Protein 7R1Y (pdb70)

Nearest PDB structures (foldseek):
  7r1y-assembly1_A  TM=1.001E+00  e=0.000E+00  Homo sapiens
  7r5j-assembly1_D0  TM=9.579E-01  e=2.736E-84  Homo sapiens
  7wkk-assembly1_m  TM=9.283E-01  e=9.582E-81  Xenopus laevis
  7woo-assembly1_C  TM=8.010E-01  e=3.618E-30  Saccharomyces cerevisiae
  8tj5-assembly1_0  TM=7.348E-01  e=4.623E-29  Saccharomyces cerevisiae

Foldseek 3Di:
DLVLLVVVLVVLVVLQLVLLDFDFPCLQAVFDFLVQFAEAQAPCQQAPFDQWDAWDFAFADVVVVVLVVVPWAWEADLVVQWTWTADFQQIWTARQVHNHDTDTDRPDGGAWAEWDKWQAAPPDDDPVFGIWIWIHHQFWIDIDTVDDTGGDPRFRWHYWDYAPNGWIWIWFCVPWIWICPVDDIDTLDNWGWHDWEAARQQLKIWIATPQGKIWIFWCAPVRNDTHTQEIGGLVNQLVQVCVNVVPDDSVQSDDWQDKYFDYLLRAQFWGIWTAGFLGKTWTWGQATHPDNRGIGHYTGTRYIHHDNCNYPPGPDHTAGQWRDWYADNQWIWIWGDPDPWKIKIKIKGQLLPRRDSHNGIHIDIDIGTFDWNYKFWSAQDAPLCPVSHRPRHGGCLLQVLPDDFTKIWTAGNGGIIIITGQGLLNSQLVVQVVDPAQDDDVLLVSCVSHPLQSSLLSLLSQLLPVVPRSNRSSLCSNVPNVSNVSNLSSNLSSLCRPQQSHQQWHVPVIDGRDDLVSLVVSLSSLVSSLVSVVVHVVSSSVSVSVLSLLLSLVSVLSNVCNVPPVVQLLVPADPVLSVVSSNDGSSCVSSVDLVNLLSSVVSVLVVVCVVVDDSVVVLVVSCVRRVPSHPVLNVLVSQLVSLLVVLLDPPDDVVNPVSNVVSLVSLLVNCQPDDVVNVLVSCVVSVNLVSNLVSLVSNLCPNVCPPVVSVVSVVSNVVSVVD

Sequence (723 aa):
LQEALENAGRLIDRQLQEDRMYPDLSELLMVSAPNNPTVSGMSDMDYPLPEISSIRRVPLPPELVEQFGHNCMMGVFPPISRAWLTIDSDIFMWNYEDGGDLAYFDGLSETILAVGLVKPKAGIFQPHVRHLLVLATPVDIVILGLLYSLPTDNTYLLTITSTDNGRIFLAGKDGCLYEVAYCRKINHSDDPILQIAIDNSRNILYTRSEKGVIQVYDLGQDGQGMSRVASVSQNAIVSAAGNIARTIDRSVFKPIVQIAVIENSESLDCQLLAVTHAGVRLYFSTCPFRQPLARPNTLTLVHVRLPPGFSASSTVEKPSKVHRALYSKGILLMAASENEDNDILWCVNHDTFPFQKPMMETQMTAGVDGHSWALSAIKIITPLNKDHIPITDSPVVVQQHMLPPKKFVLLSAQGSLMFHKLRPVDQLRHLLVSNVGGDGEEIERFFKLHQEDQACATCLILACSTDREVSAWATRAFFRYSGKHNGICIYFSRIMGNIWDASLVVERAIESSVPCQLLESVLQELKGLQEFLDRNEKISLQAIQQLVRKSYQALALWKLLCEHQFTIIVAELQKELQEQLKITTFKDLVIRDKELTGALIASLINCYIRDNAAVDGISLHLQDICPLLYSTDDAICSKANELLQRSRQVQNKTEKERMLRESLKEYQKISNQVDLSNVCAQYRQVRFYEGVVELSLTAAEKKDPAFQERLNSYKCITDTLQE

InterPro domains:
  IPR004870 Nucleoporin, Nup155-like [PTHR10350] (23-1390)
  IPR007187 Nucleoporin, Nup133/Nup155-like, C-terminal [PF03177] (660-1365)
  IPR014908 Nucleoporin, Nup133/Nup155-like, N-terminal [PF08801] (79-508)
  IPR042533 Nucleoporin, Nup155-like, C-terminal, subdomain 1 [G3DSA:1.25.40.450] (873-1046)
  IPR042537 Nucleoporin, Nup155-like, C-terminal, subdomain 2 [G3DSA:1.25.40.440] (1048-1130)
  IPR042538 Nucleoporin, Nup155-like, C-terminal, subdomain 3 [G3DSA:1.20.120.1880] (1141-1357)

Radius of gyration: 33.29 Å; Cα contacts (8 Å, |Δi|>4): 1405; chains: 1; bounding box: 54×59×107 Å

Secondary structure (DSSP, 8-state):
-HHHHHHHHHHHHHHHHHTT----HHHHTT--STTS-EEES-SSSS----S----EEEEPPHHHHHHHH----EE--TTTT-EEE-STT--EEEETTTTEEEE----S-S---EEEEEPPPSSSS-TT---EEEEE-SSEEEEEE---EEE-SS--EEEEEE-TTS-EEEEETTS-EEEEE--EEEE-----EEEEEEETTTTEEEEEESS--EEEEE-TTTS---EEEEEE-HHHHHHHHHHHHSSS-GGGG-SEEEEEE--TTT-SS--EEEEETTTEEEEEE-S-TT-TTPPP---EEEEEE--GGGSSS--SPPP-SEEEEEEETTEEEEEE-SSSSEEEEEEEE-TTSSS-SS---EEEEEEEES--SEEEE-----TTTTTTS-SS---TTTSTTT-PPPEEEEE-SSEEEEEEPPPHHHHHHHHHHHSSSS-SSHHHHHHHHS-HHHHHHHHHHHHT---HHHHHHHHHHHHH--HHHHHHHHHHHHHHGGGTTSBS-EE--EE-SS-HHHHHHHHHHHHHHHHHHHH--HHHHHHHHHHHHHHHHHHHHHHHHHHS-HHHHHHSS-HHHHHHHHT-BHHIIIII-SSHHHHHHHHHHHHHHHTT--THHHHHHHHHH-TTTS-HHHHHHHHHHHHHHHT---S-HHHHHHHHHHHHHHHHTTTTTS-HHHHHHHHHHTT-HHHHHHHHHHHHHHH---HHHHHHHHHHHHHHHH-

Structure (mmCIF, N/CA/C/O backbone):
data_7R1Y
#
_entry.id   7R1Y
#
_cell.length_a   1.00
_cell.length_b   1.00
_cell.length_c   1.00
_cell.angle_alpha   90.00
_cell.angle_beta   90.00
_cell.angle_gamma   90.00
#
_symmetry.space_group_name_H-M   'P 1'
#
loop_
_atom_site.group_PDB
_atom_site.id
_atom_site.type_symbol
_atom_site.label_atom_id
_atom_site.label_alt_id
_atom_site.label_comp_id
_atom_site.label_asym_id
_atom_site.label_entity_id
_atom_site.label_seq_id
_atom_site.pdbx_PDB_ins_code
_atom_site.Cartn_x
_atom_site.Cartn_y
_atom_site.Cartn_z
_atom_site.occupancy
_atom_site.B_iso_or_equiv
_atom_site.auth_seq_id
_atom_site.auth_comp_id
_atom_site.auth_asym_id
_atom_site.auth_atom_id
_atom_site.pdbx_PDB_model_num
ATOM 1 N N . LEU A 1 20 ? 98.53360 112.47400 102.85260 1.000 59.42978 19 LEU A N 1
ATOM 2 C CA . LEU A 1 20 ? 98.79260 112.52300 101.41860 1.000 59.42978 19 LEU A CA 1
ATOM 3 C C . LEU A 1 20 ? 97.83960 111.61300 100.65560 1.000 59.42978 19 LEU A C 1
ATOM 4 O O . LEU A 1 20 ? 98.00660 111.39600 99.45660 1.000 59.42978 19 LEU A O 1
ATOM 9 N N . GLN A 1 21 ? 96.84060 111.07700 101.35860 1.000 57.82523 20 GLN A N 1
ATOM 10 C CA . GLN A 1 21 ? 95.84560 110.23700 100.70060 1.000 57.82523 20 GLN A CA 1
ATOM 11 C C . GLN A 1 21 ? 94.98560 111.05300 99.74260 1.000 57.82523 20 GLN A C 1
ATOM 12 O O . GLN A 1 21 ? 94.46560 110.52200 98.75460 1.000 57.82523 20 GLN A O 1
ATOM 18 N N . GLU A 1 22 ? 94.82060 112.34800 100.02260 1.000 58.38018 21 GLU A N 1
ATOM 19 C CA . GLU A 1 22 ? 94.08960 113.21700 99.10560 1.000 58.38018 21 GLU A CA 1
ATOM 20 C C . GLU A 1 22 ? 94.82460 113.36700 97.77960 1.000 58.38018 21 GLU A C 1
ATOM 21 O O . GLU A 1 22 ? 94.19860 113.36600 96.71360 1.000 58.38018 21 GLU A O 1
ATOM 27 N N . ALA A 1 23 ? 96.15260 113.50200 97.82660 1.000 56.35582 22 ALA A N 1
ATOM 28 C CA . ALA A 1 23 ? 96.93460 113.58200 96.59660 1.000 56.35582 22 ALA A CA 1
ATOM 29 C C . ALA A 1 23 ? 96.83760 112.28800 95.79860 1.000 56.35582 22 ALA A C 1
ATOM 30 O O . ALA A 1 23 ? 96.75660 112.31400 94.56560 1.000 56.35582 22 ALA A O 1
ATOM 32 N N . LEU A 1 24 ? 96.85660 111.14400 96.48660 1.000 53.48841 23 LEU A N 1
ATOM 33 C CA . LEU A 1 24 ? 96.62160 109.87100 95.81460 1.000 53.48841 23 LEU A CA 1
ATOM 34 C C . LEU A 1 24 ? 95.20160 109.79300 95.26960 1.000 53.48841 23 LEU A C 1
ATOM 35 O O . LEU A 1 24 ? 94.97860 109.28000 94.16760 1.000 53.48841 23 LEU A O 1
ATOM 40 N N . GLU A 1 25 ? 94.22760 110.28800 96.03660 1.000 55.21011 24 GLU A N 1
ATOM 41 C CA . GLU A 1 25 ? 92.83960 110.27000 95.58360 1.000 55.21011 24 GLU A CA 1
ATOM 42 C C . GLU A 1 25 ? 92.63160 111.21300 94.40560 1.000 55.21011 24 GLU A C 1
ATOM 43 O O . GLU A 1 25 ? 91.85760 110.91200 93.48960 1.000 55.21011 24 GLU A O 1
ATOM 49 N N . ASN A 1 26 ? 93.30860 112.36500 94.41860 1.000 53.26659 25 ASN A N 1
ATOM 50 C CA . ASN A 1 26 ? 93.13160 113.35200 93.35660 1.000 53.26659 25 ASN A CA 1
ATOM 51 C C . ASN A 1 26 ? 93.61460 112.82100 92.01360 1.000 53.26659 25 ASN A C 1
ATOM 52 O O . ASN A 1 26 ? 92.97560 113.05600 90.98160 1.000 53.26659 25 ASN A O 1
ATOM 57 N N . ALA A 1 27 ? 94.74360 112.11000 92.00660 1.000 50.01913 26 ALA A N 1
ATOM 58 C CA . ALA A 1 27 ? 95.26760 111.56400 90.75960 1.000 50.01913 26 ALA A CA 1
ATOM 59 C C . ALA A 1 27 ? 94.36360 110.46700 90.21260 1.000 50.01913 26 ALA A C 1
ATOM 60 O O . ALA A 1 27 ? 94.41860 110.14700 89.02060 1.000 50.01913 26 ALA A O 1
ATOM 62 N N . GLY A 1 28 ? 93.52560 109.87800 91.06860 1.000 48.36849 27 GLY A N 1
ATOM 63 C CA . GLY A 1 28 ? 92.57560 108.88400 90.59760 1.000 48.36849 27 GLY A CA 1
ATOM 64 C C . GLY A 1 28 ? 91.53560 109.45100 89.65160 1.000 48.36849 27 GLY A C 1
ATOM 65 O O . GLY A 1 28 ? 91.12460 108.78000 88.70260 1.000 48.36849 27 GLY A O 1
ATOM 66 N N . ARG A 1 29 ? 91.08860 110.68400 89.89860 1.000 50.22690 28 ARG A N 1
ATOM 67 C CA . ARG A 1 29 ? 90.18460 111.34000 88.95860 1.000 50.22690 28 ARG A CA 1
ATOM 68 C C . ARG A 1 29 ? 90.92660 111.76600 87.69860 1.000 50.22690 28 ARG A C 1
ATOM 69 O O . ARG A 1 29 ? 90.34160 111.82400 86.61160 1.000 50.22690 28 ARG A O 1
ATOM 77 N N . LEU A 1 30 ? 92.21560 112.08700 87.83060 1.000 45.14751 29 LEU A N 1
ATOM 78 C CA . LEU A 1 30 ? 93.02160 112.40500 86.65760 1.000 45.14751 29 LEU A CA 1
ATOM 79 C C . LEU A 1 30 ? 93.16760 111.19500 85.74560 1.000 45.14751 29 LEU A C 1
ATOM 80 O O . LEU A 1 30 ? 93.10960 111.32300 84.51760 1.000 45.14751 29 LEU A O 1
ATOM 85 N N . ILE A 1 31 ? 93.35860 110.00900 86.32660 1.000 43.62225 30 ILE A N 1
ATOM 86 C CA . ILE A 1 31 ? 93.43560 108.79400 85.52160 1.000 43.62225 30 ILE A CA 1
ATOM 87 C C . ILE A 1 31 ? 92.07160 108.45700 84.93660 1.000 43.62225 30 ILE A C 1
ATOM 88 O O . ILE A 1 31 ? 91.96260 108.04800 83.77460 1.000 43.62225 30 ILE A O 1
ATOM 93 N N . ASP A 1 32 ? 91.00860 108.63300 85.72560 1.000 45.61900 31 ASP A N 1
ATOM 94 C CA . ASP A 1 32 ? 89.66460 108.35000 85.22860 1.000 45.61900 31 ASP A CA 1
ATOM 95 C C . ASP A 1 32 ? 89.25560 109.33500 84.14260 1.000 45.61900 31 ASP A C 1
ATOM 96 O O . ASP A 1 32 ? 88.45460 109.00200 83.26260 1.000 45.61900 31 ASP A O 1
ATOM 101 N N . ARG A 1 33 ? 89.78660 110.55800 84.19560 1.000 45.01427 32 ARG A N 1
ATOM 102 C CA . ARG A 1 33 ? 89.49760 111.53900 83.15460 1.000 45.01427 32 ARG A CA 1
ATOM 103 C C . ARG A 1 33 ? 90.07660 111.10300 81.81460 1.000 45.01427 32 ARG A C 1
ATOM 104 O O . ARG A 1 33 ? 89.37660 111.08800 80.79660 1.000 45.01427 32 ARG A O 1
ATOM 112 N N . GLN A 1 34 ? 91.36060 110.73600 81.79760 1.000 41.72608 33 GLN A N 1
ATOM 113 C CA . GLN A 1 34 ? 91.99360 110.30400 80.55860 1.000 41.72608 33 GLN A CA 1
ATOM 114 C C . GLN A 1 34 ? 91.52560 108.92300 80.12460 1.000 41.72608 33 GLN A C 1
ATOM 115 O O . GLN A 1 34 ? 91.58360 108.61100 78.93060 1.000 41.72608 33 GLN A O 1
ATOM 121 N N . LEU A 1 35 ? 91.07060 108.09000 81.06160 1.000 42.18127 34 LEU A N 1
ATOM 122 C CA . LEU A 1 35 ? 90.49960 106.80000 80.69060 1.000 42.18127 34 LEU A CA 1
ATOM 123 C C . LEU A 1 35 ? 89.12460 106.96500 80.05860 1.000 42.18127 34 LEU A C 1
ATOM 124 O O . LEU A 1 35 ? 88.79560 106.26900 79.09160 1.000 42.18127 34 LEU A O 1
ATOM 129 N N . GLN A 1 36 ? 88.30860 107.87900 80.58760 1.000 43.46194 35 GLN A N 1
ATOM 130 C CA . GLN A 1 36 ? 87.01160 108.14300 79.97560 1.000 43.46194 35 GLN A CA 1
ATOM 131 C C . GLN A 1 36 ? 87.15960 108.94500 78.68960 1.000 43.46194 35 GLN A C 1
ATOM 132 O O . GLN A 1 36 ? 86.32360 108.82400 77.78760 1.000 43.46194 35 GLN A O 1
ATOM 138 N N . GLU A 1 37 ? 88.20960 109.76400 78.58960 1.000 45.89297 36 GLU A N 1
ATOM 139 C CA . GLU A 1 37 ? 88.45660 110.50200 77.35560 1.000 45.89297 36 GLU A CA 1
ATOM 140 C C . GLU A 1 37 ? 88.72860 109.55300 76.19460 1.000 45.89297 36 GLU A C 1
ATOM 141 O O . GLU A 1 37 ? 88.21960 109.75400 75.08560 1.000 45.89297 36 GLU A O 1
ATOM 147 N N . ASP A 1 38 ? 89.51860 108.50600 76.43360 1.000 41.51308 37 ASP A N 1
ATOM 148 C CA . ASP A 1 38 ? 89.74860 107.45700 75.45160 1.000 41.51308 37 ASP A CA 1
ATOM 149 C C . ASP A 1 38 ? 88.72260 106.33600 75.54760 1.000 41.51308 37 ASP A C 1
ATOM 150 O O . ASP A 1 38 ? 88.96160 105.24000 75.02960 1.000 41.51308 37 ASP A O 1
ATOM 155 N N . ARG A 1 39 ? 87.59360 106.58400 76.20660 1.000 45.42323 38 ARG A N 1
ATOM 156 C CA . ARG A 1 39 ? 86.49260 105.63400 76.25460 1.000 45.42323 38 ARG A CA 1
ATOM 157 C C . ARG A 1 39 ? 85.35360 105.99300 75.31860 1.000 45.42323 38 ARG A C 1
ATOM 158 O O . ARG A 1 39 ? 84.65860 105.09600 74.83860 1.000 45.42323 38 ARG A O 1
ATOM 166 N N . MET A 1 40 ? 85.15060 107.27800 75.04760 1.000 46.04032 39 MET A N 1
ATOM 167 C CA . MET A 1 40 ? 84.11160 107.75200 74.14260 1.000 46.04032 39 MET A CA 1
ATOM 168 C C . MET A 1 40 ? 84.78560 108.36400 72.91960 1.000 46.04032 39 MET A C 1
ATOM 169 O O . MET A 1 40 ? 85.37460 109.44700 73.00060 1.000 46.04032 39 MET A O 1
ATOM 174 N N . TYR A 1 41 ? 84.70660 107.66500 71.79360 1.000 43.77466 40 TYR A N 1
ATOM 175 C CA . TYR A 1 41 ? 85.24460 108.12900 70.52760 1.000 43.77466 40 TYR A CA 1
ATOM 176 C C . TYR A 1 41 ? 84.16360 108.04300 69.46260 1.000 43.77466 40 TYR A C 1
ATOM 177 O O . TYR A 1 41 ? 83.27960 107.18400 69.54160 1.000 43.77466 40 TYR A O 1
ATOM 186 N N . PRO A 1 42 ? 84.19460 108.93300 68.46960 1.000 41.91798 41 PRO A N 1
ATOM 187 C CA . PRO A 1 42 ? 83.13760 108.93500 67.45260 1.000 41.91798 41 PRO A CA 1
ATOM 188 C C . PRO A 1 42 ? 83.10860 107.64300 66.65060 1.000 41.91798 41 PRO A C 1
ATOM 189 O O . PRO A 1 42 ? 84.14760 107.07400 66.31160 1.000 41.91798 41 PRO A O 1
ATOM 193 N N . ASP A 1 43 ? 81.89660 107.18500 66.35360 1.000 41.86852 42 ASP A N 1
ATOM 194 C CA . ASP A 1 43 ? 81.69960 106.04800 65.47360 1.000 41.86852 42 ASP A CA 1
ATOM 195 C C . ASP A 1 43 ? 81.88460 106.48300 64.02360 1.000 41.86852 42 ASP A C 1
ATOM 196 O O . ASP A 1 43 ? 81.97760 107.67300 63.71360 1.000 41.86852 42 ASP A O 1
ATOM 201 N N . LEU A 1 44 ? 81.94160 105.49700 63.12360 1.000 37.05537 43 LEU A N 1
ATOM 202 C CA . LEU A 1 44 ? 82.13160 105.80200 61.70860 1.000 37.05537 43 LEU A CA 1
ATOM 203 C C . LEU A 1 44 ? 80.99360 106.66300 61.17760 1.000 37.05537 43 LEU A C 1
ATOM 204 O O . LEU A 1 44 ? 81.22660 107.62800 60.44060 1.000 37.05537 43 LEU A O 1
ATOM 209 N N . SER A 1 45 ? 79.75460 106.33900 61.55560 1.000 39.61708 44 SER A N 1
ATOM 210 C CA . SER A 1 45 ? 78.62460 107.18600 61.19360 1.000 39.61708 44 SER A CA 1
ATOM 211 C C . SER A 1 45 ? 78.76560 108.57700 61.79960 1.000 39.61708 44 SER A C 1
ATOM 212 O O . SER A 1 45 ? 78.47660 109.58200 61.13960 1.000 39.61708 44 SER A O 1
ATOM 215 N N . GLU A 1 46 ? 79.20860 108.65400 63.05560 1.000 41.58422 45 GLU A N 1
ATOM 216 C CA . GLU A 1 46 ? 79.46860 109.95200 63.66960 1.000 41.58422 45 GLU A CA 1
ATOM 217 C C . GLU A 1 46 ? 80.62660 110.66600 62.98360 1.000 41.58422 45 GLU A C 1
ATOM 218 O O . GLU A 1 46 ? 80.59360 111.89000 62.81260 1.000 41.58422 45 GLU A O 1
ATOM 224 N N . LEU A 1 47 ? 81.66160 109.91600 62.58760 1.000 36.92286 46 LEU A N 1
ATOM 225 C CA . LEU A 1 47 ? 82.78760 110.50800 61.87060 1.000 36.92286 46 LEU A CA 1
ATOM 226 C C . LEU A 1 47 ? 82.35460 111.09700 60.53560 1.000 36.92286 46 LEU A C 1
ATOM 227 O O . LEU A 1 47 ? 82.91660 112.10400 60.08860 1.000 36.92286 46 LEU A O 1
ATOM 232 N N . LEU A 1 48 ? 81.36460 110.48700 59.88860 1.000 34.47343 47 LEU A N 1
ATOM 233 C CA . LEU A 1 48 ? 80.85860 110.97400 58.61260 1.000 34.47343 47 LEU A CA 1
ATOM 234 C C . LEU A 1 48 ? 79.81160 112.06700 58.76760 1.000 34.47343 47 LEU A C 1
ATOM 235 O O . LEU A 1 48 ? 79.30160 112.55600 57.75260 1.000 34.47343 47 LEU A O 1
ATOM 240 N N . MET A 1 49 ? 79.48660 112.45200 60.00460 1.000 36.00969 48 MET A N 1
ATOM 241 C CA . MET A 1 49 ? 78.49360 113.48900 60.29460 1.000 36.00969 48 MET A CA 1
ATOM 242 C C . MET A 1 49 ? 77.12760 113.14400 59.70560 1.000 36.00969 48 MET A C 1
ATOM 243 O O . MET A 1 49 ? 76.43460 114.00100 59.15360 1.000 36.00969 48 MET A O 1
ATOM 248 N N . VAL A 1 50 ? 76.73960 111.87900 59.81460 1.000 37.92603 49 VAL A N 1
ATOM 249 C CA . VAL A 1 50 ? 75.37760 111.46100 59.50960 1.000 37.92603 49 VAL A CA 1
ATOM 250 C C . VAL A 1 50 ? 74.65460 111.23000 60.82760 1.000 37.92603 49 VAL A C 1
ATOM 251 O O . VAL A 1 50 ? 75.25560 110.83600 61.83560 1.000 37.92603 49 VAL A O 1
ATOM 255 N N . SER A 1 51 ? 73.35360 111.51000 60.83460 1.000 42.71966 50 SER A N 1
ATOM 256 C CA . SER A 1 51 ? 72.54360 111.37500 62.03660 1.000 42.71966 50 SER A CA 1
ATOM 257 C C . SER A 1 51 ? 71.49860 110.27800 61.94560 1.000 42.71966 50 SER A C 1
ATOM 258 O O . SER A 1 51 ? 71.16560 109.67400 62.96760 1.000 42.71966 50 SER A O 1
ATOM 261 N N . ALA A 1 52 ? 70.97960 110.00600 60.75360 1.000 41.49510 51 ALA A N 1
ATOM 262 C CA . ALA A 1 52 ? 69.95460 108.99300 60.55760 1.000 41.49510 51 ALA A CA 1
ATOM 263 C C . ALA A 1 52 ? 69.97360 108.57800 59.09360 1.000 41.49510 51 ALA A C 1
ATOM 264 O O . ALA A 1 52 ? 70.46960 109.32500 58.24160 1.000 41.49510 51 ALA A O 1
ATOM 266 N N . PRO A 1 53 ? 69.44060 107.39400 58.76560 1.000 41.29805 52 PRO A N 1
ATOM 267 C CA . PRO A 1 53 ? 69.42060 106.96500 57.35860 1.000 41.29805 52 PRO A CA 1
ATOM 268 C C . PRO A 1 53 ? 68.41460 107.71300 56.49360 1.000 41.29805 52 PRO A C 1
ATOM 269 O O . PRO A 1 53 ? 68.18260 107.32000 55.34660 1.000 41.29805 52 PRO A O 1
ATOM 273 N N . ASN A 1 54 ? 67.80560 108.77900 57.01660 1.000 41.96643 53 ASN A N 1
ATOM 274 C CA . ASN A 1 54 ? 66.85660 109.56400 56.23860 1.000 41.96643 53 ASN A CA 1
ATOM 275 C C . ASN A 1 54 ? 67.44860 110.85100 55.67860 1.000 41.96643 53 ASN A C 1
ATOM 276 O O . ASN A 1 54 ? 66.84960 111.44200 54.77360 1.000 41.96643 53 ASN A O 1
ATOM 281 N N . ASN A 1 55 ? 68.59660 111.30100 56.18760 1.000 41.22215 54 ASN A N 1
ATOM 282 C CA . ASN A 1 55 ? 69.28260 112.48800 55.67260 1.000 41.22215 54 ASN A CA 1
ATOM 283 C C . ASN A 1 55 ? 70.74060 112.13800 55.39660 1.000 41.22215 54 ASN A C 1
ATOM 284 O O . ASN A 1 55 ? 71.63160 112.42900 56.20660 1.000 41.22215 54 ASN A O 1
ATOM 289 N N . PRO A 1 56 ? 71.01860 111.50600 54.25760 1.000 36.16924 55 PRO A N 1
ATOM 290 C CA . PRO A 1 56 ? 72.40260 111.14600 53.92960 1.000 36.16924 55 PRO A CA 1
ATOM 291 C C . PRO A 1 56 ? 73.26660 112.37300 53.68560 1.000 36.16924 55 PRO A C 1
ATOM 292 O O . PRO A 1 56 ? 72.78660 113.42600 53.25960 1.000 36.16924 55 PRO A O 1
ATOM 296 N N . THR A 1 57 ? 74.56160 112.22100 53.95460 1.000 33.37351 56 THR A N 1
ATOM 297 C CA . THR A 1 57 ? 75.50460 113.32800 53.90360 1.000 33.37351 56 THR A CA 1
ATOM 298 C C . THR A 1 57 ? 76.61160 113.03300 52.89560 1.000 33.37351 56 THR A C 1
ATOM 299 O O . THR A 1 57 ? 76.91060 111.87700 52.58760 1.000 33.37351 56 THR A O 1
ATOM 303 N N . VAL A 1 58 ? 77.21660 114.10000 52.37760 1.000 31.83590 57 VAL A N 1
ATOM 304 C CA . VAL A 1 58 ? 78.28460 114.00900 51.39060 1.000 31.83590 57 VAL A CA 1
ATOM 305 C C . VAL A 1 58 ? 79.49460 114.77400 51.91060 1.000 31.83590 57 VAL A C 1
ATOM 306 O O . VAL A 1 58 ? 79.37560 115.93400 52.31960 1.000 31.83590 57 VAL A O 1
ATOM 310 N N . SER A 1 59 ? 80.65460 114.11900 51.90160 1.000 31.10866 58 SER A N 1
ATOM 311 C CA . SER A 1 59 ? 81.89960 114.74600 52.32560 1.000 31.10866 58 SER A CA 1
ATOM 312 C C . SER A 1 59 ? 82.96960 114.59200 51.25460 1.000 31.10866 58 SER A C 1
ATOM 313 O O . SER A 1 59 ? 82.67460 114.17800 50.12960 1.000 31.10866 58 SER A O 1
ATOM 316 N N . GLY A 1 60 ? 84.21060 114.92500 51.59260 1.000 31.85484 59 GLY A N 1
ATOM 317 C CA . GLY A 1 60 ? 85.31160 114.79900 50.66460 1.000 31.85484 59 GLY A CA 1
ATOM 318 C C . GLY A 1 60 ? 85.52960 115.98100 49.75160 1.000 31.85484 59 GLY A C 1
ATOM 319 O O . GLY A 1 60 ? 86.34860 115.88500 48.82960 1.000 31.85484 59 GLY A O 1
ATOM 320 N N . MET A 1 61 ? 84.82660 117.09500 49.97160 1.000 38.96182 60 MET A N 1
ATOM 321 C CA . MET A 1 61 ? 84.97060 118.25700 49.10360 1.000 38.96182 60 MET A CA 1
ATOM 322 C C . MET A 1 61 ? 84.97060 119.58000 49.86160 1.000 38.96182 60 MET A C 1
ATOM 323 O O . MET A 1 61 ? 84.79660 120.63200 49.23360 1.000 38.96182 60 MET A O 1
ATOM 328 N N . SER A 1 62 ? 85.16660 119.57200 51.18060 1.000 37.07021 61 SER A N 1
ATOM 329 C CA . SER A 1 62 ? 85.07860 120.78100 51.98960 1.000 37.07021 61 SER A CA 1
ATOM 330 C C . SER A 1 62 ? 86.44560 121.34100 52.36860 1.000 37.07021 61 SER A C 1
ATOM 331 O O . SER A 1 62 ? 86.53160 122.17700 53.27560 1.000 37.07021 61 SER A O 1
ATOM 334 N N . ASP A 1 63 ? 87.51360 120.87500 51.71960 1.000 39.38899 62 ASP A N 1
ATOM 335 C CA . ASP A 1 63 ? 88.89460 121.33700 51.86060 1.000 39.38899 62 ASP A CA 1
ATOM 336 C C . ASP A 1 63 ? 89.50560 121.01200 53.21960 1.000 39.38899 62 ASP A C 1
ATOM 337 O O . ASP A 1 63 ? 90.69060 121.29800 53.43060 1.000 39.38899 62 ASP A O 1
ATOM 342 N N . MET A 1 64 ? 88.74660 120.43000 54.14560 1.000 38.54683 63 MET A N 1
ATOM 343 C CA . MET A 1 64 ? 89.27960 119.95400 55.41260 1.000 38.54683 63 MET A CA 1
ATOM 344 C C . MET A 1 64 ? 89.07860 118.45900 55.59660 1.000 38.54683 63 MET A C 1
ATOM 345 O O . MET A 1 64 ? 89.47360 117.91500 56.63460 1.000 38.54683 63 MET A O 1
ATOM 350 N N . ASP A 1 65 ? 88.46360 117.78500 54.62460 1.000 34.15076 64 ASP A N 1
ATOM 351 C CA . ASP A 1 65 ? 88.31960 116.33700 54.69360 1.000 34.15076 64 ASP A CA 1
ATOM 352 C C . ASP A 1 65 ? 89.66160 115.64300 54.50760 1.000 34.15076 64 ASP A C 1
ATOM 353 O O . ASP A 1 65 ? 89.92260 114.60700 55.12960 1.000 34.15076 64 ASP A O 1
ATOM 358 N N . TYR A 1 66 ? 90.52060 116.19400 53.64860 1.000 31.10903 65 TYR A N 1
ATOM 359 C CA . TYR A 1 66 ? 91.86160 115.66300 53.39660 1.000 31.10903 65 TYR A CA 1
ATOM 360 C C . TYR A 1 66 ? 92.87360 116.79600 53.50260 1.000 31.10903 65 TYR A C 1
ATOM 361 O O . TYR A 1 66 ? 93.28060 117.37500 52.48660 1.000 31.10903 65 TYR A O 1
ATOM 370 N N . PRO A 1 67 ? 93.30460 117.14300 54.72360 1.000 30.46760 66 PRO A N 1
ATOM 371 C CA . PRO A 1 67 ? 94.32360 118.18200 54.91060 1.000 30.46760 66 PRO A CA 1
ATOM 372 C C . PRO A 1 67 ? 95.67060 117.79800 54.30160 1.000 30.46760 66 PRO A C 1
ATOM 373 O O . PRO A 1 67 ? 96.55460 118.64900 54.21160 1.000 30.46760 66 PRO A O 1
ATOM 377 N N . LEU A 1 79 ? 104.77160 112.72300 56.45660 1.000 32.17109 78 LEU A N 1
ATOM 378 C CA . LEU A 1 79 ? 104.99860 111.55600 57.29960 1.000 32.17109 78 LEU A CA 1
ATOM 379 C C . LEU A 1 79 ? 104.65160 110.27200 56.55860 1.000 32.17109 78 LEU A C 1
ATOM 380 O O . LEU A 1 79 ? 103.65160 110.21700 55.84460 1.000 32.17109 78 LEU A O 1
ATOM 385 N N . PRO A 1 80 ? 105.47960 109.23800 56.72560 1.000 31.60712 79 PRO A N 1
ATOM 386 C CA . PRO A 1 80 ? 105.23460 107.96200 56.03460 1.000 31.60712 79 PRO A CA 1
ATOM 387 C C . PRO A 1 80 ? 104.04460 107.23500 56.64460 1.000 31.60712 79 PRO A C 1
ATOM 388 O O . PRO A 1 80 ? 104.11060 106.75200 57.77660 1.000 31.60712 79 PRO A O 1
ATOM 392 N N . GLU A 1 81 ? 102.94460 107.17200 55.89160 1.000 33.46191 80 GLU A N 1
ATOM 393 C CA . GLU A 1 81 ? 101.79160 106.40100 56.34160 1.000 33.46191 80 GLU A CA 1
ATOM 394 C C . GLU A 1 81 ? 102.13660 104.92200 56.43760 1.000 33.46191 80 GLU A C 1
ATOM 395 O O . GLU A 1 81 ? 101.74560 104.24300 57.39360 1.000 33.46191 80 GLU A O 1
ATOM 401 N N . ILE A 1 82 ? 102.86360 104.40400 55.45160 1.000 34.34589 81 ILE A N 1
ATOM 402 C CA . ILE A 1 82 ? 103.49960 103.09700 55.53560 1.000 34.34589 81 ILE A CA 1
ATOM 403 C C . ILE A 1 82 ? 104.96160 103.27100 55.14660 1.000 34.34589 81 ILE A C 1
ATOM 404 O O . ILE A 1 82 ? 105.27360 103.98400 54.18660 1.000 34.34589 81 ILE A O 1
ATOM 409 N N . SER A 1 83 ? 105.86060 102.67200 55.92460 1.000 37.06152 82 SER A N 1
ATOM 410 C CA . SER A 1 83 ? 107.26460 102.55000 55.53360 1.000 37.06152 82 SER A CA 1
ATOM 411 C C . SER A 1 83 ? 107.64460 101.08700 55.72560 1.000 37.06152 82 SER A C 1
ATOM 412 O O . SER A 1 83 ? 108.25760 100.71000 56.72660 1.000 37.06152 82 SER A O 1
ATOM 415 N N . SER A 1 84 ? 107.26860 100.26500 54.74960 1.000 38.74174 83 SER A N 1
ATOM 416 C CA . SER A 1 84 ? 107.69360 98.87500 54.67660 1.000 38.74174 83 SER A CA 1
ATOM 417 C C . SER A 1 84 ? 107.51760 98.37900 53.25060 1.000 38.74174 83 SER A C 1
ATOM 418 O O . SER A 1 84 ? 106.39760 98.07500 52.84260 1.000 38.74174 83 SER A O 1
ATOM 421 N N . ILE A 1 85 ? 108.58860 98.29800 52.47160 1.000 39.04029 84 ILE A N 1
ATOM 422 C CA . ILE A 1 85 ? 108.43460 97.81600 51.10460 1.000 39.04029 84 ILE A CA 1
ATOM 423 C C . ILE A 1 85 ? 109.30760 96.58600 50.91460 1.000 39.04029 84 ILE A C 1
ATOM 424 O O . ILE A 1 85 ? 110.49160 96.70100 50.58060 1.000 39.04029 84 ILE A O 1
ATOM 429 N N . ARG A 1 86 ? 108.74060 95.40100 51.12460 1.000 42.49189 85 ARG A N 1
ATOM 430 C CA . ARG A 1 86 ? 109.50360 94.16800 50.98360 1.000 42.49189 85 ARG A CA 1
ATOM 431 C C . ARG A 1 86 ? 108.99460 93.39900 49.77160 1.000 42.49189 85 ARG A C 1
ATOM 432 O O . ARG A 1 86 ? 107.91260 92.80800 49.81860 1.000 42.49189 85 ARG A O 1
ATOM 440 N N . ARG A 1 87 ? 109.77160 93.40700 48.69360 1.000 43.32140 86 ARG A N 1
ATOM 441 C CA . ARG A 1 87 ? 109.38660 92.76000 47.44760 1.000 43.32140 86 ARG A CA 1
ATOM 442 C C . ARG A 1 87 ? 110.06860 91.40200 47.35560 1.000 43.32140 86 ARG A C 1
ATOM 443 O O . ARG A 1 87 ? 111.29660 91.32600 47.23760 1.000 43.32140 86 ARG A O 1
ATOM 451 N N . VAL A 1 88 ? 109.27560 90.33800 47.40960 1.000 46.13628 87 VAL A N 1
ATOM 452 C CA . VAL A 1 88 ? 109.75760 88.97700 47.21760 1.000 46.13628 87 VAL A CA 1
ATOM 453 C C . VAL A 1 88 ? 109.34660 88.54200 45.81160 1.000 46.13628 87 VAL A C 1
ATOM 454 O O . VAL A 1 88 ? 108.14960 88.35300 45.54860 1.000 46.13628 87 VAL A O 1
ATOM 458 N N . PRO A 1 89 ? 110.28660 88.39600 44.88160 1.000 49.87812 88 PRO A N 1
ATOM 459 C CA . PRO A 1 89 ? 109.91860 88.05500 43.50360 1.000 49.87812 88 PRO A CA 1
ATOM 460 C C . PRO A 1 89 ? 109.31460 86.66500 43.39760 1.000 49.87812 88 PRO A C 1
ATOM 461 O O . PRO A 1 89 ? 109.58160 85.77800 44.21060 1.000 49.87812 88 PRO A O 1
ATOM 465 N N . LEU A 1 90 ? 108.47260 86.49900 42.38460 1.000 53.05672 89 LEU A N 1
ATOM 466 C CA . LEU A 1 90 ? 107.92760 85.18800 42.07460 1.000 53.05672 89 LEU A CA 1
ATOM 467 C C . LEU A 1 90 ? 109.06660 84.23900 41.70960 1.000 53.05672 89 LEU A C 1
ATOM 468 O O . LEU A 1 90 ? 109.97660 84.62500 40.96460 1.000 53.05672 89 LEU A O 1
ATOM 473 N N . PRO A 1 91 ? 109.07060 83.01700 42.23560 1.000 57.81580 90 PRO A N 1
ATOM 474 C CA . PRO A 1 91 ? 110.15560 82.07200 41.93060 1.000 57.81580 90 PRO A CA 1
ATOM 475 C C . PRO A 1 91 ? 110.22760 81.78100 40.44260 1.000 57.81580 90 PRO A C 1
ATOM 476 O O . PRO A 1 91 ? 109.18860 81.67500 39.77360 1.000 57.81580 90 PRO A O 1
ATOM 480 N N . PRO A 1 92 ? 111.43760 81.65200 39.89160 1.000 62.63795 91 PRO A N 1
ATOM 481 C CA . PRO A 1 92 ? 111.57260 81.51000 38.43060 1.000 62.63795 91 PRO A CA 1
ATOM 482 C C . PRO A 1 92 ? 110.92260 80.26000 37.86860 1.000 62.63795 91 PRO A C 1
ATOM 483 O O . PRO A 1 92 ? 110.54860 80.25000 36.68860 1.000 62.63795 91 PRO A O 1
ATOM 487 N N . GLU A 1 93 ? 110.77460 79.20600 38.67760 1.000 62.75027 92 GLU A N 1
ATOM 488 C CA . GLU A 1 93 ? 110.08260 78.00700 38.21660 1.000 62.75027 92 GLU A CA 1
ATOM 489 C C . GLU A 1 93 ? 108.64960 78.32800 37.81660 1.000 62.75027 92 GLU A C 1
ATOM 490 O O . GLU A 1 93 ? 108.13360 77.79300 36.82860 1.000 62.75027 92 GLU A O 1
ATOM 496 N N . LEU A 1 94 ? 107.99460 79.20500 38.57560 1.000 60.99074 93 LEU A N 1
ATOM 497 C CA . LEU A 1 94 ? 106.63860 79.62900 38.25160 1.000 60.99074 93 LEU A CA 1
ATOM 498 C C . LEU A 1 94 ? 106.61260 80.63100 37.10560 1.000 60.99074 93 LEU A C 1
ATOM 499 O O . LEU A 1 94 ? 105.67960 80.61200 36.29460 1.000 60.99074 93 LEU A O 1
ATOM 504 N N . VAL A 1 95 ? 107.61860 81.50600 37.02260 1.000 64.47537 94 VAL A N 1
ATOM 505 C CA . VAL A 1 95 ? 107.66260 82.50300 35.95660 1.000 64.47537 94 VAL A CA 1
ATOM 506 C C . VAL A 1 95 ? 107.84160 81.83200 34.60060 1.000 64.47537 94 VAL A C 1
ATOM 507 O O . VAL A 1 95 ? 107.28860 82.28700 33.59060 1.000 64.47537 94 VAL A O 1
ATOM 511 N N . GLU A 1 96 ? 108.62060 80.74700 34.55060 1.000 67.91030 95 GLU A N 1
ATOM 512 C CA . GLU A 1 96 ? 108.80660 80.03300 33.29060 1.000 67.91030 95 GLU A CA 1
ATOM 513 C C . GLU A 1 96 ? 107.49160 79.45500 32.77960 1.000 67.91030 95 GLU A C 1
ATOM 514 O O . GLU A 1 96 ? 107.19160 79.54300 31.58360 1.000 67.91030 95 GLU A O 1
ATOM 520 N N . GLN A 1 97 ? 106.69060 78.86600 33.67160 1.000 66.41345 96 GLN A N 1
ATOM 521 C CA . GLN A 1 97 ? 105.38360 78.36500 33.26260 1.000 66.41345 96 GLN A CA 1
ATOM 522 C C . GLN A 1 97 ? 104.42660 79.50300 32.93260 1.000 66.41345 96 GLN A C 1
ATOM 523 O O . GLN A 1 97 ? 103.57060 79.35600 32.05260 1.000 66.41345 96 GLN A O 1
ATOM 529 N N . PHE A 1 98 ? 104.55260 80.63700 33.62760 1.000 67.47602 97 PHE A N 1
ATOM 530 C CA . PHE A 1 98 ? 103.72360 81.79900 33.32360 1.000 67.47602 97 PHE A CA 1
ATOM 531 C C . PHE A 1 98 ? 104.01560 82.35000 31.93460 1.000 67.47602 97 PHE A C 1
ATOM 532 O O . PHE A 1 98 ? 103.10160 82.83800 31.25860 1.000 67.47602 97 PHE A O 1
ATOM 540 N N . GLY A 1 99 ? 105.27460 82.28800 31.49760 1.000 68.89706 98 GLY A N 1
ATOM 541 C CA . GLY A 1 99 ? 105.60860 82.73200 30.15560 1.000 68.89706 98 GLY A CA 1
ATOM 542 C C . GLY A 1 99 ? 104.93760 81.91200 29.07060 1.000 68.89706 98 GLY A C 1
ATOM 543 O O . GLY A 1 99 ? 104.57760 82.44600 28.01860 1.000 68.89706 98 GLY A O 1
ATOM 544 N N . HIS A 1 100 ? 104.76460 80.61500 29.30660 1.000 71.10235 99 HIS A N 1
ATOM 545 C CA . HIS A 1 100 ? 104.09460 79.73900 28.35060 1.000 71.10235 99 HIS A CA 1
ATOM 546 C C . HIS A 1 100 ? 102.62260 80.10700 28.20460 1.000 71.10235 99 HIS A C 1
ATOM 547 O O . HIS A 1 100 ? 101.84260 79.97000 29.14660 1.000 71.10235 99 HIS A O 1
ATOM 554 N N . ASN A 1 104 ? 95.22460 79.59400 31.73860 1.000 58.86962 103 ASN A N 1
ATOM 555 C CA . ASN A 1 104 ? 94.61660 80.56600 32.63860 1.000 58.86962 103 ASN A CA 1
ATOM 556 C C . ASN A 1 104 ? 95.69560 81.27200 33.45060 1.000 58.86962 103 ASN A C 1
ATOM 557 O O . ASN A 1 104 ? 96.81760 80.78100 33.56060 1.000 58.86962 103 ASN A O 1
ATOM 562 N N . CYS A 1 105 ? 95.35560 82.42800 34.01660 1.000 58.34194 104 CYS A N 1
ATOM 563 C CA . CYS A 1 105 ? 96.29860 83.20800 34.81160 1.000 58.34194 104 CYS A CA 1
ATOM 564 C C . CYS A 1 105 ? 95.62960 83.71300 36.08160 1.000 58.34194 104 CYS A C 1
ATOM 565 O O . CYS A 1 105 ? 95.77460 84.87900 36.46260 1.000 58.34194 104 CYS A O 1
ATOM 568 N N . MET A 1 106 ? 94.87560 82.84400 36.74960 1.000 49.28655 105 MET A N 1
ATOM 569 C CA . MET A 1 106 ? 94.25160 83.22100 38.00860 1.000 49.28655 105 MET A CA 1
ATOM 570 C C . MET A 1 106 ? 95.29260 83.30600 39.11760 1.000 49.28655 105 MET A C 1
ATOM 571 O O . MET A 1 106 ? 96.25760 82.53900 39.15960 1.000 49.28655 105 MET A O 1
ATOM 576 N N . MET A 1 107 ? 95.08560 84.25800 40.02260 1.000 44.32669 106 MET A N 1
ATOM 577 C CA . MET A 1 107 ? 96.01760 84.52200 41.10460 1.000 44.32669 106 MET A CA 1
ATOM 578 C C . MET A 1 107 ? 95.22560 84.79900 42.37460 1.000 44.32669 106 MET A C 1
ATOM 579 O O . MET A 1 107 ? 94.00760 84.99600 42.34160 1.000 44.32669 106 MET A O 1
ATOM 584 N N . GLY A 1 108 ? 95.92360 84.80300 43.50160 1.000 42.69179 107 GLY A N 1
ATOM 585 C CA . GLY A 1 108 ? 95.27860 85.05300 44.77560 1.000 42.69179 107 GLY A CA 1
ATOM 586 C C . GLY A 1 108 ? 96.23760 84.81000 45.91660 1.000 42.69179 107 GLY A C 1
ATOM 587 O O . GLY A 1 108 ? 97.33260 84.27100 45.74260 1.000 42.69179 107 GLY A O 1
ATOM 588 N N . VAL A 1 109 ? 95.80060 85.22300 47.10560 1.000 41.14016 108 VAL A N 1
ATOM 589 C CA . VAL A 1 109 ? 96.57660 85.05200 48.32660 1.000 41.14016 108 VAL A CA 1
ATOM 590 C C . VAL A 1 109 ? 95.70660 84.38600 49.37960 1.000 41.14016 108 VAL A C 1
ATOM 591 O O . VAL A 1 109 ? 94.47860 84.52100 49.37860 1.000 41.14016 108 VAL A O 1
ATOM 595 N N . PHE A 1 110 ? 96.36060 83.67400 50.29660 1.000 45.16316 109 PHE A N 1
ATOM 596 C CA . PHE A 1 110 ? 95.70060 82.96900 51.39660 1.000 45.16316 109 PHE A CA 1
ATOM 597 C C . PHE A 1 110 ? 96.32960 83.43800 52.70260 1.000 45.16316 109 PHE A C 1
ATOM 598 O O . PHE A 1 110 ? 97.20560 82.76200 53.25860 1.000 45.16316 109 PHE A O 1
ATOM 606 N N . PRO A 1 111 ? 95.91960 84.59900 53.20960 1.000 45.14980 110 PRO A N 1
ATOM 607 C CA . PRO A 1 111 ? 96.52460 85.14900 54.43960 1.000 45.14980 110 PRO A CA 1
ATOM 608 C C . PRO A 1 111 ? 96.39360 84.23900 55.65560 1.000 45.14980 110 PRO A C 1
ATOM 609 O O . PRO A 1 111 ? 97.30660 84.23500 56.49460 1.000 45.14980 110 PRO A O 1
ATOM 613 N N . PRO A 1 112 ? 95.28860 83.48400 55.83660 1.000 49.33272 111 PRO A N 1
ATOM 614 C CA . PRO A 1 112 ? 95.27160 82.54800 56.97960 1.000 49.33272 111 PRO A CA 1
ATOM 615 C C . PRO A 1 112 ? 96.38360 81.51200 56.95460 1.000 49.33272 111 PRO A C 1
ATOM 616 O O . PRO A 1 112 ? 96.91060 81.15500 58.01560 1.000 49.33272 111 PRO A O 1
ATOM 620 N N . ILE A 1 113 ? 96.76060 81.01500 55.77360 1.000 49.75725 112 ILE A N 1
ATOM 621 C CA . ILE A 1 113 ? 97.81260 80.00600 55.68460 1.000 49.75725 112 ILE A CA 1
ATOM 622 C C . ILE A 1 113 ? 99.14760 80.59900 55.25860 1.000 49.75725 112 ILE A C 1
ATOM 623 O O . ILE A 1 113 ? 100.16960 79.89700 55.31160 1.000 49.75725 112 ILE A O 1
ATOM 628 N N . SER A 1 114 ? 99.17160 81.87200 54.85760 1.000 49.09719 113 SER A N 1
ATOM 629 C CA . SER A 1 114 ? 100.39360 82.57700 54.46260 1.000 49.09719 113 SER A CA 1
ATOM 630 C C . SER A 1 114 ? 101.09660 81.88800 53.29360 1.000 49.09719 113 SER A C 1
ATOM 631 O O . SER A 1 114 ? 102.32360 81.79900 53.24960 1.000 49.09719 113 SER A O 1
ATOM 634 N N . ARG A 1 115 ? 100.30960 81.40000 52.33360 1.000 48.91068 114 ARG A N 1
ATOM 635 C CA . ARG A 1 115 ? 100.84260 80.78600 51.11560 1.000 48.91068 114 ARG A CA 1
ATOM 636 C C . ARG A 1 115 ? 100.06760 81.35300 49.93060 1.000 48.91068 114 ARG A C 1
ATOM 637 O O . ARG A 1 115 ? 98.94960 80.91300 49.64760 1.000 48.91068 114 ARG A O 1
ATOM 645 N N . ALA A 1 116 ? 100.65960 82.32700 49.24360 1.000 45.82959 115 ALA A N 1
ATOM 646 C CA . ALA A 1 116 ? 100.06260 82.84700 48.02260 1.000 45.82959 115 ALA A CA 1
ATOM 647 C C . ALA A 1 116 ? 100.12960 81.80300 46.91560 1.000 45.82959 115 ALA A C 1
ATOM 648 O O . ALA A 1 116 ? 101.11860 81.08200 46.76760 1.000 45.82959 115 ALA A O 1
ATOM 650 N N . TRP A 1 117 ? 99.06260 81.72600 46.13160 1.000 46.29467 116 TRP A N 1
ATOM 651 C CA . TRP A 1 117 ? 98.95660 80.74200 45.06760 1.000 46.29467 116 TRP A CA 1
ATOM 652 C C . TRP A 1 117 ? 98.91860 81.43800 43.71260 1.000 46.29467 116 TRP A C 1
ATOM 653 O O . TRP A 1 117 ? 98.79460 82.66100 43.61160 1.000 46.29467 116 TRP A O 1
ATOM 664 N N . LEU A 1 118 ? 99.03860 80.62800 42.66460 1.000 51.25609 117 LEU A N 1
ATOM 665 C CA . LEU A 1 118 ? 98.93360 81.09900 41.29360 1.000 51.25609 117 LEU A CA 1
ATOM 666 C C . LEU A 1 118 ? 98.46860 79.92900 40.43960 1.000 51.25609 117 LEU A C 1
ATOM 667 O O . LEU A 1 118 ? 98.70660 78.76500 40.77160 1.000 51.25609 117 LEU A O 1
ATOM 672 N N . THR A 1 119 ? 97.79260 80.24200 39.33860 1.000 53.15450 118 THR A N 1
ATOM 673 C CA . THR A 1 119 ? 97.18360 79.22000 38.49960 1.000 53.15450 118 THR A CA 1
ATOM 674 C C . THR A 1 119 ? 97.58960 79.41900 37.04860 1.000 53.15450 118 THR A C 1
ATOM 675 O O . THR A 1 119 ? 97.40660 80.50600 36.49160 1.000 53.15450 118 THR A O 1
ATOM 679 N N . ILE A 1 120 ? 98.14260 78.37100 36.44760 1.000 60.66736 119 ILE A N 1
ATOM 680 C CA . ILE A 1 120 ? 98.35160 78.29800 35.00360 1.000 60.66736 119 ILE A CA 1
ATOM 681 C C . ILE A 1 120 ? 97.68760 77.00300 34.54660 1.000 60.66736 119 ILE A C 1
ATOM 682 O O . ILE A 1 120 ? 98.31860 75.94100 34.52060 1.000 60.66736 119 ILE A O 1
ATOM 687 N N . ASP A 1 121 ? 96.40960 77.09200 34.17760 1.000 58.91046 120 ASP A N 1
ATOM 688 C CA . ASP A 1 121 ? 95.60560 75.95600 33.72260 1.000 58.91046 120 ASP A CA 1
ATOM 689 C C . ASP A 1 121 ? 95.65060 74.80000 34.72560 1.000 58.91046 120 ASP A C 1
ATOM 690 O O . ASP A 1 121 ? 96.15960 73.71300 34.44460 1.000 58.91046 120 ASP A O 1
ATOM 695 N N . SER A 1 122 ? 95.13560 75.08100 35.92560 1.000 59.06473 121 SER A N 1
ATOM 696 C CA . SER A 1 122 ? 94.96560 74.11800 37.01560 1.000 59.06473 121 SER A CA 1
ATOM 697 C C . SER A 1 122 ? 96.28260 73.61700 37.59460 1.000 59.06473 121 SER A C 1
ATOM 698 O O . SER A 1 122 ? 96.27960 72.77200 38.49560 1.000 59.06473 121 SER A O 1
ATOM 701 N N . ASP A 1 123 ? 97.41260 74.12300 37.10160 1.000 60.00323 122 ASP A N 1
ATOM 702 C CA . ASP A 1 123 ? 98.71160 73.79100 37.68260 1.000 60.00323 122 ASP A CA 1
ATOM 703 C C . ASP A 1 123 ? 98.93860 74.74200 38.85360 1.000 60.00323 122 ASP A C 1
ATOM 704 O O . ASP A 1 123 ? 99.81460 75.61000 38.84060 1.000 60.00323 122 ASP A O 1
ATOM 709 N N . ILE A 1 124 ? 98.12160 74.56700 39.88660 1.000 54.01622 123 ILE A N 1
ATOM 710 C CA . ILE A 1 124 ? 98.08160 75.50400 41.00260 1.000 54.01622 123 ILE A CA 1
ATOM 711 C C . ILE A 1 124 ? 99.27360 75.24700 41.91460 1.000 54.01622 123 ILE A C 1
ATOM 712 O O . ILE A 1 124 ? 99.43660 74.14800 42.45360 1.000 54.01622 123 ILE A O 1
ATOM 717 N N . PHE A 1 125 ? 100.11760 76.26200 42.07760 1.000 53.24969 124 PHE A N 1
ATOM 718 C CA . PHE A 1 125 ? 101.27360 76.19800 42.95960 1.000 53.24969 124 PHE A CA 1
ATOM 719 C C . PHE A 1 125 ? 101.14860 77.27900 44.02160 1.000 53.24969 124 PHE A C 1
ATOM 720 O O . PHE A 1 125 ? 100.96760 78.45600 43.69660 1.000 53.24969 124 PHE A O 1
ATOM 728 N N . MET A 1 126 ? 101.25260 76.87500 45.28460 1.000 48.54030 125 MET A N 1
ATOM 729 C CA . MET A 1 126 ? 101.16660 77.78800 46.41660 1.000 48.54030 125 MET A CA 1
ATOM 730 C C . MET A 1 126 ? 102.57560 78.03900 46.93560 1.000 48.54030 125 MET A C 1
ATOM 731 O O . MET A 1 126 ? 103.22560 77.12500 47.45160 1.000 48.54030 125 MET A O 1
ATOM 736 N N . TRP A 1 127 ? 103.04660 79.27100 46.79960 1.000 47.38799 126 TRP A N 1
ATOM 737 C CA . TRP A 1 127 ? 104.35160 79.65300 47.31060 1.000 47.38799 126 TRP A CA 1
ATOM 738 C C . TRP A 1 127 ? 104.19860 80.60100 48.49460 1.000 47.38799 126 TRP A C 1
ATOM 739 O O . TRP A 1 127 ? 103.25360 81.38800 48.58060 1.000 47.38799 126 TRP A O 1
ATOM 750 N N . ASN A 1 128 ? 105.15060 80.51700 49.41660 1.000 48.55452 127 ASN A N 1
ATOM 751 C CA . ASN A 1 128 ? 105.14660 81.32800 50.62760 1.000 48.55452 127 ASN A CA 1
ATOM 752 C C . ASN A 1 128 ? 105.56560 82.74100 50.24760 1.000 48.55452 127 ASN A C 1
ATOM 753 O O . ASN A 1 128 ? 106.74760 82.99700 50.00360 1.000 48.55452 127 ASN A O 1
ATOM 758 N N . TYR A 1 129 ? 104.59660 83.65800 50.20160 1.000 44.21791 128 TYR A N 1
ATOM 759 C CA . TYR A 1 129 ? 104.88060 85.01400 49.75060 1.000 44.21791 128 TYR A CA 1
ATOM 760 C C . TYR A 1 129 ? 105.79460 85.76900 50.70360 1.000 44.21791 128 TYR A C 1
ATOM 761 O O . TYR A 1 129 ? 106.34260 86.80600 50.31960 1.000 44.21791 128 TYR A O 1
ATOM 770 N N . GLU A 1 130 ? 105.97760 85.27400 51.92960 1.000 44.59044 129 GLU A N 1
ATOM 771 C CA . GLU A 1 130 ? 106.83460 85.97200 52.88160 1.000 44.59044 129 GLU A CA 1
ATOM 772 C C . GLU A 1 130 ? 108.30660 85.85300 52.49760 1.000 44.59044 129 GLU A C 1
ATOM 773 O O . GLU A 1 130 ? 109.06960 86.81400 52.64660 1.000 44.59044 129 GLU A O 1
ATOM 779 N N . ASP A 1 131 ? 108.72860 84.68700 51.99760 1.000 47.49641 130 ASP A N 1
ATOM 780 C CA . ASP A 1 131 ? 110.12560 84.47500 51.63760 1.000 47.49641 130 ASP A CA 1
ATOM 781 C C . ASP A 1 131 ? 110.30660 83.73900 50.31360 1.000 47.49641 130 ASP A C 1
ATOM 782 O O . ASP A 1 131 ? 111.43060 83.33200 49.99760 1.000 47.49641 130 ASP A O 1
ATOM 787 N N . GLY A 1 132 ? 109.24460 83.55200 49.53460 1.000 49.08569 131 GLY A N 1
ATOM 788 C CA . GLY A 1 132 ? 109.38560 82.93600 48.22960 1.000 49.08569 131 GLY A CA 1
ATOM 789 C C . GLY A 1 132 ? 109.67960 81.45500 48.24160 1.000 49.08569 131 GLY A C 1
ATOM 790 O O . GLY A 1 132 ? 110.22460 80.93700 47.26360 1.000 49.08569 131 GLY A O 1
ATOM 791 N N . GLY A 1 133 ? 109.33160 80.75100 49.31860 1.000 48.71598 132 GLY A N 1
ATOM 792 C CA . GLY A 1 133 ? 109.62660 79.34600 49.45560 1.000 48.71598 132 GLY A CA 1
ATOM 793 C C . GLY A 1 133 ? 108.38560 78.47900 49.55960 1.000 48.71598 132 GLY A C 1
ATOM 794 O O . GLY A 1 133 ? 107.25960 78.91700 49.31860 1.000 48.71598 132 GLY A O 1
ATOM 795 N N . ASP A 1 134 ? 108.62360 77.21500 49.91760 1.000 52.25645 133 ASP A N 1
ATOM 796 C CA . ASP A 1 134 ? 107.57060 76.22200 50.14660 1.000 52.25645 133 ASP A CA 1
ATOM 797 C C . ASP A 1 134 ? 106.65760 76.07400 48.93060 1.000 52.25645 133 ASP A C 1
ATOM 798 O O . ASP A 1 134 ? 105.44060 76.24600 49.01360 1.000 52.25645 133 ASP A O 1
ATOM 803 N N . LEU A 1 135 ? 107.25660 75.75800 47.78560 1.000 51.79366 134 LEU A N 1
ATOM 804 C CA . LEU A 1 135 ? 106.48260 75.52900 46.57260 1.000 51.79366 134 LEU A CA 1
ATOM 805 C C . LEU A 1 135 ? 105.61860 74.28300 46.72660 1.000 51.79366 134 LEU A C 1
ATOM 806 O O . LEU A 1 135 ? 106.08560 73.24400 47.20260 1.000 51.79366 134 LEU A O 1
ATOM 811 N N . ALA A 1 136 ? 104.35260 74.38600 46.32260 1.000 53.30658 135 ALA A N 1
ATOM 812 C CA . ALA A 1 136 ? 103.40260 73.28400 46.46260 1.000 53.30658 135 ALA A CA 1
ATOM 813 C C . ALA A 1 136 ? 102.70260 73.06700 45.12860 1.000 53.30658 135 ALA A C 1
ATOM 814 O O . ALA A 1 136 ? 101.64760 73.65500 44.87560 1.000 53.30658 135 ALA A O 1
ATOM 816 N N . TYR A 1 137 ? 103.28060 72.21100 44.29260 1.000 59.28052 136 TYR A N 1
ATOM 817 C CA . TYR A 1 137 ? 102.70560 71.90600 42.98960 1.000 59.28052 136 TYR A CA 1
ATOM 818 C C . TYR A 1 137 ? 101.44360 71.06100 43.13160 1.000 59.28052 136 TYR A C 1
ATOM 819 O O . TYR A 1 137 ? 101.32960 70.23500 44.04060 1.000 59.28052 136 TYR A O 1
ATOM 828 N N . PHE A 1 138 ? 100.49160 71.27300 42.22160 1.000 58.23745 137 PHE A N 1
ATOM 829 C CA . PHE A 1 138 ? 99.28960 70.44200 42.16660 1.000 58.23745 137 PHE A CA 1
ATOM 830 C C . PHE A 1 138 ? 98.68860 70.55200 40.77160 1.000 58.23745 137 PHE A C 1
ATOM 831 O O . PHE A 1 138 ? 98.20960 71.62400 40.38760 1.000 58.23745 137 PHE A O 1
ATOM 839 N N . ASP A 1 139 ? 98.71860 69.44900 40.01760 1.000 61.94311 138 ASP A N 1
ATOM 840 C CA . ASP A 1 139 ? 98.03260 69.36100 38.73260 1.000 61.94311 138 ASP A CA 1
ATOM 841 C C . ASP A 1 139 ? 97.36960 67.99700 38.56260 1.000 61.94311 138 ASP A C 1
ATOM 842 O O . ASP A 1 139 ? 97.49560 67.36900 37.50560 1.000 61.94311 138 ASP A O 1
ATOM 847 N N . GLY A 1 140 ? 96.67960 67.51600 39.59760 1.000 63.23561 139 GLY A N 1
ATOM 848 C CA . GLY A 1 140 ? 96.15760 66.15900 39.55960 1.000 63.23561 139 GLY A CA 1
ATOM 849 C C . GLY A 1 140 ? 95.05860 65.97100 38.53060 1.000 63.23561 139 GLY A C 1
ATOM 850 O O . GLY A 1 140 ? 95.13060 65.07700 37.68360 1.000 63.23561 139 GLY A O 1
ATOM 851 N N . LEU A 1 141 ? 94.03360 66.81000 38.58560 1.000 60.32468 140 LEU A N 1
ATOM 852 C CA . LEU A 1 141 ? 92.86360 66.66700 37.73560 1.000 60.32468 140 LEU A CA 1
ATOM 853 C C . LEU A 1 141 ? 93.04760 67.48100 36.45160 1.000 60.32468 140 LEU A C 1
ATOM 854 O O . LEU A 1 141 ? 94.14860 67.96000 36.15560 1.000 60.32468 140 LEU A O 1
ATOM 859 N N . SER A 1 142 ? 91.97260 67.63500 35.68060 1.000 59.69148 141 SER A N 1
ATOM 860 C CA . SER A 1 142 ? 92.03560 68.30100 34.38860 1.000 59.69148 141 SER A CA 1
ATOM 861 C C . SER A 1 142 ? 92.32260 69.79400 34.55760 1.000 59.69148 141 SER A C 1
ATOM 862 O O . SER A 1 142 ? 92.34360 70.33700 35.66660 1.000 59.69148 141 SER A O 1
ATOM 865 N N . GLU A 1 143 ? 92.54060 70.46100 33.42860 1.000 59.61678 142 GLU A N 1
ATOM 866 C CA . GLU A 1 143 ? 92.92960 71.86400 33.42660 1.000 59.61678 142 GLU A CA 1
ATOM 867 C C . GLU A 1 143 ? 91.69060 72.75500 33.51560 1.000 59.61678 142 GLU A C 1
ATOM 868 O O . GLU A 1 143 ? 90.56660 72.28500 33.71360 1.000 59.61678 142 GLU A O 1
ATOM 874 N N . THR A 1 144 ? 91.90560 74.06400 33.37760 1.000 53.62522 143 THR A N 1
ATOM 875 C CA . THR A 1 144 ? 90.85260 75.07800 33.29560 1.000 53.62522 143 THR A CA 1
ATOM 876 C C . THR A 1 144 ? 89.96860 75.07900 34.54660 1.000 53.62522 143 THR A C 1
ATOM 877 O O . THR A 1 144 ? 88.78560 74.74300 34.51360 1.000 53.62522 143 THR A O 1
ATOM 881 N N . ILE A 1 145 ? 90.58560 75.45200 35.66660 1.000 51.38838 144 ILE A N 1
ATOM 882 C CA . ILE A 1 145 ? 89.82260 75.70100 36.88460 1.000 51.38838 144 ILE A CA 1
ATOM 883 C C . ILE A 1 145 ? 89.17760 77.07800 36.79660 1.000 51.38838 144 ILE A C 1
ATOM 884 O O . ILE A 1 145 ? 89.73960 78.02000 36.22660 1.000 51.38838 144 ILE A O 1
ATOM 889 N N . LEU A 1 146 ? 87.97460 77.19600 37.35960 1.000 47.23955 145 LEU A N 1
ATOM 890 C CA . LEU A 1 146 ? 87.19560 78.42500 37.28260 1.000 47.23955 145 LEU A CA 1
ATOM 891 C C . LEU A 1 146 ? 87.19760 79.24700 38.56160 1.000 47.23955 145 LEU A C 1
ATOM 892 O O . LEU A 1 146 ? 86.95760 80.45400 38.49460 1.000 47.23955 145 LEU A O 1
ATOM 897 N N . ALA A 1 147 ? 87.44360 78.64200 39.72160 1.000 43.26091 146 ALA A N 1
ATOM 898 C CA . ALA A 1 147 ? 87.47660 79.42300 40.95160 1.000 43.26091 146 ALA A CA 1
ATOM 899 C C . ALA A 1 147 ? 88.35760 78.74100 41.98760 1.000 43.26091 146 ALA A C 1
ATOM 900 O O . ALA A 1 147 ? 88.45360 77.51400 42.01660 1.000 43.26091 146 ALA A O 1
ATOM 902 N N . VAL A 1 148 ? 88.99160 79.54600 42.83760 1.000 39.40913 147 VAL A N 1
ATOM 903 C CA . VAL A 1 148 ? 89.85660 79.05600 43.90460 1.000 39.40913 147 VAL A CA 1
ATOM 904 C C . VAL A 1 148 ? 89.42460 79.71200 45.20860 1.000 39.40913 147 VAL A C 1
ATOM 905 O O . VAL A 1 148 ? 89.26360 80.93600 45.26660 1.000 39.40913 147 VAL A O 1
ATOM 909 N N . GLY A 1 149 ? 89.23960 78.90700 46.24560 1.000 40.81861 148 GLY A N 1
ATOM 910 C CA . GLY A 1 149 ? 88.86060 79.43200 47.54360 1.000 40.81861 148 GLY A CA 1
ATOM 911 C C . GLY A 1 149 ? 89.54860 78.69300 48.67060 1.000 40.81861 148 GLY A C 1
ATOM 912 O O . GLY A 1 149 ? 89.82860 77.49600 48.57960 1.000 40.81861 148 GLY A O 1
ATOM 913 N N . LEU A 1 150 ? 89.81760 79.42900 49.74560 1.000 44.48739 149 LEU A N 1
ATOM 914 C CA . LEU A 1 150 ? 90.33960 78.87200 50.98560 1.000 44.48739 149 LEU A CA 1
ATOM 915 C C . LEU A 1 150 ? 89.27560 78.99600 52.06460 1.000 44.48739 149 LEU A C 1
ATOM 916 O O . LEU A 1 150 ? 88.77860 80.09600 52.32760 1.000 44.48739 149 LEU A O 1
ATOM 921 N N . VAL A 1 151 ? 88.93360 77.87600 52.69260 1.000 44.23812 150 VAL A N 1
ATOM 922 C CA . VAL A 1 151 ? 87.83460 77.81800 53.64760 1.000 44.23812 150 VAL A CA 1
ATOM 923 C C . VAL A 1 151 ? 88.35960 77.29900 54.97760 1.000 44.23812 150 VAL A C 1
ATOM 924 O O . VAL A 1 151 ? 89.12060 76.32800 55.01560 1.000 44.23812 150 VAL A O 1
ATOM 928 N N . LYS A 1 152 ? 87.95860 77.94800 56.06960 1.000 47.72005 151 LYS A N 1
ATOM 929 C CA . LYS A 1 152 ? 88.21960 77.41500 57.39860 1.000 47.72005 151 LYS A CA 1
ATOM 930 C C . LYS A 1 152 ? 87.12260 76.40700 57.71260 1.000 47.72005 151 LYS A C 1
ATOM 931 O O . LYS A 1 152 ? 85.94760 76.79500 57.79260 1.000 47.72005 151 LYS A O 1
ATOM 937 N N . PRO A 1 153 ? 87.44060 75.13100 57.89760 1.000 49.07193 152 PRO A N 1
ATOM 938 C CA . PRO A 1 153 ? 86.39560 74.10900 57.97160 1.000 49.07193 152 PRO A CA 1
ATOM 939 C C . PRO A 1 153 ? 85.65760 74.13800 59.30060 1.000 49.07193 152 PRO A C 1
ATOM 940 O O . PRO A 1 153 ? 86.11160 74.71800 60.28960 1.000 49.07193 152 PRO A O 1
ATOM 944 N N . LYS A 1 154 ? 84.48760 73.50500 59.29760 1.000 50.00582 153 LYS A N 1
ATOM 945 C CA . LYS A 1 154 ? 83.73960 73.30300 60.52960 1.000 50.00582 153 LYS A CA 1
ATOM 946 C C . LYS A 1 154 ? 84.55060 72.43400 61.47960 1.000 50.00582 153 LYS A C 1
ATOM 947 O O . LYS A 1 154 ? 85.04160 71.36900 61.09460 1.000 50.00582 153 LYS A O 1
ATOM 953 N N . ALA A 1 155 ? 84.69160 72.89000 62.72460 1.000 54.67757 154 ALA A N 1
ATOM 954 C CA . ALA A 1 155 ? 85.52960 72.19200 63.68960 1.000 54.67757 154 ALA A CA 1
ATOM 955 C C . ALA A 1 155 ? 84.92960 70.87500 64.16160 1.000 54.67757 154 ALA A C 1
ATOM 956 O O . ALA A 1 155 ? 85.62860 70.10100 64.82360 1.000 54.67757 154 ALA A O 1
ATOM 958 N N . GLY A 1 156 ? 83.66760 70.60100 63.84260 1.000 61.29485 155 GLY A N 1
ATOM 959 C CA . GLY A 1 156 ? 83.00960 69.40500 64.32660 1.000 61.29485 155 GLY A CA 1
ATOM 960 C C . GLY A 1 156 ? 83.44260 68.12000 63.65160 1.000 61.29485 155 GLY A C 1
ATOM 961 O O . GLY A 1 156 ? 84.06260 67.26100 64.28560 1.000 61.29485 155 GLY A O 1
ATOM 962 N N . ILE A 1 157 ? 83.13060 67.97400 62.36460 1.000 60.24165 156 ILE A N 1
ATOM 963 C CA . ILE A 1 157 ? 83.35960 66.71200 61.66860 1.000 60.24165 156 ILE A CA 1
ATOM 964 C C . ILE A 1 157 ? 84.47060 66.86700 60.63960 1.000 60.24165 156 ILE A C 1
ATOM 965 O O . ILE A 1 157 ? 84.21760 67.23500 59.48660 1.000 60.24165 156 ILE A O 1
ATOM 970 N N . PHE A 1 158 ? 85.70260 66.57700 61.05460 1.000 58.32559 157 PHE A N 1
ATOM 971 C CA . PHE A 1 158 ? 86.86960 66.51100 60.18260 1.000 58.32559 157 PHE A CA 1
ATOM 972 C C . PHE A 1 158 ? 88.03360 65.95900 60.99160 1.000 58.32559 157 PHE A C 1
ATOM 973 O O . PHE A 1 158 ? 88.01660 65.97700 62.22560 1.000 58.32559 157 PHE A O 1
ATOM 981 N N . GLN A 1 159 ? 89.03860 65.46300 60.27960 1.000 58.74399 158 GLN A N 1
ATOM 982 C CA . GLN A 1 159 ? 90.24860 65.00000 60.93660 1.000 58.74399 158 GLN A CA 1
ATOM 983 C C . GLN A 1 159 ? 91.00160 66.19100 61.52760 1.000 58.74399 158 GLN A C 1
ATOM 984 O O . GLN A 1 159 ? 91.04660 67.26100 60.91560 1.000 58.74399 158 GLN A O 1
ATOM 990 N N . PRO A 1 160 ? 91.58460 66.04500 62.72060 1.000 58.33288 159 PRO A N 1
ATOM 991 C CA . PRO A 1 160 ? 92.25660 67.19300 63.35060 1.000 58.33288 159 PRO A CA 1
ATOM 992 C C . PRO A 1 160 ? 93.48460 67.68300 62.60160 1.000 58.33288 159 PRO A C 1
ATOM 993 O O . PRO A 1 160 ? 93.89160 68.83200 62.81060 1.000 58.33288 159 PRO A O 1
ATOM 997 N N . HIS A 1 161 ? 94.08660 66.86100 61.73760 1.000 57.18442 160 HIS A N 1
ATOM 998 C CA . HIS A 1 161 ? 95.33160 67.26100 61.09060 1.000 57.18442 160 HIS A CA 1
ATOM 999 C C . HIS A 1 161 ? 95.11760 68.30300 59.99860 1.000 57.18442 160 HIS A C 1
ATOM 1000 O O . HIS A 1 161 ? 96.05860 69.03600 59.67360 1.000 57.18442 160 HIS A O 1
ATOM 1007 N N . VAL A 1 162 ? 93.91860 68.39500 59.42960 1.000 54.92936 161 VAL A N 1
ATOM 1008 C CA . VAL A 1 162 ? 93.63960 69.42800 58.43860 1.000 54.92936 161 VAL A CA 1
ATOM 1009 C C . VAL A 1 162 ? 93.25660 70.71700 59.15360 1.000 54.92936 161 VAL A C 1
ATOM 1010 O O . VAL A 1 162 ? 92.56660 70.70400 60.18060 1.000 54.92936 161 VAL A O 1
ATOM 1014 N N . ARG A 1 163 ? 93.74160 71.83900 58.63160 1.000 53.39857 162 ARG A N 1
ATOM 1015 C CA . ARG A 1 163 ? 93.46360 73.15400 59.19260 1.000 53.39857 162 ARG A CA 1
ATOM 1016 C C . ARG A 1 163 ? 92.68160 74.04900 58.24960 1.000 53.39857 162 ARG A C 1
ATOM 1017 O O . ARG A 1 163 ? 91.99460 74.96600 58.70460 1.000 53.39857 162 ARG A O 1
ATOM 1025 N N . HIS A 1 164 ? 92.77860 73.81200 56.94460 1.000 51.16380 163 HIS A N 1
ATOM 1026 C CA . HIS A 1 164 ? 92.05860 74.58000 55.94260 1.000 51.16380 163 HIS A CA 1
ATOM 1027 C C . HIS A 1 164 ? 91.57960 73.64700 54.83860 1.000 51.16380 163 HIS A C 1
ATOM 1028 O O . HIS A 1 164 ? 91.97760 72.48300 54.75560 1.000 51.16380 163 HIS A O 1
ATOM 1035 N N . LEU A 1 165 ? 90.70960 74.18000 53.98760 1.000 46.55482 164 LEU A N 1
ATOM 1036 C CA . LEU A 1 165 ? 90.18760 73.47600 52.82860 1.000 46.55482 164 LEU A CA 1
ATOM 1037 C C . LEU A 1 165 ? 90.45160 74.30300 51.58160 1.000 46.55482 164 LEU A C 1
ATOM 1038 O O . LEU A 1 165 ? 90.30760 75.53100 51.59860 1.000 46.55482 164 LEU A O 1
ATOM 1043 N N . LEU A 1 166 ? 90.83260 73.62600 50.50360 1.000 44.17095 165 LEU A N 1
ATOM 1044 C CA . LEU A 1 166 ? 90.98060 74.24200 49.19460 1.000 44.17095 165 LEU A CA 1
ATOM 1045 C C . LEU A 1 166 ? 89.79360 73.82500 48.34060 1.000 44.17095 165 LEU A C 1
ATOM 1046 O O . LEU A 1 166 ? 89.54560 72.62700 48.15760 1.000 44.17095 165 LEU A O 1
ATOM 1051 N N . VAL A 1 167 ? 89.05960 74.80500 47.82860 1.000 42.66371 166 VAL A N 1
ATOM 1052 C CA . VAL A 1 167 ? 87.89560 74.56100 46.98960 1.000 42.66371 166 VAL A CA 1
ATOM 1053 C C . VAL A 1 167 ? 88.24460 75.03500 45.58760 1.000 42.66371 166 VAL A C 1
ATOM 1054 O O . VAL A 1 167 ? 88.44660 76.23500 45.35860 1.000 42.66371 166 VAL A O 1
ATOM 1058 N N . LEU A 1 168 ? 88.33160 74.09300 44.65360 1.000 45.60587 167 LEU A N 1
ATOM 1059 C CA . LEU A 1 168 ? 88.63160 74.37800 43.26060 1.000 45.60587 167 LEU A CA 1
ATOM 1060 C C . LEU A 1 168 ? 87.39960 74.10300 42.41160 1.000 45.60587 167 LEU A C 1
ATOM 1061 O O . LEU A 1 168 ? 86.81160 73.02000 42.48460 1.000 45.60587 167 LEU A O 1
ATOM 1066 N N . ALA A 1 169 ? 87.02060 75.08500 41.60060 1.000 48.25585 168 ALA A N 1
ATOM 1067 C CA . ALA A 1 169 ? 85.81660 75.02600 40.78760 1.000 48.25585 168 ALA A CA 1
ATOM 1068 C C . ALA A 1 169 ? 86.20160 74.98000 39.31960 1.000 48.25585 168 ALA A C 1
ATOM 1069 O O . ALA A 1 169 ? 86.92660 75.85700 38.83560 1.000 48.25585 168 ALA A O 1
ATOM 1071 N N . THR A 1 170 ? 85.70360 73.96400 38.62560 1.000 51.72854 169 THR A N 1
ATOM 1072 C CA . THR A 1 170 ? 85.90860 73.69500 37.21360 1.000 51.72854 169 THR A CA 1
ATOM 1073 C C . THR A 1 170 ? 84.55360 73.66300 36.51560 1.000 51.72854 169 THR A C 1
ATOM 1074 O O . THR A 1 170 ? 83.51760 73.51600 37.17660 1.000 51.72854 169 THR A O 1
ATOM 1078 N N . PRO A 1 171 ? 84.51360 73.82100 35.18560 1.000 50.41805 170 PRO A N 1
ATOM 1079 C CA . PRO A 1 171 ? 83.21360 73.78800 34.49260 1.000 50.41805 170 PRO A CA 1
ATOM 1080 C C . PRO A 1 171 ? 82.45160 72.48900 34.67760 1.000 50.41805 170 PRO A C 1
ATOM 1081 O O . PRO A 1 171 ? 81.21660 72.49300 34.60760 1.000 50.41805 170 PRO A O 1
ATOM 1085 N N . VAL A 1 172 ? 83.14560 71.37600 34.91160 1.000 52.63979 171 VAL A N 1
ATOM 1086 C CA . VAL A 1 172 ? 82.45860 70.09800 35.05860 1.000 52.63979 171 VAL A CA 1
ATOM 1087 C C . VAL A 1 172 ? 82.04360 69.85900 36.50660 1.000 52.63979 171 VAL A C 1
ATOM 1088 O O . VAL A 1 172 ? 80.93660 69.37600 36.77060 1.000 52.63979 171 VAL A O 1
ATOM 1092 N N . ASP A 1 173 ? 82.90760 70.19100 37.46460 1.000 53.67614 172 ASP A N 1
ATOM 1093 C CA . ASP A 1 173 ? 82.62160 69.90000 38.86360 1.000 53.67614 172 ASP A CA 1
ATOM 1094 C C . ASP A 1 173 ? 83.48860 70.77200 39.75960 1.000 53.67614 172 ASP A C 1
ATOM 1095 O O . ASP A 1 173 ? 84.33860 71.53200 39.28960 1.000 53.67614 172 ASP A O 1
ATOM 1100 N N . ILE A 1 174 ? 83.24560 70.65500 41.06360 1.000 51.63817 173 ILE A N 1
ATOM 1101 C CA . ILE A 1 174 ? 84.01360 71.34300 42.09560 1.000 51.63817 173 ILE A CA 1
ATOM 1102 C C . ILE A 1 174 ? 84.58760 70.29400 43.03660 1.000 51.63817 173 ILE A C 1
ATOM 1103 O O . ILE A 1 174 ? 83.86660 69.39700 43.49060 1.000 51.63817 173 ILE A O 1
ATOM 1108 N N . VAL A 1 175 ? 85.88160 70.40300 43.32560 1.000 52.07726 174 VAL A N 1
ATOM 1109 C CA . VAL A 1 175 ? 86.58160 69.45500 44.18460 1.000 52.07726 174 VAL A CA 1
ATOM 1110 C C . VAL A 1 175 ? 86.99760 70.17700 45.46060 1.000 52.07726 174 VAL A C 1
ATOM 1111 O O . VAL A 1 175 ? 87.55460 71.28000 45.40160 1.000 52.07726 174 VAL A O 1
ATOM 1115 N N . ILE A 1 176 ? 86.70860 69.57000 46.60760 1.000 49.96866 175 ILE A N 1
ATOM 1116 C CA . ILE A 1 176 ? 87.11760 70.11200 47.89860 1.000 49.96866 175 ILE A CA 1
ATOM 1117 C C . ILE A 1 176 ? 88.20060 69.20900 48.47560 1.000 49.96866 175 ILE A C 1
ATOM 1118 O O . ILE A 1 176 ? 87.99760 68.00100 48.63260 1.000 49.96866 175 ILE A O 1
ATOM 1123 N N . LEU A 1 177 ? 89.35660 69.79100 48.78260 1.000 48.76220 176 LEU A N 1
ATOM 1124 C CA . LEU A 1 177 ? 90.51760 69.04400 49.24660 1.000 48.76220 176 LEU A CA 1
ATOM 1125 C C . LEU A 1 177 ? 90.92060 69.54500 50.62660 1.000 48.76220 176 LEU A C 1
ATOM 1126 O O . LEU A 1 177 ? 91.14460 70.74700 50.81360 1.000 48.76220 176 LEU A O 1
ATOM 1131 N N . GLY A 1 178 ? 91.01060 68.62800 51.58660 1.000 48.59973 177 GLY A N 1
ATOM 1132 C CA . GLY A 1 178 ? 91.48160 68.99400 52.90760 1.000 48.59973 177 GLY A CA 1
ATOM 1133 C C . GLY A 1 178 ? 92.97960 69.23200 52.93160 1.000 48.59973 177 GLY A C 1
ATOM 1134 O O . GLY A 1 178 ? 93.73960 68.67000 52.14360 1.000 48.59973 177 GLY A O 1
ATOM 1135 N N . LEU A 1 179 ? 93.40760 70.08400 53.85760 1.000 49.95135 178 LEU A N 1
ATOM 1136 C CA . LEU A 1 179 ? 94.82460 70.40800 54.00060 1.000 49.95135 178 LEU A CA 1
ATOM 1137 C C . LEU A 1 179 ? 95.34660 70.01300 55.37860 1.000 49.95135 178 LEU A C 1
ATOM 1138 O O . LEU A 1 179 ? 96.54060 70.13000 55.65960 1.000 49.95135 178 LEU A O 1
ATOM 1143 N N . LEU A 1 206 ? 89.51260 65.13900 49.32660 1.000 48.19741 205 LEU A N 1
ATOM 1144 C CA . LEU A 1 206 ? 88.33760 64.39700 49.76560 1.000 48.19741 205 LEU A CA 1
ATOM 1145 C C . LEU A 1 206 ? 87.51260 63.95300 48.55960 1.000 48.19741 205 LEU A C 1
ATOM 1146 O O . LEU A 1 206 ? 88.04260 63.34600 47.62960 1.000 48.19741 205 LEU A O 1
ATOM 1151 N N . TYR A 1 207 ? 86.21860 64.25700 48.57460 1.000 50.10670 206 TYR A N 1
ATOM 1152 C CA . TYR A 1 207 ? 85.31960 63.91400 47.48260 1.000 50.10670 206 TYR A CA 1
ATOM 1153 C C . TYR A 1 207 ? 84.95760 65.16500 46.69060 1.000 50.10670 206 TYR A C 1
ATOM 1154 O O . TYR A 1 207 ? 85.31060 66.28800 47.05760 1.000 50.10670 206 TYR A O 1
ATOM 1163 N N . SER A 1 208 ? 84.24660 64.95600 45.58660 1.000 51.11955 207 SER A N 1
ATOM 1164 C CA . SER A 1 208 ? 83.92160 66.01100 44.63960 1.000 51.11955 207 SER A CA 1
ATOM 1165 C C . SER A 1 208 ? 82.41360 66.19800 44.54760 1.000 51.11955 207 SER A C 1
ATOM 1166 O O . SER A 1 208 ? 81.62560 65.34000 44.95360 1.000 51.11955 207 SER A O 1
ATOM 1169 N N . LEU A 1 209 ? 82.01760 67.34800 44.00060 1.000 51.38142 208 LEU A N 1
ATOM 1170 C CA . LEU A 1 209 ? 80.62060 67.66300 43.75760 1.000 51.38142 208 LEU A CA 1
ATOM 1171 C C . LEU A 1 209 ? 80.45960 68.24400 42.35960 1.000 51.38142 208 LEU A C 1
ATOM 1172 O O . LEU A 1 209 ? 81.24560 69.10500 41.94560 1.000 51.38142 208 LEU A O 1
ATOM 1177 N N . PRO A 1 210 ? 79.46160 67.78500 41.60260 1.000 52.29885 209 PRO A N 1
ATOM 1178 C CA . PRO A 1 210 ? 79.29760 68.27000 40.22760 1.000 52.29885 209 PRO A CA 1
ATOM 1179 C C . PRO A 1 210 ? 78.47560 69.54500 40.13960 1.000 52.29885 209 PRO A C 1
ATOM 1180 O O . PRO A 1 210 ? 77.50060 69.71900 40.87660 1.000 52.29885 209 PRO A O 1
ATOM 1184 N N . THR A 1 211 ? 78.86360 70.44600 39.24260 1.000 52.46922 210 THR A N 1
ATOM 1185 C CA . THR A 1 211 ? 78.07360 71.62600 38.92060 1.000 52.46922 210 THR A CA 1
ATOM 1186 C C . THR A 1 211 ? 77.49360 71.46400 37.52360 1.000 52.46922 210 THR A C 1
ATOM 1187 O O . THR A 1 211 ? 78.22260 71.14700 36.57760 1.000 52.46922 210 THR A O 1
ATOM 1191 N N . ASP A 1 212 ? 76.18660 71.69200 37.39360 1.000 55.51442 211 ASP A N 1
ATOM 1192 C CA . ASP A 1 212 ? 75.47960 71.45300 36.13560 1.000 55.51442 211 ASP A CA 1
ATOM 1193 C C . ASP A 1 212 ? 75.80760 72.57900 35.15560 1.000 55.51442 211 ASP A C 1
ATOM 1194 O O . ASP A 1 212 ? 74.96960 73.41800 34.81260 1.000 55.51442 211 ASP A O 1
ATOM 1199 N N . ASN A 1 213 ? 77.06460 72.57900 34.69860 1.000 53.06881 212 ASN A N 1
ATOM 1200 C CA . ASN A 1 213 ? 77.55660 73.49800 33.66860 1.000 53.06881 212 ASN A CA 1
ATOM 1201 C C . ASN A 1 213 ? 77.34860 74.96100 34.05860 1.000 53.06881 212 ASN A C 1
ATOM 1202 O O . ASN A 1 213 ? 76.97060 75.79600 33.23460 1.000 53.06881 212 ASN A O 1
ATOM 1207 N N . THR A 1 214 ? 77.60060 75.27400 35.32560 1.000 47.94301 213 THR A N 1
ATOM 1208 C CA . THR A 1 214 ? 77.52660 76.63700 35.83160 1.000 47.94301 213 THR A CA 1
ATOM 1209 C C . THR A 1 214 ? 78.93460 77.20200 35.94060 1.000 47.94301 213 THR A C 1
ATOM 1210 O O . THR A 1 214 ? 79.80460 76.59400 36.57260 1.000 47.94301 213 THR A O 1
ATOM 1214 N N . TYR A 1 215 ? 79.15760 78.36000 35.31860 1.000 43.28491 214 TYR A N 1
ATOM 1215 C CA . TYR A 1 215 ? 80.48060 78.98400 35.28360 1.000 43.28491 214 TYR A CA 1
ATOM 1216 C C . TYR A 1 215 ? 80.67360 79.82700 36.53960 1.000 43.28491 214 TYR A C 1
ATOM 1217 O O . TYR A 1 215 ? 80.47460 81.04200 36.54760 1.000 43.28491 214 TYR A O 1
ATOM 1226 N N . LEU A 1 216 ? 81.07660 79.16000 37.62160 1.000 39.51709 215 LEU A N 1
ATOM 1227 C CA . LEU A 1 216 ? 81.37660 79.86500 38.86060 1.000 39.51709 215 LEU A CA 1
ATOM 1228 C C . LEU A 1 216 ? 82.59260 80.76500 38.67960 1.000 39.51709 215 LEU A C 1
ATOM 1229 O O . LEU A 1 216 ? 83.54560 80.41600 37.97760 1.000 39.51709 215 LEU A O 1
ATOM 1234 N N . LEU A 1 217 ? 82.55960 81.93100 39.31960 1.000 34.36312 216 LEU A N 1
ATOM 1235 C CA . LEU A 1 217 ? 83.64560 82.89800 39.22960 1.000 34.36312 216 LEU A CA 1
ATOM 1236 C C . LEU A 1 217 ? 84.31460 83.19200 40.56160 1.000 34.36312 216 LEU A C 1
ATOM 1237 O O . LEU A 1 217 ? 85.52860 83.40100 40.59960 1.000 34.36312 216 LEU A O 1
ATOM 1242 N N . THR A 1 218 ? 83.56260 83.21600 41.65860 1.000 30.96138 217 THR A N 1
ATOM 1243 C CA . THR A 1 218 ? 84.10360 83.58200 42.95760 1.000 30.96138 217 THR A CA 1
ATOM 1244 C C . THR A 1 218 ? 83.65960 82.59100 44.02260 1.000 30.96138 217 THR A C 1
ATOM 1245 O O . THR A 1 218 ? 82.56260 82.02800 43.95460 1.000 30.96138 217 THR A O 1
ATOM 1249 N N . ILE A 1 219 ? 84.53760 82.38300 45.00460 1.000 32.67475 218 ILE A N 1
ATOM 1250 C CA . ILE A 1 219 ? 84.28260 81.52900 46.15860 1.000 32.67475 218 ILE A CA 1
ATOM 1251 C C . ILE A 1 219 ? 84.67060 82.30200 47.41260 1.000 32.67475 218 ILE A C 1
ATOM 1252 O O . ILE A 1 219 ? 85.76860 82.86500 47.48060 1.000 32.67475 218 ILE A O 1
ATOM 1257 N N . THR A 1 220 ? 83.77560 82.33200 48.40060 1.000 33.26164 219 THR A N 1
ATOM 1258 C CA . THR A 1 220 ? 84.03060 83.04500 49.64560 1.000 33.26164 219 THR A CA 1
ATOM 1259 C C . THR A 1 220 ? 83.51660 82.22300 50.81860 1.000 33.26164 219 THR A C 1
ATOM 1260 O O . THR A 1 220 ? 82.45060 81.60800 50.73760 1.000 33.26164 219 THR A O 1
ATOM 1264 N N . SER A 1 221 ? 84.27160 82.22400 51.91260 1.000 37.16371 220 SER A N 1
ATOM 1265 C CA . SER A 1 221 ? 83.96460 81.40900 53.07760 1.000 37.16371 220 SER A CA 1
ATOM 1266 C C . SER A 1 221 ? 83.58860 82.28200 54.26560 1.000 37.16371 220 SER A C 1
ATOM 1267 O O . SER A 1 221 ? 84.16960 83.35200 54.47360 1.000 37.16371 220 SER A O 1
ATOM 1270 N N . THR A 1 222 ? 82.61460 81.81600 55.04160 1.000 38.99500 221 THR A N 1
ATOM 1271 C CA . THR A 1 222 ? 82.27260 82.44000 56.30760 1.000 38.99500 221 THR A CA 1
ATOM 1272 C C . THR A 1 222 ? 83.18960 81.92100 57.41360 1.000 38.99500 221 THR A C 1
ATOM 1273 O O . THR A 1 222 ? 83.93560 80.95400 57.23860 1.000 38.99500 221 THR A O 1
ATOM 1277 N N . ASP A 1 223 ? 83.12960 82.58100 58.57160 1.000 40.20739 222 ASP A N 1
ATOM 1278 C CA . ASP A 1 223 ? 83.96160 82.16400 59.69660 1.000 40.20739 222 ASP A CA 1
ATOM 1279 C C . ASP A 1 223 ? 83.54560 80.80400 60.24160 1.000 40.20739 222 ASP A C 1
ATOM 1280 O O . ASP A 1 223 ? 84.38460 80.07600 60.78260 1.000 40.20739 222 ASP A O 1
ATOM 1285 N N . ASN A 1 224 ? 82.26860 80.44200 60.11460 1.000 41.28774 223 ASN A N 1
ATOM 1286 C CA . ASN A 1 224 ? 81.77160 79.17200 60.62560 1.000 41.28774 223 ASN A CA 1
ATOM 1287 C C . ASN A 1 224 ? 81.73960 78.08300 59.55660 1.000 41.28774 223 ASN A C 1
ATOM 1288 O O . ASN A 1 224 ? 81.05660 77.06900 59.73460 1.000 41.28774 223 ASN A O 1
ATOM 1293 N N . GLY A 1 225 ? 82.45260 78.27700 58.44960 1.000 41.43085 224 GLY A N 1
ATOM 1294 C CA . GLY A 1 225 ? 82.70360 77.20900 57.50260 1.000 41.43085 224 GLY A CA 1
ATOM 1295 C C . GLY A 1 225 ? 81.75460 77.09900 56.33060 1.000 41.43085 224 GLY A C 1
ATOM 1296 O O . GLY A 1 225 ? 81.80760 76.09300 55.61360 1.000 41.43085 224 GLY A O 1
ATOM 1297 N N . ARG A 1 226 ? 80.89560 78.08800 56.10360 1.000 39.65555 225 ARG A N 1
ATOM 1298 C CA . ARG A 1 226 ? 79.94760 78.03800 54.99760 1.000 39.65555 225 ARG A CA 1
ATOM 1299 C C . ARG A 1 226 ? 80.59060 78.61100 53.74160 1.000 39.65555 225 ARG A C 1
ATOM 1300 O O . ARG A 1 226 ? 81.12360 79.72500 53.76060 1.000 39.65555 225 ARG A O 1
ATOM 1308 N N . ILE A 1 227 ? 80.54060 77.84400 52.65660 1.000 38.89359 226 ILE A N 1
ATOM 1309 C CA . ILE A 1 227 ? 81.20660 78.18800 51.40460 1.000 38.89359 226 ILE A CA 1
ATOM 1310 C C . ILE A 1 227 ? 80.15160 78.65000 50.41260 1.000 38.89359 226 ILE A C 1
ATOM 1311 O O . ILE A 1 227 ? 79.20060 77.91400 50.11960 1.000 38.89359 226 ILE A O 1
ATOM 1316 N N . PHE A 1 228 ? 80.31960 79.85900 49.88160 1.000 33.92661 227 PHE A N 1
ATOM 1317 C CA . PHE A 1 228 ? 79.39960 80.42900 48.90960 1.000 33.92661 227 PHE A CA 1
ATOM 1318 C C . PHE A 1 228 ? 80.13060 80.66200 47.59760 1.000 33.92661 227 PHE A C 1
ATOM 1319 O O . PHE A 1 228 ? 81.19260 81.29200 47.57360 1.000 33.92661 227 PHE A O 1
ATOM 1327 N N . LEU A 1 229 ? 79.55260 80.16000 46.51260 1.000 32.52771 228 LEU A N 1
ATOM 1328 C CA . LEU A 1 229 ? 80.09360 80.32800 45.17560 1.000 32.52771 228 LEU A CA 1
ATOM 1329 C C . LEU A 1 229 ? 79.14460 81.18900 44.35560 1.000 32.52771 228 LEU A C 1
ATOM 1330 O O . LEU A 1 229 ? 77.93960 81.24500 44.61860 1.000 32.52771 228 LEU A O 1
ATOM 1335 N N . ALA A 1 230 ? 79.70360 81.86700 43.36160 1.000 30.22773 229 ALA A N 1
ATOM 1336 C CA . ALA A 1 230 ? 78.90060 82.64900 42.43660 1.000 30.22773 229 ALA A CA 1
ATOM 1337 C C . ALA A 1 230 ? 79.61360 82.69700 41.09660 1.000 30.22773 229 ALA A C 1
ATOM 1338 O O . ALA A 1 230 ? 80.82860 82.49700 41.02060 1.000 30.22773 229 ALA A O 1
ATOM 1340 N N . GLY A 1 231 ? 78.85760 82.96700 40.05060 1.000 33.27276 230 GLY A N 1
ATOM 1341 C CA . GLY A 1 231 ? 79.41860 83.03600 38.71660 1.000 33.27276 230 GLY A CA 1
ATOM 1342 C C . GLY A 1 231 ? 78.47660 83.61900 37.69260 1.000 33.27276 230 GLY A C 1
ATOM 1343 O O . GLY A 1 231 ? 77.60860 84.43400 38.01360 1.000 33.27276 230 GLY A O 1
ATOM 1344 N N . LYS A 1 232 ? 78.65260 83.19000 36.44260 1.000 37.38770 231 LYS A N 1
ATOM 1345 C CA . LYS A 1 232 ? 77.91060 83.73900 35.31560 1.000 37.38770 231 LYS A CA 1
ATOM 1346 C C . LYS A 1 232 ? 76.48060 83.22500 35.22560 1.000 37.38770 231 LYS A C 1
ATOM 1347 O O . LYS A 1 232 ? 75.70760 83.74400 34.41260 1.000 37.38770 231 LYS A O 1
ATOM 1353 N N . ASP A 1 233 ? 76.11160 82.22300 36.02360 1.000 39.21256 232 ASP A N 1
ATOM 1354 C CA . ASP A 1 233 ? 74.74660 81.71100 35.98760 1.000 39.21256 232 ASP A CA 1
ATOM 1355 C C . ASP A 1 233 ? 73.73760 82.72500 36.50760 1.000 39.21256 232 ASP A C 1
ATOM 1356 O O . ASP A 1 233 ? 72.55360 82.63700 36.16560 1.000 39.21256 232 ASP A O 1
ATOM 1361 N N . GLY A 1 234 ? 74.17860 83.68900 37.31560 1.000 36.50037 233 GLY A N 1
ATOM 1362 C CA . GLY A 1 234 ? 73.29860 84.67600 37.89360 1.000 36.50037 233 GLY A CA 1
ATOM 1363 C C . GLY A 1 234 ? 72.76860 84.32700 39.26560 1.000 36.50037 233 GLY A C 1
ATOM 1364 O O . GLY A 1 234 ? 72.23660 85.21000 39.94960 1.000 36.50037 233 GLY A O 1
ATOM 1365 N N . CYS A 1 235 ? 72.89760 83.07600 39.69060 1.000 34.84349 234 CYS A N 1
ATOM 1366 C CA . CYS A 1 235 ? 72.45860 82.64400 41.00560 1.000 34.84349 234 CYS A CA 1
ATOM 1367 C C . CYS A 1 235 ? 73.66060 82.46000 41.92260 1.000 34.84349 234 CYS A C 1
ATOM 1368 O O . CYS A 1 235 ? 74.77660 82.18900 41.47160 1.000 34.84349 234 CYS A O 1
ATOM 1371 N N . LEU A 1 236 ? 73.41960 82.62000 43.21860 1.000 32.23797 235 LEU A N 1
ATOM 1372 C CA . LEU A 1 236 ? 74.43760 82.42900 44.24060 1.000 32.23797 235 LEU A CA 1
ATOM 1373 C C . LEU A 1 236 ? 74.20260 81.09600 44.93760 1.000 32.23797 235 LEU A C 1
ATOM 1374 O O . LEU A 1 236 ? 73.10560 80.84400 45.44660 1.000 32.23797 235 LEU A O 1
ATOM 1379 N N . TYR A 1 237 ? 75.22660 80.24900 44.96060 1.000 34.95598 236 TYR A N 1
ATOM 1380 C CA . TYR A 1 237 ? 75.11060 78.90000 45.48760 1.000 34.95598 236 TYR A CA 1
ATOM 1381 C C . TYR A 1 237 ? 75.90160 78.76000 46.78060 1.000 34.95598 236 TYR A C 1
ATOM 1382 O O . TYR A 1 237 ? 76.80560 79.54400 47.07360 1.000 34.95598 236 TYR A O 1
ATOM 1391 N N . GLU A 1 238 ? 75.54760 77.73800 47.55160 1.000 39.55184 237 GLU A N 1
ATOM 1392 C CA . GLU A 1 238 ? 76.26660 77.37500 48.76160 1.000 39.55184 237 GLU A CA 1
ATOM 1393 C C . GLU A 1 238 ? 76.58060 75.88800 48.73060 1.000 39.55184 237 GLU A C 1
ATOM 1394 O O . GLU A 1 238 ? 75.78060 75.07800 48.25360 1.000 39.55184 237 GLU A O 1
ATOM 1400 N N . VAL A 1 239 ? 77.75360 75.53700 49.24860 1.000 42.82237 238 VAL A N 1
ATOM 1401 C CA . VAL A 1 239 ? 78.16760 74.14700 49.39760 1.000 42.82237 238 VAL A CA 1
ATOM 1402 C C . VAL A 1 239 ? 77.89560 73.72500 50.83460 1.000 42.82237 238 VAL A C 1
ATOM 1403 O O . VAL A 1 239 ? 78.43860 74.31100 51.77860 1.000 42.82237 238 VAL A O 1
ATOM 1407 N N . ALA A 1 240 ? 77.04660 72.71500 51.00160 1.000 46.57030 239 ALA A N 1
ATOM 1408 C CA . ALA A 1 240 ? 76.73460 72.15000 52.30560 1.000 46.57030 239 ALA A CA 1
ATOM 1409 C C . ALA A 1 240 ? 77.44760 70.81100 52.43860 1.000 46.57030 239 ALA A C 1
ATOM 1410 O O . ALA A 1 240 ? 77.23360 69.90300 51.62560 1.000 46.57030 239 ALA A O 1
ATOM 1412 N N . TYR A 1 241 ? 78.28960 70.69300 53.45960 1.000 47.25174 240 TYR A N 1
ATOM 1413 C CA . TYR A 1 241 ? 79.07060 69.48600 53.68660 1.000 47.25174 240 TYR A CA 1
ATOM 1414 C C . TYR A 1 241 ? 79.02260 69.08200 55.15560 1.000 47.25174 240 TYR A C 1
ATOM 1415 O O . TYR A 1 241 ? 79.05360 69.93400 56.04460 1.000 47.25174 240 TYR A O 1
ATOM 1424 N N . CYS A 1 252 ? 77.67060 65.55800 50.46660 1.000 48.61708 251 CYS A N 1
ATOM 1425 C CA . CYS A 1 252 ? 77.78060 66.98100 50.16660 1.000 48.61708 251 CYS A CA 1
ATOM 1426 C C . CYS A 1 252 ? 76.75560 67.38800 49.11360 1.000 48.61708 251 CYS A C 1
ATOM 1427 O O . CYS A 1 252 ? 76.30860 66.55800 48.32260 1.000 48.61708 251 CYS A O 1
ATOM 1430 N N . ARG A 1 253 ? 76.38560 68.66800 49.10260 1.000 47.77268 252 ARG A N 1
ATOM 1431 C CA . ARG A 1 253 ? 75.36660 69.14900 48.18060 1.000 47.77268 252 ARG A CA 1
ATOM 1432 C C . ARG A 1 253 ? 75.62160 70.61900 47.87860 1.000 47.77268 252 ARG A C 1
ATOM 1433 O O . ARG A 1 253 ? 76.34960 71.30200 48.60060 1.000 47.77268 252 ARG A O 1
ATOM 1441 N N . LYS A 1 254 ? 75.03360 71.09500 46.78360 1.000 43.07390 253 LYS A N 1
ATOM 1442 C CA . LYS A 1 254 ? 75.00160 72.51400 46.46360 1.000 43.07390 253 LYS A CA 1
ATOM 1443 C C . LYS A 1 254 ? 73.55460 72.98800 46.44360 1.000 43.07390 253 LYS A C 1
ATOM 1444 O O . LYS A 1 254 ? 72.65560 72.25900 46.01260 1.000 43.07390 253 LYS A O 1
ATOM 1450 N N . ILE A 1 255 ? 73.33360 74.20500 46.93360 1.000 39.69917 254 ILE A N 1
ATOM 1451 C CA . ILE A 1 255 ? 71.99760 74.77700 47.04960 1.000 39.69917 254 ILE A CA 1
ATOM 1452 C C . ILE A 1 255 ? 72.00160 76.17300 46.44360 1.000 39.69917 254 ILE A C 1
ATOM 1453 O O . ILE A 1 255 ? 72.90760 76.97000 46.70460 1.000 39.69917 254 ILE A O 1
ATOM 1458 N N . ASN A 1 256 ? 70.98660 76.46900 45.63460 1.000 39.48780 255 ASN A N 1
ATOM 1459 C CA . ASN A 1 256 ? 70.87260 77.76500 44.97760 1.000 39.48780 255 ASN A CA 1
ATOM 1460 C C . ASN A 1 256 ? 70.01860 78.69600 45.83160 1.000 39.48780 255 ASN A C 1
ATOM 1461 O O . ASN A 1 256 ? 68.86060 78.38600 46.13260 1.000 39.48780 255 ASN A O 1
ATOM 1466 N N . HIS A 1 257 ? 70.59360 79.82400 46.23060 1.000 37.85952 256 HIS A N 1
ATOM 1467 C CA . HIS A 1 257 ? 69.87060 80.83300 47.00460 1.000 37.85952 256 HIS A CA 1
ATOM 1468 C C . HIS A 1 257 ? 69.37660 81.95300 46.09060 1.000 37.85952 256 HIS A C 1
ATOM 1469 O O . HIS A 1 257 ? 69.76360 83.11600 46.21060 1.000 37.85952 256 HIS A O 1
ATOM 1476 N N . SER A 1 258 ? 68.50060 81.58200 45.16360 1.000 35.57145 257 SER A N 1
ATOM 1477 C CA . SER A 1 258 ? 67.94160 82.53500 44.21160 1.000 35.57145 257 SER A CA 1
ATOM 1478 C C . SER A 1 258 ? 66.57460 82.08000 43.71760 1.000 35.57145 257 SER A C 1
ATOM 1479 O O . SER A 1 258 ? 66.25560 82.21600 42.53660 1.000 35.57145 257 SER A O 1
ATOM 1482 N N . ASP A 1 263 ? 71.45160 86.14800 34.01860 1.000 45.05539 262 ASP A N 1
ATOM 1483 C CA . ASP A 1 263 ? 71.91060 87.09700 33.01160 1.000 45.05539 262 ASP A CA 1
ATOM 1484 C C . ASP A 1 263 ? 73.01460 87.99000 33.56860 1.000 45.05539 262 ASP A C 1
ATOM 1485 O O . ASP A 1 263 ? 73.82960 88.52900 32.82060 1.000 45.05539 262 ASP A O 1
ATOM 1490 N N . ASP A 1 264 ? 73.03960 88.14000 34.88960 1.000 38.97701 263 ASP A N 1
ATOM 1491 C CA . ASP A 1 264 ? 73.99060 89.03200 35.53860 1.000 38.97701 263 ASP A CA 1
ATOM 1492 C C . ASP A 1 264 ? 75.00560 88.22300 36.33460 1.000 38.97701 263 ASP A C 1
ATOM 1493 O O . ASP A 1 264 ? 74.65860 87.67900 37.39460 1.000 38.97701 263 ASP A O 1
ATOM 1498 N N . PRO A 1 265 ? 76.24660 88.09600 35.86360 1.000 34.16366 264 PRO A N 1
ATOM 1499 C CA . PRO A 1 265 ? 77.27160 87.39300 36.64960 1.000 34.16366 264 PRO A CA 1
ATOM 1500 C C . PRO A 1 265 ? 77.59260 88.13600 37.93860 1.000 34.16366 264 PRO A C 1
ATOM 1501 O O . PRO A 1 265 ? 77.71160 89.36200 37.95160 1.000 34.16366 264 PRO A O 1
ATOM 1505 N N . ILE A 1 266 ? 77.74460 87.38100 39.02260 1.000 28.55566 265 ILE A N 1
ATOM 1506 C CA . ILE A 1 266 ? 78.16960 87.93700 40.30260 1.000 28.55566 265 ILE A CA 1
ATOM 1507 C C . ILE A 1 266 ? 79.67760 87.77600 40.41960 1.000 28.55566 265 ILE A C 1
ATOM 1508 O O . ILE A 1 266 ? 80.20560 86.66600 40.28460 1.000 28.55566 265 ILE A O 1
ATOM 1513 N N . LEU A 1 267 ? 80.37160 88.88300 40.67260 1.000 29.22062 266 LEU A N 1
ATOM 1514 C CA . LEU A 1 267 ? 81.82860 88.89700 40.69560 1.000 29.22062 266 LEU A CA 1
ATOM 1515 C C . LEU A 1 267 ? 82.42060 88.77800 42.09160 1.000 29.22062 266 LEU A C 1
ATOM 1516 O O . LEU A 1 267 ? 83.47360 88.15400 42.25060 1.000 29.22062 266 LEU A O 1
ATOM 1521 N N . GLN A 1 268 ? 81.78260 89.36300 43.10360 1.000 26.54164 267 GLN A N 1
ATOM 1522 C CA . GLN A 1 268 ? 82.33460 89.41000 44.44860 1.000 26.54164 267 GLN A CA 1
ATOM 1523 C C . GLN A 1 268 ? 81.27760 89.00300 45.46260 1.000 26.54164 267 GLN A C 1
ATOM 1524 O O . GLN A 1 268 ? 80.09760 89.33000 45.30960 1.000 26.54164 267 GLN A O 1
ATOM 1530 N N . ILE A 1 269 ? 81.71060 88.28000 46.49260 1.000 27.52092 268 ILE A N 1
ATOM 1531 C CA . ILE A 1 269 ? 80.89260 87.96900 47.65760 1.000 27.52092 268 ILE A CA 1
ATOM 1532 C C . ILE A 1 269 ? 81.63760 88.46200 48.88960 1.000 27.52092 268 ILE A C 1
ATOM 1533 O O . ILE A 1 269 ? 82.80460 88.11200 49.09360 1.000 27.52092 268 ILE A O 1
ATOM 1538 N N . ALA A 1 270 ? 80.96760 89.27100 49.70260 1.000 27.12657 269 ALA A N 1
ATOM 1539 C CA . ALA A 1 270 ? 81.53960 89.81200 50.92660 1.000 27.12657 269 ALA A CA 1
ATOM 1540 C C . ALA A 1 270 ? 80.78860 89.26400 52.13060 1.000 27.12657 269 ALA A C 1
ATOM 1541 O O . ALA A 1 270 ? 79.56860 89.08000 52.08160 1.000 27.12657 269 ALA A O 1
ATOM 1543 N N . ILE A 1 271 ? 81.52060 89.00300 53.21060 1.000 29.36967 270 ILE A N 1
ATOM 1544 C CA . ILE A 1 271 ? 80.96260 88.41700 54.42260 1.000 29.36967 270 ILE A CA 1
ATOM 1545 C C . ILE A 1 271 ? 81.19960 89.37400 55.57960 1.000 29.36967 270 ILE A C 1
ATOM 1546 O O . ILE A 1 271 ? 82.33260 89.81300 55.80660 1.000 29.36967 270 ILE A O 1
ATOM 1551 N N . ASP A 1 272 ? 80.13360 89.69200 56.30860 1.000 32.62787 271 ASP A N 1
ATOM 1552 C CA . ASP A 1 272 ? 80.22260 90.42700 57.56760 1.000 32.62787 271 ASP A CA 1
ATOM 1553 C C . ASP A 1 272 ? 80.09460 89.38900 58.67560 1.000 32.62787 271 ASP A C 1
ATOM 1554 O O . ASP A 1 272 ? 78.99460 88.93200 58.98460 1.000 32.62787 271 ASP A O 1
ATOM 1559 N N . ASN A 1 273 ? 81.22660 89.01100 59.27060 1.000 35.90932 272 ASN A N 1
ATOM 1560 C CA . ASN A 1 273 ? 81.22760 87.88400 60.19760 1.000 35.90932 272 ASN A CA 1
ATOM 1561 C C . ASN A 1 273 ? 80.60260 88.24100 61.54060 1.000 35.90932 272 ASN A C 1
ATOM 1562 O O . ASN A 1 273 ? 80.03160 87.36800 62.20460 1.000 35.90932 272 ASN A O 1
ATOM 1567 N N . SER A 1 274 ? 80.70160 89.50200 61.96260 1.000 38.23110 273 SER A N 1
ATOM 1568 C CA . SER A 1 274 ? 80.16960 89.88100 63.26760 1.000 38.23110 273 SER A CA 1
ATOM 1569 C C . SER A 1 274 ? 78.64460 89.92400 63.25560 1.000 38.23110 273 SER A C 1
ATOM 1570 O O . SER A 1 274 ? 77.99360 89.41700 64.17560 1.000 38.23110 273 SER A O 1
ATOM 1573 N N . ARG A 1 275 ? 78.05660 90.52300 62.22160 1.000 36.19300 274 ARG A N 1
ATOM 1574 C CA . ARG A 1 275 ? 76.61160 90.68600 62.13860 1.000 36.19300 274 ARG A CA 1
ATOM 1575 C C . ARG A 1 275 ? 75.94160 89.67000 61.22460 1.000 36.19300 274 ARG A C 1
ATOM 1576 O O . ARG A 1 275 ? 74.71360 89.69700 61.09460 1.000 36.19300 274 ARG A O 1
ATOM 1584 N N . ASN A 1 276 ? 76.71560 88.78400 60.59260 1.000 35.41000 275 ASN A N 1
ATOM 1585 C CA . ASN A 1 276 ? 76.20460 87.71800 59.72660 1.000 35.41000 275 ASN A CA 1
ATOM 1586 C C . ASN A 1 276 ? 75.35360 88.28300 58.58560 1.000 35.41000 275 ASN A C 1
ATOM 1587 O O . ASN A 1 276 ? 74.16560 87.98900 58.44860 1.000 35.41000 275 ASN A O 1
ATOM 1592 N N . ILE A 1 277 ? 75.99260 89.11100 57.76360 1.000 31.12855 276 ILE A N 1
ATOM 1593 C CA . ILE A 1 277 ? 75.37260 89.71000 56.58760 1.000 31.12855 276 ILE A CA 1
ATOM 1594 C C . ILE A 1 277 ? 76.22660 89.36500 55.37660 1.000 31.12855 276 ILE A C 1
ATOM 1595 O O . ILE A 1 277 ? 77.44560 89.57000 55.39360 1.000 31.12855 276 ILE A O 1
ATOM 1600 N N . LEU A 1 278 ? 75.59160 88.85000 54.32860 1.000 27.50490 277 LEU A N 1
ATOM 1601 C CA . LEU A 1 278 ? 76.27060 88.49800 53.08960 1.000 27.50490 277 LEU A CA 1
ATOM 1602 C C . LEU A 1 278 ? 75.86960 89.47900 51.99960 1.000 27.50490 277 LEU A C 1
ATOM 1603 O O . LEU A 1 278 ? 74.68060 89.75800 51.81560 1.000 27.50490 277 LEU A O 1
ATOM 1608 N N . TYR A 1 279 ? 76.85960 89.99100 51.27460 1.000 28.70741 278 TYR A N 1
ATOM 1609 C CA . TYR A 1 279 ? 76.63560 90.92400 50.18360 1.000 28.70741 278 TYR A CA 1
ATOM 1610 C C . TYR A 1 279 ? 77.11160 90.30900 48.87360 1.000 28.70741 278 TYR A C 1
ATOM 1611 O O . TYR A 1 279 ? 77.92360 89.38100 48.85760 1.000 28.70741 278 TYR A O 1
ATOM 1620 N N . THR A 1 280 ? 76.58360 90.83100 47.76860 1.000 27.22657 279 THR A N 1
ATOM 1621 C CA . THR A 1 280 ? 76.99960 90.43900 46.43060 1.000 27.22657 279 THR A CA 1
ATOM 1622 C C . THR A 1 280 ? 77.24360 91.68700 45.59660 1.000 27.22657 279 THR A C 1
ATOM 1623 O O . THR A 1 280 ? 76.89860 92.80400 45.98960 1.000 27.22657 279 THR A O 1
ATOM 1627 N N . ARG A 1 281 ? 77.85060 91.48400 44.42860 1.000 27.62542 280 ARG A N 1
ATOM 1628 C CA . ARG A 1 281 ? 78.15160 92.58300 43.51160 1.000 27.62542 280 ARG A CA 1
ATOM 1629 C C . ARG A 1 281 ? 78.10360 92.01500 42.09660 1.000 27.62542 280 ARG A C 1
ATOM 1630 O O . ARG A 1 281 ? 79.07160 91.40100 41.63860 1.000 27.62542 280 ARG A O 1
ATOM 1638 N N . SER A 1 282 ? 76.97960 92.22200 41.41760 1.000 31.89783 281 SER A N 1
ATOM 1639 C CA . SER A 1 282 ? 76.76460 91.65200 40.09860 1.000 31.89783 281 SER A CA 1
ATOM 1640 C C . SER A 1 282 ? 77.58860 92.39000 39.04460 1.000 31.89783 281 SER A C 1
ATOM 1641 O O . SER A 1 282 ? 78.19560 93.43300 39.30260 1.000 31.89783 281 SER A O 1
ATOM 1644 N N . GLU A 1 283 ? 77.61260 91.81800 37.83760 1.000 36.66380 282 GLU A N 1
ATOM 1645 C CA . GLU A 1 283 ? 78.38060 92.40700 36.74360 1.000 36.66380 282 GLU A CA 1
ATOM 1646 C C . GLU A 1 283 ? 77.82460 93.76600 36.33760 1.000 36.66380 282 GLU A C 1
ATOM 1647 O O . GLU A 1 283 ? 78.58960 94.70700 36.09560 1.000 36.66380 282 GLU A O 1
ATOM 1653 N N . LYS A 1 284 ? 76.49660 93.88600 36.24660 1.000 38.00049 283 LYS A N 1
ATOM 1654 C CA . LYS A 1 284 ? 75.89460 95.17500 35.91860 1.000 38.00049 283 LYS A CA 1
ATOM 1655 C C . LYS A 1 284 ? 76.16060 96.19900 37.01360 1.000 38.00049 283 LYS A C 1
ATOM 1656 O O . LYS A 1 284 ? 76.45760 97.36300 36.72560 1.000 38.00049 283 LYS A O 1
ATOM 1662 N N . GLY A 1 285 ? 76.06760 95.78200 38.27360 1.000 33.61827 284 GLY A N 1
ATOM 1663 C CA . GLY A 1 285 ? 76.28560 96.68000 39.38860 1.000 33.61827 284 GLY A CA 1
ATOM 1664 C C . GLY A 1 285 ? 75.25260 96.51900 40.48260 1.000 33.61827 284 GLY A C 1
ATOM 1665 O O . GLY A 1 285 ? 75.24860 97.27500 41.45760 1.000 33.61827 284 GLY A O 1
ATOM 1666 N N . VAL A 1 286 ? 74.36860 95.53400 40.32960 1.000 30.65538 285 VAL A N 1
ATOM 1667 C CA . VAL A 1 286 ? 73.30160 95.32400 41.29960 1.000 30.65538 285 VAL A CA 1
ATOM 1668 C C . VAL A 1 286 ? 73.87860 94.70500 42.56460 1.000 30.65538 285 VAL A C 1
ATOM 1669 O O . VAL A 1 286 ? 74.56260 93.67400 42.51760 1.000 30.65538 285 VAL A O 1
ATOM 1673 N N . ILE A 1 287 ? 73.60060 95.33000 43.70560 1.000 28.69623 286 ILE A N 1
ATOM 1674 C CA . ILE A 1 287 ? 74.06160 94.86200 45.00660 1.000 28.69623 286 ILE A CA 1
ATOM 1675 C C . ILE A 1 287 ? 72.87060 94.28100 45.75160 1.000 28.69623 286 ILE A C 1
ATOM 1676 O O . ILE A 1 287 ? 71.83860 94.94500 45.89860 1.000 28.69623 286 ILE A O 1
ATOM 1681 N N . GLN A 1 288 ? 73.01060 93.04200 46.21660 1.000 28.04436 287 GLN A N 1
ATOM 1682 C CA . GLN A 1 288 ? 71.95260 92.34300 46.93360 1.000 28.04436 287 GLN A CA 1
ATOM 1683 C C . GLN A 1 288 ? 72.44960 91.98000 48.32360 1.000 28.04436 287 GLN A C 1
ATOM 1684 O O . GLN A 1 288 ? 73.49960 91.34700 48.46560 1.000 28.04436 287 GLN A O 1
ATOM 1690 N N . VAL A 1 289 ? 71.69360 92.37700 49.34060 1.000 27.69073 288 VAL A N 1
ATOM 1691 C CA . VAL A 1 289 ? 72.03660 92.09500 50.72860 1.000 27.69073 288 VAL A CA 1
ATOM 1692 C C . VAL A 1 289 ? 71.27960 90.85600 51.18060 1.000 27.69073 288 VAL A C 1
ATOM 1693 O O . VAL A 1 289 ? 70.05660 90.77000 51.01960 1.000 27.69073 288 VAL A O 1
ATOM 1697 N N . TYR A 1 290 ? 72.00560 89.89600 51.74360 1.000 27.50265 289 TYR A N 1
ATOM 1698 C CA . TYR A 1 290 ? 71.42760 88.65800 52.24560 1.000 27.50265 289 TYR A CA 1
ATOM 1699 C C . TYR A 1 290 ? 71.67760 88.56600 53.74160 1.000 27.50265 289 TYR A C 1
ATOM 1700 O O . TYR A 1 290 ? 72.79160 88.82900 54.20560 1.000 27.50265 289 TYR A O 1
ATOM 1709 N N . ASP A 1 291 ? 70.64560 88.19700 54.49260 1.000 33.73521 290 ASP A N 1
ATOM 1710 C CA . ASP A 1 291 ? 70.72260 88.11500 55.94460 1.000 33.73521 290 ASP A CA 1
ATOM 1711 C C . ASP A 1 291 ? 70.90560 86.66000 56.35860 1.000 33.73521 290 ASP A C 1
ATOM 1712 O O . ASP A 1 291 ? 70.05760 85.81300 56.05860 1.000 33.73521 290 ASP A O 1
ATOM 1717 N N . LEU A 1 292 ? 72.00660 86.37800 57.05160 1.000 36.58412 291 LEU A N 1
ATOM 1718 C CA . LEU A 1 292 ? 72.26360 85.04200 57.56560 1.000 36.58412 291 LEU A CA 1
ATOM 1719 C C . LEU A 1 292 ? 71.55360 84.77000 58.88360 1.000 36.58412 291 LEU A C 1
ATOM 1720 O O . LEU A 1 292 ? 71.47060 83.60800 59.29560 1.000 36.58412 291 LEU A O 1
ATOM 1725 N N . GLY A 1 293 ? 71.03560 85.80100 59.54460 1.000 36.83018 292 GLY A N 1
ATOM 1726 C CA . GLY A 1 293 ? 70.43260 85.64900 60.85060 1.000 36.83018 292 GLY A CA 1
ATOM 1727 C C . GLY A 1 293 ? 71.47160 85.65300 61.95560 1.000 36.83018 292 GLY A C 1
ATOM 1728 O O . GLY A 1 293 ? 72.67960 85.66600 61.72560 1.000 36.83018 292 GLY A O 1
ATOM 1729 N N . GLN A 1 294 ? 70.97960 85.65300 63.19560 1.000 39.82118 293 GLN A N 1
ATOM 1730 C CA . GLN A 1 294 ? 71.88160 85.56200 64.33860 1.000 39.82118 293 GLN A CA 1
ATOM 1731 C C . GLN A 1 294 ? 72.57060 84.20300 64.38660 1.000 39.82118 293 GLN A C 1
ATOM 1732 O O . GLN A 1 294 ? 73.74060 84.10700 64.77360 1.000 39.82118 293 GLN A O 1
ATOM 1738 N N . ASP A 1 295 ? 71.85560 83.14200 64.00360 1.000 42.20185 294 ASP A N 1
ATOM 1739 C CA . ASP A 1 295 ? 72.45760 81.81400 63.95560 1.000 42.20185 294 ASP A CA 1
ATOM 1740 C C . ASP A 1 295 ? 73.52360 81.72800 62.87160 1.000 42.20185 294 ASP A C 1
ATOM 1741 O O . ASP A 1 295 ? 74.56660 81.09400 63.06560 1.000 42.20185 294 ASP A O 1
ATOM 1746 N N . GLY A 1 296 ? 73.27960 82.35500 61.72660 1.000 39.71516 295 GLY A N 1
ATOM 1747 C CA . GLY A 1 296 ? 74.18160 82.27700 60.59960 1.000 39.71516 295 GLY A CA 1
ATOM 1748 C C . GLY A 1 296 ? 73.79460 81.27900 59.53360 1.000 39.71516 295 GLY A C 1
ATOM 1749 O O . GLY A 1 296 ? 74.59060 81.04100 58.61860 1.000 39.71516 295 GLY A O 1
ATOM 1750 N N . GLN A 1 297 ? 72.60160 80.69000 59.61760 1.000 39.00215 296 GLN A N 1
ATOM 1751 C CA . GLN A 1 297 ? 72.15760 79.67800 58.66860 1.000 39.00215 296 GLN A CA 1
ATOM 1752 C C . GLN A 1 297 ? 70.87060 80.06700 57.95160 1.000 39.00215 296 GLN A C 1
ATOM 1753 O O . GLN A 1 297 ? 70.27460 79.22200 57.27260 1.000 39.00215 296 GLN A O 1
ATOM 1759 N N . GLY A 1 298 ? 70.42860 81.31600 58.07660 1.000 39.80840 297 GLY A N 1
ATOM 1760 C CA . GLY A 1 298 ? 69.15660 81.72800 57.51160 1.000 39.80840 297 GLY A CA 1
ATOM 1761 C C . GLY A 1 298 ? 69.18060 81.93800 56.01160 1.000 39.80840 297 GLY A C 1
ATOM 1762 O O . GLY A 1 298 ? 68.46160 81.25700 55.27360 1.000 39.80840 297 GLY A O 1
ATOM 1763 N N . MET A 1 299 ? 70.00360 82.88500 55.56060 1.000 35.93839 298 MET A N 1
ATOM 1764 C CA . MET A 1 299 ? 70.19060 83.19600 54.14260 1.000 35.93839 298 MET A CA 1
ATOM 1765 C C . MET A 1 299 ? 68.87460 83.60500 53.47360 1.000 35.93839 298 MET A C 1
ATOM 1766 O O . MET A 1 299 ? 68.34460 82.91700 52.59860 1.000 35.93839 298 MET A O 1
ATOM 1771 N N . SER A 1 300 ? 68.35160 84.74400 53.91560 1.000 31.98054 299 SER A N 1
ATOM 1772 C CA . SER A 1 300 ? 67.16460 85.35400 53.33060 1.000 31.98054 299 SER A CA 1
ATOM 1773 C C . SER A 1 300 ? 67.54760 86.67900 52.68660 1.000 31.98054 299 SER A C 1
ATOM 1774 O O . SER A 1 300 ? 68.22060 87.50500 53.31260 1.000 31.98054 299 SER A O 1
ATOM 1777 N N . ARG A 1 301 ? 67.12160 86.87700 51.43960 1.000 28.35859 300 ARG A N 1
ATOM 1778 C CA . ARG A 1 301 ? 67.43660 88.10100 50.70860 1.000 28.35859 300 ARG A CA 1
ATOM 1779 C C . ARG A 1 301 ? 66.73060 89.28100 51.36160 1.000 28.35859 300 ARG A C 1
ATOM 1780 O O . ARG A 1 301 ? 65.49660 89.33600 51.39760 1.000 28.35859 300 ARG A O 1
ATOM 1788 N N . VAL A 1 302 ? 67.51260 90.22800 51.87660 1.000 28.71665 301 VAL A N 1
ATOM 1789 C CA . VAL A 1 302 ? 66.93460 91.39600 52.53060 1.000 28.71665 301 VAL A CA 1
ATOM 1790 C C . VAL A 1 302 ? 66.62760 92.49800 51.52260 1.000 28.71665 301 VAL A C 1
ATOM 1791 O O . VAL A 1 302 ? 65.56160 93.12100 51.58660 1.000 28.71665 301 VAL A O 1
ATOM 1795 N N . ALA A 1 303 ? 67.52260 92.74200 50.56960 1.000 30.49757 302 ALA A N 1
ATOM 1796 C CA . ALA A 1 303 ? 67.34960 93.85100 49.64460 1.000 30.49757 302 ALA A CA 1
ATOM 1797 C C . ALA A 1 303 ? 67.96760 93.48400 48.30460 1.000 30.49757 302 ALA A C 1
ATOM 1798 O O . ALA A 1 303 ? 68.71860 92.51300 48.18360 1.000 30.49757 302 ALA A O 1
ATOM 1800 N N . SER A 1 304 ? 67.62360 94.27600 47.29160 1.000 31.99664 303 SER A N 1
ATOM 1801 C CA . SER A 1 304 ? 68.19860 94.12800 45.95660 1.000 31.99664 303 SER A CA 1
ATOM 1802 C C . SER A 1 304 ? 68.12760 95.49300 45.28960 1.000 31.99664 303 SER A C 1
ATOM 1803 O O . SER A 1 304 ? 67.05760 95.89600 44.82260 1.000 31.99664 303 SER A O 1
ATOM 1806 N N . VAL A 1 305 ? 69.25360 96.19800 45.24860 1.000 32.58317 304 VAL A N 1
ATOM 1807 C CA . VAL A 1 305 ? 69.30860 97.57200 44.76660 1.000 32.58317 304 VAL A CA 1
ATOM 1808 C C . VAL A 1 305 ? 70.01960 97.58300 43.42160 1.000 32.58317 304 VAL A C 1
ATOM 1809 O O . VAL A 1 305 ? 71.15460 97.10600 43.30660 1.000 32.58317 304 VAL A O 1
ATOM 1813 N N . SER A 1 306 ? 69.35460 98.13000 42.40860 1.000 34.41763 305 SER A N 1
ATOM 1814 C CA . SER A 1 306 ? 69.95860 98.25300 41.09260 1.000 34.41763 305 SER A CA 1
ATOM 1815 C C . SER A 1 306 ? 71.07460 99.29000 41.11160 1.000 34.41763 305 SER A C 1
ATOM 1816 O O . SER A 1 306 ? 71.16060 100.13700 42.00360 1.000 34.41763 305 SER A O 1
ATOM 1819 N N . GLN A 1 307 ? 71.94860 99.20900 40.10660 1.000 35.44078 306 GLN A N 1
ATOM 1820 C CA . GLN A 1 307 ? 73.03560 100.17600 40.00560 1.000 35.44078 306 GLN A CA 1
ATOM 1821 C C . GLN A 1 307 ? 72.51060 101.56100 39.65460 1.000 35.44078 306 GLN A C 1
ATOM 1822 O O . GLN A 1 307 ? 73.05260 102.57000 40.11860 1.000 35.44078 306 GLN A O 1
ATOM 1828 N N . ASN A 1 308 ? 71.46060 101.62900 38.83160 1.000 35.68673 307 ASN A N 1
ATOM 1829 C CA . ASN A 1 308 ? 70.86760 102.91900 38.49460 1.000 35.68673 307 ASN A CA 1
ATOM 1830 C C . ASN A 1 308 ? 70.26360 103.58500 39.72260 1.000 35.68673 307 ASN A C 1
ATOM 1831 O O . ASN A 1 308 ? 70.33160 104.81000 39.86860 1.000 35.68673 307 ASN A O 1
ATOM 1836 N N . ALA A 1 309 ? 69.66560 102.79300 40.61560 1.000 33.81994 308 ALA A N 1
ATOM 1837 C CA . ALA A 1 309 ? 69.14960 103.34600 41.86360 1.000 33.81994 308 ALA A CA 1
ATOM 1838 C C . ALA A 1 309 ? 70.27160 103.93100 42.70960 1.000 33.81994 308 ALA A C 1
ATOM 1839 O O . ALA A 1 309 ? 70.12360 105.01700 43.28260 1.000 33.81994 308 ALA A O 1
ATOM 1841 N N . ILE A 1 310 ? 71.40560 103.23000 42.79060 1.000 34.18777 309 ILE A N 1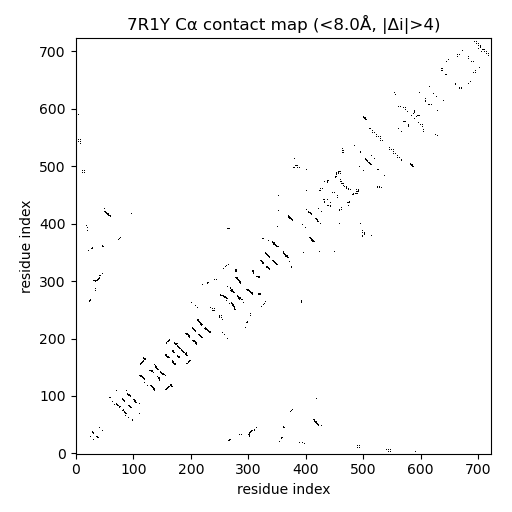
ATOM 1842 C CA . ILE A 1 310 ? 72.55160 103.73800 43.54160 1.000 34.18777 309 ILE A CA 1
ATOM 1843 C C . ILE A 1 310 ? 73.07160 105.02600 42.91560 1.000 34.18777 309 ILE A C 1
ATOM 1844 O O . ILE A 1 310 ? 73.39760 105.98800 43.62060 1.000 34.18777 309 ILE A O 1
ATOM 1849 N N . VAL A 1 311 ? 73.15360 105.06400 41.58260 1.000 34.99824 310 VAL A N 1
ATOM 1850 C CA . VAL A 1 311 ? 73.65160 106.25200 40.89160 1.000 34.99824 310 VAL A CA 1
ATOM 1851 C C . VAL A 1 311 ? 72.73060 107.44100 41.13760 1.000 34.99824 310 VAL A C 1
ATOM 1852 O O . VAL A 1 311 ? 73.18760 108.54900 41.44160 1.000 34.99824 310 VAL A O 1
ATOM 1856 N N . SER A 1 312 ? 71.41760 107.22600 41.01960 1.000 36.93713 311 SER A N 1
ATOM 1857 C CA . SER A 1 312 ? 70.46260 108.31000 41.23360 1.000 36.93713 311 SER A CA 1
ATOM 1858 C C . SER A 1 312 ? 70.47460 108.78900 42.68060 1.000 36.93713 311 SER A C 1
ATOM 1859 O O . SER A 1 312 ? 70.41560 109.99800 42.93860 1.000 36.93713 311 SER A O 1
ATOM 1862 N N . ALA A 1 313 ? 70.55160 107.86000 43.63860 1.000 36.71196 312 ALA A N 1
ATOM 1863 C CA . ALA A 1 313 ? 70.60660 108.24500 45.04460 1.000 36.71196 312 ALA A CA 1
ATOM 1864 C C . ALA A 1 313 ? 71.86860 109.04200 45.34660 1.000 36.71196 312 ALA A C 1
ATOM 1865 O O . ALA A 1 313 ? 71.81660 110.07300 46.02660 1.000 36.71196 312 ALA A O 1
ATOM 1867 N N . ALA A 1 314 ? 73.01460 108.58600 44.83560 1.000 37.29479 313 ALA A N 1
ATOM 1868 C CA . ALA A 1 314 ? 74.26260 109.30100 45.06760 1.000 37.29479 313 ALA A CA 1
ATOM 1869 C C . ALA A 1 314 ? 74.26260 110.66200 44.38860 1.000 37.29479 313 ALA A C 1
ATOM 1870 O O . ALA A 1 314 ? 74.84160 111.61600 44.91960 1.000 37.29479 313 ALA A O 1
ATOM 1872 N N . GLY A 1 315 ? 73.62260 110.77400 43.22360 1.000 39.95621 314 GLY A N 1
ATOM 1873 C CA . GLY A 1 315 ? 73.49860 112.07200 42.58260 1.000 39.95621 314 GLY A CA 1
ATOM 1874 C C . GLY A 1 315 ? 72.62360 113.02900 43.36860 1.000 39.95621 314 GLY A C 1
ATOM 1875 O O . GLY A 1 315 ? 72.95260 114.21000 43.50760 1.000 39.95621 314 GLY A O 1
ATOM 1876 N N . ASN A 1 316 ? 71.49760 112.53500 43.89260 1.000 40.84397 315 ASN A N 1
ATOM 1877 C CA . ASN A 1 316 ? 70.62860 113.38000 44.70660 1.000 40.84397 315 ASN A CA 1
ATOM 1878 C C . ASN A 1 316 ? 71.32560 113.82100 45.98660 1.000 40.84397 315 ASN A C 1
ATOM 1879 O O . ASN A 1 316 ? 71.15260 114.96000 46.43560 1.000 40.84397 315 ASN A O 1
ATOM 1884 N N . ILE A 1 317 ? 72.10960 112.93000 46.59660 1.000 40.88342 316 ILE A N 1
ATOM 1885 C CA . ILE A 1 317 ? 72.84860 113.30100 47.79960 1.000 40.88342 316 ILE A CA 1
ATOM 1886 C C . ILE A 1 317 ? 73.95060 114.30000 47.46460 1.000 40.88342 316 ILE A C 1
ATOM 1887 O O . ILE A 1 317 ? 74.21060 115.23900 48.22760 1.000 40.88342 316 ILE A O 1
ATOM 1892 N N . ALA A 1 318 ? 74.59960 114.13200 46.31360 1.000 41.52228 317 ALA A N 1
ATOM 1893 C CA . ALA A 1 318 ? 75.68060 115.02900 45.92160 1.000 41.52228 317 ALA A CA 1
ATOM 1894 C C . ALA A 1 318 ? 75.14260 116.33000 45.33660 1.000 41.52228 317 ALA A C 1
ATOM 1895 O O . ALA A 1 318 ? 75.47760 117.42000 45.81460 1.000 41.52228 317 ALA A O 1
ATOM 1897 N N . ARG A 1 319 ? 74.34560 116.22700 44.26560 1.000 44.97306 318 ARG A N 1
ATOM 1898 C CA . ARG A 1 319 ? 73.67860 117.34200 43.58860 1.000 44.97306 318 ARG A CA 1
ATOM 1899 C C . ARG A 1 319 ? 74.66260 118.25900 42.86560 1.000 44.97306 318 ARG A C 1
ATOM 1900 O O . ARG A 1 319 ? 74.24960 119.20200 42.18260 1.000 44.97306 318 ARG A O 1
ATOM 1908 N N . THR A 1 320 ? 75.96260 117.98600 42.98660 1.000 42.54455 319 THR A N 1
ATOM 1909 C CA . THR A 1 320 ? 76.98960 118.79700 42.34460 1.000 42.54455 319 THR A CA 1
ATOM 1910 C C . THR A 1 320 ? 78.09760 117.94900 41.73460 1.000 42.54455 319 THR A C 1
ATOM 1911 O O . THR A 1 320 ? 79.10160 118.50200 41.27360 1.000 42.54455 319 THR A O 1
ATOM 1915 N N . ILE A 1 321 ? 77.94160 116.62900 41.71960 1.000 42.54441 320 ILE A N 1
ATOM 1916 C CA . ILE A 1 321 ? 78.97360 115.70400 41.26860 1.000 42.54441 320 ILE A CA 1
ATOM 1917 C C . ILE A 1 321 ? 78.43960 114.93600 40.06960 1.000 42.54441 320 ILE A C 1
ATOM 1918 O O . ILE A 1 321 ? 77.30260 114.44900 40.09460 1.000 42.54441 320 ILE A O 1
ATOM 1923 N N . ASP A 1 322 ? 79.25060 114.84800 39.01660 1.000 43.13905 321 ASP A N 1
ATOM 1924 C CA . ASP A 1 322 ? 78.86660 114.08300 37.83860 1.000 43.13905 321 ASP A CA 1
ATOM 1925 C C . ASP A 1 322 ? 78.69960 112.61000 38.18960 1.000 43.13905 321 ASP A C 1
ATOM 1926 O O . ASP A 1 322 ? 79.49960 112.03400 38.93060 1.000 43.13905 321 ASP A O 1
ATOM 1931 N N . ARG A 1 323 ? 77.64460 112.00100 37.64860 1.000 39.76727 322 ARG A N 1
ATOM 1932 C CA . ARG A 1 323 ? 77.28560 110.63300 38.00060 1.000 39.76727 322 ARG A CA 1
ATOM 1933 C C . ARG A 1 323 ? 78.24460 109.59300 37.43560 1.000 39.76727 322 ARG A C 1
ATOM 1934 O O . ARG A 1 323 ? 78.19360 108.43500 37.86760 1.000 39.76727 322 ARG A O 1
ATOM 1942 N N . SER A 1 324 ? 79.12160 109.97500 36.50360 1.000 39.08277 323 SER A N 1
ATOM 1943 C CA . SER A 1 324 ? 80.04660 109.02200 35.90160 1.000 39.08277 323 SER A CA 1
ATOM 1944 C C . SER A 1 324 ? 81.01960 108.43000 36.91360 1.000 39.08277 323 SER A C 1
ATOM 1945 O O . SER A 1 324 ? 81.59060 107.36700 36.65260 1.000 39.08277 323 SER A O 1
ATOM 1948 N N . VAL A 1 325 ? 81.22360 109.09000 38.05760 1.000 36.00431 324 VAL A N 1
ATOM 1949 C CA . VAL A 1 325 ? 82.08760 108.53800 39.09860 1.000 36.00431 324 VAL A CA 1
ATOM 1950 C C . VAL A 1 325 ? 81.37260 107.53500 39.98560 1.000 36.00431 324 VAL A C 1
ATOM 1951 O O . VAL A 1 325 ? 82.03360 106.81000 40.73760 1.000 36.00431 324 VAL A O 1
ATOM 1955 N N . PHE A 1 326 ? 80.04460 107.46600 39.91860 1.000 33.73371 325 PHE A N 1
ATOM 1956 C CA . PHE A 1 326 ? 79.27360 106.54900 40.74760 1.000 33.73371 325 PHE A CA 1
ATOM 1957 C C . PHE A 1 326 ? 79.06860 105.19000 40.09460 1.000 33.73371 325 PHE A C 1
ATOM 1958 O O . PHE A 1 326 ? 78.44160 104.31600 40.70160 1.000 33.73371 325 PHE A O 1
ATOM 1966 N N . LYS A 1 327 ? 79.58660 104.98900 38.88260 1.000 32.30014 326 LYS A N 1
ATOM 1967 C CA . LYS A 1 327 ? 79.32160 103.79900 38.09560 1.000 32.30014 326 LYS A CA 1
ATOM 1968 C C . LYS A 1 327 ? 80.47560 103.58300 37.12960 1.000 32.30014 326 LYS A C 1
ATOM 1969 O O . LYS A 1 327 ? 80.92460 104.54900 36.49560 1.000 32.30014 326 LYS A O 1
ATOM 1975 N N . PRO A 1 328 ? 80.97760 102.34400 36.98560 1.000 30.56685 327 PRO A N 1
ATOM 1976 C CA . PRO A 1 328 ? 80.55260 101.12500 37.68160 1.000 30.56685 327 PRO A CA 1
ATOM 1977 C C . PRO A 1 328 ? 81.16860 100.95200 39.06460 1.000 30.56685 327 PRO A C 1
ATOM 1978 O O . PRO A 1 328 ? 82.03360 101.73000 39.46060 1.000 30.56685 327 PRO A O 1
ATOM 1982 N N . ILE A 1 329 ? 80.71960 99.92600 39.78060 1.000 28.99575 328 ILE A N 1
ATOM 1983 C CA . ILE A 1 329 ? 81.21460 99.60300 41.11360 1.000 28.99575 328 ILE A CA 1
ATOM 1984 C C . ILE A 1 329 ? 82.28060 98.52600 40.97060 1.000 28.99575 328 ILE A C 1
ATOM 1985 O O . ILE A 1 329 ? 82.02760 97.46700 40.38260 1.000 28.99575 328 ILE A O 1
ATOM 1990 N N . VAL A 1 330 ? 83.47360 98.78900 41.50660 1.000 26.33135 329 VAL A N 1
ATOM 1991 C CA . VAL A 1 330 ? 84.59060 97.86500 41.34960 1.000 26.33135 329 VAL A CA 1
ATOM 1992 C C . VAL A 1 330 ? 84.87760 97.04000 42.60260 1.000 26.33135 329 VAL A C 1
ATOM 1993 O O . VAL A 1 330 ? 85.54160 95.99700 42.49760 1.000 26.33135 329 VAL A O 1
ATOM 1997 N N . GLN A 1 331 ? 84.39960 97.45900 43.77260 1.000 26.27363 330 GLN A N 1
ATOM 1998 C CA . GLN A 1 331 ? 84.64860 96.70000 44.98860 1.000 26.27363 330 GLN A CA 1
ATOM 1999 C C . GLN A 1 331 ? 83.53960 96.96400 45.99360 1.000 26.27363 330 GLN A C 1
ATOM 2000 O O . GLN A 1 331 ? 82.99660 98.06700 46.05960 1.000 26.27363 330 GLN A O 1
ATOM 2006 N N . ILE A 1 332 ? 83.20460 95.94200 46.77460 1.000 24.79457 331 ILE A N 1
ATOM 2007 C CA . ILE A 1 332 ? 82.36660 96.10700 47.95560 1.000 24.79457 331 ILE A CA 1
ATOM 2008 C C . ILE A 1 332 ? 83.10260 95.49800 49.13960 1.000 24.79457 331 ILE A C 1
ATOM 2009 O O . ILE A 1 332 ? 83.67660 94.40900 49.03260 1.000 24.79457 331 ILE A O 1
ATOM 2014 N N . ALA A 1 333 ? 83.11860 96.22100 50.25360 1.000 26.26725 332 ALA A N 1
ATOM 2015 C CA . ALA A 1 333 ? 83.79960 95.79100 51.46160 1.000 26.26725 332 ALA A CA 1
ATOM 2016 C C . ALA A 1 333 ? 82.83160 95.85800 52.63160 1.000 26.26725 332 ALA A C 1
ATOM 2017 O O . ALA A 1 333 ? 81.86460 96.62300 52.62460 1.000 26.26725 332 ALA A O 1
ATOM 2019 N N . VAL A 1 334 ? 83.10160 95.04200 53.64160 1.000 29.88366 333 VAL A N 1
ATOM 2020 C CA . VAL A 1 334 ? 82.28060 94.98500 54.84260 1.000 29.88366 333 VAL A CA 1
ATOM 2021 C C . VAL A 1 334 ? 82.89460 95.89700 55.89360 1.000 29.88366 333 VAL A C 1
ATOM 2022 O O . VAL A 1 334 ? 84.10460 95.84300 56.14860 1.000 29.88366 333 VAL A O 1
ATOM 2026 N N . ILE A 1 335 ? 82.07060 96.75800 56.47860 1.000 31.71872 334 ILE A N 1
ATOM 2027 C CA . ILE A 1 335 ? 82.48560 97.58700 57.60160 1.000 31.71872 334 ILE A CA 1
ATOM 2028 C C . ILE A 1 335 ? 82.12560 96.82100 58.86660 1.000 31.71872 334 ILE A C 1
ATOM 2029 O O . ILE A 1 335 ? 80.94760 96.61900 59.16860 1.000 31.71872 334 ILE A O 1
ATOM 2034 N N . GLU A 1 336 ? 83.14260 96.38000 59.59960 1.000 35.69397 335 GLU A N 1
ATOM 2035 C CA . GLU A 1 336 ? 82.93060 95.46400 60.70660 1.000 35.69397 335 GLU A CA 1
ATOM 2036 C C . GLU A 1 336 ? 82.23560 96.16100 61.87160 1.000 35.69397 335 GLU A C 1
ATOM 2037 O O . GLU A 1 336 ? 82.24360 97.38800 61.99860 1.000 35.69397 335 GLU A O 1
ATOM 2043 N N . ASN A 1 337 ? 81.61960 95.34500 62.73160 1.000 39.79872 336 ASN A N 1
ATOM 2044 C CA . ASN A 1 337 ? 80.97460 95.86400 63.93060 1.000 39.79872 336 ASN A CA 1
ATOM 2045 C C . ASN A 1 337 ? 81.97860 96.47900 64.89560 1.000 39.79872 336 ASN A C 1
ATOM 2046 O O . ASN A 1 337 ? 81.58660 97.26300 65.76560 1.000 39.79872 336 ASN A O 1
ATOM 2051 N N . SER A 1 338 ? 83.26160 96.14100 64.76060 1.000 39.71547 337 SER A N 1
ATOM 2052 C CA . SER A 1 338 ? 84.30660 96.78200 65.54460 1.000 39.71547 337 SER A CA 1
ATOM 2053 C C . SER A 1 338 ? 84.61660 98.19300 65.06360 1.000 39.71547 337 SER A C 1
ATOM 2054 O O . SER A 1 338 ? 85.35160 98.91300 65.74560 1.000 39.71547 337 SER A O 1
ATOM 2057 N N . GLU A 1 339 ? 84.08660 98.60300 63.91360 1.000 37.50546 338 GLU A N 1
ATOM 2058 C CA . GLU A 1 339 ? 84.31360 99.94300 63.39460 1.000 37.50546 338 GLU A CA 1
ATOM 2059 C C . GLU A 1 339 ? 83.06460 100.80900 63.37360 1.000 37.50546 338 GLU A C 1
ATOM 2060 O O . GLU A 1 339 ? 83.16960 102.02200 63.56160 1.000 37.50546 338 GLU A O 1
ATOM 2066 N N . SER A 1 340 ? 81.88860 100.22200 63.16560 1.000 39.36309 339 SER A N 1
ATOM 2067 C CA . SER A 1 340 ? 80.65560 100.99400 63.12760 1.000 39.36309 339 SER A CA 1
ATOM 2068 C C . SER A 1 340 ? 79.48560 100.11700 63.54060 1.000 39.36309 339 SER A C 1
ATOM 2069 O O . SER A 1 340 ? 79.38160 98.96500 63.11260 1.000 39.36309 339 SER A O 1
ATOM 2072 N N . LEU A 1 341 ? 78.61060 100.67200 64.37760 1.000 41.01905 340 LEU A N 1
ATOM 2073 C CA . LEU A 1 341 ? 77.33260 100.04800 64.69160 1.000 41.01905 340 LEU A CA 1
ATOM 2074 C C . LEU A 1 341 ? 76.21660 100.49400 63.76060 1.000 41.01905 340 LEU A C 1
ATOM 2075 O O . LEU A 1 341 ? 75.12160 99.92600 63.81460 1.000 41.01905 340 LEU A O 1
ATOM 2080 N N . ASP A 1 342 ? 76.46660 101.49000 62.91460 1.000 41.84927 341 ASP A N 1
ATOM 2081 C CA . ASP A 1 342 ? 75.43260 102.07500 62.07460 1.000 41.84927 341 ASP A CA 1
ATOM 2082 C C . ASP A 1 342 ? 75.65960 101.86400 60.58860 1.000 41.84927 341 ASP A C 1
ATOM 2083 O O . ASP A 1 342 ? 74.68660 101.71800 59.84660 1.000 41.84927 341 ASP A O 1
ATOM 2088 N N . CYS A 1 343 ? 76.91060 101.84500 60.13660 1.000 36.93186 342 CYS A N 1
ATOM 2089 C CA . CYS A 1 343 ? 77.24960 101.58800 58.74360 1.000 36.93186 342 CYS A CA 1
ATOM 2090 C C . CYS A 1 343 ? 77.81260 100.17900 58.62260 1.000 36.93186 342 CYS A C 1
ATOM 2091 O O . CYS A 1 343 ? 78.68860 99.78900 59.39960 1.000 36.93186 342 CYS A O 1
ATOM 2094 N N . GLN A 1 344 ? 77.30860 99.42000 57.65160 1.000 33.82017 343 GLN A N 1
ATOM 2095 C CA . GLN A 1 344 ? 77.68860 98.02400 57.50760 1.000 33.82017 343 GLN A CA 1
ATOM 2096 C C . GLN A 1 344 ? 78.20160 97.65200 56.12360 1.000 33.82017 343 GLN A C 1
ATOM 2097 O O . GLN A 1 344 ? 78.52460 96.48000 55.90560 1.000 33.82017 343 GLN A O 1
ATOM 2103 N N . LEU A 1 345 ? 78.28460 98.59400 55.18660 1.000 28.18203 344 LEU A N 1
ATOM 2104 C CA . LEU A 1 345 ? 78.77560 98.26800 53.85560 1.000 28.18203 344 LEU A CA 1
ATOM 2105 C C . LEU A 1 345 ? 79.48960 99.47400 53.26360 1.000 28.18203 344 LEU A C 1
ATOM 2106 O O . LEU A 1 345 ? 79.10360 100.62000 53.50060 1.000 28.18203 344 LEU A O 1
ATOM 2111 N N . LEU A 1 346 ? 80.53160 99.20300 52.48260 1.000 25.92554 345 LEU A N 1
ATOM 2112 C CA . LEU A 1 346 ? 81.23060 100.22700 51.72460 1.000 25.92554 345 LEU A CA 1
ATOM 2113 C C . LEU A 1 346 ? 81.29260 99.79000 50.27160 1.000 25.92554 345 LEU A C 1
ATOM 2114 O O . LEU A 1 346 ? 81.56960 98.62500 49.98060 1.000 25.92554 345 LEU A O 1
ATOM 2119 N N . ALA A 1 347 ? 81.02060 100.71600 49.36160 1.000 23.67560 346 ALA A N 1
ATOM 2120 C CA . ALA A 1 347 ? 81.13860 100.46300 47.93260 1.000 23.67560 346 ALA A CA 1
ATOM 2121 C C . ALA A 1 347 ? 82.20360 101.39100 47.37360 1.000 23.67560 346 ALA A C 1
ATOM 2122 O O . ALA A 1 347 ? 82.06560 102.61400 47.44860 1.000 23.67560 346 ALA A O 1
ATOM 2124 N N . VAL A 1 348 ? 83.26560 100.81400 46.82560 1.000 24.23476 347 VAL A N 1
ATOM 2125 C CA . VAL A 1 348 ? 84.32360 101.57100 46.17460 1.000 24.23476 347 VAL A CA 1
ATOM 2126 C C . VAL A 1 348 ? 84.09560 101.46100 44.67660 1.000 24.23476 347 VAL A C 1
ATOM 2127 O O . VAL A 1 348 ? 84.13860 100.36100 44.10960 1.000 24.23476 347 VAL A O 1
ATOM 2131 N N . THR A 1 349 ? 83.82360 102.59300 44.04460 1.000 28.53719 348 THR A N 1
ATOM 2132 C CA . THR A 1 349 ? 83.67660 102.66500 42.60160 1.000 28.53719 348 THR A CA 1
ATOM 2133 C C . THR A 1 349 ? 84.90160 103.34400 42.00660 1.000 28.53719 348 THR A C 1
ATOM 2134 O O . THR A 1 349 ? 85.67260 104.00600 42.71160 1.000 28.53719 348 THR A O 1
ATOM 2138 N N . HIS A 1 350 ? 85.05760 103.17500 40.68960 1.000 31.68419 349 HIS A N 1
ATOM 2139 C CA . HIS A 1 350 ? 86.18160 103.73000 39.94360 1.000 31.68419 349 HIS A CA 1
ATOM 2140 C C . HIS A 1 350 ? 86.29660 105.22900 40.18260 1.000 31.68419 349 HIS A C 1
ATOM 2141 O O . HIS A 1 350 ? 85.30760 105.88300 40.53160 1.000 31.68419 349 HIS A O 1
ATOM 2148 N N . ALA A 1 351 ? 87.50260 105.76800 40.00460 1.000 30.41392 350 ALA A N 1
ATOM 2149 C CA . ALA A 1 351 ? 87.90560 107.07900 40.51160 1.000 30.41392 350 ALA A CA 1
ATOM 2150 C C . ALA A 1 351 ? 87.82760 107.14400 42.03260 1.000 30.41392 350 ALA A C 1
ATOM 2151 O O . ALA A 1 351 ? 87.75060 108.23300 42.60560 1.000 30.41392 350 ALA A O 1
ATOM 2153 N N . GLY A 1 352 ? 87.84660 105.98400 42.68960 1.000 29.02076 351 GLY A N 1
ATOM 2154 C CA . GLY A 1 352 ? 87.97560 105.88700 44.12960 1.000 29.02076 351 GLY A CA 1
ATOM 2155 C C . GLY A 1 352 ? 86.87760 106.53600 44.94260 1.000 29.02076 351 GLY A C 1
ATOM 2156 O O . GLY A 1 352 ? 87.16760 107.25400 45.90260 1.000 29.02076 351 GLY A O 1
ATOM 2157 N N . VAL A 1 353 ? 85.61960 106.29700 44.58660 1.000 28.66314 352 VAL A N 1
ATOM 2158 C CA . VAL A 1 353 ? 84.48960 106.90800 45.28260 1.000 28.66314 352 VAL A CA 1
ATOM 2159 C C . VAL A 1 353 ? 83.94860 105.92200 46.30660 1.000 28.66314 352 VAL A C 1
ATOM 2160 O O . VAL A 1 353 ? 83.62360 104.77700 45.96560 1.000 28.66314 352 VAL A O 1
ATOM 2164 N N . ARG A 1 354 ? 83.85260 106.36900 47.55960 1.000 27.64638 353 ARG A N 1
ATOM 2165 C CA . ARG A 1 354 ? 83.37960 105.54900 48.67160 1.000 27.64638 353 ARG A CA 1
ATOM 2166 C C . ARG A 1 354 ? 81.92760 105.90100 48.97060 1.000 27.64638 353 ARG A C 1
ATOM 2167 O O . ARG A 1 354 ? 81.62360 107.03200 49.36160 1.000 27.64638 353 ARG A O 1
ATOM 2175 N N . LEU A 1 355 ? 81.03760 104.93000 48.80060 1.000 25.58688 354 LEU A N 1
ATOM 2176 C CA . LEU A 1 355 ? 79.62560 105.07100 49.12460 1.000 25.58688 354 LEU A CA 1
ATOM 2177 C C . LEU A 1 355 ? 79.33360 104.22200 50.35260 1.000 25.58688 354 LEU A C 1
ATOM 2178 O O . LEU A 1 355 ? 79.53560 103.00400 50.33060 1.000 25.58688 354 LEU A O 1
ATOM 2183 N N . TYR A 1 356 ? 78.86060 104.86100 51.41660 1.000 25.99392 355 TYR A N 1
ATOM 2184 C CA . TYR A 1 356 ? 78.61760 104.17600 52.67760 1.000 25.99392 355 TYR A CA 1
ATOM 2185 C C . TYR A 1 356 ? 77.15860 103.74500 52.74460 1.000 25.99392 355 TYR A C 1
ATOM 2186 O O . TYR A 1 356 ? 76.25060 104.56800 52.58060 1.000 25.99392 355 TYR A O 1
ATOM 2195 N N . PHE A 1 357 ? 76.93960 102.45400 52.97460 1.000 30.09941 356 PHE A N 1
ATOM 2196 C CA . PHE A 1 357 ? 75.61460 101.85900 52.99560 1.000 30.09941 356 PHE A CA 1
ATOM 2197 C C . PHE A 1 357 ? 75.32760 101.31500 54.38460 1.000 30.09941 356 PHE A C 1
ATOM 2198 O O . PHE A 1 357 ? 76.15860 100.60700 54.96560 1.000 30.09941 356 PHE A O 1
ATOM 2206 N N . SER A 1 358 ? 74.15160 101.64200 54.90360 1.000 35.54446 357 SER A N 1
ATOM 2207 C CA . SER A 1 358 ? 73.63760 101.06500 56.13360 1.000 35.54446 357 SER A CA 1
ATOM 2208 C C . SER A 1 358 ? 72.57760 100.03100 55.78260 1.000 35.54446 357 SER A C 1
ATOM 2209 O O . SER A 1 358 ? 71.71760 100.27900 54.92860 1.000 35.54446 357 SER A O 1
ATOM 2212 N N . THR A 1 359 ? 72.65960 98.86500 56.42060 1.000 35.50046 358 THR A N 1
ATOM 2213 C CA . THR A 1 359 ? 71.68560 97.80500 56.22060 1.000 35.50046 358 THR A CA 1
ATOM 2214 C C . THR A 1 359 ? 70.80160 97.57200 57.43460 1.000 35.50046 358 THR A C 1
ATOM 2215 O O . THR A 1 359 ? 69.76860 96.90700 57.30860 1.000 35.50046 358 THR A O 1
ATOM 2219 N N . CYS A 1 360 ? 71.16560 98.11100 58.58760 1.000 38.57339 359 CYS A N 1
ATOM 2220 C CA . CYS A 1 360 ? 70.45960 97.93200 59.84460 1.000 38.57339 359 CYS A CA 1
ATOM 2221 C C . CYS A 1 360 ? 70.19660 99.29600 60.45960 1.000 38.57339 359 CYS A C 1
ATOM 2222 O O . CYS A 1 360 ? 70.87960 100.27300 60.13260 1.000 38.57339 359 CYS A O 1
ATOM 2225 N N . PRO A 1 361 ? 69.19660 99.40500 61.33760 1.000 40.34152 360 PRO A N 1
ATOM 2226 C CA . PRO A 1 361 ? 68.92960 100.69400 61.98860 1.000 40.34152 360 PRO A CA 1
ATOM 2227 C C . PRO A 1 361 ? 70.10460 101.15500 62.83960 1.000 40.34152 360 PRO A C 1
ATOM 2228 O O . PRO A 1 361 ? 70.87960 100.35000 63.36160 1.000 40.34152 360 PRO A O 1
ATOM 2232 N N . PHE A 1 362 ? 70.23160 102.47500 62.95960 1.000 41.83948 361 PHE A N 1
ATOM 2233 C CA . PHE A 1 362 ? 71.36860 103.07600 63.64360 1.000 41.83948 361 PHE A CA 1
ATOM 2234 C C . PHE A 1 362 ? 71.40360 102.68900 65.11760 1.000 41.83948 361 PHE A C 1
ATOM 2235 O O . PHE A 1 362 ? 70.37060 102.64500 65.79060 1.000 41.83948 361 PHE A O 1
ATOM 2243 N N . ARG A 1 363 ? 72.61460 102.40900 65.60760 1.000 45.05731 362 ARG A N 1
ATOM 2244 C CA . ARG A 1 363 ? 72.88260 102.15900 67.02660 1.000 45.05731 362 ARG A CA 1
ATOM 2245 C C . ARG A 1 363 ? 72.04160 101.00500 67.57060 1.000 45.05731 362 ARG A C 1
ATOM 2246 O O . ARG A 1 363 ? 71.58060 101.03100 68.71360 1.000 45.05731 362 ARG A O 1
ATOM 2254 N N . GLN A 1 364 ? 71.83760 99.98200 66.74460 1.000 41.44360 363 GLN A N 1
ATOM 2255 C CA . GLN A 1 364 ? 71.10860 98.77800 67.13760 1.000 41.44360 363 GLN A CA 1
ATOM 2256 C C . GLN A 1 364 ? 71.97760 97.57500 66.79860 1.000 41.44360 363 GLN A C 1
ATOM 2257 O O . GLN A 1 364 ? 71.88360 97.01500 65.69760 1.000 41.44360 363 GLN A O 1
ATOM 2263 N N . PRO A 1 365 ? 72.85060 97.15800 67.72160 1.000 40.82170 364 PRO A N 1
ATOM 2264 C CA . PRO A 1 365 ? 73.79160 96.06800 67.41360 1.000 40.82170 364 PRO A CA 1
ATOM 2265 C C . PRO A 1 365 ? 73.13260 94.72400 67.14860 1.000 40.82170 364 PRO A C 1
ATOM 2266 O O . PRO A 1 365 ? 73.77060 93.85800 66.53860 1.000 40.82170 364 PRO A O 1
ATOM 2270 N N . LEU A 1 366 ? 71.89260 94.51400 67.58360 1.000 39.28930 365 LEU A N 1
ATOM 2271 C CA . LEU A 1 366 ? 71.23160 93.22700 67.42460 1.000 39.28930 365 LEU A CA 1
ATOM 2272 C C . LEU A 1 366 ? 70.15660 93.23000 66.34760 1.000 39.28930 365 LEU A C 1
ATOM 2273 O O . LEU A 1 366 ? 69.54360 92.18500 66.10460 1.000 39.28930 365 LEU A O 1
ATOM 2278 N N . ALA A 1 367 ? 69.91560 94.36100 65.69360 1.000 38.50312 366 ALA A N 1
ATOM 2279 C CA . ALA A 1 367 ? 68.89260 94.43100 64.66060 1.000 38.50312 366 ALA A CA 1
ATOM 2280 C C . ALA A 1 367 ? 69.40260 93.80400 63.37160 1.000 38.50312 366 ALA A C 1
ATOM 2281 O O . ALA A 1 367 ? 70.45260 94.19500 62.85160 1.000 38.50312 366 ALA A O 1
ATOM 2283 N N . ARG A 1 368 ? 68.65860 92.83300 62.85860 1.000 36.57026 367 ARG A N 1
ATOM 2284 C CA . ARG A 1 368 ? 68.99460 92.20300 61.59660 1.000 36.57026 367 ARG A CA 1
ATOM 2285 C C . ARG A 1 368 ? 68.74960 93.17800 60.44860 1.000 36.57026 367 ARG A C 1
ATOM 2286 O O . ARG A 1 368 ? 68.00660 94.15000 60.59960 1.000 36.57026 367 ARG A O 1
ATOM 2294 N N . PRO A 1 369 ? 69.39060 92.96000 59.29760 1.000 35.10032 368 PRO A N 1
ATOM 2295 C CA . PRO A 1 369 ? 69.15860 93.84800 58.15160 1.000 35.10032 368 PRO A CA 1
ATOM 2296 C C . PRO A 1 369 ? 67.70660 93.83700 57.69860 1.000 35.10032 368 PRO A C 1
ATOM 2297 O O . PRO A 1 369 ? 67.01060 92.82200 57.77760 1.000 35.10032 368 PRO A O 1
ATOM 2301 N N . ASN A 1 370 ? 67.25560 94.99000 57.23460 1.000 37.56755 369 ASN A N 1
ATOM 2302 C CA . ASN A 1 370 ? 65.90660 95.18400 56.71560 1.000 37.56755 369 ASN A CA 1
ATOM 2303 C C . ASN A 1 370 ? 65.89360 95.78400 55.31960 1.000 37.56755 369 ASN A C 1
ATOM 2304 O O . ASN A 1 370 ? 65.04960 95.40600 54.50360 1.000 37.56755 369 ASN A O 1
ATOM 2309 N N . THR A 1 371 ? 66.80760 96.70400 55.02360 1.000 36.56498 370 THR A N 1
ATOM 2310 C CA . THR A 1 371 ? 66.92760 97.27700 53.69060 1.000 36.56498 370 THR A CA 1
ATOM 2311 C C . THR A 1 371 ? 68.32560 97.85500 53.53560 1.000 36.56498 370 THR A C 1
ATOM 2312 O O . THR A 1 371 ? 69.00060 98.16400 54.51960 1.000 36.56498 370 THR A O 1
ATOM 2316 N N . LEU A 1 372 ? 68.74460 98.00300 52.28360 1.000 34.83190 371 LEU A N 1
ATOM 2317 C CA . LEU A 1 372 ? 70.06560 98.52600 51.94260 1.000 34.83190 371 LEU A CA 1
ATOM 2318 C C . LEU A 1 372 ? 69.90860 99.98700 51.53960 1.000 34.83190 371 LEU A C 1
ATOM 2319 O O . LEU A 1 372 ? 69.46460 100.29000 50.42860 1.000 34.83190 371 LEU A O 1
ATOM 2324 N N . THR A 1 373 ? 70.27560 100.89600 52.43660 1.000 34.47604 372 THR A N 1
ATOM 2325 C CA . THR A 1 373 ? 70.15560 102.32100 52.16860 1.000 34.47604 372 THR A CA 1
ATOM 2326 C C . THR A 1 373 ? 71.53560 102.96500 52.13460 1.000 34.47604 372 THR A C 1
ATOM 2327 O O . THR A 1 373 ? 72.49060 102.45700 52.72360 1.000 34.47604 372 THR A O 1
ATOM 2331 N N . LEU A 1 374 ? 71.63760 104.07400 51.41060 1.000 30.40618 373 LEU A N 1
ATOM 2332 C CA . LEU A 1 374 ? 72.88060 104.82100 51.28460 1.000 30.40618 373 LEU A CA 1
ATOM 2333 C C . LEU A 1 374 ? 72.82860 106.02300 52.21660 1.000 30.40618 373 LEU A C 1
ATOM 2334 O O . LEU A 1 374 ? 71.89060 106.82300 52.14860 1.000 30.40618 373 LEU A O 1
ATOM 2339 N N . VAL A 1 375 ? 73.82860 106.14900 53.08460 1.000 32.03583 374 VAL A N 1
ATOM 2340 C CA . VAL A 1 375 ? 73.80960 107.17700 54.11460 1.000 32.03583 374 VAL A CA 1
ATOM 2341 C C . VAL A 1 375 ? 74.90160 108.22500 53.93860 1.000 32.03583 374 VAL A C 1
ATOM 2342 O O . VAL A 1 375 ? 74.75660 109.33900 54.46760 1.000 32.03583 374 VAL A O 1
ATOM 2346 N N . HIS A 1 376 ? 75.97460 107.92500 53.21260 1.000 29.38611 375 HIS A N 1
ATOM 2347 C CA . HIS A 1 376 ? 77.06160 108.87900 53.06960 1.000 29.38611 375 HIS A CA 1
ATOM 2348 C C . HIS A 1 376 ? 77.77360 108.64700 51.74760 1.000 29.38611 375 HIS A C 1
ATOM 2349 O O . HIS A 1 376 ? 77.84360 107.52200 51.24760 1.000 29.38611 375 HIS A O 1
ATOM 2356 N N . VAL A 1 377 ? 78.29460 109.73500 51.19060 1.000 29.24937 376 VAL A N 1
ATOM 2357 C CA . VAL A 1 377 ? 79.09060 109.71100 49.96760 1.000 29.24937 376 VAL A CA 1
ATOM 2358 C C . VAL A 1 377 ? 80.38260 110.45400 50.27960 1.000 29.24937 376 VAL A C 1
ATOM 2359 O O . VAL A 1 377 ? 80.38660 111.68500 50.37360 1.000 29.24937 376 VAL A O 1
ATOM 2363 N N . ARG A 1 378 ? 81.47960 109.72200 50.44160 1.000 29.09259 377 ARG A N 1
ATOM 2364 C CA . ARG A 1 378 ? 82.78060 110.32500 50.69360 1.000 29.09259 377 ARG A CA 1
ATOM 2365 C C . ARG A 1 378 ? 83.62660 110.24200 49.43260 1.000 29.09259 377 ARG A C 1
ATOM 2366 O O . ARG A 1 378 ? 83.71260 109.18300 48.80360 1.000 29.09259 377 ARG A O 1
ATOM 2374 N N . LEU A 1 379 ? 84.24060 111.35200 49.07460 1.000 31.10447 378 LEU A N 1
ATOM 2375 C CA . LEU A 1 379 ? 85.00060 111.51800 47.85160 1.000 31.10447 378 LEU A CA 1
ATOM 2376 C C . LEU A 1 379 ? 86.46960 111.19300 48.07160 1.000 31.10447 378 LEU A C 1
ATOM 2377 O O . LEU A 1 379 ? 86.97060 111.24900 49.19760 1.000 31.10447 378 LEU A O 1
ATOM 2382 N N . PRO A 1 380 ? 87.19060 110.83800 47.01160 1.000 31.33115 379 PRO A N 1
ATOM 2383 C CA . PRO A 1 380 ? 88.63560 110.62400 47.12660 1.000 31.33115 379 PRO A CA 1
ATOM 2384 C C . PRO A 1 380 ? 89.36060 111.94000 47.34160 1.000 31.33115 379 PRO A C 1
ATOM 2385 O O . PRO A 1 380 ? 88.74960 113.01300 47.23460 1.000 31.33115 379 PRO A O 1
ATOM 2389 N N . PRO A 1 381 ? 90.65960 111.90300 47.66460 1.000 32.10886 380 PRO A N 1
ATOM 2390 C CA . PRO A 1 381 ? 91.38360 113.15900 47.92660 1.000 32.10886 380 PRO A CA 1
ATOM 2391 C C . PRO A 1 381 ? 91.40860 114.13200 46.75960 1.000 32.10886 380 PRO A C 1
ATOM 2392 O O . PRO A 1 381 ? 91.51460 115.34300 46.98660 1.000 32.10886 380 PRO A O 1
ATOM 2396 N N . GLY A 1 382 ? 91.31160 113.65200 45.52060 1.000 35.50479 381 GLY A N 1
ATOM 2397 C CA . GLY A 1 382 ? 91.45460 114.53900 44.37960 1.000 35.50479 381 GLY A CA 1
ATOM 2398 C C . GLY A 1 382 ? 90.23360 115.38400 44.07260 1.000 35.50479 381 GLY A C 1
ATOM 2399 O O . GLY A 1 382 ? 90.33560 116.33400 43.29060 1.000 35.50479 381 GLY A O 1
ATOM 2400 N N . PHE A 1 383 ? 89.08360 115.06400 44.66760 1.000 35.40983 382 PHE A N 1
ATOM 2401 C CA . PHE A 1 383 ? 87.85260 115.77300 44.33560 1.000 35.40983 382 PHE A CA 1
ATOM 2402 C C . PHE A 1 383 ? 87.79360 117.17400 44.92860 1.000 35.40983 382 PHE A C 1
ATOM 2403 O O . PHE A 1 383 ? 87.07060 118.02300 44.39560 1.000 35.40983 382 PHE A O 1
ATOM 2411 N N . SER A 1 384 ? 88.51860 117.43500 46.01360 1.000 41.27389 383 SER A N 1
ATOM 2412 C CA . SER A 1 384 ? 88.44360 118.73400 46.66760 1.000 41.27389 383 SER A CA 1
ATOM 2413 C C . SER A 1 384 ? 89.01360 119.82600 45.77160 1.000 41.27389 383 SER A C 1
ATOM 2414 O O . SER A 1 384 ? 89.97560 119.60600 45.03060 1.000 41.27389 383 SER A O 1
ATOM 2417 N N . ALA A 1 385 ? 88.40260 121.01200 45.84060 1.000 43.99197 384 ALA A N 1
ATOM 2418 C CA . ALA A 1 385 ? 88.82260 122.12200 44.99060 1.000 43.99197 384 ALA A CA 1
ATOM 2419 C C . ALA A 1 385 ? 90.22360 122.60600 45.34860 1.000 43.99197 384 ALA A C 1
ATOM 2420 O O . ALA A 1 385 ? 91.01760 122.93800 44.46160 1.000 43.99197 384 ALA A O 1
ATOM 2422 N N . SER A 1 386 ? 90.54460 122.65700 46.64060 1.000 45.52748 385 SER A N 1
ATOM 2423 C CA . SER A 1 386 ? 91.86260 123.10200 47.07260 1.000 45.52748 385 SER A CA 1
ATOM 2424 C C . SER A 1 386 ? 92.91460 122.00400 47.00660 1.000 45.52748 385 SER A C 1
ATOM 2425 O O . SER A 1 386 ? 94.10360 122.30100 47.16060 1.000 45.52748 385 SER A O 1
ATOM 2428 N N . SER A 1 387 ? 92.51360 120.75500 46.78160 1.000 44.35147 386 SER A N 1
ATOM 2429 C CA . SER A 1 387 ? 93.45560 119.64500 46.77560 1.000 44.35147 386 SER A CA 1
ATOM 2430 C C . SER A 1 387 ? 94.24260 119.61500 45.47260 1.000 44.35147 386 SER A C 1
ATOM 2431 O O . SER A 1 387 ? 93.66560 119.69600 44.38360 1.000 44.35147 386 SER A O 1
ATOM 2434 N N . THR A 1 388 ? 95.56260 119.49200 45.58960 1.000 42.89565 387 THR A N 1
ATOM 2435 C CA . THR A 1 388 ? 96.45260 119.37400 44.44460 1.000 42.89565 387 THR A CA 1
ATOM 2436 C C . THR A 1 388 ? 96.76660 117.92500 44.09560 1.000 42.89565 387 THR A C 1
ATOM 2437 O O . THR A 1 388 ? 97.58560 117.67500 43.20560 1.000 42.89565 387 THR A O 1
ATOM 2441 N N . VAL A 1 389 ? 96.13960 116.97200 44.77660 1.000 38.85616 388 VAL A N 1
ATOM 2442 C CA . VAL A 1 389 ? 96.39760 115.55700 44.53960 1.000 38.85616 388 VAL A CA 1
ATOM 2443 C C . VAL A 1 389 ? 95.56860 115.09200 43.35060 1.000 38.85616 388 VAL A C 1
ATOM 2444 O O . VAL A 1 389 ? 94.38360 115.42500 43.23460 1.000 38.85616 388 VAL A O 1
ATOM 2448 N N . GLU A 1 390 ? 96.19760 114.33500 42.45560 1.000 39.15443 389 GLU A N 1
ATOM 2449 C CA . GLU A 1 390 ? 95.48860 113.76000 41.32160 1.000 39.15443 389 GLU A CA 1
ATOM 2450 C C . GLU A 1 390 ? 94.48560 112.71700 41.80060 1.000 39.15443 389 GLU A C 1
ATOM 2451 O O . GLU A 1 390 ? 94.75860 111.95500 42.73060 1.000 39.15443 389 GLU A O 1
ATOM 2457 N N . LYS A 1 391 ? 93.31560 112.69200 41.16760 1.000 35.56953 390 LYS A N 1
ATOM 2458 C CA . LYS A 1 391 ? 92.29760 111.72000 41.52660 1.000 35.56953 390 LYS A CA 1
ATOM 2459 C C . LYS A 1 391 ? 92.75960 110.30700 41.16960 1.000 35.56953 390 LYS A C 1
ATOM 2460 O O . LYS A 1 391 ? 93.52460 110.11800 40.22060 1.000 35.56953 390 LYS A O 1
ATOM 2466 N N . PRO A 1 392 ? 92.32260 109.30000 41.92560 1.000 32.37683 391 PRO A N 1
ATOM 2467 C CA . PRO A 1 392 ? 92.56360 107.91600 41.50660 1.000 32.37683 391 PRO A CA 1
ATOM 2468 C C . PRO A 1 392 ? 91.85260 107.62500 40.19460 1.000 32.37683 391 PRO A C 1
ATOM 2469 O O . PRO A 1 392 ? 90.81260 108.20800 39.88460 1.000 32.37683 391 PRO A O 1
ATOM 2473 N N . SER A 1 393 ? 92.43960 106.72800 39.40760 1.000 36.36972 392 SER A N 1
ATOM 2474 C CA . SER A 1 393 ? 91.94060 106.42700 38.07360 1.000 36.36972 392 SER A CA 1
ATOM 2475 C C . SER A 1 393 ? 91.80960 104.92400 37.89860 1.000 36.36972 392 SER A C 1
ATOM 2476 O O . SER A 1 393 ? 92.76460 104.18400 38.15760 1.000 36.36972 392 SER A O 1
ATOM 2479 N N . LYS A 1 394 ? 90.63660 104.49500 37.43260 1.000 36.70875 393 LYS A N 1
ATOM 2480 C CA . LYS A 1 394 ? 90.28360 103.10200 37.12960 1.000 36.70875 393 LYS A CA 1
ATOM 2481 C C . LYS A 1 394 ? 90.83860 102.12000 38.16560 1.000 36.70875 393 LYS A C 1
ATOM 2482 O O . LYS A 1 394 ? 91.57260 101.18000 37.85860 1.000 36.70875 393 LYS A O 1
ATOM 2488 N N . VAL A 1 395 ? 90.45560 102.35400 39.42160 1.000 33.45654 394 VAL A N 1
ATOM 2489 C CA . VAL A 1 395 ? 90.81160 101.43000 40.48960 1.000 33.45654 394 VAL A CA 1
ATOM 2490 C C . VAL A 1 395 ? 90.08460 100.10900 40.27360 1.000 33.45654 394 VAL A C 1
ATOM 2491 O O . VAL A 1 395 ? 88.89560 100.07800 39.92960 1.000 33.45654 394 VAL A O 1
ATOM 2495 N N . HIS A 1 396 ? 90.81060 99.00400 40.43760 1.000 33.42908 395 HIS A N 1
ATOM 2496 C CA . HIS A 1 396 ? 90.24960 97.68200 40.20660 1.000 33.42908 395 HIS A CA 1
ATOM 2497 C C . HIS A 1 396 ? 90.22760 96.79000 41.43860 1.000 33.42908 395 HIS A C 1
ATOM 2498 O O . HIS A 1 396 ? 89.46160 95.82200 41.45660 1.000 33.42908 395 HIS A O 1
ATOM 2505 N N . ARG A 1 397 ? 91.03360 97.08100 42.45760 1.000 32.27331 396 ARG A N 1
ATOM 2506 C CA . ARG A 1 397 ? 90.99460 96.35800 43.71860 1.000 32.27331 396 ARG A CA 1
ATOM 2507 C C . ARG A 1 397 ? 90.93360 97.35800 44.86060 1.000 32.27331 396 ARG A C 1
ATOM 2508 O O . ARG A 1 397 ? 91.45960 98.46700 44.75660 1.000 32.27331 396 ARG A O 1
ATOM 2516 N N . ALA A 1 398 ? 90.29760 96.95200 45.95560 1.000 30.50518 397 ALA A N 1
ATOM 2517 C CA . ALA A 1 398 ? 90.25460 97.78900 47.14560 1.000 30.50518 397 ALA A CA 1
ATOM 2518 C C . ALA A 1 398 ? 89.99960 96.91700 48.36360 1.000 30.50518 397 ALA A C 1
ATOM 2519 O O . ALA A 1 398 ? 89.42960 95.82700 48.26660 1.000 30.50518 397 ALA A O 1
ATOM 2521 N N . LEU A 1 399 ? 90.44260 97.41600 49.51360 1.000 28.98274 398 LEU A N 1
ATOM 2522 C CA . LEU A 1 399 ? 90.13660 96.80900 50.80160 1.000 28.98274 398 LEU A CA 1
ATOM 2523 C C . LEU A 1 399 ? 89.92060 97.92400 51.81160 1.000 28.98274 398 LEU A C 1
ATOM 2524 O O . LEU A 1 399 ? 90.52460 98.99500 51.69460 1.000 28.98274 398 LEU A O 1
ATOM 2529 N N . TYR A 1 400 ? 89.06660 97.66200 52.79660 1.000 27.02320 399 TYR A N 1
ATOM 2530 C CA . TYR A 1 400 ? 88.80460 98.58900 53.88960 1.000 27.02320 399 TYR A CA 1
ATOM 2531 C C . TYR A 1 400 ? 88.89960 97.82300 55.19960 1.000 27.02320 399 TYR A C 1
ATOM 2532 O O . TYR A 1 400 ? 88.11660 96.89800 55.43960 1.000 27.02320 399 TYR A O 1
ATOM 2541 N N . SER A 1 401 ? 89.85560 98.20700 56.04060 1.000 28.78716 400 SER A N 1
ATOM 2542 C CA . SER A 1 401 ? 90.09960 97.52200 57.30460 1.000 28.78716 400 SER A CA 1
ATOM 2543 C C . SER A 1 401 ? 90.41960 98.55300 58.37360 1.000 28.78716 400 SER A C 1
ATOM 2544 O O . SER A 1 401 ? 91.41660 99.27200 58.25960 1.000 28.78716 400 SER A O 1
ATOM 2547 N N . LYS A 1 402 ? 89.56760 98.61800 59.39960 1.000 29.31437 401 LYS A N 1
ATOM 2548 C CA . LYS A 1 402 ? 89.77660 99.46200 60.57860 1.000 29.31437 401 LYS A CA 1
ATOM 2549 C C . LYS A 1 402 ? 90.02960 100.91800 60.19560 1.000 29.31437 401 LYS A C 1
ATOM 2550 O O . LYS A 1 402 ? 90.90860 101.58700 60.74260 1.000 29.31437 401 LYS A O 1
ATOM 2556 N N . GLY A 1 403 ? 89.25060 101.41300 59.23760 1.000 30.08729 402 GLY A N 1
ATOM 2557 C CA . GLY A 1 403 ? 89.36960 102.78500 58.80060 1.000 30.08729 402 GLY A CA 1
ATOM 2558 C C . GLY A 1 403 ? 90.46860 103.05100 57.79860 1.000 30.08729 402 GLY A C 1
ATOM 2559 O O . GLY A 1 403 ? 90.66860 104.21200 57.42160 1.000 30.08729 402 GLY A O 1
ATOM 2560 N N . ILE A 1 404 ? 91.18660 102.02400 57.35460 1.000 28.95768 403 ILE A N 1
ATOM 2561 C CA . ILE A 1 404 ? 92.26160 102.16900 56.38060 1.000 28.95768 403 ILE A CA 1
ATOM 2562 C C . ILE A 1 404 ? 91.76360 101.61400 55.05560 1.000 28.95768 403 ILE A C 1
ATOM 2563 O O . ILE A 1 404 ? 91.35260 100.45000 54.97760 1.000 28.95768 403 ILE A O 1
ATOM 2568 N N . LEU A 1 405 ? 91.79660 102.44400 54.01960 1.000 28.95273 404 LEU A N 1
ATOM 2569 C CA . LEU A 1 405 ? 91.39360 102.06100 52.67460 1.000 28.95273 404 LEU A CA 1
ATOM 2570 C C . LEU A 1 405 ? 92.64260 101.92200 51.81660 1.000 28.95273 404 LEU A C 1
ATOM 2571 O O . LEU A 1 405 ? 93.42460 102.87200 51.69460 1.000 28.95273 404 LEU A O 1
ATOM 2576 N N . LEU A 1 406 ? 92.82460 100.74300 51.22960 1.000 31.45120 405 LEU A N 1
ATOM 2577 C CA . LEU A 1 406 ? 93.92960 100.46900 50.31660 1.000 31.45120 405 LEU A CA 1
ATOM 2578 C C . LEU A 1 406 ? 93.33160 100.09500 48.96860 1.000 31.45120 405 LEU A C 1
ATOM 2579 O O . LEU A 1 406 ? 92.69860 99.04500 48.83960 1.000 31.45120 405 LEU A O 1
ATOM 2584 N N . MET A 1 407 ? 93.52860 100.94600 47.96760 1.000 31.67939 406 MET A N 1
ATOM 2585 C CA . MET A 1 407 ? 92.96260 100.69200 46.64760 1.000 31.67939 406 MET A CA 1
ATOM 2586 C C . MET A 1 407 ? 94.03660 100.77600 45.57260 1.000 31.67939 406 MET A C 1
ATOM 2587 O O . MET A 1 407 ? 94.90660 101.64800 45.61060 1.000 31.67939 406 MET A O 1
ATOM 2592 N N . ALA A 1 408 ? 93.96460 99.86100 44.61060 1.000 35.13344 407 ALA A N 1
ATOM 2593 C CA . ALA A 1 408 ? 94.95860 99.74000 43.55060 1.000 35.13344 407 ALA A CA 1
ATOM 2594 C C . ALA A 1 408 ? 94.39360 100.32500 42.26060 1.000 35.13344 407 ALA A C 1
ATOM 2595 O O . ALA A 1 408 ? 93.46260 99.76800 41.67060 1.000 35.13344 407 ALA A O 1
ATOM 2597 N N . ALA A 1 409 ? 94.96360 101.44200 41.82760 1.000 36.09813 408 ALA A N 1
ATOM 2598 C CA . ALA A 1 409 ? 94.62260 102.06700 40.56160 1.000 36.09813 408 ALA A CA 1
ATOM 2599 C C . ALA A 1 409 ? 95.53660 101.55300 39.45660 1.000 36.09813 408 ALA A C 1
ATOM 2600 O O . ALA A 1 409 ? 96.69560 101.20300 39.69360 1.000 36.09813 408 ALA A O 1
ATOM 2602 N N . SER A 1 410 ? 95.00360 101.52100 38.23660 1.000 40.45940 409 SER A N 1
ATOM 2603 C CA . SER A 1 410 ? 95.73760 101.02900 37.07260 1.000 40.45940 409 SER A CA 1
ATOM 2604 C C . SER A 1 410 ? 96.41760 102.21100 36.39360 1.000 40.45940 409 SER A C 1
ATOM 2605 O O . SER A 1 410 ? 95.78460 102.96300 35.64960 1.000 40.45940 409 SER A O 1
ATOM 2608 N N . GLU A 1 411 ? 97.71560 102.38000 36.65360 1.000 45.21159 410 GLU A N 1
ATOM 2609 C CA . GLU A 1 411 ? 98.47860 103.41700 35.96660 1.000 45.21159 410 GLU A CA 1
ATOM 2610 C C . GLU A 1 411 ? 98.65360 103.07900 34.49160 1.000 45.21159 410 GLU A C 1
ATOM 2611 O O . GLU A 1 411 ? 98.39760 103.91400 33.61560 1.000 45.21159 410 GLU A O 1
ATOM 2617 N N . ASN A 1 412 ? 99.07860 101.85300 34.19960 1.000 50.27873 411 ASN A N 1
ATOM 2618 C CA . ASN A 1 412 ? 99.28360 101.37900 32.83860 1.000 50.27873 411 ASN A CA 1
ATOM 2619 C C . ASN A 1 412 ? 98.80360 99.93500 32.77160 1.000 50.27873 411 ASN A C 1
ATOM 2620 O O . ASN A 1 412 ? 98.11560 99.44700 33.67360 1.000 50.27873 411 ASN A O 1
ATOM 2625 N N . GLU A 1 413 ? 99.16060 99.24500 31.68860 1.000 53.88267 412 GLU A N 1
ATOM 2626 C CA . GLU A 1 413 ? 98.86060 97.82000 31.60160 1.000 53.88267 412 GLU A CA 1
ATOM 2627 C C . GLU A 1 413 ? 99.71960 97.00800 32.56260 1.000 53.88267 412 GLU A C 1
ATOM 2628 O O . GLU A 1 413 ? 99.28160 95.95900 33.04860 1.000 53.88267 412 GLU A O 1
ATOM 2634 N N . ASP A 1 414 ? 100.93460 97.47400 32.85060 1.000 52.47197 413 ASP A N 1
ATOM 2635 C CA . ASP A 1 414 ? 101.87760 96.74500 33.68960 1.000 52.47197 413 ASP A CA 1
ATOM 2636 C C . ASP A 1 414 ? 101.97860 97.31300 35.09960 1.000 52.47197 413 ASP A C 1
ATOM 2637 O O . ASP A 1 414 ? 101.87560 96.56700 36.07560 1.000 52.47197 413 ASP A O 1
ATOM 2642 N N . ASN A 1 415 ? 102.17560 98.62300 35.22760 1.000 48.96667 414 ASN A N 1
ATOM 2643 C CA . ASN A 1 415 ? 102.39060 99.24500 36.52460 1.000 48.96667 414 ASN A CA 1
ATOM 2644 C C . ASN A 1 415 ? 101.07160 99.38100 37.28260 1.000 48.96667 414 ASN A C 1
ATOM 2645 O O . ASN A 1 415 ? 99.99460 99.04700 36.78260 1.000 48.96667 414 ASN A O 1
ATOM 2650 N N . ASP A 1 416 ? 101.16160 99.88200 38.51360 1.000 41.11017 415 ASP A N 1
ATOM 2651 C CA . ASP A 1 416 ? 99.99360 100.09500 39.35560 1.000 41.11017 415 ASP A CA 1
ATOM 2652 C C . ASP A 1 416 ? 100.31560 101.18700 40.36360 1.000 41.11017 415 ASP A C 1
ATOM 2653 O O . ASP A 1 416 ? 101.48060 101.51000 40.60560 1.000 41.11017 415 ASP A O 1
ATOM 2658 N N . ILE A 1 417 ? 99.26460 101.74700 40.95260 1.000 35.34973 416 ILE A N 1
ATOM 2659 C CA . ILE A 1 417 ? 99.38260 102.73300 42.01760 1.000 35.34973 416 ILE A CA 1
ATOM 2660 C C . ILE A 1 417 ? 98.61160 102.21200 43.22060 1.000 35.34973 416 ILE A C 1
ATOM 2661 O O . ILE A 1 417 ? 97.51260 101.67300 43.07260 1.000 35.34973 416 ILE A O 1
ATOM 2666 N N . LEU A 1 418 ? 99.19060 102.35200 44.40760 1.000 32.19189 417 LEU A N 1
ATOM 2667 C CA . LEU A 1 418 ? 98.53960 101.95400 45.64560 1.000 32.19189 417 LEU A CA 1
ATOM 2668 C C . LEU A 1 418 ? 98.18060 103.20200 46.43860 1.000 32.19189 417 LEU A C 1
ATOM 2669 O O . LEU A 1 418 ? 99.04960 104.03600 46.71860 1.000 32.19189 417 LEU A O 1
ATOM 2674 N N . TRP A 1 419 ? 96.90160 103.32800 46.78060 1.000 32.45526 418 TRP A N 1
ATOM 2675 C CA . TRP A 1 419 ? 96.37760 104.42700 47.57560 1.000 32.45526 418 TRP A CA 1
ATOM 2676 C C . TRP A 1 419 ? 96.09360 103.92500 48.98060 1.000 32.45526 418 TRP A C 1
ATOM 2677 O O . TRP A 1 419 ? 95.34760 102.95300 49.15260 1.000 32.45526 418 TRP A O 1
ATOM 2688 N N . CYS A 1 420 ? 96.67560 104.59500 49.97360 1.000 35.31549 419 CYS A N 1
ATOM 2689 C CA . CYS A 1 420 ? 96.41960 104.32500 51.38460 1.000 35.31549 419 CYS A CA 1
ATOM 2690 C C . CYS A 1 420 ? 95.79360 105.57100 51.99560 1.000 35.31549 419 CYS A C 1
ATOM 2691 O O . CYS A 1 420 ? 96.45060 106.61000 52.09760 1.000 35.31549 419 CYS A O 1
ATOM 2694 N N . VAL A 1 421 ? 94.52860 105.46900 52.39560 1.000 33.86893 420 VAL A N 1
ATOM 2695 C CA . VAL A 1 421 ? 93.79960 106.57300 53.01160 1.000 33.86893 420 VAL A CA 1
ATOM 2696 C C . VAL A 1 421 ? 93.38360 106.14200 54.41060 1.000 33.86893 420 VAL A C 1
ATOM 2697 O O . VAL A 1 421 ? 92.73560 105.10400 54.57460 1.000 33.86893 420 VAL A O 1
ATOM 2701 N N . ASN A 1 422 ? 93.74560 106.93600 55.41560 1.000 34.30617 421 ASN A N 1
ATOM 2702 C CA . ASN A 1 422 ? 93.46060 106.54000 56.78860 1.000 34.30617 421 ASN A CA 1
ATOM 2703 C C . ASN A 1 422 ? 93.23260 107.77200 57.64860 1.000 34.30617 421 ASN A C 1
ATOM 2704 O O . ASN A 1 422 ? 93.67760 108.87200 57.32060 1.000 34.30617 421 ASN A O 1
ATOM 2709 N N . HIS A 1 423 ? 92.53760 107.57000 58.77060 1.000 33.11768 422 HIS A N 1
ATOM 2710 C CA . HIS A 1 423 ? 92.30560 108.63500 59.74160 1.000 33.11768 422 HIS A CA 1
ATOM 2711 C C . HIS A 1 423 ? 92.86560 108.29000 61.11760 1.000 33.11768 422 HIS A C 1
ATOM 2712 O O . HIS A 1 423 ? 92.38660 108.81600 62.12560 1.000 33.11768 422 HIS A O 1
ATOM 2719 N N . ASP A 1 424 ? 93.87460 107.41600 61.17960 1.000 34.18797 423 ASP A N 1
ATOM 2720 C CA . ASP A 1 424 ? 94.48660 107.06700 62.45760 1.000 34.18797 423 ASP A CA 1
ATOM 2721 C C . ASP A 1 424 ? 95.23260 108.23800 63.08260 1.000 34.18797 423 ASP A C 1
ATOM 2722 O O . ASP A 1 424 ? 95.46260 108.23200 64.29560 1.000 34.18797 423 ASP A O 1
ATOM 2727 N N . THR A 1 425 ? 95.61860 109.23500 62.28460 1.000 34.49819 424 THR A N 1
ATOM 2728 C CA . THR A 1 425 ? 96.26360 110.41800 62.84260 1.000 34.49819 424 THR A CA 1
ATOM 2729 C C . THR A 1 425 ? 95.26060 111.31500 63.55760 1.000 34.49819 424 THR A C 1
ATOM 2730 O O . THR A 1 425 ? 95.62160 112.00900 64.51560 1.000 34.49819 424 THR A O 1
ATOM 2734 N N . PHE A 1 426 ? 94.00160 111.30400 63.12260 1.000 35.42779 425 PHE A N 1
ATOM 2735 C CA . PHE A 1 426 ? 92.94360 112.12800 63.70660 1.000 35.42779 425 PHE A CA 1
ATOM 2736 C C . PHE A 1 426 ? 91.77960 111.22000 64.07860 1.000 35.42779 425 PHE A C 1
ATOM 2737 O O . PHE A 1 426 ? 90.78660 111.12900 63.34460 1.000 35.42779 425 PHE A O 1
ATOM 2745 N N . PRO A 1 427 ? 91.86560 110.53100 65.22060 1.000 34.60582 426 PRO A N 1
ATOM 2746 C CA . PRO A 1 427 ? 90.82660 109.56200 65.58460 1.000 34.60582 426 PRO A CA 1
ATOM 2747 C C . PRO A 1 427 ? 89.65660 110.12600 66.37460 1.000 34.60582 426 PRO A C 1
ATOM 2748 O O . PRO A 1 427 ? 88.63560 109.43400 66.49760 1.000 34.60582 426 PRO A O 1
ATOM 2752 N N . PHE A 1 428 ? 89.76260 111.34300 66.90960 1.000 38.61872 427 PHE A N 1
ATOM 2753 C CA . PHE A 1 428 ? 88.72160 111.90300 67.76060 1.000 38.61872 427 PHE A CA 1
ATOM 2754 C C . PHE A 1 428 ? 87.95860 113.05700 67.12760 1.000 38.61872 427 PHE A C 1
ATOM 2755 O O . PHE A 1 428 ? 86.95960 113.49900 67.70560 1.000 38.61872 427 PHE A O 1
ATOM 2763 N N . GLN A 1 429 ? 88.39760 113.56100 65.97560 1.000 42.27991 428 GLN A N 1
ATOM 2764 C CA . GLN A 1 429 ? 87.70760 114.66800 65.32560 1.000 42.27991 428 GLN A CA 1
ATOM 2765 C C . GLN A 1 429 ? 86.32260 114.22600 64.87160 1.000 42.27991 428 GLN A C 1
ATOM 2766 O O . GLN A 1 429 ? 86.17860 113.18900 64.21860 1.000 42.27991 428 GLN A O 1
ATOM 2772 N N . LYS A 1 430 ? 85.30060 115.01000 65.22460 1.000 43.95955 429 LYS A N 1
ATOM 2773 C CA . LYS A 1 430 ? 83.92960 114.63300 64.88260 1.000 43.95955 429 LYS A CA 1
ATOM 2774 C C . LYS A 1 430 ? 83.68860 114.57000 63.37760 1.000 43.95955 429 LYS A C 1
ATOM 2775 O O . LYS A 1 430 ? 83.09760 113.57800 62.91860 1.000 43.95955 429 LYS A O 1
ATOM 2781 N N . PRO A 1 431 ? 84.09660 115.54500 62.55860 1.000 41.37781 430 PRO A N 1
ATOM 2782 C CA . PRO A 1 431 ? 84.09760 115.30200 61.11160 1.000 41.37781 430 PRO A CA 1
ATOM 2783 C C . PRO A 1 431 ? 85.33860 114.51900 60.71260 1.000 41.37781 430 PRO A C 1
ATOM 2784 O O . PRO A 1 431 ? 86.42160 114.71100 61.27260 1.000 41.37781 430 PRO A O 1
ATOM 2788 N N . MET A 1 432 ? 85.16860 113.61600 59.74760 1.000 34.47619 431 MET A N 1
ATOM 2789 C CA . MET A 1 432 ? 86.26260 112.73600 59.35560 1.000 34.47619 431 MET A CA 1
ATOM 2790 C C . MET A 1 432 ? 87.42460 113.53700 58.78060 1.000 34.47619 431 MET A C 1
ATOM 2791 O O . MET A 1 432 ? 87.23660 114.41400 57.93360 1.000 34.47619 431 MET A O 1
ATOM 2796 N N . MET A 1 433 ? 88.62860 113.22700 59.25360 1.000 34.13525 432 MET A N 1
ATOM 2797 C CA . MET A 1 433 ? 89.84560 113.94800 58.89960 1.000 34.13525 432 MET A CA 1
ATOM 2798 C C . MET A 1 433 ? 90.89860 112.90300 58.55960 1.000 34.13525 432 MET A C 1
ATOM 2799 O O . MET A 1 433 ? 91.37260 112.18800 59.44860 1.000 34.13525 432 MET A O 1
ATOM 2804 N N . GLU A 1 434 ? 91.26360 112.80800 57.28360 1.000 32.74163 433 GLU A N 1
ATOM 2805 C CA . GLU A 1 434 ? 92.08260 111.70900 56.79660 1.000 32.74163 433 GLU A CA 1
ATOM 2806 C C . GLU A 1 434 ? 93.35960 112.22600 56.14760 1.000 32.74163 433 GLU A C 1
ATOM 2807 O O . GLU A 1 434 ? 93.52160 113.41900 55.88160 1.000 32.74163 433 GLU A O 1
ATOM 2813 N N . THR A 1 435 ? 94.27260 111.28800 55.90760 1.000 34.88217 434 THR A N 1
ATOM 2814 C CA . THR A 1 435 ? 95.50960 111.52000 55.18260 1.000 34.88217 434 THR A CA 1
ATOM 2815 C C . THR A 1 435 ? 95.69260 110.39400 54.17460 1.000 34.88217 434 THR A C 1
ATOM 2816 O O . THR A 1 435 ? 95.30960 109.24400 54.42460 1.000 34.88217 434 THR A O 1
ATOM 2820 N N . GLN A 1 436 ? 96.28660 110.73600 53.03360 1.000 36.36751 435 GLN A N 1
ATOM 2821 C CA . GLN A 1 436 ? 96.42160 109.83100 51.90560 1.000 36.36751 435 GLN A CA 1
ATOM 2822 C C . GLN A 1 436 ? 97.88260 109.69500 51.49860 1.000 36.36751 435 GLN A C 1
ATOM 2823 O O . GLN A 1 436 ? 98.69760 110.59400 51.72360 1.000 36.36751 435 GLN A O 1
ATOM 2829 N N . MET A 1 437 ? 98.19860 108.55200 50.89660 1.000 37.75967 436 MET A N 1
ATOM 2830 C CA . MET A 1 437 ? 99.53260 108.26400 50.39560 1.000 37.75967 436 MET A CA 1
ATOM 2831 C C . MET A 1 437 ? 99.41960 107.47300 49.10160 1.000 37.75967 436 MET A C 1
ATOM 2832 O O . MET A 1 437 ? 98.58160 106.57300 48.98760 1.000 37.75967 436 MET A O 1
ATOM 2837 N N . THR A 1 438 ? 100.26560 107.81400 48.13160 1.000 37.79047 437 THR A N 1
ATOM 2838 C CA . THR A 1 438 ? 100.32560 107.12800 46.84760 1.000 37.79047 437 THR A CA 1
ATOM 2839 C C . THR A 1 438 ? 101.69260 106.47900 46.69160 1.000 37.79047 437 THR A C 1
ATOM 2840 O O . THR A 1 438 ? 102.72060 107.12900 46.90960 1.000 37.79047 437 THR A O 1
ATOM 2844 N N . ALA A 1 439 ? 101.70160 105.20200 46.31560 1.000 37.02422 438 ALA A N 1
ATOM 2845 C CA . ALA A 1 439 ? 102.93860 104.45600 46.10960 1.000 37.02422 438 ALA A CA 1
ATOM 2846 C C . ALA A 1 439 ? 102.87060 103.74000 44.76960 1.000 37.02422 438 ALA A C 1
ATOM 2847 O O . ALA A 1 439 ? 102.00260 102.88800 44.56560 1.000 37.02422 438 ALA A O 1
ATOM 2849 N N . GLY A 1 440 ? 103.78060 104.08400 43.86060 1.000 37.99958 439 GLY A N 1
ATOM 2850 C CA . GLY A 1 440 ? 103.82660 103.41700 42.56960 1.000 37.99958 439 GLY A CA 1
ATOM 2851 C C . GLY A 1 440 ? 104.52460 102.07600 42.68360 1.000 37.99958 439 GLY A C 1
ATOM 2852 O O . GLY A 1 440 ? 105.61960 101.97900 43.24860 1.000 37.99958 439 GLY A O 1
ATOM 2853 N N . VAL A 1 441 ? 103.88960 101.03200 42.14960 1.000 39.89423 440 VAL A N 1
ATOM 2854 C CA . VAL A 1 441 ? 104.42860 99.68000 42.17760 1.000 39.89423 440 VAL A CA 1
ATOM 2855 C C . VAL A 1 441 ? 104.38160 99.10700 40.76660 1.000 39.89423 440 VAL A C 1
ATOM 2856 O O . VAL A 1 441 ? 103.71360 99.63300 39.87660 1.000 39.89423 440 VAL A O 1
ATOM 2860 N N . ASP A 1 442 ? 105.10060 98.00600 40.57460 1.000 45.35742 441 ASP A N 1
ATOM 2861 C CA . ASP A 1 442 ? 105.17860 97.32800 39.28860 1.000 45.35742 441 ASP A CA 1
ATOM 2862 C C . ASP A 1 442 ? 104.45060 95.99500 39.37260 1.000 45.35742 441 ASP A C 1
ATOM 2863 O O . ASP A 1 442 ? 104.65660 95.22800 40.31960 1.000 45.35742 441 ASP A O 1
ATOM 2868 N N . GLY A 1 443 ? 103.60260 95.72400 38.38460 1.000 42.06533 442 GLY A N 1
ATOM 2869 C CA . GLY A 1 443 ? 102.83160 94.49700 38.36060 1.000 42.06533 442 GLY A CA 1
ATOM 2870 C C . GLY A 1 443 ? 101.35260 94.73000 38.58560 1.000 42.06533 442 GLY A C 1
ATOM 2871 O O . GLY A 1 443 ? 100.96560 95.39100 39.55360 1.000 42.06533 442 GLY A O 1
ATOM 2872 N N . HIS A 1 444 ? 100.51660 94.19800 37.69660 1.000 38.32922 443 HIS A N 1
ATOM 2873 C CA . HIS A 1 444 ? 99.07460 94.35300 37.83660 1.000 38.32922 443 HIS A CA 1
ATOM 2874 C C . HIS A 1 444 ? 98.58360 93.59800 39.06460 1.000 38.32922 443 HIS A C 1
ATOM 2875 O O . HIS A 1 444 ? 98.89860 92.41900 39.25060 1.000 38.32922 443 HIS A O 1
ATOM 2882 N N . SER A 1 445 ? 97.80360 94.27900 39.89760 1.000 36.05581 444 SER A N 1
ATOM 2883 C CA . SER A 1 445 ? 97.36660 93.70100 41.15960 1.000 36.05581 444 SER A CA 1
ATOM 2884 C C . SER A 1 445 ? 96.27060 92.67000 40.92960 1.000 36.05581 444 SER A C 1
ATOM 2885 O O . SER A 1 445 ? 95.27860 92.94100 40.24660 1.000 36.05581 444 SER A O 1
ATOM 2888 N N . TRP A 1 446 ? 96.45260 91.48200 41.50560 1.000 36.63437 445 TRP A N 1
ATOM 2889 C CA . TRP A 1 446 ? 95.44160 90.43700 41.47460 1.000 36.63437 445 TRP A CA 1
ATOM 2890 C C . TRP A 1 446 ? 94.96260 90.01100 42.85160 1.000 36.63437 445 TRP A C 1
ATOM 2891 O O . TRP A 1 446 ? 93.89860 89.39000 42.94760 1.000 36.63437 445 TRP A O 1
ATOM 2902 N N . ALA A 1 447 ? 95.70960 90.31900 43.91160 1.000 35.30710 446 ALA A N 1
ATOM 2903 C CA . ALA A 1 447 ? 95.32260 89.92300 45.26260 1.000 35.30710 446 ALA A CA 1
ATOM 2904 C C . ALA A 1 447 ? 95.93460 90.92500 46.23660 1.000 35.30710 446 ALA A C 1
ATOM 2905 O O . ALA A 1 447 ? 97.12260 90.83700 46.55660 1.000 35.30710 446 ALA A O 1
ATOM 2907 N N . LEU A 1 448 ? 95.12260 91.86700 46.69760 1.000 32.27269 447 LEU A N 1
ATOM 2908 C CA . LEU A 1 448 ? 95.51760 92.83500 47.71360 1.000 32.27269 447 LEU A CA 1
ATOM 2909 C C . LEU A 1 448 ? 94.73860 92.50600 48.97960 1.000 32.27269 447 LEU A C 1
ATOM 2910 O O . LEU A 1 448 ? 93.52560 92.73000 49.03860 1.000 32.27269 447 LEU A O 1
ATOM 2915 N N . SER A 1 449 ? 95.42360 91.96900 49.98860 1.000 32.50720 448 SER A N 1
ATOM 2916 C CA . SER A 1 449 ? 94.73560 91.49900 51.18260 1.000 32.50720 448 SER A CA 1
ATOM 2917 C C . SER A 1 449 ? 95.53560 91.86400 52.42260 1.000 32.50720 448 SER A C 1
ATOM 2918 O O . SER A 1 449 ? 96.65960 92.36200 52.34260 1.000 32.50720 448 SER A O 1
ATOM 2921 N N . ALA A 1 450 ? 94.93460 91.60800 53.58060 1.000 33.28821 449 ALA A N 1
ATOM 2922 C CA . ALA A 1 450 ? 95.53160 91.91000 54.87360 1.000 33.28821 449 ALA A CA 1
ATOM 2923 C C . ALA A 1 450 ? 96.06060 90.62900 55.50260 1.000 33.28821 449 ALA A C 1
ATOM 2924 O O . ALA A 1 450 ? 95.35860 89.61300 55.53560 1.000 33.28821 449 ALA A O 1
ATOM 2926 N N . ILE A 1 451 ? 97.29160 90.68300 55.99860 1.000 34.80515 450 ILE A N 1
ATOM 2927 C CA . ILE A 1 451 ? 97.92260 89.52600 56.61760 1.000 34.80515 450 ILE A CA 1
ATOM 2928 C C . ILE A 1 451 ? 97.35860 89.29500 58.01360 1.000 34.80515 450 ILE A C 1
ATOM 2929 O O . ILE A 1 451 ? 96.30360 88.68100 58.17360 1.000 34.80515 450 ILE A O 1
ATOM 2934 N N . LYS A 1 458 ? 90.63460 93.48800 74.68960 1.000 53.40838 457 LYS A N 1
ATOM 2935 C CA . LYS A 1 458 ? 90.25860 94.29200 75.84660 1.000 53.40838 457 LYS A CA 1
ATOM 2936 C C . LYS A 1 458 ? 89.77760 93.41000 76.99160 1.000 53.40838 457 LYS A C 1
ATOM 2937 O O . LYS A 1 458 ? 89.24060 92.32500 76.76960 1.000 53.40838 457 LYS A O 1
ATOM 2943 N N . ILE A 1 459 ? 89.97460 93.88300 78.21660 1.000 54.91522 458 ILE A N 1
ATOM 2944 C CA . ILE A 1 459 ? 89.58460 93.15700 79.41860 1.000 54.91522 458 ILE A CA 1
ATOM 2945 C C . ILE A 1 459 ? 88.28260 93.76700 79.91860 1.000 54.91522 458 ILE A C 1
ATOM 2946 O O . ILE A 1 459 ? 88.23760 94.94400 80.29060 1.000 54.91522 458 ILE A O 1
ATOM 2951 N N . ILE A 1 460 ? 87.21960 92.96700 79.92960 1.000 56.26472 459 ILE A N 1
ATOM 2952 C CA . ILE A 1 460 ? 85.87760 93.42900 80.26160 1.000 56.26472 459 ILE A CA 1
ATOM 2953 C C . ILE A 1 460 ? 85.43360 92.74400 81.54660 1.000 56.26472 459 ILE A C 1
ATOM 2954 O O . ILE A 1 460 ? 85.58560 91.52500 81.69460 1.000 56.26472 459 ILE A O 1
ATOM 2959 N N . THR A 1 461 ? 84.88560 93.52500 82.46660 1.000 56.97200 460 THR A N 1
ATOM 2960 C CA . THR A 1 461 ? 84.43660 93.06900 83.77060 1.000 56.97200 460 THR A CA 1
ATOM 2961 C C . THR A 1 461 ? 83.01260 93.54300 84.00760 1.000 56.97200 460 THR A C 1
ATOM 2962 O O . THR A 1 461 ? 82.57260 94.53000 83.40760 1.000 56.97200 460 THR A O 1
ATOM 2966 N N . PRO A 1 462 ? 82.25560 92.85100 84.86760 1.000 57.41090 461 PRO A N 1
ATOM 2967 C CA . PRO A 1 462 ? 80.87360 93.28600 85.14160 1.000 57.41090 461 PRO A CA 1
ATOM 2968 C C . PRO A 1 462 ? 80.77160 94.67600 85.74560 1.000 57.41090 461 PRO A C 1
ATOM 2969 O O . PRO A 1 462 ? 79.70860 95.30100 85.64260 1.000 57.41090 461 PRO A O 1
ATOM 2973 N N . LEU A 1 463 ? 81.83260 95.18200 86.36760 1.000 57.46427 462 LEU A N 1
ATOM 2974 C CA . LEU A 1 463 ? 81.85560 96.54400 86.87960 1.000 57.46427 462 LEU A CA 1
ATOM 2975 C C . LEU A 1 463 ? 82.23960 97.56000 85.80960 1.000 57.46427 462 LEU A C 1
ATOM 2976 O O . LEU A 1 463 ? 82.29260 98.76000 86.09960 1.000 57.46427 462 LEU A O 1
ATOM 2981 N N . ASN A 1 464 ? 82.50360 97.10900 84.57960 1.000 55.46820 463 ASN A N 1
ATOM 2982 C CA . ASN A 1 464 ? 82.84060 97.99800 83.47860 1.000 55.46820 463 ASN A CA 1
ATOM 2983 C C . ASN A 1 464 ? 81.98760 97.78600 82.23660 1.000 55.46820 463 ASN A C 1
ATOM 2984 O O . ASN A 1 464 ? 82.21460 98.47300 81.23560 1.000 55.46820 463 ASN A O 1
ATOM 2989 N N . LYS A 1 465 ? 81.01860 96.86600 82.27260 1.000 56.33650 464 LYS A N 1
ATOM 2990 C CA . LYS A 1 465 ? 80.22960 96.54800 81.08360 1.000 56.33650 464 LYS A CA 1
ATOM 2991 C C . LYS A 1 465 ? 79.48760 97.76300 80.54360 1.000 56.33650 464 LYS A C 1
ATOM 2992 O O . LYS A 1 465 ? 79.32760 97.90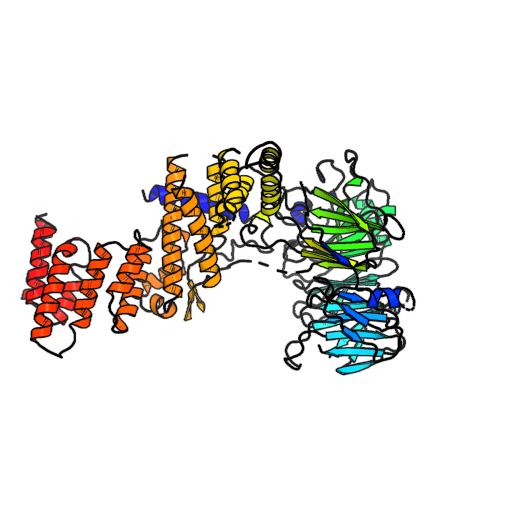000 79.32560 1.000 56.33650 464 LYS A O 1
ATOM 2998 N N . ASP A 1 466 ? 79.03260 98.65200 81.42160 1.000 57.55781 465 ASP A N 1
ATOM 2999 C CA . ASP A 1 466 ? 78.29260 99.83400 81.00360 1.000 57.55781 465 ASP A CA 1
ATOM 3000 C C . ASP A 1 466 ? 79.19460 100.98600 80.58060 1.000 57.55781 465 ASP A C 1
ATOM 3001 O O . ASP A 1 466 ? 78.69160 101.98100 80.04760 1.000 57.55781 465 ASP A O 1
ATOM 3006 N N . HIS A 1 467 ? 80.50460 100.88100 80.80360 1.000 55.14757 466 HIS A N 1
ATOM 3007 C CA . HIS A 1 467 ? 81.44760 101.92200 80.41960 1.000 55.14757 466 HIS A CA 1
ATOM 3008 C C . HIS A 1 467 ? 82.38060 101.49600 79.29660 1.000 55.14757 466 HIS A C 1
ATOM 3009 O O . HIS A 1 467 ? 83.07960 102.34600 78.73560 1.000 55.14757 466 HIS A O 1
ATOM 3016 N N . ILE A 1 468 ? 82.41460 100.21100 78.95560 1.000 52.19036 467 ILE A N 1
ATOM 3017 C CA . ILE A 1 468 ? 83.27360 99.70400 77.88960 1.000 52.19036 467 ILE A CA 1
ATOM 3018 C C . ILE A 1 468 ? 82.73760 100.18200 76.54560 1.000 52.19036 467 ILE A C 1
ATOM 3019 O O . ILE A 1 468 ? 81.55360 99.97400 76.24460 1.000 52.19036 467 ILE A O 1
ATOM 3024 N N . PRO A 1 469 ? 83.55360 100.83900 75.72160 1.000 48.67807 468 PRO A N 1
ATOM 3025 C CA . PRO A 1 469 ? 83.11460 101.16300 74.35860 1.000 48.67807 468 PRO A CA 1
ATOM 3026 C C . PRO A 1 469 ? 82.93860 99.88800 73.54560 1.000 48.67807 468 PRO A C 1
ATOM 3027 O O . PRO A 1 469 ? 83.79360 99.00000 73.56160 1.000 48.67807 468 PRO A O 1
ATOM 3031 N N . ILE A 1 470 ? 81.81460 99.80900 72.83460 1.000 46.76569 469 ILE A N 1
ATOM 3032 C CA . ILE A 1 470 ? 81.34560 98.52900 72.31360 1.000 46.76569 469 ILE A CA 1
ATOM 3033 C C . ILE A 1 470 ? 82.21960 98.03500 71.16260 1.000 46.76569 469 ILE A C 1
ATOM 3034 O O . ILE A 1 470 ? 82.59560 96.85700 71.12160 1.000 46.76569 469 ILE A O 1
ATOM 3039 N N . THR A 1 471 ? 82.56060 98.91000 70.21560 1.000 44.05218 470 THR A N 1
ATOM 3040 C CA . THR A 1 471 ? 83.07260 98.41700 68.93560 1.000 44.05218 470 THR A CA 1
ATOM 3041 C C . THR A 1 471 ? 84.53260 97.97700 69.02360 1.000 44.05218 470 THR A C 1
ATOM 3042 O O . THR A 1 471 ? 84.82760 96.77800 68.99060 1.000 44.05218 470 THR A O 1
ATOM 3046 N N . ASP A 1 472 ? 85.44860 98.93600 69.18960 1.000 43.51265 471 ASP A N 1
ATOM 3047 C CA . ASP A 1 472 ? 86.88460 98.67300 69.27460 1.000 43.51265 471 ASP A CA 1
ATOM 3048 C C . ASP A 1 472 ? 87.63360 99.97500 69.51760 1.000 43.51265 471 ASP A C 1
ATOM 3049 O O . ASP A 1 472 ? 87.17460 101.04200 69.09960 1.000 43.51265 471 ASP A O 1
ATOM 3054 N N . SER A 1 473 ? 88.79360 99.90000 70.15260 1.000 41.20008 472 SER A N 1
ATOM 3055 C CA . SER A 1 473 ? 89.54460 101.10800 70.45160 1.000 41.20008 472 SER A CA 1
ATOM 3056 C C . SER A 1 473 ? 90.34760 101.56400 69.23460 1.000 41.20008 472 SER A C 1
ATOM 3057 O O . SER A 1 473 ? 90.72260 100.75000 68.38760 1.000 41.20008 472 SER A O 1
ATOM 3060 N N . PRO A 1 474 ? 90.61760 102.87000 69.12360 1.000 39.47274 473 PRO A N 1
ATOM 3061 C CA . PRO A 1 474 ? 91.46460 103.36100 68.02660 1.000 39.47274 473 PRO A CA 1
ATOM 3062 C C . PRO A 1 474 ? 92.90960 102.89200 68.12260 1.000 39.47274 473 PRO A C 1
ATOM 3063 O O . PRO A 1 474 ? 93.29160 102.20100 69.07160 1.000 39.47274 473 PRO A O 1
ATOM 3067 N N . VAL A 1 475 ? 93.72160 103.27500 67.13460 1.000 35.61707 474 VAL A N 1
ATOM 3068 C CA . VAL A 1 475 ? 95.09260 102.77700 67.04860 1.000 35.61707 474 VAL A CA 1
ATOM 3069 C C . VAL A 1 475 ? 95.96160 103.36500 68.15560 1.000 35.61707 474 VAL A C 1
ATOM 3070 O O . VAL A 1 475 ? 96.75760 102.65200 68.77960 1.000 35.61707 474 VAL A O 1
ATOM 3074 N N . VAL A 1 476 ? 95.82360 104.66600 68.42360 1.000 35.32120 475 VAL A N 1
ATOM 3075 C CA . VAL A 1 476 ? 96.67260 105.31500 69.41760 1.000 35.32120 475 VAL A CA 1
ATOM 3076 C C . VAL A 1 476 ? 96.39260 104.82100 70.83160 1.000 35.32120 475 VAL A C 1
ATOM 3077 O O . VAL A 1 476 ? 97.23460 104.99600 71.71960 1.000 35.32120 475 VAL A O 1
ATOM 3081 N N . VAL A 1 477 ? 95.22960 104.21400 71.06860 1.000 39.21721 476 VAL A N 1
ATOM 3082 C CA . VAL A 1 477 ? 94.90860 103.72100 72.40460 1.000 39.21721 476 VAL A CA 1
ATOM 3083 C C . VAL A 1 477 ? 95.78160 102.52400 72.76460 1.000 39.21721 476 VAL A C 1
ATOM 3084 O O . VAL A 1 477 ? 96.28860 102.42400 73.88760 1.000 39.21721 476 VAL A O 1
ATOM 3088 N N . GLN A 1 478 ? 95.98060 101.60200 71.82360 1.000 38.76201 477 GLN A N 1
ATOM 3089 C CA . GLN A 1 478 ? 96.69360 100.36000 72.09460 1.000 38.76201 477 GLN A CA 1
ATOM 3090 C C . GLN A 1 478 ? 97.92960 100.20000 71.21460 1.000 38.76201 477 GLN A C 1
ATOM 3091 O O . GLN A 1 478 ? 98.32860 99.07900 70.89960 1.000 38.76201 477 GLN A O 1
ATOM 3097 N N . GLN A 1 479 ? 98.55460 101.30700 70.81760 1.000 33.83152 478 GLN A N 1
ATOM 3098 C CA . GLN A 1 479 ? 99.74960 101.22700 69.98560 1.000 33.83152 478 GLN A CA 1
ATOM 3099 C C . GLN A 1 479 ? 100.99360 100.82700 70.76460 1.000 33.83152 478 GLN A C 1
ATOM 3100 O O . GLN A 1 479 ? 101.99560 100.45300 70.14560 1.000 33.83152 478 GLN A O 1
ATOM 3106 N N . HIS A 1 480 ? 100.96060 100.89800 72.09760 1.000 38.01018 479 HIS A N 1
ATOM 3107 C CA . HIS A 1 480 ? 102.12560 100.51200 72.88560 1.000 38.01018 479 HIS A CA 1
ATOM 3108 C C . HIS A 1 480 ? 102.33760 99.00500 72.88460 1.000 38.01018 479 HIS A C 1
ATOM 3109 O O . HIS A 1 480 ? 103.46960 98.54100 73.06160 1.000 38.01018 479 HIS A O 1
ATOM 3116 N N . MET A 1 481 ? 101.27360 98.22600 72.68860 1.000 40.86219 480 MET A N 1
ATOM 3117 C CA . MET A 1 481 ? 101.36860 96.77700 72.76260 1.000 40.86219 480 MET A CA 1
ATOM 3118 C C . MET A 1 481 ? 100.85760 96.05100 71.52460 1.000 40.86219 480 MET A C 1
ATOM 3119 O O . MET A 1 481 ? 100.94460 94.82000 71.47760 1.000 40.86219 480 MET A O 1
ATOM 3124 N N . LEU A 1 482 ? 100.32960 96.76400 70.52460 1.000 37.61720 481 LEU A N 1
ATOM 3125 C CA . LEU A 1 482 ? 99.83260 96.05700 69.35360 1.000 37.61720 481 LEU A CA 1
ATOM 3126 C C . LEU A 1 482 ? 100.78860 96.20800 68.17760 1.000 37.61720 481 LEU A C 1
ATOM 3127 O O . LEU A 1 482 ? 101.31860 97.30000 67.94360 1.000 37.61720 481 LEU A O 1
ATOM 3132 N N . PRO A 1 483 ? 101.02560 95.13700 67.42660 1.000 35.80702 482 PRO A N 1
ATOM 3133 C CA . PRO A 1 483 ? 101.89860 95.22200 66.25460 1.000 35.80702 482 PRO A CA 1
ATOM 3134 C C . PRO A 1 483 ? 101.20360 95.93500 65.10960 1.000 35.80702 482 PRO A C 1
ATOM 3135 O O . PRO A 1 483 ? 99.96860 96.04900 65.09760 1.000 35.80702 482 PRO A O 1
ATOM 3139 N N . PRO A 1 484 ? 101.95960 96.44000 64.13560 1.000 34.55762 483 PRO A N 1
ATOM 3140 C CA . PRO A 1 484 ? 101.33160 97.06700 62.96760 1.000 34.55762 483 PRO A CA 1
ATOM 3141 C C . PRO A 1 484 ? 100.53060 96.06400 62.15360 1.000 34.55762 483 PRO A C 1
ATOM 3142 O O . PRO A 1 484 ? 100.84160 94.87200 62.11060 1.000 34.55762 483 PRO A O 1
ATOM 3146 N N . LYS A 1 485 ? 99.48160 96.56400 61.50760 1.000 33.14780 484 LYS A N 1
ATOM 3147 C CA . LYS A 1 485 ? 98.66260 95.72900 60.64360 1.000 33.14780 484 LYS A CA 1
ATOM 3148 C C . LYS A 1 485 ? 99.36560 95.52100 59.30860 1.000 33.14780 484 LYS A C 1
ATOM 3149 O O . LYS A 1 485 ? 99.82260 96.47600 58.67560 1.000 33.14780 484 LYS A O 1
ATOM 3155 N N . LYS A 1 486 ? 99.44160 94.26400 58.87960 1.000 33.51541 485 LYS A N 1
ATOM 3156 C CA . LYS A 1 486 ? 100.24960 93.86200 57.73760 1.000 33.51541 485 LYS A CA 1
ATOM 3157 C C . LYS A 1 486 ? 99.36360 93.51600 56.54860 1.000 33.51541 485 LYS A C 1
ATOM 3158 O O . LYS A 1 486 ? 98.30160 92.90700 56.70860 1.000 33.51541 485 LYS A O 1
ATOM 3164 N N . PHE A 1 487 ? 99.80860 93.90700 55.35560 1.000 32.92126 486 PHE A N 1
ATOM 3165 C CA . PHE A 1 487 ? 99.10560 93.62400 54.11760 1.000 32.92126 486 PHE A CA 1
ATOM 3166 C C . PHE A 1 487 ? 100.07960 93.08300 53.07760 1.000 32.92126 486 PHE A C 1
ATOM 3167 O O . PHE A 1 487 ? 101.27760 93.40300 53.08460 1.000 32.92126 486 PHE A O 1
ATOM 3175 N N . VAL A 1 488 ? 99.54160 92.26100 52.17960 1.000 34.40367 487 VAL A N 1
ATOM 3176 C CA . VAL A 1 488 ? 100.29060 91.65600 51.08660 1.000 34.40367 487 VAL A CA 1
ATOM 3177 C C . VAL A 1 488 ? 99.58260 91.97300 49.77360 1.000 34.40367 487 VAL A C 1
ATOM 3178 O O . VAL A 1 488 ? 98.35960 91.80800 49.65760 1.000 34.40367 487 VAL A O 1
ATOM 3182 N N . LEU A 1 489 ? 100.35460 92.43800 48.79460 1.000 35.35899 488 LEU A N 1
ATOM 3183 C CA . LEU A 1 489 ? 99.86760 92.77300 47.46060 1.000 35.35899 488 LEU A CA 1
ATOM 3184 C C . LEU A 1 489 ? 100.61360 91.90400 46.45660 1.000 35.35899 488 LEU A C 1
ATOM 3185 O O . LEU A 1 489 ? 101.83060 92.03500 46.30260 1.000 35.35899 488 LEU A O 1
ATOM 3190 N N . LEU A 1 490 ? 99.89360 91.02000 45.77360 1.000 38.48293 489 LEU A N 1
ATOM 3191 C CA . LEU A 1 490 ? 100.49660 90.03700 44.88460 1.000 38.48293 489 LEU A CA 1
ATOM 3192 C C . LEU A 1 490 ? 100.25660 90.42600 43.43360 1.000 38.48293 489 LEU A C 1
ATOM 3193 O O . LEU A 1 490 ? 99.12360 90.72700 43.04360 1.000 38.48293 489 LEU A O 1
ATOM 3198 N N . SER A 1 491 ? 101.32660 90.41200 42.64060 1.000 43.96949 490 SER A N 1
ATOM 3199 C CA . SER A 1 491 ? 101.24460 90.69600 41.21460 1.000 43.96949 490 SER A CA 1
ATOM 3200 C C . SER A 1 491 ? 102.02860 89.65600 40.42360 1.000 43.96949 490 SER A C 1
ATOM 3201 O O . SER A 1 491 ? 102.48260 88.65500 40.98760 1.000 43.96949 490 SER A O 1
ATOM 3204 N N . ALA A 1 492 ? 102.18460 89.87800 39.11760 1.000 46.00000 491 ALA A N 1
ATOM 3205 C CA . ALA A 1 492 ? 102.92660 88.93000 38.29260 1.000 46.00000 491 ALA A CA 1
ATOM 3206 C C . ALA A 1 492 ? 104.41060 88.93300 38.64060 1.000 46.00000 491 ALA A C 1
ATOM 3207 O O . ALA A 1 492 ? 105.05160 87.87600 38.65360 1.000 46.00000 491 ALA A O 1
ATOM 3209 N N . GLN A 1 493 ? 104.97360 90.11200 38.91660 1.000 46.93858 492 GLN A N 1
ATOM 3210 C CA . GLN A 1 493 ? 106.39860 90.20200 39.22260 1.000 46.93858 492 GLN A CA 1
ATOM 3211 C C . GLN A 1 493 ? 106.73260 89.52800 40.54760 1.000 46.93858 492 GLN A C 1
ATOM 3212 O O . GLN A 1 493 ? 107.75760 88.84700 40.66260 1.000 46.93858 492 GLN A O 1
ATOM 3218 N N . GLY A 1 494 ? 105.89060 89.70600 41.55360 1.000 44.15847 493 GLY A N 1
ATOM 3219 C CA . GLY A 1 494 ? 106.13460 89.10200 42.84660 1.000 44.15847 493 GLY A CA 1
ATOM 3220 C C . GLY A 1 494 ? 105.32160 89.77700 43.92360 1.000 44.15847 493 GLY A C 1
ATOM 3221 O O . GLY A 1 494 ? 104.65460 90.78700 43.70060 1.000 44.15847 493 GLY A O 1
ATOM 3222 N N . SER A 1 495 ? 105.39560 89.19700 45.11760 1.000 42.45767 494 SER A N 1
ATOM 3223 C CA . SER A 1 495 ? 104.62460 89.70000 46.24060 1.000 42.45767 494 SER A CA 1
ATOM 3224 C C . SER A 1 495 ? 105.29660 90.91500 46.86360 1.000 42.45767 494 SER A C 1
ATOM 3225 O O . SER A 1 495 ? 106.52260 91.04800 46.85860 1.000 42.45767 494 SER A O 1
ATOM 3228 N N . LEU A 1 496 ? 104.47260 91.80700 47.40160 1.000 36.63604 495 LEU A N 1
ATOM 3229 C CA . LEU A 1 496 ? 104.93160 92.95400 48.16660 1.000 36.63604 495 LEU A CA 1
ATOM 3230 C C . LEU A 1 496 ? 104.31360 92.87800 49.55260 1.000 36.63604 495 LEU A C 1
ATOM 3231 O O . LEU A 1 496 ? 103.09260 92.75400 49.68560 1.000 36.63604 495 LEU A O 1
ATOM 3236 N N . MET A 1 497 ? 105.15560 92.94100 50.57460 1.000 37.79655 496 MET A N 1
ATOM 3237 C CA . MET A 1 497 ? 104.71560 92.98000 51.95860 1.000 37.79655 496 MET A CA 1
ATOM 3238 C C . MET A 1 497 ? 104.91560 94.38900 52.49160 1.000 37.79655 496 MET A C 1
ATOM 3239 O O . MET A 1 497 ? 105.99360 94.97900 52.31560 1.000 37.79655 496 MET A O 1
ATOM 3244 N N . PHE A 1 498 ? 103.86760 94.92600 53.11660 1.000 34.43873 497 PHE A N 1
ATOM 3245 C CA . PHE A 1 498 ? 103.93060 96.23100 53.75360 1.000 34.43873 497 PHE A CA 1
ATOM 3246 C C . PHE A 1 498 ? 103.09760 96.17800 55.02260 1.000 34.43873 497 PHE A C 1
ATOM 3247 O O . PHE A 1 498 ? 102.32260 95.24500 55.23260 1.000 34.43873 497 PHE A O 1
ATOM 3255 N N . HIS A 1 499 ? 103.29960 97.15800 55.89760 1.000 34.01862 498 HIS A N 1
ATOM 3256 C CA . HIS A 1 499 ? 102.46260 97.27100 57.08160 1.000 34.01862 498 HIS A CA 1
ATOM 3257 C C . HIS A 1 499 ? 102.18560 98.73800 57.36760 1.000 34.01862 498 HIS A C 1
ATOM 3258 O O . HIS A 1 499 ? 102.96960 99.61900 57.00760 1.000 34.01862 498 HIS A O 1
ATOM 3265 N N . LYS A 1 500 ? 101.04760 98.98600 58.01160 1.000 32.59876 499 LYS A N 1
ATOM 3266 C CA . LYS A 1 500 ? 100.62260 100.34200 58.33360 1.000 32.59876 499 LYS A CA 1
ATOM 3267 C C . LYS A 1 500 ? 101.40760 100.84900 59.53560 1.000 32.59876 499 LYS A C 1
ATOM 3268 O O . LYS A 1 500 ? 101.42560 100.20400 60.58860 1.000 32.59876 499 LYS A O 1
ATOM 3274 N N . LEU A 1 501 ? 102.04860 102.00300 59.38260 1.000 30.09915 500 LEU A N 1
ATOM 3275 C CA . LEU A 1 501 ? 102.84960 102.55900 60.46260 1.000 30.09915 500 LEU A CA 1
ATOM 3276 C C . LEU A 1 501 ? 101.94960 103.11400 61.55760 1.000 30.09915 500 LEU A C 1
ATOM 3277 O O . LEU A 1 501 ? 101.13760 104.01200 61.31060 1.000 30.09915 500 LEU A O 1
ATOM 3282 N N . ARG A 1 502 ? 102.09860 102.58400 62.76360 1.000 30.70542 501 ARG A N 1
ATOM 3283 C CA . ARG A 1 502 ? 101.50660 103.18600 63.94160 1.000 30.70542 501 ARG A CA 1
ATOM 3284 C C . ARG A 1 502 ? 102.16560 104.53600 64.20260 1.000 30.70542 501 ARG A C 1
ATOM 3285 O O . ARG A 1 502 ? 103.27960 104.78700 63.73960 1.000 30.70542 501 ARG A O 1
ATOM 3293 N N . PRO A 1 503 ? 101.48460 105.44100 64.91060 1.000 27.94266 502 PRO A N 1
ATOM 3294 C CA . PRO A 1 503 ? 102.12160 106.72600 65.24660 1.000 27.94266 502 PRO A CA 1
ATOM 3295 C C . PRO A 1 503 ? 103.42060 106.56800 66.01760 1.000 27.94266 502 PRO A C 1
ATOM 3296 O O . PRO A 1 503 ? 104.33760 107.38600 65.85760 1.000 27.94266 502 PRO A O 1
ATOM 3300 N N . VAL A 1 504 ? 103.53160 105.52000 66.83660 1.000 30.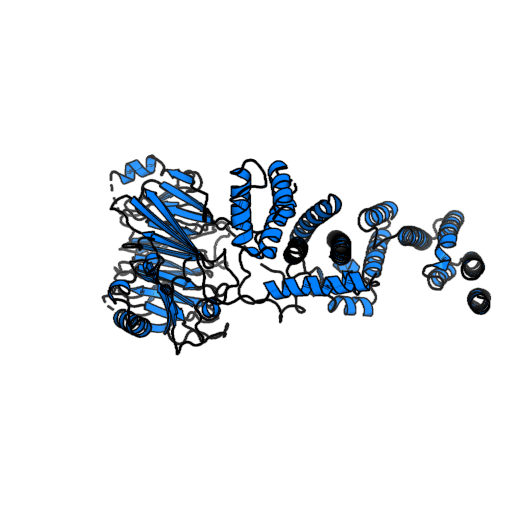02075 503 VAL A N 1
ATOM 3301 C CA . VAL A 1 504 ? 104.79460 105.22500 67.50360 1.000 30.02075 503 VAL A CA 1
ATOM 3302 C C . VAL A 1 504 ? 105.85360 104.81700 66.48460 1.000 30.02075 503 VAL A C 1
ATOM 3303 O O . VAL A 1 504 ? 107.02360 105.20200 66.59760 1.000 30.02075 503 VAL A O 1
ATOM 3307 N N . ASP A 1 505 ? 105.45960 104.06000 65.45660 1.000 30.91293 504 ASP A N 1
ATOM 3308 C CA . ASP A 1 505 ? 106.39560 103.70700 64.39460 1.000 30.91293 504 ASP A CA 1
ATOM 3309 C C . ASP A 1 505 ? 106.82060 104.93300 63.60060 1.000 30.91293 504 ASP A C 1
ATOM 3310 O O . ASP A 1 505 ? 107.98460 105.04800 63.20460 1.000 30.91293 504 ASP A O 1
ATOM 3315 N N . GLN A 1 506 ? 105.88960 105.85300 63.34560 1.000 28.94330 505 GLN A N 1
ATOM 3316 C CA . GLN A 1 506 ? 106.24060 107.07800 62.63560 1.000 28.94330 505 GLN A CA 1
ATOM 3317 C C . GLN A 1 506 ? 107.19860 107.93100 63.45660 1.000 28.94330 505 GLN A C 1
ATOM 3318 O O . GLN A 1 506 ? 108.14660 108.51300 62.91460 1.000 28.94330 505 GLN A O 1
ATOM 3324 N N . LEU A 1 507 ? 106.97860 108.00400 64.77260 1.000 29.20318 506 LEU A N 1
ATOM 3325 C CA . LEU A 1 507 ? 107.91160 108.72500 65.63360 1.000 29.20318 506 LEU A CA 1
ATOM 3326 C C . LEU A 1 507 ? 109.27760 108.04800 65.66160 1.000 29.20318 506 LEU A C 1
ATOM 3327 O O . LEU A 1 507 ? 110.30860 108.72600 65.66860 1.000 29.20318 506 LEU A O 1
ATOM 3332 N N . ARG A 1 508 ? 109.30360 106.71300 65.68360 1.000 30.76788 507 ARG A N 1
ATOM 3333 C CA . ARG A 1 508 ? 110.57360 105.99100 65.64260 1.000 30.76788 507 ARG A CA 1
ATOM 3334 C C . ARG A 1 508 ? 111.31760 106.25700 64.34060 1.000 30.76788 507 ARG A C 1
ATOM 3335 O O . ARG A 1 508 ? 112.53860 106.45400 64.34160 1.000 30.76788 507 ARG A O 1
ATOM 3343 N N . HIS A 1 509 ? 110.59560 106.25900 63.21860 1.000 32.37465 508 HIS A N 1
ATOM 3344 C CA . HIS A 1 509 ? 111.20460 106.56700 61.93060 1.000 32.37465 508 HIS A CA 1
ATOM 3345 C C . HIS A 1 509 ? 111.74760 107.98800 61.90760 1.000 32.37465 508 HIS A C 1
ATOM 3346 O O . HIS A 1 509 ? 112.83160 108.23700 61.36760 1.000 32.37465 508 HIS A O 1
ATOM 3353 N N . LEU A 1 510 ? 111.00560 108.93400 62.48760 1.000 33.11835 509 LEU A N 1
ATOM 3354 C CA . LEU A 1 510 ? 111.47760 110.31300 62.55560 1.000 33.11835 509 LEU A CA 1
ATOM 3355 C C . LEU A 1 510 ? 112.72560 110.43500 63.42460 1.000 33.11835 509 LEU A C 1
ATOM 3356 O O . LEU A 1 510 ? 113.64860 111.18800 63.09560 1.000 33.11835 509 LEU A O 1
ATOM 3361 N N . LEU A 1 511 ? 112.76360 109.71100 64.54660 1.000 32.02543 510 LEU A N 1
ATOM 3362 C CA . LEU A 1 511 ? 113.91360 109.78400 65.44260 1.000 32.02543 510 LEU A CA 1
ATOM 3363 C C . LEU A 1 511 ? 115.15060 109.15500 64.81560 1.000 32.02543 510 LEU A C 1
ATOM 3364 O O . LEU A 1 511 ? 116.25560 109.69900 64.93260 1.000 32.02543 510 LEU A O 1
ATOM 3369 N N . VAL A 1 512 ? 114.99060 108.00600 64.15660 1.000 34.65142 511 VAL A N 1
ATOM 3370 C CA . VAL A 1 512 ? 116.13260 107.34200 63.53560 1.000 34.65142 511 VAL A CA 1
ATOM 3371 C C . VAL A 1 512 ? 116.62260 108.13300 62.32860 1.000 34.65142 511 VAL A C 1
ATOM 3372 O O . VAL A 1 512 ? 117.83160 108.29800 62.12860 1.000 34.65142 511 VAL A O 1
ATOM 3376 N N . SER A 1 513 ? 115.69560 108.63800 61.50760 1.000 37.27276 512 SER A N 1
ATOM 3377 C CA . SER A 1 513 ? 116.08160 109.42900 60.34360 1.000 37.27276 512 SER A CA 1
ATOM 3378 C C . SER A 1 513 ? 116.79660 110.70900 60.75760 1.000 37.27276 512 SER A C 1
ATOM 3379 O O . SER A 1 513 ? 117.79960 111.09600 60.14560 1.000 37.27276 512 SER A O 1
ATOM 3382 N N . ASN A 1 514 ? 116.29760 111.38100 61.78960 1.000 39.59668 513 ASN A N 1
ATOM 3383 C CA . ASN A 1 514 ? 116.98260 112.55200 62.30960 1.000 39.59668 513 ASN A CA 1
ATOM 3384 C C . ASN A 1 514 ? 118.22760 112.12900 63.08060 1.000 39.59668 513 ASN A C 1
ATOM 3385 O O . ASN A 1 514 ? 118.37360 110.97000 63.48060 1.000 39.59668 513 ASN A O 1
ATOM 3390 N N . VAL A 1 515 ? 119.13760 113.08300 63.27560 1.000 42.06650 514 VAL A N 1
ATOM 3391 C CA . VAL A 1 515 ? 120.41660 112.81800 63.92660 1.000 42.06650 514 VAL A CA 1
ATOM 3392 C C . VAL A 1 515 ? 120.19860 112.37300 65.36860 1.000 42.06650 514 VAL A C 1
ATOM 3393 O O . VAL A 1 515 ? 120.81260 111.40300 65.82560 1.000 42.06650 514 VAL A O 1
ATOM 3397 N N . GLY A 1 516 ? 119.32160 113.06500 66.08860 1.000 38.97467 515 GLY A N 1
ATOM 3398 C CA . GLY A 1 516 ? 119.07660 112.74200 67.47960 1.000 38.97467 515 GLY A CA 1
ATOM 3399 C C . GLY A 1 516 ? 117.60760 112.63800 67.83060 1.000 38.97467 515 GLY A C 1
ATOM 3400 O O . GLY A 1 516 ? 116.83860 111.96700 67.13760 1.000 38.97467 515 GLY A O 1
ATOM 3401 N N . GLY A 1 517 ? 117.20860 113.30100 68.91260 1.000 36.74984 516 GLY A N 1
ATOM 3402 C CA . GLY A 1 517 ? 115.82960 113.27100 69.35260 1.000 36.74984 516 GLY A CA 1
ATOM 3403 C C . GLY A 1 517 ? 115.19660 114.64500 69.38260 1.000 36.74984 516 GLY A C 1
ATOM 3404 O O . GLY A 1 517 ? 114.29660 114.90500 70.18460 1.000 36.74984 516 GLY A O 1
ATOM 3405 N N . ASP A 1 518 ? 115.67060 115.53700 68.51760 1.000 39.69354 517 ASP A N 1
ATOM 3406 C CA . ASP A 1 518 ? 115.10760 116.87200 68.40160 1.000 39.69354 517 ASP A CA 1
ATOM 3407 C C . ASP A 1 518 ? 115.42160 117.41600 67.01760 1.000 39.69354 517 ASP A C 1
ATOM 3408 O O . ASP A 1 518 ? 116.31960 116.92300 66.33060 1.000 39.69354 517 ASP A O 1
ATOM 3413 N N . GLY A 1 519 ? 114.67460 118.44200 66.61760 1.000 41.96505 518 GLY A N 1
ATOM 3414 C CA . GLY A 1 519 ? 114.84260 119.02600 65.30160 1.000 41.96505 518 GLY A CA 1
ATOM 3415 C C . GLY A 1 519 ? 113.58760 119.68700 64.77460 1.000 41.96505 518 GLY A C 1
ATOM 3416 O O . GLY A 1 519 ? 112.97260 120.50500 65.46360 1.000 41.96505 518 GLY A O 1
ATOM 3417 N N . GLU A 1 520 ? 113.19560 119.34000 63.55160 1.000 41.80737 519 GLU A N 1
ATOM 3418 C CA . GLU A 1 520 ? 112.04960 119.95100 62.88960 1.000 41.80737 519 GLU A CA 1
ATOM 3419 C C . GLU A 1 520 ? 110.92060 118.97600 62.60060 1.000 41.80737 519 GLU A C 1
ATOM 3420 O O . GLU A 1 520 ? 109.75160 119.33700 62.74860 1.000 41.80737 519 GLU A O 1
ATOM 3426 N N . GLU A 1 521 ? 111.23360 117.74800 62.18660 1.000 40.75569 520 GLU A N 1
ATOM 3427 C CA . GLU A 1 521 ? 110.20160 116.75100 61.93760 1.000 40.75569 520 GLU A CA 1
ATOM 3428 C C . GLU A 1 521 ? 109.53160 116.26400 63.21360 1.000 40.75569 520 GLU A C 1
ATOM 3429 O O . GLU A 1 521 ? 108.36160 115.87200 63.16660 1.000 40.75569 520 GLU A O 1
ATOM 3435 N N . ILE A 1 522 ? 110.24060 116.27700 64.34060 1.000 35.63083 521 ILE A N 1
ATOM 3436 C CA . ILE A 1 522 ? 109.64760 115.87900 65.61460 1.000 35.63083 521 ILE A CA 1
ATOM 3437 C C . ILE A 1 522 ? 108.63060 116.91500 66.07660 1.000 35.63083 521 ILE A C 1
ATOM 3438 O O . ILE A 1 522 ? 107.57660 116.57900 66.63160 1.000 35.63083 521 ILE A O 1
ATOM 3443 N N . GLU A 1 523 ? 108.94060 118.19300 65.86160 1.000 35.68261 522 GLU A N 1
ATOM 3444 C CA . GLU A 1 523 ? 108.04760 119.28300 66.22760 1.000 35.68261 522 GLU A CA 1
ATOM 3445 C C . GLU A 1 523 ? 106.74860 119.20300 65.43860 1.000 35.68261 522 GLU A C 1
ATOM 3446 O O . GLU A 1 523 ? 105.66760 119.41700 65.99360 1.000 35.68261 522 GLU A O 1
ATOM 3452 N N . ARG A 1 524 ? 106.83860 118.89100 64.14260 1.000 36.04844 523 ARG A N 1
ATOM 3453 C CA . ARG A 1 524 ? 105.62660 118.74600 63.34460 1.000 36.04844 523 ARG A CA 1
ATOM 3454 C C . ARG A 1 524 ? 104.81160 117.53400 63.77660 1.000 36.04844 523 ARG A C 1
ATOM 3455 O O . ARG A 1 524 ? 103.57960 117.56500 63.70560 1.000 36.04844 523 ARG A O 1
ATOM 3463 N N . PHE A 1 525 ? 105.47460 116.46200 64.21860 1.000 29.82419 524 PHE A N 1
ATOM 3464 C CA . PHE A 1 525 ? 104.74860 115.31600 64.75660 1.000 29.82419 524 PHE A CA 1
ATOM 3465 C C . PHE A 1 525 ? 104.01060 115.68500 66.03660 1.000 29.82419 524 PHE A C 1
ATOM 3466 O O . PHE A 1 525 ? 102.85260 115.29800 66.23160 1.000 29.82419 524 PHE A O 1
ATOM 3474 N N . PHE A 1 526 ? 104.66860 116.43200 66.92460 1.000 31.29790 525 PHE A N 1
ATOM 3475 C CA . PHE A 1 526 ? 104.03060 116.83200 68.17360 1.000 31.29790 525 PHE A CA 1
ATOM 3476 C C . PHE A 1 526 ? 102.99060 117.92300 67.96860 1.000 31.29790 525 PHE A C 1
ATOM 3477 O O . PHE A 1 526 ? 102.16160 118.14700 68.85560 1.000 31.29790 525 PHE A O 1
ATOM 3485 N N . LYS A 1 527 ? 103.02460 118.61100 66.82760 1.000 32.26328 526 LYS A N 1
ATOM 3486 C CA . LYS A 1 527 ? 102.00760 119.61200 66.53060 1.000 32.26328 526 LYS A CA 1
ATOM 3487 C C . LYS A 1 527 ? 100.79660 118.99300 65.84360 1.000 32.26328 526 LYS A C 1
ATOM 3488 O O . LYS A 1 527 ? 99.65960 119.39900 66.10560 1.000 32.26328 526 LYS A O 1
ATOM 3494 N N . LEU A 1 528 ? 101.02360 118.02100 64.95560 1.000 31.47924 527 LEU A N 1
ATOM 3495 C CA . LEU A 1 528 ? 99.91960 117.38200 64.24360 1.000 31.47924 527 LEU A CA 1
ATOM 3496 C C . LEU A 1 528 ? 99.01260 116.62900 65.20660 1.000 31.47924 527 LEU A C 1
ATOM 3497 O O . LEU A 1 528 ? 97.79160 116.82300 65.21060 1.000 31.47924 527 LEU A O 1
ATOM 3502 N N . HIS A 1 529 ? 99.59160 115.76300 66.02960 1.000 30.88804 528 HIS A N 1
ATOM 3503 C CA . HIS A 1 529 ? 98.86260 115.21200 67.15560 1.000 30.88804 528 HIS A CA 1
ATOM 3504 C C . HIS A 1 529 ? 98.80060 116.24600 68.27360 1.000 30.88804 528 HIS A C 1
ATOM 3505 O O . HIS A 1 529 ? 99.54560 117.22900 68.28660 1.000 30.88804 528 HIS A O 1
ATOM 3512 N N . GLN A 1 530 ? 97.89360 116.02300 69.21660 1.000 35.03332 529 GLN A N 1
ATOM 3513 C CA . GLN A 1 530 ? 97.86860 116.86800 70.39760 1.000 35.03332 529 GLN A CA 1
ATOM 3514 C C . GLN A 1 530 ? 99.08960 116.58100 71.26660 1.000 35.03332 529 GLN A C 1
ATOM 3515 O O . GLN A 1 530 ? 99.69860 115.51000 71.19060 1.000 35.03332 529 GLN A O 1
ATOM 3521 N N . GLU A 1 531 ? 99.45360 117.56900 72.09060 1.000 33.94166 530 GLU A N 1
ATOM 3522 C CA . GLU A 1 531 ? 100.63060 117.42800 72.94460 1.000 33.94166 530 GLU A CA 1
ATOM 3523 C C . GLU A 1 531 ? 100.49060 116.24500 73.89260 1.000 33.94166 530 GLU A C 1
ATOM 3524 O O . GLU A 1 531 ? 101.47360 115.55300 74.18060 1.000 33.94166 530 GLU A O 1
ATOM 3530 N N . ASP A 1 532 ? 99.27460 115.99200 74.37860 1.000 34.81220 531 ASP A N 1
ATOM 3531 C CA . ASP A 1 532 ? 99.04760 114.85500 75.26560 1.000 34.81220 531 ASP A CA 1
ATOM 3532 C C . ASP A 1 532 ? 99.27460 113.53500 74.53760 1.000 34.81220 531 ASP A C 1
ATOM 3533 O O . ASP A 1 532 ? 99.99960 112.66000 75.02460 1.000 34.81220 531 ASP A O 1
ATOM 3538 N N . GLN A 1 533 ? 98.66660 113.37900 73.35860 1.000 33.41206 532 GLN A N 1
ATOM 3539 C CA . GLN A 1 533 ? 98.81760 112.14100 72.59960 1.000 33.41206 532 GLN A CA 1
ATOM 3540 C C . GLN A 1 533 ? 100.24860 111.96700 72.10360 1.000 33.41206 532 GLN A C 1
ATOM 3541 O O . GLN A 1 533 ? 100.79260 110.85400 72.11860 1.000 33.41206 532 GLN A O 1
ATOM 3547 N N . ALA A 1 534 ? 100.87460 113.05900 71.66160 1.000 30.47409 533 ALA A N 1
ATOM 3548 C CA . ALA A 1 534 ? 102.25460 112.98300 71.19660 1.000 30.47409 533 ALA A CA 1
ATOM 3549 C C . ALA A 1 534 ? 103.20360 112.62200 72.33260 1.000 30.47409 533 ALA A C 1
ATOM 3550 O O . ALA A 1 534 ? 104.13660 111.83500 72.13760 1.000 30.47409 533 ALA A O 1
ATOM 3552 N N . CYS A 1 535 ? 102.98160 113.17600 73.52760 1.000 29.34549 534 CYS A N 1
ATOM 3553 C CA . CYS A 1 535 ? 103.81560 112.81200 74.66760 1.000 29.34549 534 CYS A CA 1
ATOM 3554 C C . CYS A 1 535 ? 103.55560 111.38200 75.12160 1.000 29.34549 534 CYS A C 1
ATOM 3555 O O . CYS A 1 535 ? 104.47860 110.71100 75.59060 1.000 29.34549 534 CYS A O 1
ATOM 3558 N N . ALA A 1 536 ? 102.32060 110.89500 74.98260 1.000 28.87250 535 ALA A N 1
ATOM 3559 C CA . ALA A 1 536 ? 102.05160 109.48800 75.26660 1.000 28.87250 535 ALA A CA 1
ATOM 3560 C C . ALA A 1 536 ? 102.82160 108.57900 74.31660 1.000 28.87250 535 ALA A C 1
ATOM 3561 O O . ALA A 1 536 ? 103.41660 107.58000 74.74060 1.000 28.87250 535 ALA A O 1
ATOM 3563 N N . THR A 1 537 ? 102.83160 108.91900 73.02660 1.000 29.28241 536 THR A N 1
ATOM 3564 C CA . THR A 1 537 ? 103.60360 108.15100 72.05160 1.000 29.28241 536 THR A CA 1
ATOM 3565 C C . THR A 1 537 ? 105.09960 108.21200 72.35960 1.000 29.28241 536 THR A C 1
ATOM 3566 O O . THR A 1 537 ? 105.81360 107.19700 72.29260 1.000 29.28241 536 THR A O 1
ATOM 3570 N N . CYS A 1 538 ? 105.58860 109.40200 72.71460 1.000 29.19313 537 CYS A N 1
ATOM 3571 C CA . CYS A 1 538 ? 106.99560 109.56100 73.05660 1.000 29.19313 537 CYS A CA 1
ATOM 3572 C C . CYS A 1 538 ? 107.36260 108.73900 74.28460 1.000 29.19313 537 CYS A C 1
ATOM 3573 O O . CYS A 1 538 ? 108.46160 108.18600 74.35560 1.000 29.19313 537 CYS A O 1
ATOM 3576 N N . LEU A 1 539 ? 106.45660 108.64700 75.26060 1.000 29.26817 538 LEU A N 1
ATOM 3577 C CA . LEU A 1 539 ? 106.70760 107.80500 76.42660 1.000 29.26817 538 LEU A CA 1
ATOM 3578 C C . LEU A 1 539 ? 106.69060 106.32800 76.05860 1.000 29.26817 538 LEU A C 1
ATOM 3579 O O . LEU A 1 539 ? 107.44460 105.53200 76.63160 1.000 29.26817 538 LEU A O 1
ATOM 3584 N N . ILE A 1 540 ? 105.82460 105.94000 75.11960 1.000 28.67609 539 ILE A N 1
ATOM 3585 C CA . ILE A 1 540 ? 105.83760 104.56500 74.62460 1.000 28.67609 539 ILE A CA 1
ATOM 3586 C C . ILE A 1 540 ? 107.20960 104.22500 74.06060 1.000 28.67609 539 ILE A C 1
ATOM 3587 O O . ILE A 1 540 ? 107.75460 103.14400 74.31260 1.000 28.67609 539 ILE A O 1
ATOM 3592 N N . LEU A 1 541 ? 107.79560 105.15200 73.30560 1.000 27.36387 540 LEU A N 1
ATOM 3593 C CA . LEU A 1 541 ? 109.12360 104.89900 72.74960 1.000 27.36387 540 LEU A CA 1
ATOM 3594 C C . LEU A 1 541 ? 110.24160 105.03600 73.78360 1.000 27.36387 540 LEU A C 1
ATOM 3595 O O . LEU A 1 541 ? 111.27660 104.37300 73.65660 1.000 27.36387 540 LEU A O 1
ATOM 3600 N N . ALA A 1 542 ? 110.06560 105.88400 74.79660 1.000 27.91555 541 ALA A N 1
ATOM 3601 C CA . ALA A 1 542 ? 111.12860 106.18200 75.74860 1.000 27.91555 541 ALA A CA 1
ATOM 3602 C C . ALA A 1 542 ? 111.19260 105.21300 76.91960 1.000 27.91555 541 ALA A C 1
ATOM 3603 O O . ALA A 1 542 ? 112.24160 105.11500 77.56460 1.000 27.91555 541 ALA A O 1
ATOM 3605 N N . CYS A 1 543 ? 110.10660 104.50600 77.21660 1.000 29.97720 542 CYS A N 1
ATOM 3606 C CA . CYS A 1 543 ? 110.10260 103.50600 78.27260 1.000 29.97720 542 CYS A CA 1
ATOM 3607 C C . CYS A 1 543 ? 110.48360 102.12400 77.76260 1.000 29.97720 542 CYS A C 1
ATOM 3608 O O . CYS A 1 543 ? 110.30960 101.13800 78.48660 1.000 29.97720 542 CYS A O 1
ATOM 3611 N N . SER A 1 544 ? 110.98960 102.03400 76.53560 1.000 29.27737 543 SER A N 1
ATOM 3612 C CA . SER A 1 544 ? 111.39960 100.75400 75.97660 1.000 29.27737 543 SER A CA 1
ATOM 3613 C C . SER A 1 544 ? 112.70460 100.29800 76.61260 1.000 29.27737 543 SER A C 1
ATOM 3614 O O . SER A 1 544 ? 113.66760 101.06500 76.69960 1.000 29.27737 543 SER A O 1
ATOM 3617 N N . THR A 1 545 ? 112.73660 99.04500 77.05360 1.000 29.15754 544 THR A N 1
ATOM 3618 C CA . THR A 1 545 ? 113.92760 98.48700 77.68060 1.000 29.15754 544 THR A CA 1
ATOM 3619 C C . THR A 1 545 ? 114.12860 97.03400 77.26860 1.000 29.15754 544 THR A C 1
ATOM 3620 O O . THR A 1 545 ? 114.29460 96.73200 76.08760 1.000 29.15754 544 THR A O 1
ATOM 3624 N N . ASP A 1 549 ? 117.61560 100.41900 70.33460 1.000 32.00926 548 ASP A N 1
ATOM 3625 C CA . ASP A 1 549 ? 117.45060 100.00300 71.72260 1.000 32.00926 548 ASP A CA 1
ATOM 3626 C C . ASP A 1 549 ? 117.63960 101.17500 72.67860 1.000 32.00926 548 ASP A C 1
ATOM 3627 O O . ASP A 1 549 ? 116.67560 101.84300 73.04860 1.000 32.00926 548 ASP A O 1
ATOM 3632 N N . ARG A 1 550 ? 118.88560 101.41500 73.08960 1.000 35.93257 549 ARG A N 1
ATOM 3633 C CA . ARG A 1 550 ? 119.15860 102.51300 74.01160 1.000 35.93257 549 ARG A CA 1
ATOM 3634 C C . ARG A 1 550 ? 119.14760 103.86000 73.30060 1.000 35.93257 549 ARG A C 1
ATOM 3635 O O . ARG A 1 550 ? 118.71760 104.86500 73.88060 1.000 35.93257 549 ARG A O 1
ATOM 3643 N N . GLU A 1 551 ? 119.63060 103.90200 72.05660 1.000 33.46896 550 GLU A N 1
ATOM 3644 C CA . GLU A 1 551 ? 119.68660 105.16100 71.31960 1.000 33.46896 550 GLU A CA 1
ATOM 3645 C C . GLU A 1 551 ? 118.29060 105.71600 71.07260 1.000 33.46896 550 GLU A C 1
ATOM 3646 O O . GLU A 1 551 ? 118.03660 106.90700 71.29060 1.000 33.46896 550 GLU A O 1
ATOM 3652 N N . VAL A 1 552 ? 117.36560 104.86100 70.62760 1.000 31.81811 551 VAL A N 1
ATOM 3653 C CA . VAL A 1 552 ? 116.00160 105.32000 70.38860 1.000 31.81811 551 VAL A CA 1
ATOM 3654 C C . VAL A 1 552 ? 115.32960 105.71100 71.69560 1.000 31.81811 551 VAL A C 1
ATOM 3655 O O . VAL A 1 552 ? 114.53760 106.65600 71.72660 1.000 31.81811 551 VAL A O 1
ATOM 3659 N N . SER A 1 553 ? 115.63260 105.01200 72.79260 1.000 29.90287 552 SER A N 1
ATOM 3660 C CA . SER A 1 553 ? 115.05160 105.36800 74.08360 1.000 29.90287 552 SER A CA 1
ATOM 3661 C C . SER A 1 553 ? 115.52160 106.74400 74.54060 1.000 29.90287 552 SER A C 1
ATOM 3662 O O . SER A 1 553 ? 114.71960 107.56600 74.99960 1.000 29.90287 552 SER A O 1
ATOM 36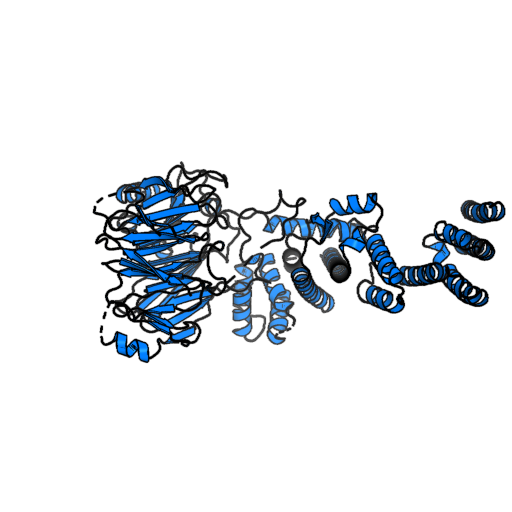65 N N . ALA A 1 554 ? 116.82260 107.01700 74.41160 1.000 29.21662 553 ALA A N 1
ATOM 3666 C CA . ALA A 1 554 ? 117.34660 108.32600 74.79360 1.000 29.21662 553 ALA A CA 1
ATOM 3667 C C . ALA A 1 554 ? 116.79660 109.43000 73.89760 1.000 29.21662 553 ALA A C 1
ATOM 3668 O O . ALA A 1 554 ? 116.44760 110.51600 74.38160 1.000 29.21662 553 ALA A O 1
ATOM 3670 N N . TRP A 1 555 ? 116.70960 109.17100 72.58960 1.000 31.89165 554 TRP A N 1
ATOM 3671 C CA . TRP A 1 555 ? 116.16060 110.16400 71.67260 1.000 31.89165 554 TRP A CA 1
ATOM 3672 C C . TRP A 1 555 ? 114.69160 110.43900 71.96860 1.000 31.89165 554 TRP A C 1
ATOM 3673 O O . TRP A 1 555 ? 114.24960 111.59300 71.93360 1.000 31.89165 554 TRP A O 1
ATOM 3684 N N . ALA A 1 556 ? 113.92060 109.39000 72.26360 1.000 29.00963 555 ALA A N 1
ATOM 3685 C CA . ALA A 1 556 ? 112.51660 109.56800 72.60660 1.000 29.00963 555 ALA A CA 1
ATOM 3686 C C . ALA A 1 556 ? 112.35760 110.33100 73.91260 1.000 29.00963 555 ALA A C 1
ATOM 3687 O O . ALA A 1 556 ? 111.44760 111.15400 74.04360 1.000 29.00963 555 ALA A O 1
ATOM 3689 N N . THR A 1 557 ? 113.22360 110.06700 74.89360 1.000 29.23481 556 THR A N 1
ATOM 3690 C CA . THR A 1 557 ? 113.17060 110.82100 76.14160 1.000 29.23481 556 THR A CA 1
ATOM 3691 C C . THR A 1 557 ? 113.46760 112.29900 75.90560 1.000 29.23481 556 THR A C 1
ATOM 3692 O O . THR A 1 557 ? 112.78960 113.17400 76.46260 1.000 29.23481 556 THR A O 1
ATOM 3696 N N . ARG A 1 558 ? 114.46960 112.59500 75.07260 1.000 29.43749 557 ARG A N 1
ATOM 3697 C CA . ARG A 1 558 ? 114.77560 113.98900 74.75960 1.000 29.43749 557 ARG A CA 1
ATOM 3698 C C . ARG A 1 558 ? 113.61960 114.66000 74.02360 1.000 29.43749 557 ARG A C 1
ATOM 3699 O O . ARG A 1 558 ? 113.28460 115.81700 74.30260 1.000 29.43749 557 ARG A O 1
ATOM 3707 N N . ALA A 1 559 ? 112.99360 113.94700 73.08460 1.000 30.35952 558 ALA A N 1
ATOM 3708 C CA . ALA A 1 559 ? 111.85960 114.51300 72.35760 1.000 30.35952 558 ALA A CA 1
ATOM 3709 C C . ALA A 1 559 ? 110.66160 114.72700 73.27360 1.000 30.35952 558 ALA A C 1
ATOM 3710 O O . ALA A 1 559 ? 109.90760 115.69100 73.10260 1.000 30.35952 558 ALA A O 1
ATOM 3712 N N . PHE A 1 560 ? 110.45860 113.82800 74.23760 1.000 30.50688 559 PHE A N 1
ATOM 3713 C CA . PHE A 1 560 ? 109.38360 114.00400 75.20660 1.000 30.50688 559 PHE A CA 1
ATOM 3714 C C . PHE A 1 560 ? 109.62560 115.22200 76.08460 1.000 30.50688 559 PHE A C 1
ATOM 3715 O O . PHE A 1 560 ? 108.69960 115.99700 76.34760 1.000 30.50688 559 PHE A O 1
ATOM 3723 N N . PHE A 1 561 ? 110.85960 115.41200 76.54760 1.000 30.52117 560 PHE A N 1
ATOM 3724 C CA . PHE A 1 561 ? 111.13260 116.53500 77.43460 1.000 30.52117 560 PHE A CA 1
ATOM 3725 C C . PHE A 1 561 ? 111.37360 117.84500 76.69760 1.000 30.52117 560 PHE A C 1
ATOM 3726 O O . PHE A 1 561 ? 111.47660 118.88900 77.34960 1.000 30.52117 560 PHE A O 1
ATOM 3734 N N . ARG A 1 562 ? 111.46760 117.82600 75.36960 1.000 31.67574 561 ARG A N 1
ATOM 3735 C CA . ARG A 1 562 ? 111.66760 119.05400 74.61160 1.000 31.67574 561 ARG A CA 1
ATOM 3736 C C . ARG A 1 562 ? 110.39760 119.57200 73.95560 1.000 31.67574 561 ARG A C 1
ATOM 3737 O O . ARG A 1 562 ? 110.23360 120.78900 73.82260 1.000 31.67574 561 ARG A O 1
ATOM 3745 N N . TYR A 1 563 ? 109.49060 118.68900 73.55660 1.000 33.21566 562 TYR A N 1
ATOM 3746 C CA . TYR A 1 563 ? 108.27460 119.10400 72.87060 1.000 33.21566 562 TYR A CA 1
ATOM 3747 C C . TYR A 1 563 ? 107.03360 118.67100 73.64060 1.000 33.21566 562 TYR A C 1
ATOM 3748 O O . TYR A 1 563 ? 106.96660 118.81800 74.86060 1.000 33.21566 562 TYR A O 1
ATOM 3757 N N . SER A 1 647 ? 102.66360 121.34400 81.17760 1.000 41.06266 646 SER A N 1
ATOM 3758 C CA . SER A 1 647 ? 101.46060 120.58900 81.50460 1.000 41.06266 646 SER A CA 1
ATOM 3759 C C . SER A 1 647 ? 101.17960 119.54100 80.43360 1.000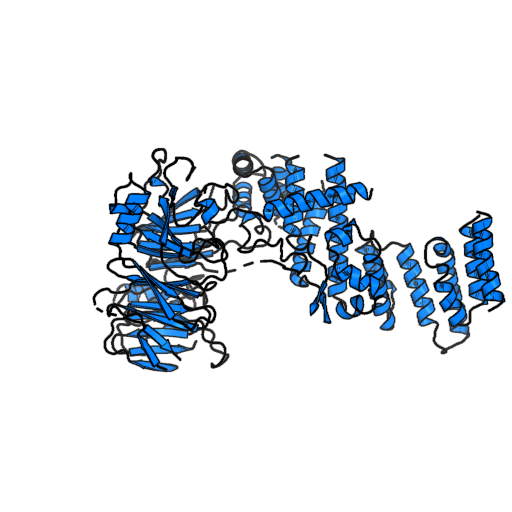 41.06266 646 SER A C 1
ATOM 3760 O O . SER A 1 647 ? 100.45660 118.57400 80.67360 1.000 41.06266 646 SER A O 1
ATOM 3763 N N . GLY A 1 648 ? 101.75060 119.74800 79.24560 1.000 37.57263 647 GLY A N 1
ATOM 3764 C CA . GLY A 1 648 ? 101.63360 118.74700 78.19860 1.000 37.57263 647 GLY A CA 1
ATOM 3765 C C . GLY A 1 648 ? 102.30360 117.44100 78.57360 1.000 37.57263 647 GLY A C 1
ATOM 3766 O O . GLY A 1 648 ? 101.78360 116.36000 78.28860 1.000 37.57263 647 GLY A O 1
ATOM 3767 N N . LYS A 1 649 ? 103.46860 117.52400 79.22260 1.000 35.43539 648 LYS A N 1
ATOM 3768 C CA . LYS A 1 649 ? 104.12860 116.32500 79.72560 1.000 35.43539 648 LYS A CA 1
ATOM 3769 C C . LYS A 1 649 ? 103.28760 115.64000 80.79260 1.000 35.43539 648 LYS A C 1
ATOM 3770 O O . LYS A 1 649 ? 103.21460 114.40900 80.83660 1.000 35.43539 648 LYS A O 1
ATOM 3776 N N . HIS A 1 650 ? 102.65060 116.42300 81.66660 1.000 37.41097 649 HIS A N 1
ATOM 3777 C CA . HIS A 1 650 ? 101.80760 115.85300 82.71460 1.000 37.41097 649 HIS A CA 1
ATOM 3778 C C . HIS A 1 650 ? 100.62960 115.08700 82.12060 1.000 37.41097 649 HIS A C 1
ATOM 3779 O O . HIS A 1 650 ? 100.34360 113.95000 82.52260 1.000 37.41097 649 HIS A O 1
ATOM 3786 N N . ASN A 1 651 ? 99.94360 115.69000 81.14760 1.000 36.48738 650 ASN A N 1
ATOM 3787 C CA . ASN A 1 651 ? 98.82460 115.01100 80.50060 1.000 36.48738 650 ASN A CA 1
ATOM 3788 C C . ASN A 1 651 ? 99.29660 113.80700 79.69760 1.000 36.48738 650 ASN A C 1
ATOM 3789 O O . ASN A 1 651 ? 98.60260 112.78700 79.64160 1.000 36.48738 650 ASN A O 1
ATOM 3794 N N . GLY A 1 652 ? 100.46860 113.90600 79.06660 1.000 33.22883 651 GLY A N 1
ATOM 3795 C CA . GLY A 1 652 ? 101.01360 112.75900 78.36060 1.000 33.22883 651 GLY A CA 1
ATOM 3796 C C . GLY A 1 652 ? 101.32160 111.59800 79.28560 1.000 33.22883 651 GLY A C 1
ATOM 3797 O O . GLY A 1 652 ? 101.04360 110.44300 78.95860 1.000 33.22883 651 GLY A O 1
ATOM 3798 N N . ILE A 1 653 ? 101.89360 111.89100 80.45660 1.000 34.51250 652 ILE A N 1
ATOM 3799 C CA . ILE A 1 653 ? 102.16460 110.85200 81.44760 1.000 34.51250 652 ILE A CA 1
ATOM 3800 C C . ILE A 1 653 ? 100.86460 110.22700 81.92960 1.000 34.51250 652 ILE A C 1
ATOM 3801 O O . ILE A 1 653 ? 100.76160 109.00100 82.06060 1.000 34.51250 652 ILE A O 1
ATOM 3806 N N . CYS A 1 654 ? 99.84960 111.05600 82.19460 1.000 36.41517 653 CYS A N 1
ATOM 3807 C CA . CYS A 1 654 ? 98.56460 110.52200 82.63760 1.000 36.41517 653 CYS A CA 1
ATOM 3808 C C . CYS A 1 654 ? 97.93560 109.63100 81.57360 1.000 36.41517 653 CYS A C 1
ATOM 3809 O O . CYS A 1 654 ? 97.42760 108.54600 81.88360 1.000 36.41517 653 CYS A O 1
ATOM 3812 N N . ILE A 1 655 ? 97.97060 110.06700 80.31160 1.000 35.08767 654 ILE A N 1
ATOM 3813 C CA . ILE A 1 655 ? 97.38160 109.28500 79.22960 1.000 35.08767 654 ILE A CA 1
ATOM 3814 C C . ILE A 1 655 ? 98.14160 107.98000 79.02960 1.000 35.08767 654 ILE A C 1
ATOM 3815 O O . ILE A 1 655 ? 97.53660 106.92100 78.83760 1.000 35.08767 654 ILE A O 1
ATOM 3820 N N . TYR A 1 656 ? 99.47560 108.03100 79.07060 1.000 33.44295 655 TYR A N 1
ATOM 3821 C CA . TYR A 1 656 ? 100.26460 106.81600 78.89860 1.000 33.44295 655 TYR A CA 1
ATOM 3822 C C . TYR A 1 656 ? 100.02960 105.83600 80.03960 1.000 33.44295 655 TYR A C 1
ATOM 3823 O O . TYR A 1 656 ? 99.93860 104.62500 79.81460 1.000 33.44295 655 TYR A O 1
ATOM 3832 N N . PHE A 1 657 ? 99.92360 106.33800 81.27260 1.000 36.53958 656 PHE A N 1
ATOM 3833 C CA . PHE A 1 657 ? 99.65160 105.45600 82.40160 1.000 36.53958 656 PHE A CA 1
ATOM 3834 C C . PHE A 1 657 ? 98.25160 104.86300 82.31360 1.000 36.53958 656 PHE A C 1
ATOM 3835 O O . PHE A 1 657 ? 98.03660 103.70400 82.68960 1.000 36.53958 656 PHE A O 1
ATOM 3843 N N . SER A 1 658 ? 97.28260 105.64400 81.83160 1.000 37.31616 657 SER A N 1
ATOM 3844 C CA . SER A 1 658 ? 95.94060 105.11200 81.62660 1.000 37.31616 657 SER A CA 1
ATOM 3845 C C . SER A 1 658 ? 95.91760 104.05300 80.53160 1.000 37.31616 657 SER A C 1
ATOM 3846 O O . SER A 1 658 ? 95.20060 103.05400 80.65260 1.000 37.31616 657 SER A O 1
ATOM 3849 N N . ARG A 1 659 ? 96.68760 104.25500 79.45960 1.000 36.13278 658 ARG A N 1
ATOM 3850 C CA . ARG A 1 659 ? 96.73360 103.28600 78.37160 1.000 36.13278 658 ARG A CA 1
ATOM 3851 C C . ARG A 1 659 ? 97.48860 102.02200 78.76260 1.000 36.13278 658 ARG A C 1
ATOM 3852 O O . ARG A 1 659 ? 97.17660 100.94100 78.25160 1.000 36.13278 658 ARG A O 1
ATOM 3860 N N . ILE A 1 660 ? 98.48260 102.13500 79.64560 1.000 35.68901 659 ILE A N 1
ATOM 3861 C CA . ILE A 1 660 ? 99.12060 100.94600 80.20560 1.000 35.68901 659 ILE A CA 1
ATOM 3862 C C . ILE A 1 660 ? 98.10560 100.13200 80.99460 1.000 35.68901 659 ILE A C 1
ATOM 3863 O O . ILE A 1 660 ? 97.95660 98.92200 80.79360 1.000 35.68901 659 ILE A O 1
ATOM 3868 N N . MET A 1 661 ? 97.38560 100.79300 81.90160 1.000 37.90342 660 MET A N 1
ATOM 3869 C CA . MET A 1 661 ? 96.38360 100.09900 82.69860 1.000 37.90342 660 MET A CA 1
ATOM 3870 C C . MET A 1 661 ? 95.18960 99.70100 81.84160 1.000 37.90342 660 MET A C 1
ATOM 3871 O O . MET A 1 661 ? 94.68360 98.57900 81.94360 1.000 37.90342 660 MET A O 1
ATOM 3876 N N . GLY A 1 662 ? 94.73760 100.60500 80.97660 1.000 38.66853 661 GLY A N 1
ATOM 3877 C CA . GLY A 1 662 ? 93.63860 100.27900 80.08760 1.000 38.66853 661 GLY A CA 1
ATOM 3878 C C . GLY A 1 662 ? 92.32960 100.14600 80.83460 1.000 38.66853 661 GLY A C 1
ATOM 3879 O O . GLY A 1 662 ? 91.96160 100.99200 81.65560 1.000 38.66853 661 GLY A O 1
ATOM 3880 N N . ASN A 1 663 ? 91.61460 99.06000 80.55260 1.000 46.99525 662 ASN A N 1
ATOM 3881 C CA . ASN A 1 663 ? 90.30160 98.83900 81.14360 1.000 46.99525 662 ASN A CA 1
ATOM 3882 C C . ASN A 1 663 ? 90.40760 98.12700 82.48560 1.000 46.99525 662 ASN A C 1
ATOM 3883 O O . ASN A 1 663 ? 89.39260 97.69900 83.04060 1.000 46.99525 662 ASN A O 1
ATOM 3888 N N . ILE A 1 664 ? 91.62360 97.99500 83.01360 1.000 45.85956 663 ILE A N 1
ATOM 3889 C CA . ILE A 1 664 ? 91.83760 97.35900 84.30160 1.000 45.85956 663 ILE A CA 1
ATOM 3890 C C . ILE A 1 664 ? 91.74160 98.34900 85.45960 1.000 45.85956 663 ILE A C 1
ATOM 3891 O O . ILE A 1 664 ? 91.44260 97.93700 86.58660 1.000 45.85956 663 ILE A O 1
ATOM 3896 N N . TRP A 1 665 ? 91.96560 99.64200 85.21060 1.000 46.29139 664 TRP A N 1
ATOM 3897 C CA . TRP A 1 665 ? 91.90560 100.63800 86.27660 1.000 46.29139 664 TRP A CA 1
ATOM 3898 C C . TRP A 1 665 ? 90.50960 100.72500 86.88160 1.000 46.29139 664 TRP A C 1
ATOM 3899 O O . TRP A 1 665 ? 90.36060 100.88600 88.09760 1.000 46.29139 664 TRP A O 1
ATOM 3910 N N . ASP A 1 666 ? 89.47460 100.62600 86.04960 1.000 49.58125 665 ASP A N 1
ATOM 3911 C CA . ASP A 1 666 ? 88.09360 100.62700 86.51160 1.000 49.58125 665 ASP A CA 1
ATOM 3912 C C . ASP A 1 666 ? 87.52560 99.22300 86.66960 1.000 49.58125 665 ASP A C 1
ATOM 3913 O O . ASP A 1 666 ? 86.33460 99.07800 86.95960 1.000 49.58125 665 ASP A O 1
ATOM 3918 N N . ALA A 1 667 ? 88.34160 98.19200 86.48160 1.000 51.73559 666 ALA A N 1
ATOM 3919 C CA . ALA A 1 667 ? 87.86960 96.81800 86.55060 1.000 51.73559 666 ALA A CA 1
ATOM 3920 C C . ALA A 1 667 ? 88.08960 96.23400 87.93760 1.000 51.73559 666 ALA A C 1
ATOM 3921 O O . ALA A 1 667 ? 89.05160 96.57100 88.63260 1.000 51.73559 666 ALA A O 1
ATOM 3923 N N . SER A 1 668 ? 87.17860 95.35200 88.33460 1.000 58.99432 667 SER A N 1
ATOM 3924 C CA . SER A 1 668 ? 87.36560 94.59000 89.55760 1.000 58.99432 667 SER A CA 1
ATOM 3925 C C . SER A 1 668 ? 88.49660 93.58400 89.38060 1.000 58.99432 667 SER A C 1
ATOM 3926 O O . SER A 1 668 ? 88.70560 93.03400 88.29660 1.000 58.99432 667 SER A O 1
ATOM 3929 N N . LEU A 1 669 ? 89.23260 93.34700 90.46360 1.000 59.54192 668 LEU A N 1
ATOM 3930 C CA . LEU A 1 669 ? 90.34060 92.40100 90.43660 1.000 59.54192 668 LEU A CA 1
ATOM 3931 C C . LEU A 1 669 ? 89.87960 90.95500 90.54060 1.000 59.54192 668 LEU A C 1
ATOM 3932 O O . LEU A 1 669 ? 90.71760 90.06000 90.68560 1.000 59.54192 668 LEU A O 1
ATOM 3937 N N . VAL A 1 670 ? 88.57460 90.71200 90.46660 1.000 66.30708 669 VAL A N 1
ATOM 3938 C CA . VAL A 1 670 ? 88.01060 89.37900 90.63560 1.000 66.30708 669 VAL A CA 1
ATOM 3939 C C . VAL A 1 670 ? 86.81560 89.24200 89.70360 1.000 66.30708 669 VAL A C 1
ATOM 3940 O O . VAL A 1 670 ? 85.97560 90.14200 89.61260 1.000 66.30708 669 VAL A O 1
ATOM 3944 N N . VAL A 1 671 ? 86.75360 88.11700 88.99360 1.000 71.44756 670 VAL A N 1
ATOM 3945 C CA . VAL A 1 671 ? 85.61260 87.76500 88.15760 1.000 71.44756 670 VAL A CA 1
ATOM 3946 C C . VAL A 1 671 ? 85.14360 86.37600 88.56260 1.000 71.44756 670 VAL A C 1
ATOM 3947 O O . VAL A 1 671 ? 85.94060 85.43200 88.59060 1.000 71.44756 670 VAL A O 1
ATOM 3951 N N . GLU A 1 672 ? 83.85760 86.25500 88.87960 1.000 77.68126 671 GLU A N 1
ATOM 3952 C CA . GLU A 1 672 ? 83.30760 84.98500 89.32860 1.000 77.68126 671 GLU A CA 1
ATOM 3953 C C . GLU A 1 672 ? 83.28060 83.96900 88.19160 1.000 77.68126 671 GLU A C 1
ATOM 3954 O O . GLU A 1 672 ? 83.11560 84.31600 87.01960 1.000 77.68126 671 GLU A O 1
ATOM 3960 N N . ARG A 1 673 ? 83.44660 82.70100 88.55260 1.000 77.61741 672 ARG A N 1
ATOM 3961 C CA . ARG A 1 673 ? 83.43960 81.62000 87.57560 1.000 77.61741 672 ARG A CA 1
ATOM 3962 C C . ARG A 1 673 ? 82.72760 80.39300 88.14060 1.000 77.61741 672 ARG A C 1
ATOM 3963 O O . ARG A 1 673 ? 82.98860 79.97600 89.26860 1.000 77.61741 672 ARG A O 1
ATOM 3971 N N . ALA A 1 684 ? 85.92760 78.85000 90.48960 1.000 77.31490 683 ALA A N 1
ATOM 3972 C CA . ALA A 1 684 ? 85.32260 79.53000 91.62860 1.000 77.31490 683 ALA A CA 1
ATOM 3973 C C . ALA A 1 684 ? 85.53560 81.03700 91.54160 1.000 77.31490 683 ALA A C 1
ATOM 3974 O O . ALA A 1 684 ? 84.75560 81.74800 90.90760 1.000 77.31490 683 ALA A O 1
ATOM 3976 N N . ILE A 1 685 ? 86.59560 81.51600 92.18560 1.000 74.68968 684 ILE A N 1
ATOM 3977 C CA . ILE A 1 685 ? 86.94960 82.93100 92.19760 1.000 74.68968 684 ILE A CA 1
ATOM 3978 C C . ILE A 1 685 ? 88.38160 83.03800 91.69360 1.000 74.68968 684 ILE A C 1
ATOM 3979 O O . ILE A 1 685 ? 89.30460 82.50800 92.32360 1.000 74.68968 684 ILE A O 1
ATOM 3984 N N . GLU A 1 686 ? 88.57160 83.72700 90.57060 1.000 71.71399 685 GLU A N 1
ATOM 3985 C CA . GLU A 1 686 ? 89.86660 83.80100 89.91160 1.000 71.71399 685 GLU A CA 1
ATOM 3986 C C . GLU A 1 686 ? 90.15560 85.23500 89.48760 1.000 71.71399 685 GLU A C 1
ATOM 3987 O O . GLU A 1 686 ? 89.27460 86.09900 89.47760 1.000 71.71399 685 GLU A O 1
ATOM 3993 N N . SER A 1 687 ? 91.41660 85.47800 89.13960 1.000 64.19156 686 SER A N 1
ATOM 3994 C CA . SER A 1 687 ? 91.84460 86.80500 88.71860 1.000 64.19156 686 SER A CA 1
ATOM 3995 C C . SER A 1 687 ? 91.30560 87.13300 87.33160 1.000 64.19156 686 SER A C 1
ATOM 3996 O O . SER A 1 687 ? 91.22660 86.26800 86.45560 1.000 64.19156 686 SER A O 1
ATOM 3999 N N . SER A 1 688 ? 90.93060 88.39900 87.13860 1.000 60.96901 687 SER A N 1
ATOM 4000 C CA . SER A 1 688 ? 90.38760 88.82400 85.85260 1.000 60.96901 687 SER A CA 1
ATOM 4001 C C . SER A 1 688 ? 91.46960 88.86500 84.77960 1.000 60.96901 687 SER A C 1
ATOM 4002 O O . SER A 1 688 ? 91.27460 88.36200 83.66760 1.000 60.96901 687 SER A O 1
ATOM 4005 N N . VAL A 1 689 ? 92.61160 89.46000 85.09260 1.000 58.18128 688 VAL A N 1
ATOM 4006 C CA . VAL A 1 689 ? 93.68260 89.62300 84.10660 1.000 58.18128 688 VAL A CA 1
ATOM 4007 C C . VAL A 1 689 ? 94.47560 88.32200 84.01460 1.000 58.18128 688 VAL A C 1
ATOM 4008 O O . VAL A 1 689 ? 94.82360 87.74400 85.05660 1.000 58.18128 688 VAL A O 1
ATOM 4012 N N . PRO A 1 690 ? 94.76360 87.82700 82.81360 1.000 59.21532 689 PRO A N 1
ATOM 4013 C CA . PRO A 1 690 ? 95.63460 86.65500 82.68560 1.000 59.21532 689 PRO A CA 1
ATOM 4014 C C . PRO A 1 690 ? 97.05360 86.96900 83.13260 1.000 59.21532 689 PRO A C 1
ATOM 4015 O O . PRO A 1 690 ? 97.48060 88.12500 83.18460 1.000 59.21532 689 PRO A O 1
ATOM 4019 N N . CYS A 1 691 ? 97.78660 85.90400 83.46760 1.000 62.79509 690 CYS A N 1
ATOM 4020 C CA . CYS A 1 691 ? 99.12460 86.06500 84.03060 1.000 62.79509 690 CYS A CA 1
ATOM 4021 C C . CYS A 1 691 ? 100.08460 86.71000 83.03660 1.000 62.79509 690 CYS A C 1
ATOM 4022 O O . CYS A 1 691 ? 100.87960 87.57900 83.41060 1.000 62.79509 690 CYS A O 1
ATOM 4025 N N . GLN A 1 692 ? 100.03260 86.29600 81.76760 1.000 62.45215 691 GLN A N 1
ATOM 4026 C CA . GLN A 1 692 ? 100.95360 86.84900 80.77760 1.000 62.45215 691 GLN A CA 1
ATOM 4027 C C . GLN A 1 692 ? 100.62360 88.30400 80.45860 1.000 62.45215 691 GLN A C 1
ATOM 4028 O O . GLN A 1 692 ? 101.52960 89.13700 80.32360 1.000 62.45215 691 GLN A O 1
ATOM 4034 N N . LEU A 1 693 ? 99.33460 88.63000 80.33560 1.000 57.45003 692 LEU A N 1
ATOM 4035 C CA . LEU A 1 693 ? 98.93860 90.01800 80.12660 1.000 57.45003 692 LEU A CA 1
ATOM 4036 C C . LEU A 1 693 ? 99.32460 90.87600 81.32360 1.000 57.45003 692 LEU A C 1
ATOM 4037 O O . LEU A 1 693 ? 99.80260 92.00700 81.16260 1.000 57.45003 692 LEU A O 1
ATOM 4042 N N . LEU A 1 694 ? 99.13060 90.34700 82.53360 1.000 55.84592 693 LEU A N 1
ATOM 4043 C CA . LEU A 1 694 ? 99.51960 91.07300 83.73660 1.000 55.84592 693 LEU A CA 1
ATOM 4044 C C . LEU A 1 694 ? 101.02460 91.29600 83.78060 1.000 55.84592 693 LEU A C 1
ATOM 4045 O O . LEU A 1 694 ? 101.48660 92.36300 84.19260 1.000 55.84592 693 LEU A O 1
ATOM 4050 N N . GLU A 1 695 ? 101.80560 90.30200 83.35060 1.000 54.21304 694 GLU A N 1
ATOM 4051 C CA . GLU A 1 695 ? 103.25660 90.45300 83.33160 1.000 54.21304 694 GLU A CA 1
ATOM 4052 C C . GLU A 1 695 ? 103.69860 91.48000 82.29560 1.000 54.21304 694 GLU A C 1
ATOM 4053 O O . GLU A 1 695 ? 104.63760 92.24600 82.53760 1.000 54.21304 694 GLU A O 1
ATOM 4059 N N . SER A 1 696 ? 103.04260 91.50700 81.13260 1.000 51.21741 695 SER A N 1
ATOM 4060 C CA . SER A 1 696 ? 103.36860 92.52000 80.13160 1.000 51.21741 695 SER A CA 1
ATOM 4061 C C . SER A 1 696 ? 103.04260 93.92200 80.63660 1.000 51.21741 695 SER A C 1
ATOM 4062 O O . SER A 1 696 ? 103.83760 94.85800 80.46160 1.000 51.21741 695 SER A O 1
ATOM 4065 N N . VAL A 1 697 ? 101.87960 94.08200 81.27360 1.000 46.47896 696 VAL A N 1
ATOM 4066 C CA . VAL A 1 697 ? 101.51660 95.37100 81.85760 1.000 46.47896 696 VAL A CA 1
ATOM 4067 C C . VAL A 1 697 ? 102.50060 95.74900 82.95860 1.000 46.47896 696 VAL A C 1
ATOM 4068 O O . VAL A 1 697 ? 102.88060 96.91700 83.09960 1.000 46.47896 696 VAL A O 1
ATOM 4072 N N . LEU A 1 698 ? 102.93760 94.76300 83.74460 1.000 46.59021 697 LEU A N 1
ATOM 4073 C CA . LEU A 1 698 ? 103.90260 95.01200 84.80860 1.000 46.59021 697 LEU A CA 1
ATOM 4074 C C . LEU A 1 698 ? 105.24460 95.46400 84.24960 1.000 46.59021 697 LEU A C 1
ATOM 4075 O O . LEU A 1 698 ? 105.88260 96.35400 84.81360 1.000 46.59021 697 LEU A O 1
ATOM 4080 N N . GLN A 1 699 ? 105.69460 94.85700 83.14960 1.000 44.88496 698 GLN A N 1
ATOM 4081 C CA . GLN A 1 699 ? 106.94860 95.28100 82.53160 1.000 44.88496 698 GLN A CA 1
ATOM 4082 C C . GLN A 1 699 ? 106.83560 96.68600 81.95460 1.000 44.88496 698 GLN A C 1
ATOM 4083 O O . GLN A 1 699 ? 107.76560 97.49400 82.08460 1.000 44.88496 698 GLN A O 1
ATOM 4089 N N . GLU A 1 700 ? 105.70460 96.99800 81.31560 1.000 41.23965 699 GLU A N 1
ATOM 4090 C CA . GLU A 1 700 ? 105.49960 98.35000 80.79960 1.000 41.23965 699 GLU A CA 1
ATOM 4091 C C . GLU A 1 700 ? 105.48860 99.37400 81.93160 1.000 41.23965 699 GLU A C 1
ATOM 4092 O O . GLU A 1 700 ? 106.10160 100.44600 81.82560 1.000 41.23965 699 GLU A O 1
ATOM 4098 N N . LEU A 1 701 ? 104.81360 99.04700 83.03560 1.000 39.45961 700 LEU A N 1
ATOM 4099 C CA . LEU A 1 701 ? 104.77760 99.94300 84.18460 1.000 39.45961 700 LEU A CA 1
ATOM 4100 C C . LEU A 1 701 ? 106.13760 100.05000 84.85960 1.000 39.45961 700 LEU A C 1
ATOM 4101 O O . LEU A 1 701 ? 106.46860 101.10400 85.40560 1.000 39.45961 700 LEU A O 1
ATOM 4106 N N . LYS A 1 702 ? 106.92560 98.97400 84.85160 1.000 39.38054 701 LYS A N 1
ATOM 4107 C CA . LYS A 1 702 ? 108.28360 99.04300 85.37760 1.000 39.38054 701 LYS A CA 1
ATOM 4108 C C . LYS A 1 702 ? 109.13760 99.97900 84.53960 1.000 39.38054 701 LYS A C 1
ATOM 4109 O O . LYS A 1 702 ? 109.92560 100.76000 85.08060 1.000 39.38054 701 LYS A O 1
ATOM 4115 N N . GLY A 1 703 ? 108.98860 99.91300 83.21560 1.000 37.01567 702 GLY A N 1
ATOM 4116 C CA . GLY A 1 703 ? 109.67060 100.87000 82.35960 1.000 37.01567 702 GLY A CA 1
ATOM 4117 C C . GLY A 1 703 ? 109.24960 102.30100 82.64060 1.000 37.01567 702 GLY A C 1
ATOM 4118 O O . GLY A 1 703 ? 110.08860 103.20400 82.70460 1.000 37.01567 702 GLY A O 1
ATOM 4119 N N . LEU A 1 704 ? 107.94560 102.52100 82.83560 1.000 36.64799 703 LEU A N 1
ATOM 4120 C CA . LEU A 1 704 ? 107.45760 103.86200 83.15260 1.000 36.64799 703 LEU A CA 1
ATOM 4121 C C . LEU A 1 704 ? 107.99660 104.35600 84.49360 1.000 36.64799 703 LEU A C 1
ATOM 4122 O O . LEU A 1 704 ? 108.39760 105.51900 84.62060 1.000 36.64799 703 LEU A O 1
ATOM 4127 N N . GLN A 1 705 ? 108.00760 103.48500 85.50560 1.000 38.25660 704 GLN A N 1
ATOM 4128 C CA . GLN A 1 705 ? 108.51660 103.86200 86.82060 1.000 38.25660 704 GLN A CA 1
ATOM 4129 C C . GLN A 1 705 ? 110.00960 104.15500 86.77660 1.000 38.25660 704 GLN A C 1
ATOM 4130 O O . GLN A 1 705 ? 110.47960 105.10000 87.41960 1.000 38.25660 704 GLN A O 1
ATOM 4136 N N . GLU A 1 706 ? 110.77460 103.34800 86.03660 1.000 36.33633 705 GLU A N 1
ATOM 4137 C CA . GLU A 1 706 ? 112.19760 103.61900 85.87660 1.000 36.33633 705 GLU A CA 1
ATOM 4138 C C . GLU A 1 706 ? 112.42460 104.93300 85.14460 1.000 36.33633 705 GLU A C 1
ATOM 4139 O O . GLU A 1 706 ? 113.36360 105.67200 85.45960 1.000 36.33633 705 GLU A O 1
ATOM 4145 N N . PHE A 1 707 ? 111.57660 105.23900 84.15860 1.000 35.51852 706 PHE A N 1
ATOM 4146 C CA . PHE A 1 707 ? 111.66160 106.52900 83.48160 1.000 35.51852 706 PHE A CA 1
ATOM 4147 C C . PHE A 1 707 ? 111.41660 107.67500 84.45460 1.000 35.51852 706 PHE A C 1
ATOM 4148 O O . PHE A 1 707 ? 112.14260 108.67600 84.45160 1.000 35.51852 706 PHE A O 1
ATOM 4156 N N . LEU A 1 708 ? 110.38860 107.54500 85.29560 1.000 38.30407 707 LEU A N 1
ATOM 4157 C CA . LEU A 1 708 ? 110.06260 108.60900 86.24060 1.000 38.30407 707 LEU A CA 1
ATOM 4158 C C . LEU A 1 708 ? 111.15860 108.78400 87.28560 1.000 38.30407 707 LEU A C 1
ATOM 4159 O O . LEU A 1 708 ? 111.48660 109.91400 87.66460 1.000 38.30407 707 LEU A O 1
ATOM 4164 N N . ASP A 1 709 ? 111.73060 107.67700 87.76760 1.000 41.20035 708 ASP A N 1
ATOM 4165 C CA . ASP A 1 709 ? 112.78160 107.76000 88.77760 1.000 41.20035 708 ASP A CA 1
ATOM 4166 C C . ASP A 1 709 ? 114.04760 108.39400 88.21460 1.000 41.20035 708 ASP A C 1
ATOM 4167 O O . ASP A 1 709 ? 114.72860 109.15400 88.91160 1.000 41.20035 708 ASP A O 1
ATOM 4172 N N . ARG A 1 710 ? 114.38660 108.08300 86.96060 1.000 37.92838 709 ARG A N 1
ATOM 4173 C CA . ARG A 1 710 ? 115.56560 108.68400 86.34560 1.000 37.92838 709 ARG A CA 1
ATOM 4174 C C . ARG A 1 710 ? 115.39960 110.18500 86.15460 1.000 37.92838 709 ARG A C 1
ATOM 4175 O O . ARG A 1 710 ? 116.38660 110.92800 86.20860 1.000 37.92838 709 ARG A O 1
ATOM 4183 N N . ASN A 1 711 ? 114.17360 110.64900 85.93560 1.000 37.25156 710 ASN A N 1
ATOM 4184 C CA . ASN A 1 711 ? 113.92460 112.06700 85.71360 1.000 37.25156 710 ASN A CA 1
ATOM 4185 C C . ASN A 1 711 ? 113.06260 112.65300 86.82660 1.000 37.25156 710 ASN A C 1
ATOM 4186 O O . ASN A 1 711 ? 113.57760 113.23300 87.78260 1.000 37.25156 710 ASN A O 1
ATOM 4191 N N . GLU A 1 761 ? 102.36760 122.22700 88.89660 1.000 53.87604 760 GLU A N 1
ATOM 4192 C CA . GLU A 1 761 ? 102.13160 120.86400 88.43960 1.000 53.87604 760 GLU A CA 1
ATOM 4193 C C . GLU A 1 761 ? 103.04960 119.88000 89.15060 1.000 53.87604 760 GLU A C 1
ATOM 4194 O O . GLU A 1 761 ? 102.85260 118.66800 89.06560 1.000 53.87604 760 GLU A O 1
ATOM 4200 N N . LYS A 1 762 ? 104.05560 120.41500 89.84860 1.000 54.18506 761 LYS A N 1
ATOM 4201 C CA . LYS A 1 762 ? 105.06160 119.56700 90.48260 1.000 54.18506 761 LYS A CA 1
ATOM 4202 C C . LYS A 1 762 ? 104.44660 118.67900 91.55660 1.000 54.18506 761 LYS A C 1
ATOM 4203 O O . LYS A 1 762 ? 104.77260 117.49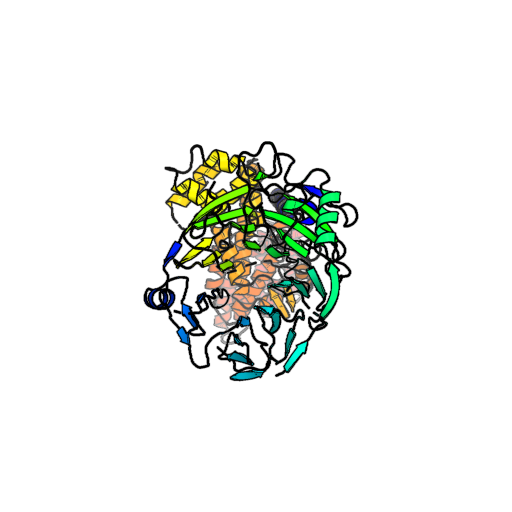000 91.64860 1.000 54.18506 761 LYS A O 1
ATOM 4209 N N . ILE A 1 763 ? 103.55760 119.23700 92.38060 1.000 52.71875 762 ILE A N 1
ATOM 4210 C CA . ILE A 1 763 ? 102.89560 118.44000 93.40960 1.000 52.71875 762 ILE A CA 1
ATOM 4211 C C . ILE A 1 763 ? 102.00460 117.38100 92.77060 1.000 52.71875 762 ILE A C 1
ATOM 4212 O O . ILE A 1 763 ? 102.01460 116.21200 93.17860 1.000 52.71875 762 ILE A O 1
ATOM 4217 N N . SER A 1 764 ? 101.23360 117.76700 91.75060 1.000 48.92246 763 SER A N 1
ATOM 4218 C CA . SER A 1 764 ? 100.37360 116.81000 91.06260 1.000 48.92246 763 SER A CA 1
ATOM 4219 C C . SER A 1 764 ? 101.19160 115.72900 90.37060 1.000 48.92246 763 SER A C 1
ATOM 4220 O O . SER A 1 764 ? 100.83860 114.54600 90.42360 1.000 48.92246 763 SER A O 1
ATOM 4223 N N . LEU A 1 765 ? 102.29260 116.11500 89.71960 1.000 48.05753 764 LEU A N 1
ATOM 4224 C CA . LEU A 1 765 ? 103.12760 115.13400 89.03360 1.000 48.05753 764 LEU A CA 1
ATOM 4225 C C . LEU A 1 765 ? 103.78960 114.18100 90.02060 1.000 48.05753 764 LEU A C 1
ATOM 4226 O O . LEU A 1 765 ? 103.90960 112.98300 89.74560 1.000 48.05753 764 LEU A O 1
ATOM 4231 N N . GLN A 1 766 ? 104.23060 114.69300 91.17260 1.000 48.72903 765 GLN A N 1
ATOM 4232 C CA . GLN A 1 766 ? 104.80660 113.82800 92.19860 1.000 48.72903 765 GLN A CA 1
ATOM 4233 C C . GLN A 1 766 ? 103.76160 112.87600 92.76760 1.000 48.72903 765 GLN A C 1
ATOM 4234 O O . GLN A 1 766 ? 104.05960 111.70500 93.03460 1.000 48.72903 765 GLN A O 1
ATOM 4240 N N . ALA A 1 767 ? 102.53260 113.35900 92.95860 1.000 46.49863 766 ALA A N 1
ATOM 4241 C CA . ALA A 1 767 ? 101.45560 112.48600 93.41060 1.000 46.49863 766 ALA A CA 1
ATOM 4242 C C . ALA A 1 767 ? 101.16260 111.40000 92.38460 1.000 46.49863 766 ALA A C 1
ATOM 4243 O O . ALA A 1 767 ? 100.90860 110.24600 92.74460 1.000 46.49863 766 ALA A O 1
ATOM 4245 N N . ILE A 1 768 ? 101.19660 111.75200 91.09860 1.000 46.01662 767 ILE A N 1
ATOM 4246 C CA . ILE A 1 768 ? 100.95860 110.76700 90.04660 1.000 46.01662 767 ILE A CA 1
ATOM 4247 C C . ILE A 1 768 ? 102.10360 109.76200 89.98060 1.000 46.01662 767 ILE A C 1
ATOM 4248 O O . ILE A 1 768 ? 101.88660 108.57400 89.72760 1.000 46.01662 767 ILE A O 1
ATOM 4253 N N . GLN A 1 769 ? 103.33760 110.21700 90.20760 1.000 44.15250 768 GLN A N 1
ATOM 4254 C CA . GLN A 1 769 ? 104.47060 109.29700 90.27060 1.000 44.15250 768 GLN A CA 1
ATOM 4255 C C . GLN A 1 769 ? 104.32960 108.32400 91.43560 1.000 44.15250 768 GLN A C 1
ATOM 4256 O O . GLN A 1 769 ? 104.61060 107.12600 91.29660 1.000 44.15250 768 GLN A O 1
ATOM 4262 N N . GLN A 1 770 ? 103.89860 108.82500 92.59560 1.000 45.70484 769 GLN A N 1
ATOM 4263 C CA . GLN A 1 770 ? 103.65160 107.94600 93.73460 1.000 45.70484 769 GLN A CA 1
ATOM 4264 C C . GLN A 1 770 ? 102.51960 106.97100 93.43960 1.000 45.70484 769 GLN A C 1
ATOM 4265 O O . GLN A 1 770 ? 102.57960 105.80200 93.83560 1.000 45.70484 769 GLN A O 1
ATOM 4271 N N . LEU A 1 771 ? 101.47860 107.43400 92.74260 1.000 45.26425 770 LEU A N 1
ATOM 4272 C CA . LEU A 1 771 ? 100.40160 106.54100 92.32760 1.000 45.26425 770 LEU A CA 1
ATOM 4273 C C . LEU A 1 771 ? 100.91360 105.46700 91.37660 1.000 45.26425 770 LEU A C 1
ATOM 4274 O O . LEU A 1 771 ? 100.50560 104.30500 91.46560 1.000 45.26425 770 LEU A O 1
ATOM 4279 N N . VAL A 1 772 ? 101.80260 105.84200 90.45660 1.000 42.46379 771 VAL A N 1
ATOM 4280 C CA . VAL A 1 772 ? 102.37660 104.88300 89.51760 1.000 42.46379 771 VAL A CA 1
ATOM 4281 C C . VAL A 1 772 ? 103.19060 103.83200 90.25960 1.000 42.46379 771 VAL A C 1
ATOM 4282 O O . VAL A 1 772 ? 103.08260 102.63300 89.98060 1.000 42.46379 771 VAL A O 1
ATOM 4286 N N . ARG A 1 773 ? 104.00660 104.26200 91.22460 1.000 43.93181 772 ARG A N 1
ATOM 4287 C CA . ARG A 1 773 ? 104.79460 103.31400 92.00960 1.000 43.93181 772 ARG A CA 1
ATOM 4288 C C . ARG A 1 773 ? 103.90160 102.39700 92.83960 1.000 43.93181 772 ARG A C 1
ATOM 4289 O O . ARG A 1 773 ? 104.13460 101.18300 92.90560 1.000 43.93181 772 ARG A O 1
ATOM 4297 N N . LYS A 1 774 ? 102.87360 102.96200 93.47760 1.000 45.24993 773 LYS A N 1
ATOM 4298 C CA . LYS A 1 774 ? 101.96160 102.16700 94.29060 1.000 45.24993 773 LYS A CA 1
ATOM 4299 C C . LYS A 1 774 ? 101.19660 101.16300 93.43960 1.000 45.24993 773 LYS A C 1
ATOM 4300 O O . LYS A 1 774 ? 101.01360 100.00900 93.84260 1.000 45.24993 773 LYS A O 1
ATOM 4306 N N . SER A 1 775 ? 100.75360 101.58000 92.25360 1.000 42.74318 774 SER A N 1
ATOM 4307 C CA . SER A 1 775 ? 100.04760 100.67500 91.35760 1.000 42.74318 774 SER A CA 1
ATOM 4308 C C . SER A 1 775 ? 100.97560 99.61400 90.78560 1.000 42.74318 774 SER A C 1
ATOM 4309 O O . SER A 1 775 ? 100.54560 98.48100 90.55960 1.000 42.74318 774 SER A O 1
ATOM 4312 N N . TYR A 1 776 ? 102.24560 99.95400 90.55060 1.000 42.67225 775 TYR A N 1
ATOM 4313 C CA . TYR A 1 776 ? 103.20960 98.94700 90.12260 1.000 42.67225 775 TYR A CA 1
ATOM 4314 C C . TYR A 1 776 ? 103.42460 97.89900 91.20560 1.000 42.67225 775 TYR A C 1
ATOM 4315 O O . TYR A 1 776 ? 103.49060 96.70000 90.91460 1.000 42.67225 775 TYR A O 1
ATOM 4324 N N . GLN A 1 777 ? 103.54560 98.33500 92.46160 1.000 47.88046 776 GLN A N 1
ATOM 4325 C CA . GLN A 1 777 ? 103.68760 97.38100 93.55760 1.000 47.88046 776 GLN A CA 1
ATOM 4326 C C . GLN A 1 777 ? 102.42860 96.53800 93.72260 1.000 47.88046 776 GLN A C 1
ATOM 4327 O O . GLN A 1 777 ? 102.51360 95.33500 93.99560 1.000 47.88046 776 GLN A O 1
ATOM 4333 N N . ALA A 1 778 ? 101.25360 97.14900 93.55560 1.000 46.92665 777 ALA A N 1
ATOM 4334 C CA . ALA A 1 778 ? 100.00760 96.39200 93.61560 1.000 46.92665 777 ALA A CA 1
ATOM 4335 C C . ALA A 1 778 ? 99.92460 95.37000 92.48860 1.000 46.92665 777 ALA A C 1
ATOM 4336 O O . ALA A 1 778 ? 99.44760 94.25000 92.69260 1.000 46.92665 777 ALA A O 1
ATOM 4338 N N . LEU A 1 779 ? 100.38360 95.73800 91.29060 1.000 49.65760 778 LEU A N 1
ATOM 4339 C CA . LEU A 1 779 ? 100.37660 94.80100 90.17260 1.000 49.65760 778 LEU A CA 1
ATOM 4340 C C . LEU A 1 779 ? 101.37860 93.67500 90.38460 1.000 49.65760 778 LEU A C 1
ATOM 4341 O O . LEU A 1 779 ? 101.11760 92.53100 90.00160 1.000 49.65760 778 LEU A O 1
ATOM 4346 N N . ALA A 1 780 ? 102.53360 93.97700 90.97960 1.000 51.75382 779 ALA A N 1
ATOM 4347 C CA . ALA A 1 780 ? 103.48760 92.92400 91.31560 1.000 51.75382 779 ALA A CA 1
ATOM 4348 C C . ALA A 1 780 ? 102.90760 91.97300 92.35460 1.000 51.75382 779 ALA A C 1
ATOM 4349 O O . ALA A 1 780 ? 103.08060 90.75100 92.25860 1.000 51.75382 779 ALA A O 1
ATOM 4351 N N . LEU A 1 781 ? 102.21060 92.52000 93.35360 1.000 56.51748 780 LEU A N 1
ATOM 4352 C CA . LEU A 1 781 ? 101.53860 91.68800 94.34560 1.000 56.51748 780 LEU A CA 1
ATOM 4353 C C . LEU A 1 781 ? 100.46360 90.82500 93.69660 1.000 56.51748 780 LEU A C 1
ATOM 4354 O O . LEU A 1 781 ? 100.31760 89.64400 94.02960 1.000 56.51748 780 LEU A O 1
ATOM 4359 N N . TRP A 1 782 ? 99.70860 91.40200 92.75960 1.000 58.32859 781 TRP A N 1
ATOM 4360 C CA . TRP A 1 782 ? 98.69060 90.65200 92.03060 1.000 58.32859 781 TRP A CA 1
ATOM 4361 C C . TRP A 1 782 ? 99.31560 89.53900 91.19560 1.000 58.32859 781 TRP A C 1
ATOM 4362 O O . TRP A 1 782 ? 98.78760 88.42200 91.13860 1.000 58.32859 781 TRP A O 1
ATOM 4373 N N . LYS A 1 783 ? 100.44260 89.82800 90.54260 1.000 59.64513 782 LYS A N 1
ATOM 4374 C CA . LYS A 1 783 ? 101.12560 88.82000 89.73860 1.000 59.64513 782 LYS A CA 1
ATOM 4375 C C . LYS A 1 783 ? 101.64060 87.68000 90.60460 1.000 59.64513 782 LYS A C 1
ATOM 4376 O O . LYS A 1 783 ? 101.51760 86.50700 90.23460 1.000 59.64513 782 LYS A O 1
ATOM 4382 N N . LEU A 1 784 ? 102.21760 88.00100 91.76260 1.000 61.85163 783 LEU A N 1
ATOM 4383 C CA . LEU A 1 784 ? 102.70860 86.95100 92.64660 1.000 61.85163 783 LEU A CA 1
ATOM 4384 C C . LEU A 1 784 ? 101.56460 86.17400 93.28860 1.000 61.85163 783 LEU A C 1
ATOM 4385 O O . LEU A 1 784 ? 101.73260 84.99400 93.61360 1.000 61.85163 783 LEU A O 1
ATOM 4390 N N . LEU A 1 785 ? 100.40760 86.81200 93.48460 1.000 63.07816 784 LEU A N 1
ATOM 4391 C CA . LEU A 1 785 ? 99.22060 86.07900 93.91460 1.000 63.07816 784 LEU A CA 1
ATOM 4392 C C . LEU A 1 785 ? 98.74160 85.12600 92.82760 1.000 63.07816 784 LEU A C 1
ATOM 4393 O O . LEU A 1 785 ? 98.30160 84.00800 93.11960 1.000 63.07816 784 LEU A O 1
ATOM 4398 N N . CYS A 1 786 ? 98.80760 85.55800 91.56660 1.000 63.59653 785 CYS A N 1
ATOM 4399 C CA . CYS A 1 786 ? 98.43760 84.68400 90.45760 1.000 63.59653 785 CYS A CA 1
ATOM 4400 C C . CYS A 1 786 ? 99.41560 83.52400 90.32060 1.000 63.59653 785 CYS A C 1
ATOM 4401 O O . CYS A 1 786 ? 99.02360 82.41800 89.92960 1.000 63.59653 785 CYS A O 1
ATOM 4404 N N . GLU A 1 787 ? 100.69460 83.76400 90.61960 1.000 65.56127 786 GLU A N 1
ATOM 4405 C CA . GLU A 1 787 ? 101.67560 82.68200 90.61760 1.000 65.56127 786 GLU A CA 1
ATOM 4406 C C . GLU A 1 787 ? 101.33760 81.63500 91.67060 1.000 65.56127 786 GLU A C 1
ATOM 4407 O O . GLU A 1 787 ? 101.44760 80.43000 91.41860 1.000 65.56127 786 GLU A O 1
ATOM 4413 N N . HIS A 1 788 ? 100.92560 82.07600 92.85360 1.000 67.94125 787 HIS A N 1
ATOM 4414 C CA . HIS A 1 788 ? 100.45660 81.17900 93.89560 1.000 67.94125 787 HIS A CA 1
ATOM 4415 C C . HIS A 1 788 ? 99.00460 80.80200 93.60560 1.000 67.94125 787 HIS A C 1
ATOM 4416 O O . HIS A 1 788 ? 98.43260 81.18800 92.58360 1.000 67.94125 787 HIS A O 1
ATOM 4423 N N . GLN A 1 789 ? 98.38960 80.03500 94.50260 1.000 72.64748 788 GLN A N 1
ATOM 4424 C CA . GLN A 1 789 ? 96.99360 79.66100 94.31760 1.000 72.64748 788 GLN A CA 1
ATOM 4425 C C . GLN A 1 789 ? 96.09160 80.85100 94.61160 1.000 72.64748 788 GLN A C 1
ATOM 4426 O O . GLN A 1 789 ? 95.73660 81.10000 95.76760 1.000 72.64748 788 GLN A O 1
ATOM 4432 N N . PHE A 1 790 ? 95.72560 81.59400 93.56260 1.000 71.30222 789 PHE A N 1
ATOM 4433 C CA . PHE A 1 790 ? 94.89060 82.77900 93.73360 1.000 71.30222 789 PHE A CA 1
ATOM 4434 C C . PHE A 1 790 ? 93.51660 82.41000 94.27960 1.000 71.30222 789 PHE A C 1
ATOM 4435 O O . PHE A 1 790 ? 92.95860 83.13100 95.11760 1.000 71.30222 789 PHE A O 1
ATOM 4443 N N . THR A 1 791 ? 92.95960 81.28700 93.81560 1.000 75.60171 790 THR A N 1
ATOM 4444 C CA . THR A 1 791 ? 91.66960 80.82700 94.31960 1.000 75.60171 790 THR A CA 1
ATOM 4445 C C . THR A 1 791 ? 91.73060 80.53700 95.81360 1.000 75.60171 790 THR A C 1
ATOM 4446 O O . THR A 1 791 ? 90.82060 80.90800 96.56260 1.000 75.60171 790 THR A O 1
ATOM 4450 N N . ILE A 1 792 ? 92.80060 79.87900 96.26460 1.000 76.36789 791 ILE A N 1
ATOM 4451 C CA . ILE A 1 792 ? 92.94460 79.57500 97.68460 1.000 76.36789 791 ILE A CA 1
ATOM 4452 C C . ILE A 1 792 ? 93.14860 80.85200 98.49260 1.000 76.36789 791 ILE A C 1
ATOM 4453 O O . ILE A 1 792 ? 92.58260 81.00900 99.58060 1.000 76.36789 791 ILE A O 1
ATOM 4458 N N . ILE A 1 793 ? 93.95260 81.78500 97.97460 1.000 74.13806 792 ILE A N 1
ATOM 4459 C CA . ILE A 1 793 ? 94.23660 83.01900 98.70660 1.000 74.13806 792 ILE A CA 1
ATOM 4460 C C . ILE A 1 793 ? 92.96660 83.84400 98.87860 1.000 74.13806 792 ILE A C 1
ATOM 4461 O O . ILE A 1 793 ? 92.68260 84.35900 99.96760 1.000 74.13806 792 ILE A O 1
ATOM 4466 N N . VAL A 1 794 ? 92.17760 83.97800 97.80960 1.000 76.50845 793 VAL A N 1
ATOM 4467 C CA . VAL A 1 794 ? 90.94360 84.75400 97.90860 1.000 76.50845 793 VAL A CA 1
ATOM 4468 C C . VAL A 1 794 ? 89.91060 84.02100 98.75860 1.000 76.50845 793 VAL A C 1
ATOM 4469 O O . VAL A 1 794 ? 89.21360 84.63500 99.57560 1.000 76.50845 793 VAL A O 1
ATOM 4473 N N . ALA A 1 795 ? 89.79960 82.70000 98.58660 1.000 78.89129 794 ALA A N 1
ATOM 4474 C CA . ALA A 1 795 ? 88.81160 81.93000 99.33760 1.000 78.89129 794 ALA A CA 1
ATOM 4475 C C . ALA A 1 795 ? 89.10760 81.94600 100.83260 1.000 78.89129 794 ALA A C 1
ATOM 4476 O O . ALA A 1 795 ? 88.19060 82.06900 101.65260 1.000 78.89129 794 ALA A O 1
ATOM 4478 N N . GLU A 1 796 ? 90.38160 81.82700 101.20860 1.000 79.98545 795 GLU A N 1
ATOM 4479 C CA . GLU A 1 796 ? 90.77560 81.83300 102.61760 1.000 79.98545 795 GLU A CA 1
ATOM 4480 C C . GLU A 1 796 ? 90.83060 83.27900 103.10160 1.000 79.98545 795 GLU A C 1
ATOM 4481 O O . GLU A 1 796 ? 91.89460 83.87100 103.29860 1.000 79.98545 795 GLU A O 1
ATOM 4487 N N . LEU A 1 797 ? 89.64660 83.85200 103.29260 1.000 80.90680 796 LEU A N 1
ATOM 4488 C CA . LEU A 1 797 ? 89.51160 85.21600 103.78260 1.000 80.90680 796 LEU A CA 1
ATOM 4489 C C . LEU A 1 797 ? 88.11360 85.36900 104.36260 1.000 80.90680 796 LEU A C 1
ATOM 4490 O O . LEU A 1 797 ? 87.21460 84.57600 104.07060 1.000 80.90680 796 LEU A O 1
ATOM 4495 N N . GLN A 1 798 ? 87.94360 86.39100 105.19860 1.000 82.14080 797 GLN A N 1
ATOM 4496 C CA . GLN A 1 798 ? 86.63360 86.65700 105.77460 1.000 82.14080 797 GLN A CA 1
ATOM 4497 C C . GLN A 1 798 ? 85.66160 87.10100 104.68760 1.000 82.14080 797 GLN A C 1
ATOM 4498 O O . GLN A 1 798 ? 86.04860 87.75300 103.71360 1.000 82.14080 797 GLN A O 1
ATOM 4504 N N . LYS A 1 799 ? 84.39160 86.72400 104.85660 1.000 82.52406 798 LYS A N 1
ATOM 4505 C CA . LYS A 1 799 ? 83.41260 86.87500 103.78360 1.000 82.52406 798 LYS A CA 1
ATOM 4506 C C . LYS A 1 799 ? 83.15660 88.34100 103.45360 1.000 82.52406 798 LYS A C 1
ATOM 4507 O O . LYS A 1 799 ? 82.92860 88.68900 102.28960 1.000 82.52406 798 LYS A O 1
ATOM 4513 N N . GLU A 1 800 ? 83.17660 89.21200 104.46660 1.000 81.63145 799 GLU A N 1
ATOM 4514 C CA . GLU A 1 800 ? 82.92860 90.63000 104.22460 1.000 81.63145 799 GLU A CA 1
ATOM 4515 C C . GLU A 1 800 ? 84.00160 91.23900 103.33060 1.000 81.63145 799 GLU A C 1
ATOM 4516 O O . GLU A 1 800 ? 83.69160 91.99600 102.40260 1.000 81.63145 799 GLU A O 1
ATOM 4522 N N . LEU A 1 801 ? 85.26960 90.90800 103.58160 1.000 77.62544 800 LEU A N 1
ATOM 4523 C CA . LEU A 1 801 ? 86.34060 91.42800 102.73960 1.000 77.62544 800 LEU A CA 1
ATOM 4524 C C . LEU A 1 801 ? 86.29360 90.83900 101.33560 1.000 77.62544 800 LEU A C 1
ATOM 4525 O O . LEU A 1 801 ? 86.61560 91.53300 100.36860 1.000 77.62544 800 LEU A O 1
ATOM 4530 N N . GLN A 1 802 ? 85.89260 89.57300 101.19960 1.000 78.21160 801 GLN A N 1
ATOM 4531 C CA . GLN A 1 802 ? 85.74260 88.98900 99.87060 1.000 78.21160 801 GLN A CA 1
ATOM 4532 C C . GLN A 1 802 ? 84.63360 89.68300 99.08460 1.000 78.21160 801 GLN A C 1
ATOM 4533 O O . GLN A 1 802 ? 84.79560 89.98000 97.89360 1.000 78.21160 801 GLN A O 1
ATOM 4539 N N . GLU A 1 803 ? 83.50160 89.96000 99.73860 1.000 76.48389 802 GLU A N 1
ATOM 4540 C CA . GLU A 1 803 ? 82.41760 90.67500 99.07160 1.000 76.48389 802 GLU A CA 1
ATOM 4541 C C . GLU A 1 803 ? 82.81160 92.10800 98.73860 1.000 76.48389 802 GLU A C 1
ATOM 4542 O O . GLU A 1 803 ? 82.37460 92.64500 97.71460 1.000 76.48389 802 GLU A O 1
ATOM 4548 N N . GLN A 1 804 ? 83.61760 92.74500 99.59160 1.000 72.48476 803 GLN A N 1
ATOM 4549 C CA . GLN A 1 804 ? 84.16760 94.05200 99.24960 1.000 72.48476 803 GLN A CA 1
ATOM 4550 C C . GLN A 1 804 ? 85.08460 93.95500 98.03660 1.000 72.48476 803 GLN A C 1
ATOM 4551 O O . GLN A 1 804 ? 85.08160 94.83800 97.17060 1.000 72.48476 803 GLN A O 1
ATOM 4557 N N . LEU A 1 805 ? 85.87760 92.88400 97.96160 1.000 71.07565 804 LEU A N 1
ATOM 4558 C CA . LEU A 1 805 ? 86.75160 92.65900 96.81660 1.000 71.07565 804 LEU A CA 1
ATOM 4559 C C . LEU A 1 805 ? 85.95460 92.41900 95.54160 1.000 71.07565 804 LEU A C 1
ATOM 4560 O O . LEU A 1 805 ? 86.44760 92.69900 94.44260 1.000 71.07565 804 LEU A O 1
ATOM 4565 N N . LYS A 1 806 ? 84.73160 91.89900 95.66860 1.000 71.33279 805 LYS A N 1
ATOM 4566 C CA . LYS A 1 806 ? 83.89560 91.66400 94.49360 1.000 71.33279 805 LYS A CA 1
ATOM 4567 C C . LYS A 1 806 ? 83.56760 92.96400 93.76760 1.000 71.33279 805 LYS A C 1
ATOM 4568 O O . LYS A 1 806 ? 83.57060 93.01000 92.53260 1.000 71.33279 805 LYS A O 1
ATOM 4574 N N . ILE A 1 807 ? 83.28460 94.03100 94.51360 1.000 67.22349 806 ILE A N 1
ATOM 4575 C CA . ILE A 1 807 ? 82.79460 95.26800 93.91460 1.000 67.22349 806 ILE A CA 1
ATOM 4576 C C . ILE A 1 807 ? 83.75460 96.42500 94.16260 1.000 67.22349 806 ILE A C 1
ATOM 4577 O O . ILE A 1 807 ? 83.33160 97.58000 94.28260 1.000 67.22349 806 ILE A O 1
ATOM 4582 N N . THR A 1 808 ? 85.04860 96.13100 94.24360 1.000 62.49187 807 THR A N 1
ATOM 4583 C CA . THR A 1 808 ? 86.07460 97.16000 94.29260 1.000 62.49187 807 THR A CA 1
ATOM 4584 C C . THR A 1 808 ? 86.93760 97.07400 93.04060 1.000 62.49187 807 THR A C 1
ATOM 4585 O O . THR A 1 808 ? 87.08060 96.00800 92.43360 1.000 62.49187 807 THR A O 1
ATOM 4589 N N . THR A 1 809 ? 87.49060 98.21200 92.64260 1.000 54.99166 808 THR A N 1
ATOM 4590 C CA . THR A 1 809 ? 88.29660 98.30300 91.43560 1.000 54.99166 808 THR A CA 1
ATOM 4591 C C . THR A 1 809 ? 89.78060 98.32200 91.78360 1.000 54.99166 808 THR A C 1
ATOM 4592 O O . THR A 1 809 ? 90.17560 98.37800 92.95060 1.000 54.99166 808 THR A O 1
ATOM 4596 N N . PHE A 1 810 ? 90.60860 98.26500 90.73760 1.000 48.73697 809 PHE A N 1
ATOM 4597 C CA . PHE A 1 810 ? 92.03760 98.49500 90.91660 1.000 48.73697 809 PHE A CA 1
ATOM 4598 C C . PHE A 1 810 ? 92.28960 99.89900 91.44260 1.000 48.73697 809 PHE A C 1
ATOM 4599 O O . PHE A 1 810 ? 93.17360 100.10900 92.28160 1.000 48.73697 809 PHE A O 1
ATOM 4607 N N . LYS A 1 811 ? 91.51760 100.87200 90.95560 1.000 51.40712 810 LYS A N 1
ATOM 4608 C CA . LYS A 1 811 ? 91.62360 102.24200 91.44260 1.000 51.40712 810 LYS A CA 1
ATOM 4609 C C . LYS A 1 811 ? 91.36060 102.31400 92.94160 1.000 51.40712 810 LYS A C 1
ATOM 4610 O O . LYS A 1 811 ? 92.12560 102.93300 93.68960 1.000 51.40712 810 LYS A O 1
ATOM 4616 N N . ASP A 1 812 ? 90.29260 101.66100 93.40260 1.000 56.52343 811 ASP A N 1
ATOM 4617 C CA . ASP A 1 812 ? 89.94660 101.71100 94.81760 1.000 56.52343 811 ASP A CA 1
ATOM 4618 C C . ASP A 1 812 ? 90.88760 100.86100 95.66360 1.000 56.52343 811 ASP A C 1
ATOM 4619 O O . ASP A 1 812 ? 91.20360 101.23000 96.79860 1.000 56.52343 811 ASP A O 1
ATOM 4624 N N . LEU A 1 813 ? 91.33760 99.71900 95.13760 1.000 54.18093 812 LEU A N 1
ATOM 4625 C CA . LEU A 1 813 ? 92.27960 98.89000 95.88460 1.000 54.18093 812 LEU A CA 1
ATOM 4626 C C . LEU A 1 813 ? 93.61560 99.59900 96.07160 1.000 54.18093 812 LEU A C 1
ATOM 4627 O O . LEU A 1 813 ? 94.21960 99.52500 97.14760 1.000 54.18093 812 LEU A O 1
ATOM 4632 N N . VAL A 1 814 ? 94.09660 100.28400 95.03360 1.000 53.28171 813 VAL A N 1
ATOM 4633 C CA . VAL A 1 814 ? 95.34260 101.03100 95.15260 1.000 53.28171 813 VAL A CA 1
ATOM 4634 C C . VAL A 1 814 ? 95.15460 102.26000 96.03260 1.000 53.28171 813 VAL A C 1
ATOM 4635 O O . VAL A 1 814 ? 95.99260 102.55800 96.89260 1.000 53.28171 813 VAL A O 1
ATOM 4639 N N . ILE A 1 815 ? 94.05060 102.98200 95.84960 1.000 55.79125 814 ILE A N 1
ATOM 4640 C CA . ILE A 1 815 ? 93.88560 104.29000 96.47260 1.000 55.79125 814 ILE A CA 1
ATOM 4641 C C . ILE A 1 815 ? 92.99560 104.20700 97.70460 1.000 55.79125 814 ILE A C 1
ATOM 4642 O O . ILE A 1 815 ? 93.44060 104.48000 98.82560 1.000 55.79125 814 ILE A O 1
ATOM 4647 N N . ARG A 1 816 ? 91.73260 103.82600 97.50560 1.000 60.71162 815 ARG A N 1
ATOM 4648 C CA . ARG A 1 816 ? 90.75560 103.90100 98.58760 1.000 60.71162 815 ARG A CA 1
ATOM 4649 C C . ARG A 1 816 ? 90.99560 102.82400 99.63860 1.000 60.71162 815 ARG A C 1
ATOM 4650 O O . ARG A 1 816 ? 90.87860 103.08600 100.84060 1.000 60.71162 815 ARG A O 1
ATOM 4658 N N . ASP A 1 817 ? 91.33660 101.61400 99.20960 1.000 63.79394 816 ASP A N 1
ATOM 4659 C CA . ASP A 1 817 ? 91.45560 100.49400 100.12960 1.000 63.79394 816 ASP A CA 1
ATOM 4660 C C . ASP A 1 817 ? 92.80060 100.50800 100.84360 1.000 63.79394 816 ASP A C 1
ATOM 4661 O O . ASP A 1 817 ? 93.83760 100.81100 100.24760 1.000 63.79394 816 ASP A O 1
ATOM 4666 N N . LYS A 1 818 ? 92.77060 100.17500 102.14060 1.000 67.05370 817 LYS A N 1
ATOM 4667 C CA . LYS A 1 818 ? 93.99260 99.98400 102.91560 1.000 67.05370 817 LYS A CA 1
ATOM 4668 C C . LYS A 1 818 ? 93.90860 98.73600 103.78660 1.000 67.05370 817 LYS A C 1
ATOM 4669 O O . LYS A 1 818 ? 94.70060 98.58000 104.72260 1.000 67.05370 817 LYS A O 1
ATOM 4675 N N . GLU A 1 819 ? 92.96460 97.84100 103.49460 1.000 68.90171 818 GLU A N 1
ATOM 4676 C CA . GLU A 1 819 ? 92.74460 96.65600 104.31360 1.000 68.90171 818 GLU A CA 1
ATOM 4677 C C . GLU A 1 819 ? 92.81560 95.38500 103.47660 1.000 68.90171 818 GLU A C 1
ATOM 4678 O O . GLU A 1 819 ? 93.32260 94.35800 103.93960 1.000 68.90171 818 GLU A O 1
ATOM 4684 N N . LEU A 1 820 ? 92.31560 95.44700 102.23960 1.000 68.21955 819 LEU A N 1
ATOM 4685 C CA . LEU A 1 820 ? 92.28060 94.25400 101.39860 1.000 68.21955 819 LEU A CA 1
ATOM 4686 C C . LEU A 1 820 ? 93.67460 93.81300 100.97260 1.000 68.21955 819 LEU A C 1
ATOM 4687 O O . LEU A 1 820 ? 93.91460 92.61200 100.81660 1.000 68.21955 819 LEU A O 1
ATOM 4692 N N . THR A 1 821 ? 94.59760 94.75600 100.76760 1.000 67.51516 820 THR A N 1
ATOM 4693 C CA . THR A 1 821 ? 95.96660 94.38300 100.42260 1.000 67.51516 820 THR A CA 1
ATOM 4694 C C . THR A 1 821 ? 96.62460 93.61000 101.55860 1.000 67.51516 820 THR A C 1
ATOM 4695 O O . THR A 1 821 ? 97.25560 92.56900 101.33660 1.000 67.51516 820 THR A O 1
ATOM 4699 N N . GLY A 1 822 ? 96.47960 94.10700 102.78960 1.000 66.22435 821 GLY A N 1
ATOM 4700 C CA . GLY A 1 822 ? 97.02060 93.39200 103.93360 1.000 66.22435 821 GLY A CA 1
ATOM 4701 C C . GLY A 1 822 ? 96.34760 92.05200 104.14960 1.000 66.22435 821 GLY A C 1
ATOM 4702 O O . GLY A 1 822 ? 96.99260 91.08100 104.54660 1.000 66.22435 821 GLY A O 1
ATOM 4703 N N . ALA A 1 823 ? 95.04160 91.97900 103.87860 1.000 68.14297 822 ALA A N 1
ATOM 4704 C CA . ALA A 1 823 ? 94.33060 90.70900 103.98260 1.000 68.14297 822 ALA A CA 1
ATOM 4705 C C . ALA A 1 823 ? 94.84860 89.69800 102.96760 1.000 68.14297 822 ALA A C 1
ATOM 4706 O O . ALA A 1 823 ? 95.04060 88.52000 103.29460 1.000 68.14297 822 ALA A O 1
ATOM 4708 N N . LEU A 1 824 ? 95.08060 90.13900 101.72960 1.000 67.95847 823 LEU A N 1
ATOM 4709 C CA . LEU A 1 824 ? 95.62360 89.24900 100.70860 1.000 67.95847 823 LEU A CA 1
ATOM 4710 C C . LEU A 1 824 ? 97.03560 88.80100 101.05960 1.000 67.95847 823 LEU A C 1
ATOM 4711 O O . LEU A 1 824 ? 97.38860 87.63300 100.85960 1.000 67.95847 823 LEU A O 1
ATOM 4716 N N . ILE A 1 825 ? 97.85660 89.71500 101.58360 1.000 67.03170 824 ILE A N 1
ATOM 4717 C CA . ILE A 1 825 ? 99.20960 89.35000 102.00160 1.000 67.03170 824 ILE A CA 1
ATOM 4718 C C . ILE A 1 825 ? 99.16460 88.32800 103.13060 1.000 67.03170 824 ILE A C 1
ATOM 4719 O O . ILE A 1 825 ? 99.92060 87.34800 103.13360 1.000 67.03170 824 ILE A O 1
ATOM 4724 N N . ALA A 1 826 ? 98.27960 88.54200 104.10860 1.000 69.29604 825 ALA A N 1
ATOM 4725 C CA . ALA A 1 826 ? 98.14760 87.60100 105.21460 1.000 69.29604 825 ALA A CA 1
ATOM 4726 C C . ALA A 1 826 ? 97.68060 86.23700 104.72660 1.000 69.29604 825 ALA A C 1
ATOM 4727 O O . ALA A 1 826 ? 98.17760 85.20600 105.18760 1.000 69.29604 825 ALA A O 1
ATOM 4729 N N . SER A 1 827 ? 96.72660 86.21200 103.79260 1.000 71.94065 826 SER A N 1
ATOM 4730 C CA . SER A 1 827 ? 96.26160 84.94100 103.24360 1.000 71.94065 826 SER A CA 1
ATOM 4731 C C . SER A 1 827 ? 97.37260 84.22700 102.48460 1.000 71.94065 826 SER A C 1
ATOM 4732 O O . SER A 1 827 ? 97.51960 83.00400 102.59160 1.000 71.94065 826 SER A O 1
ATOM 4735 N N . LEU A 1 828 ? 98.16660 84.97700 101.71660 1.000 71.61654 827 LEU A N 1
ATOM 4736 C CA . LEU A 1 828 ? 99.28860 84.38700 100.99260 1.000 71.61654 827 LEU A CA 1
ATOM 4737 C C . LEU A 1 828 ? 100.31960 83.79600 101.94660 1.000 71.61654 827 LEU A C 1
ATOM 4738 O O . LEU A 1 828 ? 100.80060 82.67500 101.74060 1.000 71.61654 827 LEU A O 1
ATOM 4743 N N . ILE A 1 829 ? 100.66260 84.53300 103.00560 1.000 73.69223 828 ILE A N 1
ATOM 4744 C CA . ILE A 1 829 ? 101.65260 84.04700 103.96160 1.000 73.69223 828 ILE A CA 1
ATOM 4745 C C . ILE A 1 829 ? 101.11760 82.83900 104.72260 1.000 73.69223 828 ILE A C 1
ATOM 4746 O O . ILE A 1 829 ? 101.85360 81.87800 104.98360 1.000 73.69223 828 ILE A O 1
ATOM 4751 N N . ASN A 1 830 ? 99.83060 82.85900 105.07860 1.000 77.19465 829 ASN A N 1
ATOM 4752 C CA . ASN A 1 830 ? 99.22860 81.71200 105.74860 1.000 77.19465 829 ASN A CA 1
ATOM 4753 C C . ASN A 1 830 ? 99.22660 80.48500 104.84760 1.000 77.19465 829 ASN A C 1
ATOM 4754 O O . ASN A 1 830 ? 99.50960 79.37500 105.30760 1.000 77.19465 829 ASN A O 1
ATOM 4759 N N . CYS A 1 831 ? 98.91560 80.66400 103.56160 1.000 77.51549 830 CYS A N 1
ATOM 4760 C CA . CYS A 1 831 ? 98.97560 79.54900 102.62260 1.000 77.51549 830 CYS A CA 1
ATOM 4761 C C . CYS A 1 831 ? 100.39560 79.01700 102.49260 1.000 77.51549 830 CYS A C 1
ATOM 4762 O O . CYS A 1 831 ? 100.60660 77.80300 102.38960 1.000 77.51549 830 CYS A O 1
ATOM 4765 N N . TYR A 1 832 ? 101.38260 79.91400 102.48860 1.000 79.16230 831 TYR A N 1
ATOM 4766 C CA . TYR A 1 832 ? 102.77660 79.49400 102.38760 1.000 79.16230 831 TYR A CA 1
ATOM 4767 C C . TYR A 1 832 ? 103.21860 78.70400 103.61660 1.000 79.16230 831 TYR A C 1
ATOM 4768 O O . TYR A 1 832 ? 103.93960 77.70800 103.49260 1.000 79.16230 831 TYR A O 1
ATOM 4777 N N . ILE A 1 833 ? 102.80060 79.13000 104.80960 1.000 82.61040 832 ILE A N 1
ATOM 4778 C CA . ILE A 1 833 ? 103.27760 78.47100 106.02460 1.000 82.61040 832 ILE A CA 1
ATOM 4779 C C . ILE A 1 833 ? 102.47060 77.21100 106.32360 1.000 82.61040 832 ILE A C 1
ATOM 4780 O O . ILE A 1 833 ? 102.95560 76.30500 107.01060 1.000 82.61040 832 ILE A O 1
ATOM 4785 N N . ARG A 1 834 ? 101.23560 77.12300 105.82260 1.000 86.19484 833 ARG A N 1
ATOM 4786 C CA . ARG A 1 834 ? 100.46860 75.89200 105.97560 1.000 86.19484 833 ARG A CA 1
ATOM 4787 C C . ARG A 1 834 ? 101.02660 74.75500 105.13260 1.000 86.19484 833 ARG A C 1
ATOM 4788 O O . ARG A 1 834 ? 100.64560 73.59900 105.34760 1.000 86.19484 833 ARG A O 1
ATOM 4796 N N . ASP A 1 835 ? 101.91360 75.05400 104.18560 1.000 87.78106 834 ASP A N 1
ATOM 4797 C CA . ASP A 1 835 ? 102.66660 74.04400 103.45760 1.000 87.78106 834 ASP A CA 1
ATOM 4798 C C . ASP A 1 835 ? 103.89260 73.57100 104.22960 1.000 87.78106 834 ASP A C 1
ATOM 4799 O O . ASP A 1 835 ? 104.70960 72.83000 103.67160 1.000 87.78106 834 ASP A O 1
ATOM 4804 N N . ASN A 1 836 ? 104.02460 73.99200 105.49060 1.000 89.30708 835 ASN A N 1
ATOM 4805 C CA . ASN A 1 836 ? 105.15960 73.65800 106.35060 1.000 89.30708 835 ASN A CA 1
ATOM 4806 C C . ASN A 1 836 ? 106.47960 74.07100 105.70160 1.000 89.30708 835 ASN A C 1
ATOM 4807 O O . ASN A 1 836 ? 107.41660 73.28100 105.56860 1.000 89.30708 835 ASN A O 1
ATOM 4812 N N . ALA A 1 837 ? 106.54260 75.33500 105.29260 1.000 86.22625 836 ALA A N 1
ATOM 4813 C CA . ALA A 1 837 ? 107.72060 75.90200 104.65760 1.000 86.22625 836 ALA A CA 1
ATOM 4814 C C . ALA A 1 837 ? 108.17560 77.13600 105.42360 1.000 86.22625 836 ALA A C 1
ATOM 4815 O O . ALA A 1 837 ? 107.38360 77.78900 106.10960 1.000 86.22625 836 ALA A O 1
ATOM 4817 N N . ALA A 1 838 ? 109.46560 77.44300 105.30760 1.000 81.04691 837 ALA A N 1
ATOM 4818 C CA . ALA A 1 838 ? 110.01660 78.62600 105.95460 1.000 81.04691 837 ALA A CA 1
ATOM 4819 C C . ALA A 1 838 ? 109.46560 79.88700 105.30360 1.000 81.04691 837 ALA A C 1
ATOM 4820 O O . ALA A 1 838 ? 109.43460 80.00200 104.07460 1.000 81.04691 837 ALA A O 1
ATOM 4822 N N . VAL A 1 839 ? 109.02760 80.83600 106.13560 1.000 76.80824 838 VAL A N 1
ATOM 4823 C CA . VAL A 1 839 ? 108.46260 82.09000 105.65560 1.000 76.80824 838 VAL A CA 1
ATOM 4824 C C . VAL A 1 839 ? 109.53360 83.12300 105.34260 1.000 76.80824 838 VAL A C 1
ATOM 4825 O O . VAL A 1 839 ? 109.21860 84.19200 104.80060 1.000 76.80824 838 VAL A O 1
ATOM 4829 N N . ASP A 1 840 ? 110.79860 82.82600 105.64860 1.000 75.22621 839 ASP A N 1
ATOM 4830 C CA . ASP A 1 840 ? 111.87060 83.80100 105.49060 1.000 75.22621 839 ASP A CA 1
ATOM 4831 C C . ASP A 1 840 ? 112.12960 84.15900 104.03360 1.000 75.22621 839 ASP A C 1
ATOM 4832 O O . ASP A 1 840 ? 112.66860 85.23700 103.75760 1.000 75.22621 839 ASP A O 1
ATOM 4837 N N . GLY A 1 841 ? 111.76360 83.28900 103.09660 1.000 71.16800 840 GLY A N 1
ATOM 4838 C CA . GLY A 1 841 ? 111.95360 83.57900 101.68860 1.000 71.16800 840 GLY A CA 1
ATOM 4839 C C . GLY A 1 841 ? 110.84860 84.43400 101.10560 1.000 71.16800 840 GLY A C 1
ATOM 4840 O O . GLY A 1 841 ? 111.11160 85.46400 100.47560 1.000 71.16800 840 GLY A O 1
ATOM 4841 N N . ILE A 1 842 ? 109.59860 84.01000 101.31260 1.000 68.99387 841 ILE A N 1
ATOM 4842 C CA . ILE A 1 842 ? 108.46660 84.76100 100.78260 1.000 68.99387 841 ILE A CA 1
ATOM 4843 C C . ILE A 1 842 ? 108.33960 86.11300 101.47660 1.000 68.99387 841 ILE A C 1
ATOM 4844 O O . ILE A 1 842 ? 107.96560 87.10700 100.84260 1.000 68.99387 841 ILE A O 1
ATOM 4849 N N . SER A 1 843 ? 108.65460 86.18700 102.77360 1.000 68.28930 842 SER A N 1
ATOM 4850 C CA . SER A 1 843 ? 108.62560 87.47000 103.46860 1.000 68.28930 842 SER A CA 1
ATOM 4851 C C . SER A 1 843 ? 109.67760 88.42100 102.91360 1.000 68.28930 842 SER A C 1
ATOM 4852 O O . SER A 1 843 ? 109.40660 89.61200 102.72260 1.000 68.28930 842 SER A O 1
ATOM 4855 N N . LEU A 1 844 ? 110.88360 87.91100 102.64760 1.000 66.83256 843 LEU A N 1
ATOM 4856 C CA . LEU A 1 844 ? 111.92160 88.74000 102.04560 1.000 66.83256 843 LEU A CA 1
ATOM 4857 C C . LEU A 1 844 ? 111.51360 89.20800 100.65460 1.000 66.83256 843 LEU A C 1
ATOM 4858 O O . LEU A 1 844 ? 111.74360 90.36600 100.28960 1.000 66.83256 843 LEU A O 1
ATOM 4863 N N . HIS A 1 845 ? 110.89860 88.32100 99.86760 1.000 63.20060 844 HIS A N 1
ATOM 4864 C CA . HIS A 1 845 ? 110.44460 88.70600 98.53360 1.000 63.20060 844 HIS A CA 1
ATOM 4865 C C . HIS A 1 845 ? 109.36660 89.78400 98.60160 1.000 63.20060 844 HIS A C 1
ATOM 4866 O O . HIS A 1 845 ? 109.39960 90.75500 97.83460 1.000 63.20060 844 HIS A O 1
ATOM 4873 N N . LEU A 1 846 ? 108.40360 89.62900 99.51560 1.000 60.43753 845 LEU A N 1
ATOM 4874 C CA . LEU A 1 846 ? 107.34260 90.62000 99.66560 1.000 60.43753 845 LEU A CA 1
ATOM 4875 C C . LEU A 1 846 ? 107.89560 91.96000 100.13260 1.000 60.43753 845 LEU A C 1
ATOM 4876 O O . LEU A 1 846 ? 107.45360 93.01700 99.66960 1.000 60.43753 845 LEU A O 1
ATOM 4881 N N . GLN A 1 847 ? 108.85760 91.93700 101.05860 1.000 62.54048 846 GLN A N 1
ATOM 4882 C CA . GLN A 1 847 ? 109.47160 93.18100 101.50860 1.000 62.54048 846 GLN A CA 1
ATOM 4883 C C . GLN A 1 847 ? 110.30460 93.82100 100.40660 1.000 62.54048 846 GLN A C 1
ATOM 4884 O O . GLN A 1 847 ? 110.42860 95.05000 100.35660 1.000 62.54048 846 GLN A O 1
ATOM 4890 N N . ASP A 1 848 ? 110.87560 93.01000 99.51460 1.000 61.05954 847 ASP A N 1
ATOM 4891 C CA . ASP A 1 848 ? 111.67260 93.54500 98.41760 1.000 61.05954 847 ASP A CA 1
ATOM 4892 C C . ASP A 1 848 ? 110.80560 94.16800 97.32960 1.000 61.05954 847 ASP A C 1
ATOM 4893 O O . ASP A 1 848 ? 111.15560 95.22300 96.78760 1.000 61.05954 847 ASP A O 1
ATOM 4898 N N . ILE A 1 849 ? 109.67460 93.54300 96.99760 1.000 58.61237 848 ILE A N 1
ATOM 4899 C CA . ILE A 1 849 ? 108.88760 93.98800 95.85160 1.000 58.61237 848 ILE A CA 1
ATOM 4900 C C . ILE A 1 849 ? 107.64560 94.79200 96.23160 1.000 58.61237 848 ILE A C 1
ATOM 4901 O O . ILE A 1 849 ? 107.06460 95.45200 95.35560 1.000 58.61237 848 ILE A O 1
ATOM 4906 N N . CYS A 1 850 ? 107.21960 94.76100 97.49260 1.000 56.15025 849 CYS A N 1
ATOM 4907 C CA . CYS A 1 850 ? 106.07660 95.54700 97.95960 1.000 56.15025 849 CYS A CA 1
ATOM 4908 C C . CYS A 1 850 ? 106.41960 96.24700 99.26960 1.000 56.15025 849 CYS A C 1
ATOM 4909 O O . CYS A 1 850 ? 105.85060 95.92900 100.31960 1.000 56.15025 849 CYS A O 1
ATOM 4912 N N . PRO A 1 851 ? 107.35060 97.20800 99.24760 1.000 56.55783 850 PRO A N 1
ATOM 4913 C CA . PRO A 1 851 ? 107.68060 97.92100 100.49360 1.000 56.55783 850 PRO A CA 1
ATOM 4914 C C . PRO A 1 851 ? 106.51660 98.70500 101.07360 1.000 56.55783 850 PRO A C 1
ATOM 4915 O O . PRO A 1 851 ? 106.40860 98.82000 102.30160 1.000 56.55783 850 PRO A O 1
ATOM 4919 N N . LEU A 1 852 ? 105.64160 99.25500 100.22760 1.000 54.48491 851 LEU A N 1
ATOM 4920 C CA . LEU A 1 852 ? 104.52060 100.04200 100.73160 1.000 54.48491 851 LEU A CA 1
ATOM 4921 C C . LEU A 1 852 ? 103.44260 99.15000 101.33360 1.000 54.48491 851 LEU A C 1
ATOM 4922 O O . LEU A 1 852 ? 102.88560 99.46800 102.39060 1.000 54.48491 851 LEU A O 1
ATOM 4927 N N . LEU A 1 853 ? 103.13360 98.03300 100.67760 1.000 58.16922 852 LEU A N 1
ATOM 4928 C CA . LEU A 1 853 ? 102.10660 97.12700 101.17060 1.000 58.16922 852 LEU A CA 1
ATOM 4929 C C . LEU A 1 853 ? 102.61960 96.17100 102.23860 1.000 58.16922 852 LEU A C 1
ATOM 4930 O O . LEU A 1 853 ? 101.80860 95.50400 102.88760 1.000 58.16922 852 LEU A O 1
ATOM 4935 N N . TYR A 1 854 ? 103.93360 96.09600 102.44260 1.000 65.87753 853 TYR A N 1
ATOM 4936 C CA . TYR A 1 854 ? 104.52760 95.15300 103.38660 1.000 65.87753 853 TYR A CA 1
ATOM 4937 C C . TYR A 1 854 ? 105.72560 95.82800 104.03660 1.000 65.87753 853 TYR A C 1
ATOM 4938 O O . TYR A 1 854 ? 106.74060 96.06500 103.37460 1.000 65.87753 853 TYR A O 1
ATOM 4947 N N . SER A 1 855 ? 105.61060 96.13400 105.32260 1.000 72.12848 854 SER A N 1
ATOM 4948 C CA . SER A 1 855 ? 106.67860 96.77700 106.06960 1.000 72.12848 854 SER A CA 1
ATOM 4949 C C . SER A 1 855 ? 107.42560 95.75600 106.92060 1.000 72.12848 854 SER A C 1
ATOM 4950 O O . SER A 1 855 ? 107.09160 94.57000 106.95660 1.000 72.12848 854 SER A O 1
ATOM 4953 N N . THR A 1 856 ? 108.46160 96.24100 107.61060 1.000 75.23356 855 THR A N 1
ATOM 4954 C CA . THR A 1 856 ? 109.18760 95.39600 108.55260 1.000 75.23356 855 THR A CA 1
ATOM 4955 C C . THR A 1 856 ? 108.29260 94.95200 109.70060 1.000 75.23356 855 THR A C 1
ATOM 4956 O O . THR A 1 856 ? 108.48760 93.86500 110.25860 1.000 75.23356 855 THR A O 1
ATOM 4960 N N . ASP A 1 857 ? 107.31460 95.78400 110.06760 1.000 79.63230 856 ASP A N 1
ATOM 4961 C CA . ASP A 1 857 ? 106.31660 95.39000 111.05460 1.000 79.63230 856 ASP A CA 1
ATOM 4962 C C . ASP A 1 857 ? 105.55960 94.15400 110.58960 1.000 79.63230 856 ASP A C 1
ATOM 4963 O O . ASP A 1 857 ? 105.35760 93.20500 111.35660 1.000 79.63230 856 ASP A O 1
ATOM 4968 N N . ASP A 1 858 ? 105.14460 94.14200 109.32160 1.000 73.88680 857 ASP A N 1
ATOM 4969 C CA . ASP A 1 858 ? 104.49260 92.96000 108.77360 1.000 73.88680 857 ASP A CA 1
ATOM 4970 C C . ASP A 1 858 ? 105.43460 91.76500 108.75760 1.000 73.88680 857 ASP A C 1
ATOM 4971 O O . ASP A 1 858 ? 104.99760 90.63100 108.97260 1.000 73.88680 857 ASP A O 1
ATOM 4976 N N . ALA A 1 859 ? 106.73060 92.00200 108.53660 1.000 76.88526 858 ALA A N 1
ATOM 4977 C CA . ALA A 1 859 ? 107.69760 90.90900 108.52260 1.000 76.88526 858 ALA A CA 1
ATOM 4978 C C . ALA A 1 859 ? 107.81960 90.25500 109.89460 1.000 76.88526 858 ALA A C 1
ATOM 4979 O O . ALA A 1 859 ? 107.76460 89.02300 110.01360 1.000 76.88526 858 ALA A O 1
ATOM 4981 N N . ILE A 1 860 ? 107.98860 91.06100 110.94460 1.000 80.29221 859 ILE A N 1
ATOM 4982 C CA . ILE A 1 860 ? 108.13860 90.49300 112.28260 1.000 80.29221 859 ILE A CA 1
ATOM 4983 C C . ILE A 1 860 ? 106.82560 89.87300 112.74860 1.000 80.29221 859 ILE A C 1
ATOM 4984 O O . ILE A 1 860 ? 106.81960 88.85300 113.44860 1.000 80.29221 859 ILE A O 1
ATOM 4989 N N . CYS A 1 861 ? 105.69060 90.46600 112.35560 1.000 82.70130 860 CYS A N 1
ATOM 4990 C CA . CYS A 1 861 ? 104.40160 89.85600 112.67060 1.000 82.70130 860 CYS A CA 1
ATOM 4991 C C . CYS A 1 861 ? 104.26060 88.49400 112.00760 1.000 82.70130 860 CYS A C 1
ATOM 4992 O O . CYS A 1 861 ? 103.78760 87.53800 112.63260 1.000 82.70130 860 CYS A O 1
ATOM 4995 N N . SER A 1 862 ? 104.66660 88.38700 110.74060 1.000 82.29961 861 SER A N 1
ATOM 4996 C CA . SER A 1 862 ? 104.58960 87.11400 110.03660 1.000 82.29961 861 SER A CA 1
ATOM 4997 C C . SER A 1 862 ? 105.50860 86.07900 110.66860 1.000 82.29961 861 SER A C 1
ATOM 4998 O O . SER A 1 862 ? 105.13060 84.91300 110.81460 1.000 82.29961 861 SER A O 1
ATOM 5001 N N . LYS A 1 863 ? 106.71860 86.49000 111.05560 1.000 84.03586 862 LYS A N 1
ATOM 5002 C CA . LYS A 1 863 ? 107.64360 85.56000 111.69960 1.000 84.03586 862 LYS A CA 1
ATOM 5003 C C . LYS A 1 863 ? 107.09660 85.06300 113.03360 1.000 84.03586 862 LYS A C 1
ATOM 5004 O O . LYS A 1 863 ? 107.14860 83.86100 113.32660 1.000 84.03586 862 LYS A O 1
ATOM 5010 N N . ALA A 1 864 ? 106.55960 85.97200 113.85160 1.000 87.35751 863 ALA A N 1
ATOM 5011 C CA . ALA A 1 864 ? 106.00460 85.57400 115.14160 1.000 87.35751 863 ALA A CA 1
ATOM 5012 C C . ALA A 1 864 ? 104.77960 84.68200 114.97060 1.000 87.35751 863 ALA A C 1
ATOM 5013 O O . ALA A 1 864 ? 104.60460 83.71000 115.71660 1.000 87.35751 863 ALA A O 1
ATOM 5015 N N . ASN A 1 865 ? 103.92060 84.99500 113.99660 1.000 89.11655 864 ASN A N 1
ATOM 5016 C CA . ASN A 1 865 ? 102.76260 84.15000 113.72860 1.000 89.11655 864 ASN A CA 1
ATOM 5017 C C . ASN A 1 865 ? 103.18860 82.76900 113.24560 1.000 89.11655 864 ASN A C 1
ATOM 5018 O O . ASN A 1 865 ? 102.57760 81.76000 113.61360 1.000 89.11655 864 ASN A O 1
ATOM 5023 N N . GLU A 1 866 ? 104.23660 82.70600 112.41760 1.000 89.36911 865 GLU A N 1
ATOM 5024 C CA . GLU A 1 866 ? 104.76160 81.41900 111.97560 1.000 89.36911 865 GLU A CA 1
ATOM 5025 C C . GLU A 1 866 ? 105.28460 80.60700 113.15060 1.000 89.36911 865 GLU A C 1
ATOM 5026 O O . GLU A 1 866 ? 105.04760 79.39600 113.23260 1.000 89.36911 865 GLU A O 1
ATOM 5032 N N . LEU A 1 867 ? 106.00560 81.25700 114.06760 1.000 91.17055 866 LEU A N 1
ATOM 5033 C CA . LEU A 1 867 ? 106.50260 80.55400 115.24760 1.000 91.17055 866 LEU A CA 1
ATOM 5034 C C . LEU A 1 867 ? 105.35360 80.03900 116.10760 1.000 91.17055 866 LEU A C 1
ATOM 5035 O O . LEU A 1 867 ? 105.39260 78.90200 116.59160 1.000 91.17055 866 LEU A O 1
ATOM 5040 N N . LEU A 1 868 ? 104.31560 80.85800 116.29560 1.000 93.80759 867 LEU A N 1
ATOM 5041 C CA . LEU A 1 868 ? 103.16960 80.42800 117.09260 1.000 93.80759 867 LEU A CA 1
ATOM 5042 C C . LEU A 1 868 ? 102.43160 79.26800 116.43360 1.000 93.80759 867 LEU A C 1
ATOM 5043 O O . LEU A 1 868 ? 101.98960 78.33700 117.11660 1.000 93.80759 867 LEU A O 1
ATOM 5048 N N . GLN A 1 869 ? 102.28160 79.30700 115.10760 1.000 95.12764 868 GLN A N 1
ATOM 5049 C CA . GLN A 1 869 ? 101.57260 78.23800 114.41160 1.000 95.12764 868 GLN A CA 1
ATOM 5050 C C . GLN A 1 869 ? 102.37860 76.94700 114.35760 1.000 95.12764 868 GLN A C 1
ATOM 5051 O O . GLN A 1 869 ? 101.79760 75.85800 114.43260 1.000 95.12764 868 GLN A O 1
ATOM 5057 N N . ARG A 1 870 ? 103.70160 77.03800 114.22760 1.000 94.63325 869 ARG A N 1
ATOM 5058 C CA . ARG A 1 870 ? 104.54760 75.85300 114.22160 1.000 94.63325 869 ARG A CA 1
ATOM 5059 C C . ARG A 1 870 ? 104.90660 75.37800 115.62360 1.000 94.63325 869 ARG A C 1
ATOM 5060 O O . ARG A 1 870 ? 105.54360 74.32800 115.75960 1.000 94.63325 869 ARG A O 1
ATOM 5068 N N . SER A 1 871 ? 104.52260 76.11900 116.65960 1.000 97.11691 870 SER A N 1
ATOM 5069 C CA . SER A 1 871 ? 104.69360 75.67900 118.03560 1.000 97.11691 870 SER A CA 1
ATOM 5070 C C . SER A 1 871 ? 103.45660 74.98000 118.58560 1.000 97.11691 870 SER A C 1
ATOM 5071 O O . SER A 1 871 ? 103.31460 74.86700 119.80660 1.000 97.11691 870 SER A O 1
ATOM 5074 N N . ARG A 1 872 ? 102.55860 74.51800 117.71660 1.000 100.72679 871 ARG A N 1
ATOM 5075 C CA . ARG A 1 872 ? 101.37060 73.76800 118.12060 1.000 100.72679 871 ARG A CA 1
ATOM 5076 C C . ARG A 1 872 ? 101.55660 72.26900 117.92560 1.000 100.72679 871 ARG A C 1
ATOM 5077 O O . ARG A 1 872 ? 100.61260 71.55200 117.58160 1.000 100.72679 871 ARG A O 1
ATOM 5085 N N . GLN A 1 873 ? 102.77360 71.77500 118.14060 1.000 103.87218 872 GLN A N 1
ATOM 5086 C CA . GLN A 1 873 ? 103.07560 70.35600 118.00560 1.000 103.87218 872 GLN A CA 1
ATOM 5087 C C . GLN A 1 873 ? 103.76060 69.88700 119.28060 1.000 103.87218 872 GLN A C 1
ATOM 5088 O O . GLN A 1 873 ? 104.44760 70.67200 119.94060 1.000 103.87218 872 GLN A O 1
ATOM 5094 N N . VAL A 1 874 ? 103.57960 68.61100 119.61560 1.000 105.98647 873 VAL A N 1
ATOM 5095 C CA . VAL A 1 874 ? 103.97060 68.09000 120.92260 1.000 105.98647 873 VAL A CA 1
ATOM 5096 C C . VAL A 1 874 ? 105.20860 67.20900 120.79360 1.000 105.98647 873 VAL A C 1
ATOM 5097 O O . VAL A 1 874 ? 105.37460 66.24300 121.54660 1.000 105.98647 873 VAL A O 1
ATOM 5101 N N . GLN A 1 875 ? 106.07360 67.52300 119.82560 1.000 106.87972 874 GLN A N 1
ATOM 5102 C CA . GLN A 1 875 ? 107.28360 66.73000 119.62560 1.000 106.87972 874 GLN A CA 1
ATOM 5103 C C . GLN A 1 875 ? 108.19360 66.77800 120.84960 1.000 106.87972 874 GLN A C 1
ATOM 5104 O O . GLN A 1 875 ? 108.74060 65.75200 121.26960 1.000 106.87972 874 GLN A O 1
ATOM 5110 N N . ASN A 1 876 ? 108.36760 67.96000 121.43860 1.000 105.45922 875 ASN A N 1
ATOM 5111 C CA . ASN A 1 876 ? 109.25260 68.11600 122.58360 1.000 105.45922 875 ASN A CA 1
ATOM 5112 C C . ASN A 1 876 ? 108.83860 69.32800 123.40560 1.000 105.45922 875 ASN A C 1
ATOM 5113 O O . ASN A 1 876 ? 108.44260 70.35700 122.85260 1.000 105.45922 875 ASN A O 1
ATOM 5118 N N . LYS A 1 877 ? 108.93660 69.19700 124.73160 1.000 104.64745 876 LYS A N 1
ATOM 5119 C CA . LYS A 1 877 ? 108.59660 70.29300 125.63060 1.000 104.64745 876 LYS A CA 1
ATOM 5120 C C . LYS A 1 877 ? 109.65060 71.39300 125.64360 1.000 104.64745 876 LYS A C 1
ATOM 5121 O O . LYS A 1 877 ? 109.29060 72.57500 125.62060 1.000 104.64745 876 LYS A O 1
ATOM 5127 N N . THR A 1 878 ? 110.93560 71.03800 125.68360 1.000 105.29265 877 THR A N 1
ATOM 5128 C CA . THR A 1 878 ? 112.00460 72.03100 125.69060 1.000 105.29265 877 THR A CA 1
ATOM 5129 C C . THR A 1 878 ? 112.11560 72.75400 124.35360 1.000 105.29265 877 THR A C 1
ATOM 5130 O O . THR A 1 878 ? 112.56860 73.90400 124.30460 1.000 105.29265 877 THR A O 1
ATOM 5134 N N . GLU A 1 879 ? 111.70260 72.09800 123.26560 1.000 105.02228 878 GLU A N 1
ATOM 5135 C CA . GLU A 1 879 ? 111.66260 72.75400 121.96360 1.000 105.02228 878 GLU A CA 1
ATOM 5136 C C . GLU A 1 879 ? 110.69860 73.93200 121.96460 1.000 105.02228 878 GLU A C 1
ATOM 5137 O O . GLU A 1 879 ? 110.98360 74.97200 121.35760 1.000 105.02228 878 GLU A O 1
ATOM 5143 N N . LYS A 1 880 ? 109.55860 73.79400 122.64460 1.000 102.84541 879 LYS A N 1
ATOM 5144 C CA . LYS A 1 880 ? 108.59160 74.87900 122.73860 1.000 102.84541 879 LYS A CA 1
ATOM 5145 C C . LYS A 1 880 ? 109.11960 76.08800 123.49560 1.000 102.84541 879 LYS A C 1
ATOM 5146 O O . LYS A 1 880 ? 108.70860 77.21100 123.18960 1.000 102.84541 879 LYS A O 1
ATOM 5152 N N . GLU A 1 881 ? 110.00660 75.88900 124.47360 1.000 102.51897 880 GLU A N 1
ATOM 5153 C CA . GLU A 1 881 ? 110.42460 76.98900 125.33860 1.000 102.51897 880 GLU A CA 1
ATOM 5154 C C . GLU A 1 881 ? 111.17260 78.06000 124.55260 1.000 102.51897 880 GLU A C 1
ATOM 5155 O O . GLU A 1 881 ? 110.81060 79.24100 124.58860 1.000 102.51897 880 GLU A O 1
ATOM 5161 N N . ARG A 1 882 ? 112.21160 77.66000 123.81460 1.000 102.75656 881 ARG A N 1
ATOM 5162 C CA . ARG A 1 882 ? 113.00260 78.62800 123.05860 1.000 102.75656 881 ARG A CA 1
ATOM 5163 C C . ARG A 1 882 ? 112.19060 79.25100 121.92960 1.000 102.75656 881 ARG A C 1
ATOM 5164 O O . ARG A 1 882 ? 112.31660 80.45100 121.65560 1.000 102.75656 881 ARG A O 1
ATOM 5172 N N . MET 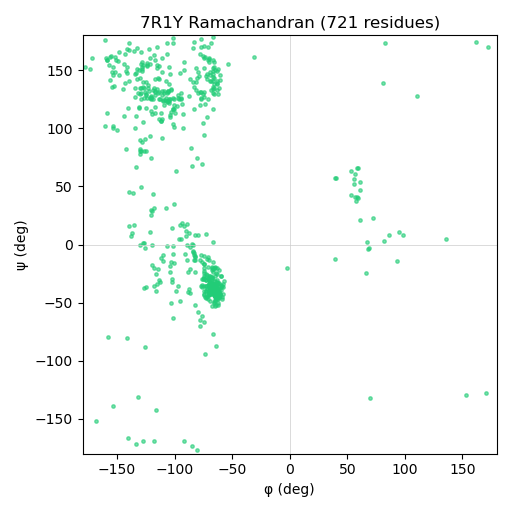A 1 883 ? 111.34960 78.45300 121.26960 1.000 99.71686 882 MET A N 1
ATOM 5173 C CA . MET A 1 883 ? 110.54060 78.95600 120.16460 1.000 99.71686 882 MET A CA 1
ATOM 5174 C C . MET A 1 883 ? 109.54360 80.00200 120.64960 1.000 99.71686 882 MET A C 1
ATOM 5175 O O . MET A 1 883 ? 109.41860 81.08500 120.06160 1.000 99.71686 882 MET A O 1
ATOM 5180 N N . LEU A 1 884 ? 108.83160 79.70000 121.73660 1.000 98.81912 883 LEU A N 1
ATOM 5181 C CA . LEU A 1 884 ? 107.88360 80.66000 122.28660 1.000 98.81912 883 LEU A CA 1
ATOM 5182 C C . LEU A 1 884 ? 108.59760 81.87900 122.85160 1.000 98.81912 883 LEU A C 1
ATOM 5183 O O . LEU A 1 884 ? 108.08360 82.99800 122.76460 1.000 98.81912 883 LEU A O 1
ATOM 5188 N N . ARG A 1 885 ? 109.79360 81.69000 123.41960 1.000 98.89229 884 ARG A N 1
ATOM 5189 C CA . ARG A 1 885 ? 110.54160 82.82700 123.94460 1.000 98.89229 884 ARG A CA 1
ATOM 5190 C C . ARG A 1 885 ? 110.96960 83.77400 122.82860 1.000 98.89229 884 ARG A C 1
ATOM 5191 O O . ARG A 1 885 ? 110.84160 84.99700 122.96160 1.000 98.89229 884 ARG A O 1
ATOM 5199 N N . GLU A 1 886 ? 111.46260 83.23200 121.71260 1.000 99.22647 885 GLU A N 1
ATOM 5200 C CA . GLU A 1 886 ? 111.88560 84.09800 120.61460 1.000 99.22647 885 GLU A CA 1
ATOM 5201 C C . GLU A 1 886 ? 110.68460 84.73800 119.92560 1.000 99.22647 885 GLU A C 1
ATOM 5202 O O . GLU A 1 886 ? 110.75160 85.89500 119.49360 1.000 99.22647 885 GLU A O 1
ATOM 5208 N N . SER A 1 887 ? 109.56160 84.01600 119.83560 1.000 95.71077 886 SER A N 1
ATOM 5209 C CA . SER A 1 887 ? 108.34760 84.62300 119.30160 1.000 95.71077 886 SER A CA 1
ATOM 5210 C C . SER A 1 887 ? 107.83760 85.74600 120.19560 1.000 95.71077 886 SER A C 1
ATOM 5211 O O . SER A 1 887 ? 107.38960 86.78200 119.69060 1.000 95.71077 886 SER A O 1
ATOM 5214 N N . LEU A 1 888 ? 107.90860 85.56500 121.51460 1.000 97.15929 887 LEU A N 1
ATOM 5215 C CA . LEU A 1 888 ? 107.54060 86.62600 122.44160 1.000 97.15929 887 LEU A CA 1
ATOM 5216 C C . LEU A 1 888 ? 108.47260 87.82000 122.29160 1.000 97.15929 887 LEU A C 1
ATOM 5217 O O . LEU A 1 888 ? 108.03860 88.97300 122.35160 1.000 97.15929 887 LEU A O 1
ATOM 5222 N N . LYS A 1 889 ? 109.76860 87.55600 122.10360 1.000 97.87855 888 LYS A N 1
ATOM 5223 C CA . LYS A 1 889 ? 110.72560 88.63800 121.89560 1.000 97.87855 888 LYS A CA 1
ATOM 5224 C C . LYS A 1 889 ? 110.40660 89.41800 120.62660 1.000 97.87855 888 LYS A C 1
ATOM 5225 O O . LYS A 1 889 ? 110.53860 90.64700 120.59160 1.000 97.87855 888 LYS A O 1
ATOM 5231 N N . GLU A 1 890 ? 109.99560 88.71400 119.56860 1.000 95.42699 889 GLU A N 1
ATOM 5232 C CA . GLU A 1 890 ? 109.53560 89.39500 118.36060 1.000 95.42699 889 GLU A CA 1
ATOM 5233 C C . GLU A 1 890 ? 108.28760 90.22400 118.63860 1.000 95.42699 889 GLU A C 1
ATOM 5234 O O . GLU A 1 890 ? 108.16560 91.35800 118.16160 1.000 95.42699 889 GLU A O 1
ATOM 5240 N N . TYR A 1 891 ? 107.34960 89.67400 119.41360 1.000 93.50036 890 TYR A N 1
ATOM 5241 C CA . TYR A 1 891 ? 106.10360 90.37300 119.71260 1.000 93.50036 890 TYR A CA 1
ATOM 5242 C C . TYR A 1 891 ? 106.29560 91.56300 120.64760 1.000 93.50036 890 TYR A C 1
ATOM 5243 O O . TYR A 1 891 ? 105.40960 92.42200 120.71460 1.000 93.50036 890 TYR A O 1
ATOM 5252 N N . GLN A 1 892 ? 107.41260 91.62000 121.37960 1.000 98.40371 891 GLN A N 1
ATOM 5253 C CA . GLN A 1 892 ? 107.62960 92.71700 122.32360 1.000 98.40371 891 GLN A CA 1
ATOM 5254 C C . GLN A 1 892 ? 107.66660 94.06700 121.61660 1.000 98.40371 891 GLN A C 1
ATOM 5255 O O . GLN A 1 892 ? 107.11060 95.05300 122.11460 1.000 98.40371 891 GLN A O 1
ATOM 5261 N N . LYS A 1 893 ? 108.31860 94.13200 120.45460 1.000 95.43615 892 LYS A N 1
ATOM 5262 C CA . LYS A 1 893 ? 108.51460 95.38200 119.72960 1.000 95.43615 892 LYS A CA 1
ATOM 5263 C C . LYS A 1 893 ? 107.39660 95.67400 118.73760 1.000 95.43615 892 LYS A C 1
ATOM 5264 O O . LYS A 1 893 ? 107.50060 96.62900 117.95560 1.000 95.43615 892 LYS A O 1
ATOM 5270 N N . ILE A 1 894 ? 106.32860 94.87800 118.74360 1.000 94.16229 893 ILE A N 1
ATOM 5271 C CA . ILE A 1 894 ? 105.25060 95.04000 117.77560 1.000 94.16229 893 ILE A CA 1
ATOM 5272 C C . ILE A 1 894 ? 103.90760 95.06600 118.49760 1.000 94.16229 893 ILE A C 1
ATOM 5273 O O . ILE A 1 894 ? 102.85160 95.21000 117.86860 1.000 94.16229 893 ILE A O 1
ATOM 5278 N N . SER A 1 895 ? 103.94160 94.94200 119.82560 1.000 99.16801 894 SER A N 1
ATOM 5279 C CA . SER A 1 895 ? 102.70760 94.87600 120.60160 1.000 99.16801 894 SER A CA 1
ATOM 5280 C C . SER A 1 895 ? 101.89160 96.15800 120.48760 1.000 99.16801 894 SER A C 1
ATOM 5281 O O . SER A 1 895 ? 100.65760 96.11300 120.54060 1.000 99.16801 894 SER A O 1
ATOM 5284 N N . ASN A 1 896 ? 102.55960 97.30400 120.33760 1.000 101.64800 895 ASN A N 1
ATOM 5285 C CA . ASN A 1 896 ? 101.84760 98.57300 120.22160 1.000 101.64800 895 ASN A CA 1
ATOM 5286 C C . ASN A 1 896 ? 101.04460 98.65200 118.92960 1.000 101.64800 895 ASN A C 1
ATOM 5287 O O . ASN A 1 896 ? 99.91660 99.15800 118.92160 1.000 101.64800 895 ASN A O 1
ATOM 5292 N N . GLN A 1 897 ? 101.60760 98.15700 117.82760 1.000 95.55311 896 GLN A N 1
ATOM 5293 C CA . GLN A 1 897 ? 101.04360 98.44600 116.51360 1.000 95.55311 896 GLN A CA 1
ATOM 5294 C C . GLN A 1 897 ? 99.81260 97.59400 116.21560 1.000 95.55311 896 GLN A C 1
ATOM 5295 O O . GLN A 1 897 ? 98.70260 98.11900 116.08260 1.000 95.55311 896 GLN A O 1
ATOM 5301 N N . VAL A 1 898 ? 99.98760 96.27800 116.10460 1.000 96.55950 897 VAL A N 1
ATOM 5302 C CA . VAL A 1 898 ? 98.94560 95.41300 115.56760 1.000 96.55950 897 VAL A CA 1
ATOM 5303 C C . VAL A 1 898 ? 98.61460 94.31300 116.56760 1.000 96.55950 897 VAL A C 1
ATOM 5304 O O . VAL A 1 898 ? 99.42660 93.95700 117.42760 1.000 96.55950 897 VAL A O 1
ATOM 5308 N N . ASP A 1 899 ? 97.39360 93.77800 116.43060 1.000 97.74603 898 ASP A N 1
ATOM 5309 C CA . ASP A 1 899 ? 96.87460 92.56500 117.06660 1.000 97.74603 898 ASP A CA 1
ATOM 5310 C C . ASP A 1 899 ? 97.29560 92.35200 118.51760 1.000 97.74603 898 ASP A C 1
ATOM 5311 O O . ASP A 1 899 ? 97.87760 91.31600 118.84960 1.000 97.74603 898 ASP A O 1
ATOM 5316 N N . LEU A 1 900 ? 96.99160 93.31100 119.39360 1.000 99.34793 899 LEU A N 1
ATOM 5317 C CA . LEU A 1 900 ? 97.24560 93.09900 120.81560 1.000 99.34793 899 LEU A CA 1
ATOM 5318 C C . LEU A 1 900 ? 96.24660 92.11100 121.40860 1.000 99.34793 899 LEU A C 1
ATOM 5319 O O . LEU A 1 900 ? 96.62560 91.19700 122.14860 1.000 99.34793 899 LEU A O 1
ATOM 5324 N N . SER A 1 901 ? 94.96260 92.28000 121.09560 1.000 100.19910 900 SER A N 1
ATOM 5325 C CA . SER A 1 901 ? 93.93360 91.40000 121.63260 1.000 100.19910 900 SER A CA 1
ATOM 5326 C C . SER A 1 901 ? 93.72960 90.14500 120.79660 1.000 100.19910 900 SER A C 1
ATOM 5327 O O . SER A 1 901 ? 92.91260 89.29700 121.17260 1.000 100.19910 900 SER A O 1
ATOM 5330 N N . ASN A 1 902 ? 94.44560 90.00400 119.68260 1.000 100.62145 901 ASN A N 1
ATOM 5331 C CA . ASN A 1 902 ? 94.26560 88.86200 118.79460 1.000 100.62145 901 ASN A CA 1
ATOM 5332 C C . ASN A 1 902 ? 95.26160 87.74400 119.08460 1.000 100.62145 901 ASN A C 1
ATOM 5333 O O . ASN A 1 902 ? 94.87160 86.57900 119.20560 1.000 100.62145 901 ASN A O 1
ATOM 5338 N N . VAL A 1 903 ? 96.54960 88.08000 119.20160 1.000 99.92198 902 VAL A N 1
ATOM 5339 C CA . VAL A 1 903 ? 97.56460 87.05400 119.40860 1.000 99.92198 902 VAL A CA 1
ATOM 5340 C C . VAL A 1 903 ? 97.54160 86.50800 120.82960 1.000 99.92198 902 VAL A C 1
ATOM 5341 O O . VAL A 1 903 ? 98.04660 85.40500 121.07160 1.000 99.92198 902 VAL A O 1
ATOM 5345 N N . CYS A 1 904 ? 96.96760 87.24600 121.78360 1.000 101.15007 903 CYS A N 1
ATOM 5346 C CA . CYS A 1 904 ? 96.84460 86.71800 123.13760 1.000 101.15007 903 CYS A CA 1
ATOM 5347 C C . CYS A 1 904 ? 95.86060 85.55700 123.19560 1.000 101.15007 903 CYS A C 1
ATOM 5348 O O . CYS A 1 904 ? 96.00260 84.66800 124.04260 1.000 101.15007 903 CYS A O 1
ATOM 5351 N N . ALA A 1 905 ? 94.87360 85.53700 122.29560 1.000 102.85037 904 ALA A N 1
ATOM 5352 C CA . ALA A 1 905 ? 93.93060 84.42500 122.24960 1.000 102.85037 904 ALA A CA 1
ATOM 5353 C C . ALA A 1 905 ? 94.64160 83.11700 121.92260 1.000 102.85037 904 ALA A C 1
ATOM 5354 O O . ALA A 1 905 ? 94.51160 82.12800 122.65060 1.000 102.85037 904 ALA A O 1
ATOM 5356 N N . GLN A 1 906 ? 95.42460 83.10100 120.84060 1.000 102.19027 905 GLN A N 1
ATOM 5357 C CA . GLN A 1 906 ? 96.17660 81.89500 120.50660 1.000 102.19027 905 GLN A CA 1
ATOM 5358 C C . GLN A 1 906 ? 97.30760 81.64800 121.49760 1.000 102.19027 905 GLN A C 1
ATOM 5359 O O . GLN A 1 906 ? 97.70460 80.49400 121.70360 1.000 102.19027 905 GLN A O 1
ATOM 5365 N N . TYR A 1 907 ? 97.82560 82.70800 122.12560 1.000 100.51226 906 TYR A N 1
ATOM 5366 C CA . TYR A 1 907 ? 98.81260 82.54000 123.18860 1.000 100.51226 906 TYR A CA 1
ATOM 5367 C C . TYR A 1 907 ? 98.23860 81.73700 124.34960 1.000 100.51226 906 TYR A C 1
ATOM 5368 O O . TYR A 1 907 ? 98.90560 80.84800 124.89260 1.000 100.51226 906 TYR A O 1
ATOM 5377 N N . ARG A 1 908 ? 97.00560 82.04400 124.75060 1.000 106.39721 907 ARG A N 1
ATOM 5378 C CA . ARG A 1 908 ? 96.34460 81.26900 125.79360 1.000 106.39721 907 ARG A CA 1
ATOM 5379 C C . ARG A 1 908 ? 95.88660 79.91000 125.27760 1.000 106.39721 907 ARG A C 1
ATOM 5380 O O . ARG A 1 908 ? 95.78660 78.95600 126.05760 1.000 106.39721 907 ARG A O 1
ATOM 5388 N N . GLN A 1 909 ? 95.60760 79.80500 123.97660 1.000 106.73134 908 GLN A N 1
ATOM 5389 C CA . GLN A 1 909 ? 95.20160 78.52600 123.40160 1.000 106.73134 908 GLN A CA 1
ATOM 5390 C C . GLN A 1 909 ? 96.35660 77.53200 123.37060 1.000 106.73134 908 GLN A C 1
ATOM 5391 O O . GLN A 1 909 ? 96.13760 76.31900 123.46160 1.000 106.73134 908 GLN A O 1
ATOM 5397 N N . VAL A 1 910 ? 97.59160 78.01900 123.24560 1.000 103.80077 909 VAL A N 1
ATOM 5398 C CA . VAL A 1 910 ? 98.74760 77.12800 123.19660 1.000 103.80077 909 VAL A CA 1
ATOM 5399 C C . VAL A 1 910 ? 99.30060 76.93500 124.60360 1.000 103.80077 909 VAL A C 1
ATOM 5400 O O . VAL A 1 910 ? 100.43360 76.47100 124.77660 1.000 103.80077 909 VAL A O 1
ATOM 5404 N N . ARG A 1 911 ? 98.50060 77.29700 125.60960 1.000 102.89580 910 ARG A N 1
ATOM 5405 C CA . ARG A 1 911 ? 98.82360 77.09900 127.02460 1.000 102.89580 910 ARG A CA 1
ATOM 5406 C C . ARG A 1 911 ? 100.09760 77.85700 127.40560 1.000 102.89580 910 ARG A C 1
ATOM 5407 O O . ARG A 1 911 ? 101.05360 77.29900 127.94860 1.000 102.89580 910 ARG A O 1
ATOM 5415 N N . PHE A 1 912 ? 100.08860 79.15300 127.10960 1.000 100.64877 911 PHE A N 1
ATOM 5416 C CA . PHE A 1 912 ? 101.20360 80.04600 127.39360 1.000 100.64877 911 PHE A CA 1
ATOM 5417 C C . PHE A 1 912 ? 100.71860 81.28200 128.13660 1.000 100.64877 911 PHE A C 1
ATOM 5418 O O . PHE A 1 912 ? 101.02360 82.41600 127.75860 1.000 100.64877 911 PHE A O 1
ATOM 5426 N N . TYR A 1 913 ? 99.93260 81.07200 129.19960 1.000 104.08976 912 TYR A N 1
ATOM 5427 C CA . TYR A 1 913 ? 99.44160 82.18100 130.01460 1.000 104.08976 912 TYR A CA 1
ATOM 5428 C C . TYR A 1 913 ? 100.58160 83.01600 130.58560 1.000 104.08976 912 TYR A C 1
ATOM 5429 O O . TYR A 1 913 ? 100.44660 84.23900 130.73360 1.000 104.08976 912 TYR A O 1
ATOM 5438 N N . GLU A 1 914 ? 101.70860 82.37300 130.90960 1.000 103.68292 913 GLU A N 1
ATOM 5439 C CA . GLU A 1 914 ? 102.90460 83.11100 131.29860 1.000 103.68292 913 GLU A CA 1
ATOM 5440 C C . GLU A 1 914 ? 103.33360 84.07600 130.20360 1.000 103.68292 913 GLU A C 1
ATOM 5441 O O . GLU A 1 914 ? 103.80560 85.17900 130.49560 1.000 103.68292 913 GLU A O 1
ATOM 5447 N N . GLY A 1 915 ? 103.17460 83.68000 128.94360 1.000 103.87608 914 GLY A N 1
ATOM 5448 C CA . GLY A 1 915 ? 103.46160 84.55500 127.82860 1.000 103.87608 914 GLY A CA 1
ATOM 5449 C C . GLY A 1 915 ? 102.42660 85.64600 127.65260 1.000 103.87608 914 GLY A C 1
ATOM 5450 O O . GLY A 1 915 ? 102.76960 86.76700 127.26760 1.000 103.87608 914 GLY A O 1
ATOM 5451 N N . VAL A 1 916 ? 101.15660 85.33200 127.92760 1.000 104.05843 915 VAL A N 1
ATOM 5452 C CA . VAL A 1 916 ? 100.09960 86.33400 127.80260 1.000 104.05843 915 VAL A CA 1
ATOM 5453 C C . VAL A 1 916 ? 100.31260 87.45800 128.80460 1.000 104.05843 915 VAL A C 1
ATOM 5454 O O . VAL A 1 916 ? 100.16160 88.64200 128.47460 1.000 104.05843 915 VAL A O 1
ATOM 5458 N N . VAL A 1 917 ? 100.66060 87.10400 130.04460 1.000 105.84792 916 VAL A N 1
ATOM 5459 C CA . VAL A 1 917 ? 100.89560 88.11700 131.07160 1.000 105.84792 916 VAL A CA 1
ATOM 5460 C C . VAL A 1 917 ? 102.04960 89.02600 130.66460 1.000 105.84792 916 VAL A C 1
ATOM 5461 O O . VAL A 1 917 ? 101.95960 90.25500 130.76260 1.000 105.84792 916 VAL A O 1
ATOM 5465 N N . GLU A 1 918 ? 103.14460 88.43200 130.18260 1.000 104.60144 917 GLU A N 1
ATOM 5466 C CA . GLU A 1 918 ? 104.30660 89.21800 129.78160 1.000 104.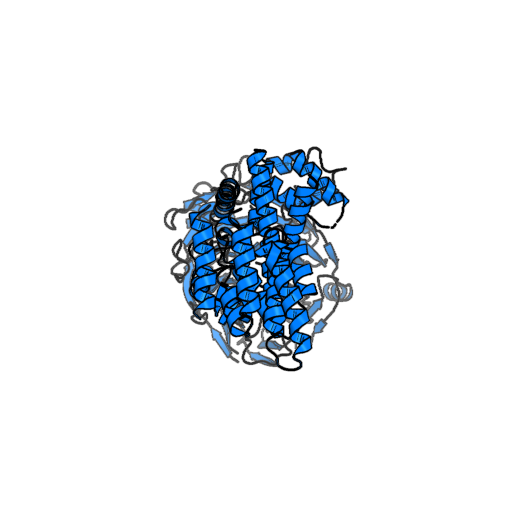60144 917 GLU A CA 1
ATOM 5467 C C . GLU A 1 918 ? 103.99560 90.11400 128.58660 1.000 104.60144 917 GLU A C 1
ATOM 5468 O O . GLU A 1 918 ? 104.40660 91.28100 128.55760 1.000 104.60144 917 GLU A O 1
ATOM 5474 N N . LEU A 1 919 ? 103.26860 89.59100 127.59560 1.000 103.51030 918 LEU A N 1
ATOM 5475 C CA . LEU A 1 919 ? 102.94060 90.38800 126.41760 1.000 103.51030 918 LEU A CA 1
ATOM 5476 C C . LEU A 1 919 ? 102.01460 91.54500 126.76660 1.000 103.51030 918 LEU A C 1
ATOM 5477 O O . LEU A 1 919 ? 102.19360 92.66300 126.26760 1.000 103.51030 918 LEU A O 1
ATOM 5482 N N . SER A 1 920 ? 101.02160 91.30400 127.62660 1.000 106.87078 919 SER A N 1
ATOM 5483 C CA . SER A 1 920 ? 100.12660 92.38700 128.01860 1.000 106.87078 919 SER A CA 1
ATOM 5484 C C . SER A 1 920 ? 100.83160 93.40600 128.90460 1.000 106.87078 919 SER A C 1
ATOM 5485 O O . SER A 1 920 ? 100.53260 94.60300 128.82460 1.000 106.87078 919 SER A O 1
ATOM 5488 N N . LEU A 1 921 ? 101.77460 92.96300 129.74160 1.000 108.56042 920 LEU A N 1
ATOM 5489 C CA . LEU A 1 921 ? 102.59160 93.90800 130.49760 1.000 108.56042 920 LEU A CA 1
ATOM 5490 C C . LEU A 1 921 ? 103.43860 94.76800 129.56860 1.000 108.56042 920 LEU A C 1
ATOM 5491 O O . LEU A 1 921 ? 103.57860 95.97600 129.78960 1.000 108.56042 920 LEU A O 1
ATOM 5496 N N . THR A 1 922 ? 104.01160 94.16200 128.52660 1.000 107.85925 921 THR A N 1
ATOM 5497 C CA . THR A 1 922 ? 104.76860 94.93100 127.54360 1.000 107.85925 921 THR A CA 1
ATOM 5498 C C . THR A 1 922 ? 103.87460 95.93500 126.82560 1.000 107.85925 921 THR A C 1
ATOM 5499 O O . THR A 1 922 ? 104.27760 97.07900 126.58460 1.000 107.85925 921 THR A O 1
ATOM 5503 N N . ALA A 1 923 ? 102.65360 95.51900 126.47860 1.000 108.68519 922 ALA A N 1
ATOM 5504 C CA . ALA A 1 923 ? 101.70460 96.42900 125.84560 1.000 108.68519 922 ALA A CA 1
ATOM 5505 C C . ALA A 1 923 ? 101.36660 97.60000 126.75560 1.000 108.68519 922 ALA A C 1
ATOM 5506 O O . ALA A 1 923 ? 101.31060 98.74900 126.30560 1.000 108.68519 922 ALA A O 1
ATOM 5508 N N . ALA A 1 924 ? 101.13360 97.32800 128.04060 1.000 112.19290 923 ALA A N 1
ATOM 5509 C CA . ALA A 1 924 ? 100.82960 98.40000 128.98160 1.000 112.19290 923 ALA A CA 1
ATOM 5510 C C . ALA A 1 924 ? 102.01460 99.34300 129.15060 1.000 112.19290 923 ALA A C 1
ATOM 5511 O O . ALA A 1 924 ? 101.83860 100.56500 129.22660 1.000 112.19290 923 ALA A O 1
ATOM 5513 N N . GLU A 1 925 ? 103.22960 98.79600 129.20760 1.000 112.91532 924 GLU A N 1
ATOM 5514 C CA . GLU A 1 925 ? 104.40660 99.62100 129.45560 1.000 112.91532 924 GLU A CA 1
ATOM 5515 C C . GLU A 1 925 ? 104.82360 100.43500 128.23660 1.000 112.91532 924 GLU A C 1
ATOM 5516 O O . GLU A 1 925 ? 105.39260 101.52100 128.39460 1.000 112.91532 924 GLU A O 1
ATOM 5522 N N . LYS A 1 926 ? 104.56160 99.94500 127.02660 1.000 109.83699 925 LYS A N 1
ATOM 5523 C CA . LYS A 1 926 ? 105.00760 100.63600 125.82160 1.000 109.83699 925 LYS A CA 1
ATOM 5524 C C . LYS A 1 926 ? 103.91660 101.47800 125.16960 1.000 109.83699 925 LYS A C 1
ATOM 5525 O O . LYS A 1 926 ? 104.20060 102.58000 124.69160 1.000 109.83699 925 LYS A O 1
ATOM 5531 N N . LYS A 1 927 ? 102.67660 100.98200 125.13560 1.000 108.69460 926 LYS A N 1
ATOM 5532 C CA . LYS A 1 927 ? 101.58460 101.72800 124.51760 1.000 108.69460 926 LYS A CA 1
ATOM 5533 C C . LYS A 1 927 ? 101.28360 103.01400 125.27760 1.000 108.69460 926 LYS A C 1
ATOM 5534 O O . LYS A 1 927 ? 101.05860 104.06500 124.66560 1.000 108.69460 926 LYS A O 1
ATOM 5540 N N . ASP A 1 928 ? 101.27660 102.95300 126.60760 1.000 112.27447 927 ASP A N 1
ATOM 5541 C CA . ASP A 1 928 ? 100.92960 104.09300 127.45560 1.000 112.27447 927 ASP A CA 1
ATOM 5542 C C . ASP A 1 928 ? 102.00560 104.26600 128.51860 1.000 112.27447 927 ASP A C 1
ATOM 5543 O O . ASP A 1 928 ? 101.81860 103.87300 129.67760 1.000 112.27447 927 ASP A O 1
ATOM 5548 N N . PRO A 1 929 ? 103.15860 104.85200 128.15660 1.000 113.98198 928 PRO A N 1
ATOM 5549 C CA . PRO A 1 929 ? 104.24960 105.06700 129.11360 1.000 113.98198 928 PRO A CA 1
ATOM 5550 C C . PRO A 1 929 ? 103.88260 106.06900 130.20560 1.000 113.98198 928 PRO A C 1
ATOM 5551 O O . PRO A 1 929 ? 104.59460 106.15000 131.20660 1.000 113.98198 928 PRO A O 1
ATOM 5555 N N . ALA A 1 951 ? 96.03160 107.71800 128.15660 1.000 116.70886 950 ALA A N 1
ATOM 5556 C CA . ALA A 1 951 ? 97.24960 107.33300 128.85960 1.000 116.70886 950 ALA A CA 1
ATOM 5557 C C . ALA A 1 951 ? 96.93560 106.41300 130.03460 1.000 116.70886 950 ALA A C 1
ATOM 5558 O O . ALA A 1 951 ? 97.09860 105.19600 129.94260 1.000 116.70886 950 ALA A O 1
ATOM 5560 N N . PHE A 1 952 ? 96.49260 107.01100 131.14260 1.000 116.40603 951 PHE A N 1
ATOM 5561 C CA . PHE A 1 952 ? 96.16660 106.22900 132.33260 1.000 116.40603 951 PHE A CA 1
ATOM 5562 C C . PHE A 1 952 ? 94.98360 105.30200 132.08060 1.000 116.40603 951 PHE A C 1
ATOM 5563 O O . PHE A 1 952 ? 95.01160 104.12600 132.46760 1.000 116.40603 951 PHE A O 1
ATOM 5571 N N . GLN A 1 953 ? 93.93460 105.81200 131.42660 1.000 115.98008 952 GLN A N 1
ATOM 5572 C CA . GLN A 1 953 ? 92.76760 104.98500 131.13560 1.000 115.98008 952 GLN A CA 1
ATOM 5573 C C . GLN A 1 953 ? 93.11260 103.85700 130.17060 1.000 115.98008 952 GLN A C 1
ATOM 5574 O O . GLN A 1 953 ? 92.64460 102.72600 130.33860 1.000 115.98008 952 GLN A O 1
ATOM 5580 N N . GLU A 1 954 ? 93.94560 104.13700 129.16560 1.000 117.37991 953 GLU A N 1
ATOM 5581 C CA . GLU A 1 954 ? 94.33760 103.09300 128.22560 1.000 117.37991 953 GLU A CA 1
ATOM 5582 C C . GLU A 1 954 ? 95.25560 102.06600 128.87660 1.000 117.37991 953 GLU A C 1
ATOM 5583 O O . GLU A 1 954 ? 95.17060 100.87300 128.56260 1.000 117.37991 953 GLU A O 1
ATOM 5589 N N . ARG A 1 955 ? 96.13160 102.50200 129.78460 1.000 114.66707 954 ARG A N 1
ATOM 5590 C CA . ARG A 1 955 ? 96.96360 101.55100 130.51560 1.000 114.66707 954 ARG A CA 1
ATOM 5591 C C . ARG A 1 955 ? 96.11560 100.66300 131.41660 1.000 114.66707 954 ARG A C 1
ATOM 5592 O O . ARG A 1 955 ? 96.37960 99.46200 131.54360 1.000 114.66707 954 ARG A O 1
ATOM 5600 N N . LEU A 1 956 ? 95.08460 101.23400 132.04560 1.000 116.78998 955 LEU A N 1
ATOM 5601 C CA . LEU A 1 956 ? 94.16560 100.41800 132.83360 1.000 116.78998 955 LEU A CA 1
ATOM 5602 C C . LEU A 1 956 ? 93.38360 99.45700 131.94560 1.000 116.78998 955 LEU A C 1
ATOM 5603 O O . LEU A 1 956 ? 93.10560 98.32100 132.34560 1.000 116.78998 955 LEU A O 1
ATOM 5608 N N . ASN A 1 957 ? 93.02860 99.89300 130.73560 1.000 115.53870 956 ASN A N 1
ATOM 5609 C CA . ASN A 1 957 ? 92.38660 98.99600 129.77860 1.000 115.53870 956 ASN A CA 1
ATOM 5610 C C . ASN A 1 957 ? 93.30460 97.83400 129.41860 1.000 115.53870 956 ASN A C 1
ATOM 5611 O O . ASN A 1 957 ? 92.85260 96.69200 129.28160 1.000 115.53870 956 ASN A O 1
ATOM 5616 N N . SER A 1 958 ? 94.59860 98.11400 129.24860 1.000 115.75597 957 SER A N 1
ATOM 5617 C CA . SER A 1 958 ? 95.56260 97.04900 128.98360 1.000 115.75597 957 SER A CA 1
ATOM 5618 C C . SER A 1 958 ? 95.67360 96.09400 130.16760 1.000 115.75597 957 SER A C 1
ATOM 5619 O O . SER A 1 958 ? 95.72460 94.87100 129.98560 1.000 115.75597 957 SER A O 1
ATOM 5622 N N . TYR A 1 959 ? 95.71760 96.63400 131.38960 1.000 115.29721 958 TYR A N 1
ATOM 5623 C CA . TYR A 1 959 ? 95.74360 95.79500 132.58560 1.000 115.29721 958 TYR A CA 1
ATOM 5624 C C . TYR A 1 959 ? 94.46660 94.97800 132.74760 1.000 115.29721 958 TYR A C 1
ATOM 5625 O O . TYR A 1 959 ? 94.48460 93.93600 133.41660 1.000 115.29721 958 TYR A O 1
ATOM 5634 N N . LYS A 1 960 ? 93.35460 95.44000 132.17060 1.000 115.09114 959 LYS A N 1
ATOM 5635 C CA . LYS A 1 960 ? 92.13960 94.63200 132.16160 1.000 115.09114 959 LYS A CA 1
ATOM 5636 C C . LYS A 1 960 ? 92.34760 93.32300 131.41160 1.000 115.09114 959 LYS A C 1
ATOM 5637 O O . LYS A 1 960 ? 91.75860 92.30100 131.77760 1.000 115.09114 959 LYS A O 1
ATOM 5643 N N . CYS A 1 961 ? 93.18560 93.32800 130.37060 1.000 115.66126 960 CYS A N 1
ATOM 5644 C CA . CYS A 1 961 ? 93.51660 92.08100 129.68660 1.000 115.66126 960 CYS A CA 1
ATOM 5645 C C . CYS A 1 961 ? 94.30160 91.14300 130.59760 1.000 115.66126 960 CYS A C 1
ATOM 5646 O O . CYS A 1 961 ? 94.08860 89.92500 130.57360 1.000 115.66126 960 CYS A O 1
ATOM 5649 N N . ILE A 1 962 ? 95.21560 91.69300 131.40360 1.000 114.88053 961 ILE A N 1
ATOM 5650 C CA . ILE A 1 962 ? 95.94360 90.88100 132.37660 1.000 114.88053 961 ILE A CA 1
ATOM 5651 C C . ILE A 1 962 ? 94.97960 90.26900 133.38160 1.000 114.88053 961 ILE A C 1
ATOM 5652 O O . ILE A 1 962 ? 95.08760 89.08700 133.73060 1.000 114.88053 961 ILE A O 1
ATOM 5657 N N . THR A 1 963 ? 94.03060 91.06900 133.87060 1.000 116.59799 962 THR A N 1
ATOM 5658 C CA . THR A 1 963 ? 93.04460 90.56300 134.82260 1.000 116.59799 962 THR A CA 1
ATOM 5659 C C . THR A 1 963 ? 92.18160 89.47300 134.19760 1.000 116.59799 962 THR A C 1
ATOM 5660 O O . THR A 1 963 ? 91.89560 88.45100 134.83660 1.000 116.59799 962 THR A O 1
ATOM 5664 N N . ASP A 1 964 ? 91.76260 89.67000 132.94360 1.000 116.78212 963 ASP A N 1
ATOM 5665 C CA . ASP A 1 964 ? 90.94760 88.67300 132.25760 1.000 116.78212 963 ASP A CA 1
ATOM 5666 C C . ASP A 1 964 ? 91.71760 87.37500 132.04660 1.000 116.78212 963 ASP A C 1
ATOM 5667 O O . ASP A 1 964 ? 91.16260 86.28400 132.22060 1.000 116.78212 963 ASP A O 1
ATOM 5672 N N . THR A 1 965 ? 92.99460 87.47100 131.67160 1.000 116.22253 964 THR A N 1
ATOM 5673 C CA . THR A 1 965 ? 93.81260 86.27200 131.51960 1.000 116.22253 964 THR A CA 1
ATOM 5674 C C . THR A 1 965 ? 94.03060 85.56800 132.85360 1.000 116.22253 964 THR A C 1
ATOM 5675 O O . THR A 1 965 ? 94.00060 84.33300 132.91260 1.000 116.22253 964 THR A O 1
ATOM 5679 N N . LEU A 1 966 ? 94.24360 86.33100 133.92960 1.000 114.47262 965 LEU A N 1
ATOM 5680 C CA . LEU A 1 966 ? 94.42860 85.72900 135.24560 1.000 114.47262 965 LEU A CA 1
ATOM 5681 C C . LEU A 1 966 ? 93.16860 85.00400 135.70160 1.000 114.47262 965 LEU A C 1
ATOM 5682 O O . LEU A 1 966 ? 93.24560 83.91100 136.27460 1.000 114.47262 965 LEU A O 1
ATOM 5687 N N . GLN A 1 967 ? 91.99960 85.59500 135.45460 1.000 115.33759 966 GLN A N 1
ATOM 5688 C CA . GLN A 1 967 ? 90.74360 84.93000 135.77860 1.000 115.33759 966 GLN A CA 1
ATOM 5689 C C . GLN A 1 967 ? 90.39760 83.80700 134.80960 1.000 115.33759 966 GLN A C 1
ATOM 5690 O O . GLN A 1 967 ? 89.55160 82.96800 135.13760 1.000 115.33759 966 GLN A O 1
ATOM 5696 N N . GLU A 1 968 ? 91.02260 83.76800 133.63760 1.000 114.65242 967 GLU A N 1
ATOM 5697 C CA . GLU A 1 968 ? 90.75160 82.72600 132.65460 1.000 114.65242 967 GLU A CA 1
ATOM 5698 C C . GLU A 1 968 ? 91.33360 81.38700 133.09460 1.000 114.65242 967 GLU A C 1
ATOM 5699 O O . GLU A 1 968 ? 90.69060 80.34500 132.96460 1.000 114.65242 967 GLU A O 1
#

Organism: Homo sapiens (NCBI:txid9606)

B-factor: mean 52.12, std 23.65, range [23.68, 117.38]

GO terms:
  GO:0005635 nuclear envelope (C, IDA)
  GO:0006998 nuclear envelope organization (P, IDA)
  GO:0005635 nuclear envelope (C, TAS)
  GO:0005829 cytosol (C, TAS)
  GO:0005515 protein binding (F, IPI)
  GO:0031965 nuclear membrane (C, IDA)
  GO:0016020 membrane (C, HDA)

Solvent-accessible surface area: 32886 Å² total; per-residue (Å²): 198,78,126,28,16,34,74,2,0,120,35,0,38,99,5,9,76,71,11,10,132,38,11,17,0,2,56,5,4,109,11,90,31,48,123,68,37,42,45,20,0,72,74,72,117,12,27,97,63,34,11,20,52,28,124,97,114,18,98,8,14,91,100,2,60,117,73,81,65,176,72,47,54,17,8,18,11,28,89,52,34,72,0,13,1,0,31,48,4,33,0,3,23,0,8,0,58,102,23,22,92,65,42,182,72,70,63,103,88,94,68,3,16,3,22,4,28,0,99,21,90,110,62,161,61,113,106,134,14,159,16,3,6,0,4,0,14,33,102,37,0,13,7,38,35,72,124,111,68,7,105,6,128,120,13,107,0,53,21,19,34,32,4,95,72,1,22,0,0,0,0,0,108,67,27,32,2,17,7,1,45,65,77,176,49,63,96,38,84,159,29,20,8,61,30,8,9,15,0,55,70,11,29,0,0,0,1,26,9,89,119,2,32,0,31,0,7,14,4,17,104,135,2,111,54,21,64,131,36,14,59,30,53,19,104,46,2,11,51,37,0,2,70,40,8,191,96,13,89,119,70,13,0,83,73,9,26,26,1,12,27,1,63,21,51,29,0,6,1,0,0,0,0,0,1,0,49,13,1,0,4,0,0,3,1,1,4,39,37,141,85,60,141,24,59,10,86,73,10,39,12,0,0,0,0,0,2,1,10,31,10,102,80,31,138,46,142,90,4,48,131,3,40,73,9,22,19,20,68,0,5,1,0,2,0,2,21,87,85,154,99,50,0,50,6,8,0,0,0,15,13,14,16,19,54,67,105,79,8,37,1,44,45,35,70,24,60,10,64,5,52,0,105,11,18,32,31,68,130,26,69,0,99,74,1,109,138,104,24,27,103,14,52,20,20,32,5,19,34,1,26,104,78,106,31,81,92,1,0,3,0,1,32,108,6,0,11,9,11,48,8,9,36,4,5,21,6,0,100,72,9,0,88,79,28,146,10,0,43,35,118,65,0,68,118,0,2,130,78,11,106,64,34,20,1,0,0,3,0,0,14,2,2,11,54,153,148,175,101,14,15,45,51,0,29,101,0,0,86,130,61,91,26,72,19,33,0,6,0,1,0,0,5,12,6,2,21,26,4,0,26,0,3,9,5,44,125,193,75,33,67,24,22,2,59,57,137,57,0,55,58,10,19,115,48,0,81,4,0,24,61,2,16,75,157,101,118,139,130,32,53,100,15,1,46,69,0,0,66,27,0,31,12,8,0,10,7,9,28,5,1,21,111,45,102,18,59,79,0,0,53,113,35,107,142,129,10,10,101,63,2,34,119,9,16,0,23,23,9,1,2,160,10,163,98,0,13,37,13,12,8,49,6,1,8,55,37,75,10,187,115,121,35,61,2,74,47,12,8,120,89,0,67,109,38,0,70,88,23,1,56,84,27,52,20,40,30,12,71,0,30,4,10,0,56,93,1,117,67,135,134,75,173,102,33,30,92,149,17,13,110,81,0,9,131,43,3,42,116,0,6,37,100,71,33,44,91,100,9,10,57,41,0,99,107,6,154,26,121,107,0,2,48,72,1,0,63,24,3,0,106,101,117,17,139,92,153,137,83,67,82,99,14,89,137,31,24,67,92,19,148,153,117